Protein 2YGW (pdb70)

Organism: Homo sapiens (NCBI:txid9606)

CATH classification: 1.20.140.90 (+1 more: 3.40.630.150)

Nearest PDB structures (foldseek):
  2ygw-assembly1_A  TM=1.002E+00  e=1.088E-69  Homo sapiens
  2ygw-assembly1_B  TM=9.453E-01  e=1.878E-64  Homo sapiens
  4f0x-assembly1_C  TM=9.609E-01  e=4.326E-59  Homo sapiens
  4f0x-assembly1_A  TM=9.543E-01  e=1.245E-58  Homo sapiens
  4f0x-assembly2_H  TM=9.520E-01  e=1.186E-58  Homo sapiens

B-factor: mean 73.71, std 19.87, range [30.51, 168.85]

Foldseek 3Di:
DVVVVLLVVLVVLLVQQQDDQDQPVCNPPVSLVSVLVNLVPDDDLLSLLSNLQCCLVPFFAPVVQLVVLVVVLVVCVVDDPVSNVSSVVSNVSRRGTSVLSSLVVQCVDDCSLVSLLVSLLSLVVCVVVVSHDDVSSVVVNVSSLVVNLVQPPLVQKDKDWDAPPQDVVLLCLVQVQFPFDHQDDVVLSNQQRDPQKTKIAIDGNVDPSHGQKIWIKGFAQDAAQAPCCGSVDDDPVPGAEIETEGIGGSRSSNVPSCRRLSNVVVVVVVVCVVPVPHQWYKYWFAQFCQLVVVLVVVCVCVVVNVCQQLNVVVDPVSLVVCPLVLLLSSLCLQAPDDDPLARPGPRSSSLQLSQFAQEDKHRLRDSDNCRCNTRNSIITMRICRPVGSVVSNCCCVPVVDHHYHPNSVVSPVVPD/DVLVVLCVQQQDAQDDPVCNPDDDPCNLVSLVSVLVVCVPQDDLLSLLVNLQCCLVPFFAPVVVLVVLVVVLVVCVVPVDDPVSNVVSVVSNVSRRGTSVLSSLVSQCVDDCSLVSLLVSLLSLVVCVVVVSHDDVSSVVVNVSSLVVNLVQQPLVQKDKDWDAPPQDVVLLVLVQVQFPADHQDDVVLSNQQSDPQKTKIFIDGNVDPSHGQKIWIKGFAQDADQAPCCGSVDDDPPGAEIETEGMGGDGSSNVPSCRRLVNVVVVVVVVCVVPVPHQWYKYWHAFFCQLVVCLVVVCVVVCVVCQQLNVVVDPVSLVVCQLVLLLSSLCLQAPDDDPLARPTPVSSSLQLQQFAQEDKHRLRDSDNCCCNTRNSIITMGIDRPVGSVVSNCCCVPVVDHHYHPNSVVSPVVD

Radius of gyration: 32.14 Å; Cα contacts (8 Å, |Δi|>4): 1337; chains: 2; bounding box: 70×76×105 Å

Solvent-accessible surface area: 37541 Å² total; per-residue (Å²): 93,116,121,106,103,49,74,126,50,10,74,106,6,1,56,120,0,0,14,91,73,65,56,23,118,108,114,103,122,82,73,13,47,53,0,42,71,52,6,50,68,12,86,55,35,51,69,62,4,69,1,1,20,66,0,2,68,57,27,24,24,99,60,33,34,0,9,66,43,0,42,30,4,57,142,31,73,115,224,56,77,61,24,45,21,89,12,2,24,70,0,68,49,18,1,55,10,72,7,93,29,0,0,67,82,0,14,88,55,160,46,4,39,137,31,0,12,104,0,3,17,20,0,49,74,2,50,76,109,177,79,12,87,23,26,50,5,135,41,0,23,40,26,0,63,36,8,2,35,35,5,15,5,10,30,2,6,59,55,50,101,0,46,134,176,26,75,101,107,4,11,104,71,8,32,128,28,7,94,39,18,92,40,88,72,166,86,8,14,28,62,12,10,14,63,78,11,31,0,3,5,0,0,10,13,42,32,96,20,56,1,9,3,0,0,5,0,2,11,30,47,94,17,12,56,48,4,59,60,9,25,80,70,150,24,103,136,138,36,72,0,0,0,7,4,4,55,13,50,32,62,105,0,1,41,44,12,44,4,11,35,27,0,7,63,72,0,11,59,44,0,76,154,60,56,103,187,12,63,32,0,0,0,1,6,38,0,57,29,0,6,168,36,16,46,54,102,73,124,130,84,71,72,48,76,74,42,22,73,46,82,14,38,101,54,145,78,67,25,63,71,48,71,78,36,18,28,73,46,0,0,54,9,0,62,16,46,82,89,188,30,45,6,58,0,92,34,0,36,42,3,3,59,20,0,1,3,0,61,58,5,8,49,30,0,10,87,44,80,72,3,6,65,24,5,3,0,0,0,0,0,0,45,7,47,63,140,43,30,22,86,19,12,72,43,2,23,53,68,82,100,11,97,14,22,80,74,0,73,57,16,10,78,96,53,167,120,76,34,58,51,10,1,171,134,0,0,5,75,76,48,53,28,117,40,116,59,29,40,42,42,68,0,118,37,34,0,45,54,1,42,81,49,8,52,67,10,86,56,33,50,69,60,3,90,1,2,6,72,0,2,147,57,19,22,25,89,76,44,73,0,25,114,40,0,41,30,2,48,65,33,113,101,95,112,140,61,67,44,32,24,15,91,19,2,24,65,0,58,45,19,2,55,17,65,7,76,28,0,0,41,23,0,3,37,34,162,42,4,21,138,30,0,10,102,0,4,16,13,0,32,71,0,50,74,107,152,80,11,123,25,40,43,1,148,61,0,21,44,30,0,75,38,7,0,36,35,3,11,17,26,61,10,8,50,55,48,98,0,46,134,173,25,76,99,109,7,6,109,73,2,37,128,15,20,76,27,16,73,30,167,55,167,85,8,8,27,50,8,5,14,76,85,20,28,0,3,4,0,0,9,16,48,37,92,17,64,7,15,5,1,2,2,0,2,9,28,48,94,19,12,57,48,5,60,66,9,25,76,30,155,34,140,138,32,72,0,0,0,6,5,5,46,4,82,62,61,69,1,3,98,50,7,55,5,18,52,64,2,12,65,68,0,13,58,44,0,73,157,61,60,107,188,10,61,33,0,0,1,0,6,31,0,57,33,0,6,70,36,13,42,54,99,49,153,106,80,80,48,68,80,51,14,66,42,154,30,39,100,50,88,86,49,26,71,72,25,78,77,40,19,28,71,39,0,0,75,9,6,65,16,46,78,121,78,30,63,6,58,0,91,38,1,36,51,12,4,63,20,0,2,10,7,60,56,8,8,51,31,0,8,85,36,82,129,6,7,67,24,4,0,0,1,0,3,1,1,46,6,50,63,140,63,30,43,86,23,32,96,43,2,71,61,68,83,100,11,36,24,21,86,76,1,72,50,17,24,83,104,105

Structure (mmCIF, N/CA/C/O backbone):
data_2YGW
#
_entry.id   2YGW
#
_cell.length_a   95.627
_cell.length_b   175.342
_cell.length_c   151.756
_cell.angle_alpha   90.00
_cell.angle_beta   90.00
_cell.angle_gamma   90.00
#
_symmetry.space_group_name_H-M   'C 2 2 21'
#
loop_
_entity.id
_entity.type
_entity.pdbx_description
1 polymer 'MALONYL-COA DECARBOXYLASE, MITOCHONDRIAL'
2 non-polymer 'UNKNOWN ATOM OR ION'
3 non-polymer 1,2-ETHANEDIOL
4 water water
#
loop_
_atom_site.group_PDB
_atom_site.id
_atom_site.type_symbol
_atom_site.label_atom_id
_atom_site.label_alt_id
_atom_site.label_comp_id
_atom_site.label_asym_id
_atom_site.label_entity_id
_atom_site.label_seq_id
_atom_site.pdbx_PDB_ins_code
_atom_site.Cartn_x
_atom_site.Cartn_y
_atom_site.Cartn_z
_atom_site.occupancy
_atom_site.B_iso_or_equiv
_atom_site.auth_seq_id
_atom_site.auth_comp_id
_atom_site.auth_asym_id
_atom_site.auth_atom_id
_atom_site.pdbx_PDB_model_num
ATOM 1 N N . GLY A 1 1 ? 84.546 45.167 54.491 1.00 107.18 -9 GLY A N 1
ATOM 2 C CA . GLY A 1 1 ? 85.779 45.526 55.177 1.00 108.96 -9 GLY A CA 1
ATOM 3 C C . GLY A 1 1 ? 85.568 46.482 56.332 1.00 111.25 -9 GLY A C 1
ATOM 4 O O . GLY A 1 1 ? 86.070 46.254 57.437 1.00 111.80 -9 GLY A O 1
ATOM 5 N N . THR A 1 2 ? 84.833 47.571 56.072 1.00 105.51 -8 THR A N 1
ATOM 6 C CA . THR A 1 2 ? 84.507 48.613 57.048 1.00 102.51 -8 THR A CA 1
ATOM 7 C C . THR A 1 2 ? 83.023 48.406 57.484 1.00 102.37 -8 THR A C 1
ATOM 8 O O . THR A 1 2 ? 82.568 48.991 58.475 1.00 98.97 -8 THR A O 1
ATOM 12 N N . GLU A 1 3 ? 82.304 47.536 56.741 1.00 98.87 -7 GLU A N 1
ATOM 13 C CA . GLU A 1 3 ? 80.907 47.154 56.952 1.00 95.86 -7 GLU A CA 1
ATOM 14 C C . GLU A 1 3 ? 80.796 46.197 58.146 1.00 99.17 -7 GLU A C 1
ATOM 15 O O . GLU A 1 3 ? 79.884 46.325 58.956 1.00 94.46 -7 GLU A O 1
ATOM 21 N N . ASN A 1 4 ? 81.745 45.247 58.249 1.00 100.65 -6 ASN A N 1
ATOM 22 C CA . ASN A 1 4 ? 81.804 44.226 59.302 1.00 101.70 -6 ASN A CA 1
ATOM 23 C C . ASN A 1 4 ? 82.249 44.840 60.636 1.00 105.92 -6 ASN A C 1
ATOM 24 O O . ASN A 1 4 ? 82.051 44.240 61.695 1.00 105.78 -6 ASN A O 1
ATOM 29 N N . LEU A 1 5 ? 82.844 46.041 60.560 1.00 101.67 -5 LEU A N 1
ATOM 30 C CA . LEU A 1 5 ? 83.302 46.886 61.658 1.00 100.00 -5 LEU A CA 1
ATOM 31 C C . LEU A 1 5 ? 82.112 47.668 62.222 1.00 100.16 -5 LEU A C 1
ATOM 32 O O . LEU A 1 5 ? 82.034 47.842 63.439 1.00 99.26 -5 LEU A O 1
ATOM 37 N N . TYR A 1 6 ? 81.179 48.120 61.335 1.00 94.30 -4 TYR A N 1
ATOM 38 C CA . TYR A 1 6 ? 79.936 48.831 61.683 1.00 90.54 -4 TYR A CA 1
ATOM 39 C C . TYR A 1 6 ? 78.973 47.900 62.444 1.00 93.95 -4 TYR A C 1
ATOM 40 O O . TYR A 1 6 ? 78.291 48.349 63.375 1.00 91.56 -4 TYR A O 1
ATOM 42 N N . PHE A 1 7 ? 78.932 46.603 62.042 1.00 92.22 -3 PHE A N 1
ATOM 43 C CA . PHE A 1 7 ? 78.114 45.543 62.644 1.00 91.50 -3 PHE A CA 1
ATOM 44 C C . PHE A 1 7 ? 78.646 45.138 64.021 1.00 94.65 -3 PHE A C 1
ATOM 45 O O . PHE A 1 7 ? 77.859 44.917 64.946 1.00 92.25 -3 PHE A O 1
ATOM 53 N N . GLN A 1 8 ? 79.985 45.028 64.139 1.00 92.66 -2 GLN A N 1
ATOM 54 C CA . GLN A 1 8 ? 80.727 44.679 65.355 1.00 93.12 -2 GLN A CA 1
ATOM 55 C C . GLN A 1 8 ? 80.529 45.751 66.447 1.00 95.66 -2 GLN A C 1
ATOM 56 O O . GLN A 1 8 ? 80.378 45.408 67.623 1.00 94.70 -2 GLN A O 1
ATOM 62 N N . SER A 1 9 ? 80.518 47.040 66.034 1.00 91.50 -1 SER A N 1
ATOM 63 C CA . SER A 1 9 ? 80.341 48.228 66.871 1.00 89.80 -1 SER A CA 1
ATOM 64 C C . SER A 1 9 ? 78.960 48.284 67.533 1.00 93.37 -1 SER A C 1
ATOM 65 O O . SER A 1 9 ? 78.870 48.681 68.699 1.00 91.41 -1 SER A O 1
ATOM 68 N N . MET A 1 10 ? 77.887 47.946 66.776 1.00 90.59 40 MET A N 1
ATOM 69 C CA . MET A 1 10 ? 76.504 47.924 67.269 1.00 88.51 40 MET A CA 1
ATOM 70 C C . MET A 1 10 ? 76.351 46.988 68.462 1.00 92.96 40 MET A C 1
ATOM 71 O O . MET A 1 10 ? 75.785 47.390 69.486 1.00 91.22 40 MET A O 1
ATOM 76 N N . ASP A 1 11 ? 76.860 45.737 68.324 1.00 91.19 41 ASP A N 1
ATOM 77 C CA . ASP A 1 11 ? 76.767 44.693 69.348 1.00 91.91 41 ASP A CA 1
ATOM 78 C C . ASP A 1 11 ? 77.496 45.113 70.638 1.00 96.12 41 ASP A C 1
ATOM 79 O O . ASP A 1 11 ? 76.965 44.886 71.732 1.00 95.59 41 ASP A O 1
ATOM 84 N N . GLU A 1 12 ? 78.667 45.787 70.496 1.00 92.55 42 GLU A N 1
ATOM 85 C CA . GLU A 1 12 ? 79.459 46.322 71.606 1.00 92.22 42 GLU A CA 1
ATOM 86 C C . GLU A 1 12 ? 78.718 47.506 72.236 1.00 92.59 42 GLU A C 1
ATOM 87 O O . GLU A 1 12 ? 78.574 47.535 73.453 1.00 90.96 42 GLU A O 1
ATOM 93 N N . LEU A 1 13 ? 78.232 48.462 71.422 1.00 88.63 43 LEU A N 1
ATOM 94 C CA . LEU A 1 13 ? 77.507 49.612 71.958 1.00 86.55 43 LEU A CA 1
ATOM 95 C C . LEU A 1 13 ? 76.244 49.174 72.682 1.00 90.48 43 LEU A C 1
ATOM 96 O O . LEU A 1 13 ? 76.011 49.668 73.778 1.00 90.45 43 LEU A O 1
ATOM 101 N N . LEU A 1 14 ? 75.447 48.246 72.117 1.00 86.06 44 LEU A N 1
ATOM 102 C CA . LEU A 1 14 ? 74.221 47.820 72.808 1.00 83.96 44 LEU A CA 1
ATOM 103 C C . LEU A 1 14 ? 74.546 47.155 74.161 1.00 90.86 44 LEU A C 1
ATOM 104 O O . LEU A 1 14 ? 73.822 47.376 75.120 1.00 87.86 44 LEU A O 1
ATOM 109 N N . ARG A 1 15 ? 75.676 46.427 74.262 1.00 93.34 45 ARG A N 1
ATOM 110 C CA . ARG A 1 15 ? 76.092 45.804 75.522 1.00 95.69 45 ARG A CA 1
ATOM 111 C C . ARG A 1 15 ? 76.397 46.893 76.577 1.00 101.30 45 ARG A C 1
ATOM 112 O O . ARG A 1 15 ? 75.721 46.941 77.612 1.00 100.29 45 ARG A O 1
ATOM 114 N N . ARG A 1 16 ? 77.349 47.808 76.263 1.00 99.21 46 ARG A N 1
ATOM 115 C CA . ARG A 1 16 ? 77.837 48.875 77.144 1.00 98.83 46 ARG A CA 1
ATOM 116 C C . ARG A 1 16 ? 76.916 50.125 77.216 1.00 98.78 46 ARG A C 1
ATOM 117 O O . ARG A 1 16 ? 77.153 50.978 78.077 1.00 98.08 46 ARG A O 1
ATOM 125 N N . ALA A 1 17 ? 75.893 50.236 76.339 1.00 92.51 47 ALA A N 1
ATOM 126 C CA . ALA A 1 17 ? 74.967 51.383 76.326 1.00 89.39 47 ALA A CA 1
ATOM 127 C C . ALA A 1 17 ? 73.596 51.023 76.935 1.00 90.16 47 ALA A C 1
ATOM 128 O O . ALA A 1 17 ? 72.978 51.899 77.545 1.00 87.57 47 ALA A O 1
ATOM 130 N N . VAL A 1 18 ? 73.136 49.751 76.815 1.00 86.16 48 VAL A N 1
ATOM 131 C CA . VAL A 1 18 ? 71.863 49.350 77.425 1.00 83.73 48 VAL A CA 1
ATOM 132 C C . VAL A 1 18 ? 72.117 49.110 78.925 1.00 90.34 48 VAL A C 1
ATOM 133 O O . VAL A 1 18 ? 72.923 48.239 79.279 1.00 92.38 48 VAL A O 1
ATOM 137 N N . PRO A 1 19 ? 71.466 49.906 79.812 1.00 86.56 49 PRO A N 1
ATOM 138 C CA . PRO A 1 19 ? 71.665 49.713 81.265 1.00 87.30 49 PRO A CA 1
ATOM 139 C C . PRO A 1 19 ? 71.260 48.304 81.718 1.00 92.72 49 PRO A C 1
ATOM 140 O O . PRO A 1 19 ? 70.316 47.741 81.166 1.00 92.28 49 PRO A O 1
ATOM 144 N N . PRO A 1 20 ? 71.984 47.694 82.673 1.00 90.35 50 PRO A N 1
ATOM 145 C CA . PRO A 1 20 ? 71.627 46.325 83.098 1.00 90.85 50 PRO A CA 1
ATOM 146 C C . PRO A 1 20 ? 70.452 46.270 84.079 1.00 90.78 50 PRO A C 1
ATOM 147 O O . PRO A 1 20 ? 70.200 47.240 84.798 1.00 88.29 50 PRO A O 1
ATOM 151 N N . THR A 1 21 ? 69.745 45.127 84.104 1.00 85.88 51 THR A N 1
ATOM 152 C CA . THR A 1 21 ? 68.636 44.903 85.029 1.00 83.27 51 THR A CA 1
ATOM 153 C C . THR A 1 21 ? 69.191 44.452 86.416 1.00 86.46 51 THR A C 1
ATOM 154 O O . THR A 1 21 ? 69.808 43.382 86.492 1.00 88.57 51 THR A O 1
ATOM 158 N N . PRO A 1 22 ? 68.973 45.208 87.523 1.00 79.23 52 PRO A N 1
ATOM 159 C CA . PRO A 1 22 ? 69.454 44.734 88.855 1.00 79.91 52 PRO A CA 1
ATOM 160 C C . PRO A 1 22 ? 68.617 43.572 89.411 1.00 81.60 52 PRO A C 1
ATOM 161 O O . PRO A 1 22 ? 67.500 43.374 88.946 1.00 79.86 52 PRO A O 1
ATOM 165 N N . ALA A 1 23 ? 69.132 42.800 90.396 1.00 78.11 53 ALA A N 1
ATOM 166 C CA . ALA A 1 23 ? 68.353 41.690 90.984 1.00 78.02 53 ALA A CA 1
ATOM 167 C C . ALA A 1 23 ? 67.102 42.229 91.643 1.00 79.24 53 ALA A C 1
ATOM 168 O O . ALA A 1 23 ? 67.154 43.344 92.148 1.00 78.05 53 ALA A O 1
ATOM 170 N N . TYR A 1 24 ? 65.957 41.497 91.619 1.00 74.91 54 TYR A N 1
ATOM 171 C CA . TYR A 1 24 ? 64.685 41.982 92.206 1.00 71.89 54 TYR A CA 1
ATOM 172 C C . TYR A 1 24 ? 64.889 42.435 93.645 1.00 75.56 54 TYR A C 1
ATOM 173 O O . TYR A 1 24 ? 64.257 43.396 94.068 1.00 73.35 54 TYR A O 1
ATOM 182 N N . GLU A 1 25 ? 65.775 41.752 94.384 1.00 74.43 55 GLU A N 1
ATOM 183 C CA . GLU A 1 25 ? 66.121 42.082 95.768 1.00 75.05 55 GLU A CA 1
ATOM 184 C C . GLU A 1 25 ? 66.819 43.447 95.893 1.00 82.66 55 GLU A C 1
ATOM 185 O O . GLU A 1 25 ? 66.642 44.099 96.914 1.00 82.50 55 GLU A O 1
ATOM 191 N N . LEU A 1 26 ? 67.597 43.877 94.868 1.00 82.48 56 LEU A N 1
ATOM 192 C CA . LEU A 1 26 ? 68.354 45.144 94.838 1.00 82.78 56 LEU A CA 1
ATOM 193 C C . LEU A 1 26 ? 67.798 46.160 93.805 1.00 88.86 56 LEU A C 1
ATOM 194 O O . LEU A 1 26 ? 68.531 47.060 93.378 1.00 88.76 56 LEU A O 1
ATOM 199 N N . ARG A 1 27 ? 66.496 46.027 93.436 1.00 86.45 57 ARG A N 1
ATOM 200 C CA . ARG A 1 27 ? 65.773 46.868 92.465 1.00 84.96 57 ARG A CA 1
ATOM 201 C C . ARG A 1 27 ? 65.569 48.313 92.988 1.00 92.19 57 ARG A C 1
ATOM 202 O O . ARG A 1 27 ? 65.107 49.177 92.236 1.00 90.37 57 ARG A O 1
ATOM 210 N N . ALA A 1 28 ? 65.890 48.548 94.278 1.00 92.55 58 ALA A N 1
ATOM 211 C CA . ALA A 1 28 ? 65.716 49.808 94.992 1.00 92.77 58 ALA A CA 1
ATOM 212 C C . ALA A 1 28 ? 66.999 50.662 95.054 1.00 99.87 58 ALA A C 1
ATOM 213 O O . ALA A 1 28 ? 66.904 51.890 95.160 1.00 99.44 58 ALA A O 1
ATOM 215 N N . ALA A 1 29 ? 68.181 50.020 95.013 1.00 98.25 59 ALA A N 1
ATOM 216 C CA . ALA A 1 29 ? 69.471 50.701 95.116 1.00 125.23 59 ALA A CA 1
ATOM 217 C C . ALA A 1 29 ? 70.018 51.126 93.751 1.00 160.27 59 ALA A C 1
ATOM 218 O O . ALA A 1 29 ? 70.031 50.335 92.810 1.00 128.87 59 ALA A O 1
ATOM 220 N N . GLY A 1 36 ? 75.056 58.213 81.466 1.00 118.62 66 GLY A N 1
ATOM 221 C CA . GLY A 1 36 ? 76.230 58.125 80.602 1.00 120.19 66 GLY A CA 1
ATOM 222 C C . GLY A 1 36 ? 76.144 57.020 79.566 1.00 123.63 66 GLY A C 1
ATOM 223 O O . GLY A 1 36 ? 76.631 57.180 78.441 1.00 124.07 66 GLY A O 1
ATOM 224 N N . GLN A 1 37 ? 75.518 55.888 79.952 1.00 118.51 67 GLN A N 1
ATOM 225 C CA . GLN A 1 37 ? 75.296 54.711 79.107 1.00 117.44 67 GLN A CA 1
ATOM 226 C C . GLN A 1 37 ? 74.298 55.035 77.985 1.00 116.96 67 GLN A C 1
ATOM 227 O O . GLN A 1 37 ? 74.524 54.699 76.821 1.00 117.31 67 GLN A O 1
ATOM 233 N N . CYS A 1 38 ? 73.209 55.710 78.365 1.00 108.97 68 CYS A N 1
ATOM 234 C CA . CYS A 1 38 ? 72.074 56.151 77.561 1.00 105.29 68 CYS A CA 1
ATOM 235 C C . CYS A 1 38 ? 72.466 57.281 76.588 1.00 103.98 68 CYS A C 1
ATOM 236 O O . CYS A 1 38 ? 71.900 57.374 75.503 1.00 101.59 68 CYS A O 1
ATOM 239 N N . ALA A 1 39 ? 73.413 58.146 76.992 1.00 99.20 69 ALA A N 1
ATOM 240 C CA . ALA A 1 39 ? 73.894 59.272 76.185 1.00 98.07 69 ALA A CA 1
ATOM 241 C C . ALA A 1 39 ? 74.761 58.772 75.026 1.00 101.87 69 ALA A C 1
ATOM 242 O O . ALA A 1 39 ? 74.776 59.393 73.960 1.00 100.67 69 ALA A O 1
ATOM 244 N N . ASP A 1 40 ? 75.475 57.636 75.239 1.00 99.27 70 ASP A N 1
ATOM 245 C CA . ASP A 1 40 ? 76.296 56.963 74.225 1.00 99.85 70 ASP A CA 1
ATOM 246 C C . ASP A 1 40 ? 75.396 56.412 73.130 1.00 98.32 70 ASP A C 1
ATOM 247 O O . ASP A 1 40 ? 75.752 56.498 71.949 1.00 98.99 70 ASP A O 1
ATOM 252 N N . PHE A 1 41 ? 74.227 55.845 73.530 1.00 89.00 71 PHE A N 1
ATOM 253 C CA . PHE A 1 41 ? 73.235 55.280 72.618 1.00 85.68 71 PHE A CA 1
ATOM 254 C C . PHE A 1 41 ? 72.707 56.363 71.677 1.00 85.77 71 PHE A C 1
ATOM 255 O O . PHE A 1 41 ? 72.768 56.190 70.461 1.00 85.29 71 PHE A O 1
ATOM 263 N N . VAL A 1 42 ? 72.212 57.479 72.254 1.00 79.86 72 VAL A N 1
ATOM 264 C CA . VAL A 1 42 ? 71.660 58.653 71.564 1.00 77.60 72 VAL A CA 1
ATOM 265 C C . VAL A 1 42 ? 72.685 59.206 70.535 1.00 83.34 72 VAL A C 1
ATOM 266 O O . VAL A 1 42 ? 72.305 59.530 69.406 1.00 80.90 72 VAL A O 1
ATOM 270 N N . SER A 1 43 ? 73.979 59.250 70.925 1.00 84.34 73 SER A N 1
ATOM 271 C CA . SER A 1 43 ? 75.114 59.699 70.110 1.00 86.89 73 SER A CA 1
ATOM 272 C C . SER A 1 43 ? 75.328 58.782 68.891 1.00 92.04 73 SER A C 1
ATOM 273 O O . SER A 1 43 ? 75.377 59.282 67.766 1.00 91.42 73 SER A O 1
ATOM 275 N N . PHE A 1 44 ? 75.430 57.449 69.122 1.00 89.68 74 PHE A N 1
ATOM 276 C CA . PHE A 1 44 ? 75.609 56.425 68.084 1.00 90.59 74 PHE A CA 1
ATOM 277 C C . PHE A 1 44 ? 74.399 56.376 67.143 1.00 92.64 74 PHE A C 1
ATOM 278 O O . PHE A 1 44 ? 74.590 56.244 65.936 1.00 93.34 74 PHE A O 1
ATOM 286 N N . TYR A 1 45 ? 73.163 56.469 67.698 1.00 86.93 75 TYR A N 1
ATOM 287 C CA . TYR A 1 45 ? 71.907 56.443 66.934 1.00 84.44 75 TYR A CA 1
ATOM 288 C C . TYR A 1 45 ? 71.806 57.655 66.014 1.00 88.93 75 TYR A C 1
ATOM 289 O O . TYR A 1 45 ? 71.347 57.518 64.879 1.00 87.82 75 TYR A O 1
ATOM 298 N N . GLY A 1 46 ? 72.229 58.816 66.518 1.00 86.87 76 GLY A N 1
ATOM 299 C CA . GLY A 1 46 ? 72.228 60.068 65.774 1.00 87.34 76 GLY A CA 1
ATOM 300 C C . GLY A 1 46 ? 73.136 60.010 64.565 1.00 95.99 76 GLY A C 1
ATOM 301 O O . GLY A 1 46 ? 72.747 60.449 63.475 1.00 95.98 76 GLY A O 1
ATOM 302 N N . GLY A 1 47 ? 74.318 59.407 64.764 1.00 95.50 77 GLY A N 1
ATOM 303 C CA . GLY A 1 47 ? 75.355 59.217 63.753 1.00 97.51 77 GLY A CA 1
ATOM 304 C C . GLY A 1 47 ? 75.054 58.168 62.700 1.00 102.03 77 GLY A C 1
ATOM 305 O O . GLY A 1 47 ? 75.928 57.857 61.879 1.00 104.94 77 GLY A O 1
ATOM 306 N N . LEU A 1 48 ? 73.827 57.593 62.729 1.00 95.42 78 LEU A N 1
ATOM 307 C CA . LEU A 1 48 ? 73.365 56.606 61.750 1.00 94.94 78 LEU A CA 1
ATOM 308 C C . LEU A 1 48 ? 72.671 57.364 60.631 1.00 98.93 78 LEU A C 1
ATOM 309 O O . LEU A 1 48 ? 71.693 58.077 60.892 1.00 95.66 78 LEU A O 1
ATOM 314 N N . ALA A 1 49 ? 73.215 57.260 59.393 1.00 98.19 79 ALA A N 1
ATOM 315 C CA . ALA A 1 49 ? 72.688 57.989 58.233 1.00 97.63 79 ALA A CA 1
ATOM 316 C C . ALA A 1 49 ? 71.359 57.400 57.702 1.00 99.86 79 ALA A C 1
ATOM 317 O O . ALA A 1 49 ? 70.294 57.988 57.944 1.00 97.28 79 ALA A O 1
ATOM 319 N N . GLU A 1 50 ? 71.432 56.249 56.988 1.00 97.36 80 GLU A N 1
ATOM 320 C CA . GLU A 1 50 ? 70.296 55.565 56.358 1.00 96.05 80 GLU A CA 1
ATOM 321 C C . GLU A 1 50 ? 69.365 54.893 57.387 1.00 96.92 80 GLU A C 1
ATOM 322 O O . GLU A 1 50 ? 69.785 54.602 58.508 1.00 95.91 80 GLU A O 1
ATOM 324 N N . THR A 1 51 ? 68.098 54.652 56.984 1.00 91.95 81 THR A N 1
ATOM 325 C CA . THR A 1 51 ? 67.065 53.998 57.791 1.00 90.11 81 THR A CA 1
ATOM 326 C C . THR A 1 51 ? 67.356 52.484 57.948 1.00 94.35 81 THR A C 1
ATOM 327 O O . THR A 1 51 ? 66.934 51.900 58.952 1.00 92.88 81 THR A O 1
ATOM 329 N N . ALA A 1 52 ? 68.089 51.864 56.978 1.00 92.33 82 ALA A N 1
ATOM 330 C CA . ALA A 1 52 ? 68.510 50.449 57.003 1.00 93.90 82 ALA A CA 1
ATOM 331 C C . ALA A 1 52 ? 69.530 50.176 58.132 1.00 97.01 82 ALA A C 1
ATOM 332 O O . ALA A 1 52 ? 69.535 49.076 58.698 1.00 97.06 82 ALA A O 1
ATOM 334 N N . GLN A 1 53 ? 70.381 51.184 58.450 1.00 92.71 83 GLN A N 1
ATOM 335 C CA . GLN A 1 53 ? 71.372 51.169 59.532 1.00 93.23 83 GLN A CA 1
ATOM 336 C C . GLN A 1 53 ? 70.649 51.148 60.882 1.00 95.17 83 GLN A C 1
ATOM 337 O O . GLN A 1 53 ? 70.933 50.307 61.740 1.00 95.97 83 GLN A O 1
ATOM 343 N N . ARG A 1 54 ? 69.693 52.088 61.047 1.00 88.11 84 ARG A N 1
ATOM 344 C CA . ARG A 1 54 ? 68.841 52.246 62.217 1.00 85.24 84 ARG A CA 1
ATOM 345 C C . ARG A 1 54 ? 67.984 50.993 62.436 1.00 88.07 84 ARG A C 1
ATOM 346 O O . ARG A 1 54 ? 67.790 50.605 63.586 1.00 87.33 84 ARG A O 1
ATOM 354 N N . ALA A 1 55 ? 67.513 50.340 61.337 1.00 84.31 85 ALA A N 1
ATOM 355 C CA . ALA A 1 5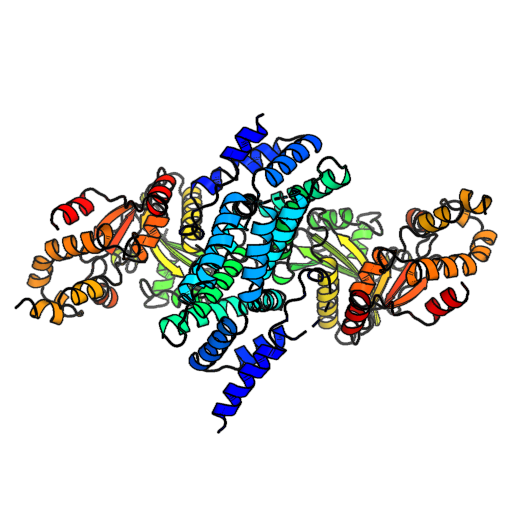5 ? 66.726 49.095 61.373 1.00 83.86 85 ALA A CA 1
ATOM 356 C C . ALA A 1 55 ? 67.555 47.941 61.950 1.00 88.99 85 ALA A C 1
ATOM 357 O O . ALA A 1 55 ? 67.039 47.145 62.737 1.00 88.57 85 ALA A O 1
ATOM 359 N N . GLU A 1 56 ? 68.850 47.886 61.593 1.00 86.92 86 GLU A N 1
ATOM 360 C CA . GLU A 1 56 ? 69.789 46.877 62.089 1.00 88.57 86 GLU A CA 1
ATOM 361 C C . GLU A 1 56 ? 69.996 47.008 63.610 1.00 90.09 86 GLU A C 1
ATOM 362 O O . GLU A 1 56 ? 70.042 45.991 64.307 1.00 91.21 86 GLU A O 1
ATOM 368 N N . LEU A 1 57 ? 70.091 48.258 64.114 1.00 82.65 87 LEU A N 1
ATOM 369 C CA . LEU A 1 57 ? 70.306 48.531 65.532 1.00 81.34 87 LEU A CA 1
ATOM 370 C C . LEU A 1 57 ? 69.050 48.219 66.356 1.00 83.79 87 LEU A C 1
ATOM 371 O O . LEU A 1 57 ? 69.167 47.612 67.423 1.00 84.99 87 LEU A O 1
ATOM 376 N N . LEU A 1 58 ? 67.861 48.621 65.861 1.00 77.16 88 LEU A N 1
ATOM 377 C CA . LEU A 1 58 ? 66.575 48.390 66.531 1.00 74.49 88 LEU A CA 1
ATOM 378 C C . LEU A 1 58 ? 66.238 46.905 66.605 1.00 77.16 88 LEU A C 1
ATOM 379 O O . LEU A 1 58 ? 65.738 46.453 67.635 1.00 76.04 88 LEU A O 1
ATOM 384 N N . GLY A 1 59 ? 66.529 46.170 65.528 1.00 74.22 89 GLY A N 1
ATOM 385 C CA . GLY A 1 59 ? 66.315 44.728 65.447 1.00 74.96 89 GLY A CA 1
ATOM 386 C C . GLY A 1 59 ? 67.126 43.961 66.476 1.00 80.28 89 GLY A C 1
ATOM 387 O O . GLY A 1 59 ? 66.618 43.002 67.065 1.00 81.76 89 GLY A O 1
ATOM 388 N N . ARG A 1 60 ? 68.391 44.402 66.722 1.00 75.81 90 ARG A N 1
ATOM 389 C CA . ARG A 1 60 ? 69.318 43.799 67.694 1.00 76.33 90 ARG A CA 1
ATOM 390 C C . ARG A 1 60 ? 68.898 44.102 69.151 1.00 76.97 90 ARG A C 1
ATOM 391 O O . ARG A 1 60 ? 69.006 43.234 70.027 1.00 77.58 90 ARG A O 1
ATOM 399 N N . LEU A 1 61 ? 68.414 45.337 69.396 1.00 70.05 91 LEU A N 1
ATOM 400 C CA . LEU A 1 61 ? 67.946 45.812 70.703 1.00 67.60 91 LEU A CA 1
ATOM 401 C C . LEU A 1 61 ? 66.712 45.008 71.178 1.00 68.90 91 LEU A C 1
ATOM 402 O O . LEU A 1 61 ? 66.692 44.549 72.321 1.00 68.85 91 LEU A O 1
ATOM 407 N N . ALA A 1 62 ? 65.709 44.821 70.289 1.00 63.00 92 ALA A N 1
ATOM 408 C CA . ALA A 1 62 ? 64.455 44.105 70.560 1.00 61.93 92 ALA A CA 1
ATOM 409 C C . ALA A 1 62 ? 64.687 42.661 70.896 1.00 70.84 92 ALA A C 1
ATOM 410 O O . ALA A 1 62 ? 64.105 42.144 71.854 1.00 71.89 92 ALA A O 1
ATOM 412 N N . ARG A 1 63 ? 65.524 42.003 70.086 1.00 70.04 93 ARG A N 1
ATOM 413 C CA . ARG A 1 63 ? 65.816 40.592 70.183 1.00 72.60 93 ARG A CA 1
ATOM 414 C C . ARG A 1 63 ? 66.779 40.272 71.334 1.00 78.68 93 ARG A C 1
ATOM 415 O O . ARG A 1 63 ? 66.568 39.291 72.054 1.00 80.30 93 ARG A O 1
ATOM 417 N N . GLY A 1 64 ? 67.810 41.088 71.498 1.00 74.63 94 GLY A N 1
ATOM 418 C CA . GLY A 1 64 ? 68.828 40.838 72.504 1.00 76.11 94 GLY A CA 1
ATOM 419 C C . GLY A 1 64 ? 68.564 41.332 73.904 1.00 78.81 94 GLY A C 1
ATOM 420 O O . GLY A 1 64 ? 69.121 40.781 74.859 1.00 81.08 94 GLY A O 1
ATOM 421 N N . PHE A 1 65 ? 67.748 42.386 74.045 1.00 72.03 95 PHE A N 1
ATOM 422 C CA . PHE A 1 65 ? 67.533 43.033 75.338 1.00 69.47 95 PHE A CA 1
ATOM 423 C C . PHE A 1 65 ? 66.050 43.059 75.773 1.00 71.43 95 PHE A C 1
ATOM 424 O O . PHE A 1 65 ? 65.599 44.032 76.384 1.00 69.50 95 PHE A O 1
ATOM 432 N N . GLY A 1 66 ? 65.347 41.948 75.552 1.00 67.63 96 GLY A N 1
ATOM 433 C CA . GLY A 1 66 ? 63.963 41.801 75.985 1.00 65.40 96 GLY A CA 1
ATOM 434 C C . GLY A 1 66 ? 63.861 41.220 77.381 1.00 69.91 96 GLY A C 1
ATOM 435 O O . GLY A 1 66 ? 64.599 41.621 78.286 1.00 71.32 96 GLY A O 1
ATOM 436 N N . VAL A 1 67 ? 62.973 40.235 77.541 1.00 65.41 97 VAL A N 1
ATOM 437 C CA . VAL A 1 67 ? 62.669 39.533 78.788 1.00 65.99 97 VAL A CA 1
ATOM 438 C C . VAL A 1 67 ? 63.516 38.249 78.906 1.00 76.17 97 VAL A C 1
ATOM 439 O O . VAL A 1 67 ? 63.823 37.614 77.892 1.00 78.63 97 VAL A O 1
ATOM 443 N N . ASP A 1 68 ? 63.886 37.867 80.142 1.00 74.33 98 ASP A N 1
ATOM 444 C CA . ASP A 1 68 ? 64.576 36.610 80.411 1.00 77.87 98 ASP A CA 1
ATOM 445 C C . ASP A 1 68 ? 63.459 35.571 80.549 1.00 82.64 98 ASP A C 1
ATOM 446 O O . ASP A 1 68 ? 62.843 35.449 81.615 1.00 83.17 98 ASP A O 1
ATOM 451 N N . HIS A 1 69 ? 63.163 34.863 79.449 1.00 78.96 99 HIS A N 1
ATOM 452 C CA . HIS A 1 69 ? 62.064 33.900 79.365 1.00 79.28 99 HIS A CA 1
ATOM 453 C C . HIS A 1 69 ? 62.171 32.780 80.397 1.00 86.76 99 HIS A C 1
ATOM 454 O O . HIS A 1 69 ? 61.134 32.309 80.867 1.00 86.50 99 HIS A O 1
ATOM 461 N N . GLY A 1 70 ? 63.405 32.414 80.769 1.00 86.71 100 GLY A N 1
ATOM 462 C CA . GLY A 1 70 ? 63.705 31.394 81.770 1.00 89.45 100 GLY A CA 1
ATOM 463 C C . GLY A 1 70 ? 63.234 31.763 83.168 1.00 92.93 100 GLY A C 1
ATOM 464 O O . GLY A 1 70 ? 62.532 30.973 83.813 1.00 93.75 100 GLY A O 1
ATOM 465 N N . GLN A 1 71 ? 63.609 32.978 83.640 1.00 87.11 101 GLN A N 1
ATOM 466 C CA . GLN A 1 71 ? 63.236 33.517 84.948 1.00 85.79 101 GLN A CA 1
ATOM 467 C C . GLN A 1 71 ? 61.718 33.714 85.070 1.00 89.06 101 GLN A C 1
ATOM 468 O O . GLN A 1 71 ? 61.189 33.515 86.162 1.00 90.98 101 GLN A O 1
ATOM 470 N N . VAL A 1 72 ? 61.019 34.084 83.959 1.00 81.77 102 VAL A N 1
ATOM 471 C CA . VAL A 1 72 ? 59.557 34.286 83.917 1.00 78.80 102 VAL A CA 1
ATOM 472 C C . VAL A 1 72 ? 58.842 32.986 84.293 1.00 84.56 102 VAL A C 1
ATOM 473 O O . VAL A 1 72 ? 57.931 33.016 85.120 1.00 84.38 102 VAL A O 1
ATOM 477 N N . ALA A 1 73 ? 59.281 31.852 83.711 1.00 82.62 103 ALA A N 1
ATOM 478 C CA . ALA A 1 73 ? 58.744 30.506 83.967 1.00 83.97 103 ALA A CA 1
ATOM 479 C C . ALA A 1 73 ? 58.989 30.053 85.413 1.00 86.84 103 ALA A C 1
ATOM 480 O O . ALA A 1 73 ? 58.144 29.355 85.982 1.00 86.34 103 ALA A O 1
ATOM 482 N N . GLU A 1 74 ? 60.152 30.444 85.992 1.00 83.01 104 GLU A N 1
ATOM 483 C CA . GLU A 1 74 ? 60.542 30.139 87.371 1.00 84.04 104 GLU A CA 1
ATOM 484 C C . GLU A 1 74 ? 59.635 30.886 88.329 1.00 83.11 104 GLU A C 1
ATOM 485 O O . GLU A 1 74 ? 59.195 30.325 89.334 1.00 83.23 104 GLU A O 1
ATOM 487 N N . GLN A 1 75 ? 59.340 32.147 87.994 1.00 76.06 105 GLN A N 1
ATOM 488 C CA . GLN A 1 75 ? 58.472 33.039 88.754 1.00 73.52 105 GLN A CA 1
ATOM 489 C C . GLN A 1 75 ? 57.002 32.671 88.599 1.00 78.39 105 GLN A C 1
ATOM 490 O O . GLN A 1 75 ? 56.268 32.754 89.585 1.00 77.80 105 GLN A O 1
ATOM 496 N N . SER A 1 76 ? 56.580 32.248 87.376 1.00 76.12 106 SER A N 1
ATOM 497 C CA . SER A 1 76 ? 55.220 31.784 87.066 1.00 76.75 106 SER A CA 1
ATOM 498 C C . SER A 1 76 ? 54.896 30.526 87.892 1.00 87.27 106 SER A C 1
ATOM 499 O O . SER A 1 76 ? 53.807 30.429 88.467 1.00 87.13 106 SER A O 1
ATOM 502 N N . ALA A 1 77 ? 55.869 29.584 87.973 1.00 88.59 107 ALA A N 1
ATOM 503 C CA . ALA A 1 77 ? 55.766 28.349 88.752 1.00 92.46 107 ALA A CA 1
ATOM 504 C C . ALA A 1 77 ? 55.800 28.643 90.249 1.00 97.41 107 ALA A C 1
ATOM 505 O O . ALA A 1 77 ? 55.083 27.991 91.003 1.00 99.23 107 ALA A O 1
ATOM 507 N N . GLY A 1 78 ? 56.612 29.628 90.650 1.00 92.57 108 GLY A N 1
ATOM 508 C CA . GLY A 1 78 ? 56.746 30.089 92.032 1.00 92.33 108 GLY A CA 1
ATOM 509 C C . GLY A 1 78 ? 55.459 30.647 92.615 1.00 94.48 108 GLY A C 1
ATOM 510 O O . GLY A 1 78 ? 55.204 30.485 93.808 1.00 95.29 108 GLY A O 1
ATOM 511 N N . VAL A 1 79 ? 54.632 31.298 91.763 1.00 88.65 109 VAL A N 1
ATOM 512 C CA . VAL A 1 79 ? 53.316 31.855 92.103 1.00 86.55 109 VAL A CA 1
ATOM 513 C C . VAL A 1 79 ? 52.328 30.686 92.246 1.00 95.63 109 VAL A C 1
ATOM 514 O O . VAL A 1 79 ? 51.577 30.636 93.224 1.00 96.22 109 VAL A O 1
ATOM 518 N N . LEU A 1 80 ? 52.357 29.732 91.283 1.00 95.62 110 LEU A N 1
ATOM 519 C CA . LEU A 1 80 ? 51.493 28.547 91.270 1.00 98.55 110 LEU A CA 1
ATOM 520 C C . LEU A 1 80 ? 51.812 27.586 92.422 1.00 108.46 110 LEU A C 1
ATOM 521 O O . LEU A 1 80 ? 50.909 26.890 92.882 1.00 110.06 110 LEU A O 1
ATOM 526 N N . HIS A 1 81 ? 53.078 27.562 92.898 1.00 108.19 111 HIS A N 1
ATOM 527 C CA . HIS A 1 81 ? 53.489 26.739 94.031 1.00 112.28 111 HIS A CA 1
ATOM 528 C C . HIS A 1 81 ? 52.901 27.303 95.335 1.00 118.27 111 HIS A C 1
ATOM 529 O O . HIS A 1 81 ? 52.588 26.526 96.239 1.00 120.36 111 HIS A O 1
ATOM 536 N N . LEU A 1 82 ? 52.744 28.638 95.432 1.00 113.66 112 LEU A N 1
ATOM 537 C CA . LEU A 1 82 ? 52.153 29.283 96.610 1.00 113.55 112 LEU A CA 1
ATOM 538 C C . LEU A 1 82 ? 50.621 29.110 96.633 1.00 118.79 112 LEU A C 1
ATOM 539 O O . LEU A 1 82 ? 50.040 29.071 97.726 1.00 119.33 112 LEU A O 1
ATOM 544 N N . ARG A 1 83 ? 49.978 28.962 95.431 1.00 114.97 113 ARG A N 1
ATOM 545 C CA . ARG A 1 83 ? 48.525 28.778 95.266 1.00 114.76 113 ARG A CA 1
ATOM 546 C C . ARG A 1 83 ? 48.034 27.486 95.972 1.00 123.61 113 ARG A C 1
ATOM 547 O O . ARG A 1 83 ? 46.836 27.365 96.243 1.00 124.04 113 ARG A O 1
ATOM 549 N N . GLN A 1 84 ? 48.965 26.565 96.337 1.00 123.10 114 GLN A N 1
ATOM 550 C CA . GLN A 1 84 ? 48.678 25.324 97.070 1.00 145.76 114 GLN A CA 1
ATOM 551 C C . GLN A 1 84 ? 49.068 25.461 98.551 1.00 157.39 114 GLN A C 1
ATOM 552 O O . GLN A 1 84 ? 49.046 26.556 99.117 1.00 113.03 114 GLN A O 1
ATOM 554 N N . ARG A 1 87 ? 48.948 30.546 101.168 1.00 118.09 117 ARG A N 1
ATOM 555 C CA . ARG A 1 87 ? 50.024 30.560 102.158 1.00 119.37 117 ARG A CA 1
ATOM 556 C C . ARG A 1 87 ? 49.905 31.784 103.102 1.00 121.66 117 ARG A C 1
ATOM 557 O O . ARG A 1 87 ? 49.915 31.617 104.327 1.00 122.90 117 ARG A O 1
ATOM 565 N N . GLU A 1 88 ? 49.807 33.001 102.511 1.00 114.41 118 GLU A N 1
ATOM 566 C CA . GLU A 1 88 ? 49.670 34.332 103.136 1.00 111.97 118 GLU A CA 1
ATOM 567 C C . GLU A 1 88 ? 49.436 35.362 102.040 1.00 111.97 118 GLU A C 1
ATOM 568 O O . GLU A 1 88 ? 49.889 35.148 100.911 1.00 111.76 118 GLU A O 1
ATOM 570 N N . ALA A 1 89 ? 48.729 36.465 102.349 1.00 104.86 119 ALA A N 1
ATOM 571 C CA . ALA A 1 89 ? 48.436 37.515 101.363 1.00 100.73 119 ALA A CA 1
ATOM 572 C C . ALA A 1 89 ? 49.714 38.217 100.884 1.00 99.74 119 ALA A C 1
ATOM 573 O O . ALA A 1 89 ? 49.877 38.398 99.681 1.00 98.74 119 ALA A O 1
ATOM 575 N N . ALA A 1 90 ? 50.626 38.562 101.816 1.00 93.26 120 ALA A N 1
ATOM 576 C CA . ALA A 1 90 ? 51.897 39.231 101.545 1.00 90.62 120 ALA A CA 1
ATOM 577 C C . ALA A 1 90 ? 52.903 38.318 100.843 1.00 93.74 120 ALA A C 1
ATOM 578 O O . ALA A 1 90 ? 53.765 38.816 100.111 1.00 91.58 120 ALA A O 1
ATOM 580 N N . VAL A 1 91 ? 52.807 36.989 101.085 1.00 92.27 121 VAL A N 1
ATOM 581 C CA . VAL A 1 91 ? 53.670 35.962 100.485 1.00 92.82 121 VAL A CA 1
ATOM 582 C C . VAL A 1 91 ? 53.371 35.857 98.986 1.00 92.50 121 VAL A C 1
ATOM 583 O O . VAL A 1 91 ? 54.299 35.810 98.179 1.00 91.91 121 VAL A O 1
ATOM 585 N N . LEU A 1 92 ? 52.067 35.859 98.628 1.00 86.16 122 LEU A N 1
ATOM 586 C CA . LEU A 1 92 ? 51.544 35.798 97.257 1.00 83.63 122 LEU A CA 1
ATOM 587 C C . LEU A 1 92 ? 51.915 37.062 96.461 1.00 80.92 122 LEU A C 1
ATOM 588 O O . LEU A 1 92 ? 52.390 36.926 95.330 1.00 80.56 122 LEU A O 1
ATOM 593 N N . LEU A 1 93 ? 51.699 38.275 97.055 1.00 71.49 123 LEU A N 1
ATOM 594 C CA . LEU A 1 93 ? 51.980 39.578 96.444 1.00 66.81 123 LEU A CA 1
ATOM 595 C C . LEU A 1 93 ? 53.464 39.789 96.108 1.00 72.15 123 LEU A C 1
ATOM 596 O O . LEU A 1 93 ? 53.768 40.409 95.090 1.00 71.10 123 LEU A O 1
ATOM 601 N N . GLN A 1 94 ? 54.371 39.283 96.949 1.00 72.40 124 GLN A N 1
ATOM 602 C CA . GLN A 1 94 ? 55.818 39.384 96.745 1.00 73.46 124 GLN A CA 1
ATOM 603 C C . GLN A 1 94 ? 56.256 38.520 95.559 1.00 78.99 124 GLN A C 1
ATOM 604 O O . GLN A 1 94 ? 57.134 38.936 94.802 1.00 79.00 124 GLN A O 1
ATOM 610 N N . ALA A 1 95 ? 55.641 37.322 95.396 1.00 75.84 125 ALA A N 1
ATOM 611 C CA . ALA A 1 95 ? 55.939 36.394 94.295 1.00 75.86 125 ALA A CA 1
ATOM 612 C C . ALA A 1 95 ? 55.370 36.906 92.977 1.00 75.02 125 ALA A C 1
ATOM 613 O O . ALA A 1 95 ? 55.959 36.654 91.922 1.00 75.47 125 ALA A O 1
ATOM 615 N N . GLU A 1 96 ? 54.223 37.629 93.044 1.00 66.43 126 GLU A N 1
ATOM 616 C CA . GLU A 1 96 ? 53.535 38.248 91.903 1.00 61.42 126 GLU A CA 1
ATOM 617 C C . GLU A 1 96 ? 54.357 39.392 91.375 1.00 61.88 126 GLU A C 1
ATOM 618 O O . GLU A 1 96 ? 54.503 39.534 90.168 1.00 60.51 126 GLU A O 1
ATOM 624 N N . ASP A 1 97 ? 54.900 40.215 92.289 1.00 57.90 127 ASP A N 1
ATOM 625 C CA . ASP A 1 97 ? 55.772 41.349 91.993 1.00 55.66 127 ASP A CA 1
ATOM 626 C C . ASP A 1 97 ? 57.103 40.855 91.379 1.00 60.01 127 ASP A C 1
ATOM 627 O O . ASP A 1 97 ? 57.610 41.496 90.460 1.00 56.55 127 ASP A O 1
ATOM 632 N N . ARG A 1 98 ? 57.618 39.665 91.840 1.00 60.74 128 ARG A N 1
ATOM 633 C CA . ARG A 1 98 ? 58.846 39.008 91.335 1.00 62.36 128 ARG A CA 1
ATOM 634 C C . ARG A 1 98 ? 58.702 38.658 89.865 1.00 67.52 128 ARG A C 1
ATOM 635 O O . ARG A 1 98 ? 59.638 38.839 89.081 1.00 68.03 128 ARG A O 1
ATOM 643 N N . LEU A 1 99 ? 57.512 38.162 89.502 1.00 63.69 129 LEU A N 1
ATOM 644 C CA . LEU A 1 99 ? 57.088 37.832 88.145 1.00 62.15 129 LEU A CA 1
ATOM 645 C C . LEU A 1 99 ? 56.843 39.096 87.334 1.00 64.01 129 LEU A C 1
ATOM 646 O O . LEU A 1 99 ? 57.200 39.120 86.156 1.00 66.20 129 LEU A O 1
ATOM 651 N N . ARG A 1 100 ? 56.246 40.140 87.953 1.00 56.12 130 ARG A N 1
ATOM 652 C CA . ARG A 1 100 ? 55.966 41.443 87.331 1.00 52.55 130 ARG A CA 1
ATOM 653 C C . ARG A 1 100 ? 57.281 42.091 86.933 1.00 58.57 130 ARG A C 1
ATOM 654 O O . ARG A 1 100 ? 57.374 42.613 85.829 1.00 58.95 130 ARG A O 1
ATOM 662 N N . TYR A 1 101 ? 58.307 41.986 87.793 1.00 56.68 131 TYR A N 1
ATOM 663 C CA . TYR A 1 101 ? 59.646 42.538 87.578 1.00 56.82 131 TYR A CA 1
ATOM 664 C C . TYR A 1 101 ? 60.373 41.766 86.471 1.00 62.57 131 TYR A C 1
ATOM 665 O O . TYR A 1 101 ? 61.061 42.363 85.641 1.00 60.87 131 TYR A O 1
ATOM 674 N N . ALA A 1 102 ? 60.198 40.429 86.454 1.00 62.23 132 ALA A N 1
ATOM 675 C CA . ALA A 1 102 ? 60.816 39.508 85.486 1.00 63.57 132 ALA A CA 1
ATOM 676 C C . ALA A 1 102 ? 60.299 39.709 84.058 1.00 67.13 132 ALA A C 1
ATOM 677 O O . ALA A 1 102 ? 61.024 39.421 83.084 1.00 68.12 132 ALA A O 1
ATOM 679 N N . LEU A 1 103 ? 59.053 40.234 83.944 1.00 60.47 133 LEU A N 1
ATOM 680 C CA . LEU A 1 103 ? 58.357 40.493 82.686 1.00 57.65 133 LEU A CA 1
ATOM 681 C C . LEU A 1 103 ? 58.682 41.853 82.102 1.00 59.62 133 LEU A C 1
ATOM 682 O O . LEU A 1 103 ? 58.166 42.174 81.030 1.00 57.23 133 LEU A O 1
ATOM 687 N N . VAL A 1 104 ? 59.516 42.664 82.790 1.00 57.27 134 VAL A N 1
ATOM 688 C CA . VAL A 1 104 ? 59.887 43.992 82.297 1.00 55.29 134 VAL A CA 1
ATOM 689 C C . VAL A 1 104 ? 61.174 43.830 81.411 1.00 60.16 134 VAL A C 1
ATOM 690 O O . VAL A 1 104 ? 62.175 43.274 81.888 1.00 61.90 134 VAL A O 1
ATOM 694 N N . PRO A 1 105 ? 61.099 44.180 80.086 1.00 54.79 135 PRO A N 1
ATOM 695 C CA . PRO A 1 105 ? 62.256 43.982 79.197 1.00 55.47 135 PRO A CA 1
ATOM 696 C C . PRO A 1 105 ? 63.389 44.936 79.510 1.00 62.43 135 PRO A C 1
ATOM 697 O O . PRO A 1 105 ? 63.133 46.055 79.939 1.00 62.00 135 PRO A O 1
ATOM 701 N N . ARG A 1 106 ? 64.634 44.500 79.277 1.00 61.78 136 ARG A N 1
ATOM 702 C CA . ARG A 1 106 ? 65.838 45.272 79.576 1.00 62.81 136 ARG A CA 1
ATOM 703 C C . ARG A 1 106 ? 65.902 46.588 78.787 1.00 66.58 136 ARG A C 1
ATOM 704 O O . ARG A 1 106 ? 66.450 47.550 79.338 1.00 67.71 136 ARG A O 1
ATOM 712 N N . TYR A 1 107 ? 65.305 46.662 77.551 1.00 60.66 137 TYR A N 1
ATOM 713 C CA . TYR A 1 107 ? 65.308 47.895 76.743 1.00 57.34 137 TYR A CA 1
ATOM 714 C C . TYR A 1 107 ? 64.460 48.981 77.351 1.00 60.17 137 TYR A C 1
ATOM 715 O O . TYR A 1 107 ? 64.771 50.145 77.137 1.00 60.49 137 TYR A O 1
ATOM 724 N N . ARG A 1 108 ? 63.398 48.632 78.101 1.00 55.85 138 ARG A N 1
ATOM 725 C CA . ARG A 1 108 ? 62.513 49.610 78.746 1.00 53.11 138 ARG A CA 1
ATOM 726 C C . ARG A 1 108 ? 63.304 50.520 79.678 1.00 57.45 138 ARG A C 1
ATOM 727 O O . ARG A 1 108 ? 63.027 51.708 79.724 1.00 56.43 138 ARG A O 1
ATOM 735 N N . GLY A 1 109 ? 64.312 49.972 80.359 1.00 55.66 139 GLY A N 1
ATOM 736 C CA . GLY A 1 109 ? 65.200 50.725 81.239 1.00 55.59 139 GLY A CA 1
ATOM 737 C C . GLY A 1 109 ? 66.048 51.728 80.491 1.00 58.48 139 GLY A C 1
ATOM 738 O O . GLY A 1 109 ? 66.436 52.749 81.061 1.00 57.51 139 GLY A O 1
ATOM 739 N N . LEU A 1 110 ? 66.353 51.440 79.208 1.00 55.73 140 LEU A N 1
ATOM 740 C CA . LEU A 1 110 ? 67.102 52.341 78.322 1.00 55.73 140 LEU A CA 1
ATOM 741 C C . LEU A 1 110 ? 66.187 53.498 77.931 1.00 58.91 140 LEU A C 1
ATOM 742 O O . LEU A 1 110 ? 66.553 54.652 78.168 1.00 58.45 140 LEU A O 1
ATOM 747 N N . PHE A 1 111 ? 64.973 53.187 77.388 1.00 55.46 141 PHE A N 1
ATOM 748 C CA . PHE A 1 111 ? 63.962 54.189 77.015 1.00 53.96 141 PHE A CA 1
ATOM 749 C C . PHE A 1 111 ? 63.602 55.076 78.216 1.00 58.22 141 PHE A C 1
ATOM 750 O O . PHE A 1 111 ? 63.384 56.269 78.043 1.00 57.95 141 PHE A O 1
ATOM 758 N N . HIS A 1 112 ? 63.578 54.501 79.426 1.00 55.26 142 HIS A N 1
ATOM 759 C CA . HIS A 1 112 ? 63.285 55.236 80.646 1.00 55.12 142 HIS A CA 1
ATOM 760 C C . HIS A 1 112 ? 64.402 56.196 81.011 1.00 60.55 142 HIS A C 1
ATOM 761 O O . HIS A 1 112 ? 64.120 57.319 81.397 1.00 58.66 142 HIS A O 1
ATOM 768 N N . HIS A 1 113 ? 65.656 55.754 80.926 1.00 61.39 143 HIS A N 1
ATOM 769 C CA . HIS A 1 113 ? 66.802 56.575 81.279 1.00 63.13 143 HIS A CA 1
ATOM 770 C C . HIS A 1 113 ? 67.125 57.610 80.206 1.00 67.61 143 HIS A C 1
ATOM 771 O O . HIS A 1 113 ? 67.701 58.644 80.543 1.00 67.32 143 HIS A O 1
ATOM 778 N N . ILE A 1 114 ? 66.738 57.354 78.933 1.00 64.80 144 ILE A N 1
ATOM 779 C CA . ILE A 1 114 ? 66.910 58.298 77.818 1.00 63.73 144 ILE A CA 1
ATOM 780 C C . ILE A 1 114 ? 65.962 59.473 78.035 1.00 66.68 144 ILE A C 1
ATOM 781 O O . ILE A 1 114 ? 66.381 60.601 77.836 1.00 68.31 144 ILE A O 1
ATOM 786 N N . SER A 1 115 ? 64.713 59.227 78.484 1.00 60.19 145 SER A N 1
ATOM 787 C CA . SER A 1 115 ? 63.717 60.287 78.722 1.00 57.82 145 SER A CA 1
ATOM 788 C C . SER A 1 115 ? 64.252 61.349 79.678 1.00 61.65 145 SER A C 1
ATOM 789 O O . SER A 1 115 ? 64.117 62.537 79.392 1.00 61.48 145 SER A O 1
ATOM 792 N N . LYS A 1 116 ? 64.966 60.898 80.735 1.00 58.83 146 LYS A N 1
ATOM 793 C CA . LYS A 1 116 ? 65.602 61.690 81.797 1.00 59.11 146 LYS A CA 1
ATOM 794 C C . LYS A 1 116 ? 66.710 62.650 81.247 1.00 65.94 146 LYS A C 1
ATOM 795 O O . LYS A 1 116 ? 67.179 63.530 81.980 1.00 66.29 146 LYS A O 1
ATOM 801 N N . LEU A 1 117 ? 67.067 62.504 79.950 1.00 63.31 147 LEU A N 1
ATOM 802 C CA . LEU A 1 117 ? 68.046 63.300 79.208 1.00 64.64 147 LEU A CA 1
ATOM 803 C C . LEU A 1 117 ? 67.382 64.528 78.609 1.00 72.82 147 LEU A C 1
ATOM 804 O O . LEU A 1 117 ? 66.158 64.538 78.420 1.00 72.25 147 LEU A O 1
ATOM 809 N N . ASP A 1 118 ? 68.187 65.560 78.289 1.00 73.30 148 ASP A N 1
ATOM 810 C CA . ASP A 1 118 ? 67.707 66.801 77.666 1.00 73.52 148 ASP A CA 1
ATOM 811 C C . ASP A 1 118 ? 67.352 66.493 76.204 1.00 75.90 148 ASP A C 1
ATOM 812 O O . ASP A 1 118 ? 68.228 66.098 75.423 1.00 76.94 148 ASP A O 1
ATOM 817 N N . GLY A 1 119 ? 66.056 66.592 75.889 1.00 69.23 149 GLY A N 1
ATOM 818 C CA . GLY A 1 119 ? 65.494 66.293 74.572 1.00 67.53 149 GLY A CA 1
ATOM 819 C C . GLY A 1 119 ? 65.294 64.805 74.361 1.00 69.58 149 GLY A C 1
ATOM 820 O O . GLY A 1 119 ? 65.158 64.347 73.215 1.00 69.40 149 GLY A O 1
ATOM 821 N N . GLY A 1 120 ? 65.268 64.069 75.482 1.00 63.80 150 GLY A N 1
ATOM 822 C CA . GLY A 1 120 ? 65.122 62.617 75.552 1.00 62.19 150 GLY A CA 1
ATOM 823 C C . GLY A 1 120 ? 63.839 62.056 74.984 1.00 60.79 150 GLY A C 1
ATOM 824 O O . GLY A 1 120 ? 63.876 61.128 74.178 1.00 59.06 150 GLY A O 1
ATOM 825 N N . VAL A 1 121 ? 62.693 62.612 75.395 1.00 55.76 151 VAL A N 1
ATOM 826 C CA . VAL A 1 121 ? 61.375 62.182 74.905 1.00 53.51 151 VAL A CA 1
ATOM 827 C C . VAL A 1 121 ? 61.238 62.483 73.392 1.00 59.28 151 VAL A C 1
ATOM 828 O O . VAL A 1 121 ? 60.699 61.652 72.654 1.00 58.89 151 VAL A O 1
ATOM 832 N N . ARG A 1 122 ? 61.824 63.613 72.929 1.00 56.70 152 ARG A N 1
ATOM 833 C CA . ARG A 1 122 ? 61.843 64.006 71.525 1.00 56.10 152 ARG A CA 1
ATOM 834 C C . ARG A 1 122 ? 62.559 62.945 70.700 1.00 62.70 152 ARG A C 1
ATOM 835 O O . ARG A 1 122 ? 62.056 62.570 69.634 1.00 64.41 152 ARG A O 1
ATOM 843 N N . PHE A 1 123 ? 63.710 62.438 71.210 1.00 59.08 153 PHE A N 1
ATOM 844 C CA . PHE A 1 123 ? 64.534 61.400 70.580 1.00 58.64 153 PHE A CA 1
ATOM 845 C C . PHE A 1 123 ? 63.726 60.132 70.397 1.00 61.06 153 PHE A C 1
ATOM 846 O O . PHE A 1 123 ? 63.765 59.528 69.330 1.00 61.38 153 PHE A O 1
ATOM 854 N N . LEU A 1 124 ? 63.006 59.724 71.459 1.00 56.23 154 LEU A N 1
ATOM 855 C CA . LEU A 1 124 ? 62.207 58.499 71.538 1.00 54.10 154 LEU A CA 1
ATOM 856 C C . LEU A 1 124 ? 61.020 58.511 70.589 1.00 58.43 154 LEU A C 1
ATOM 857 O O . LEU A 1 124 ? 60.641 57.449 70.096 1.00 56.82 154 LEU A O 1
ATOM 862 N N . VAL A 1 125 ? 60.452 59.714 70.305 1.00 57.35 155 VAL A N 1
ATOM 863 C CA . VAL A 1 125 ? 59.354 59.900 69.336 1.00 56.40 155 VAL A CA 1
ATOM 864 C C . VAL A 1 125 ? 59.945 59.610 67.960 1.00 59.92 155 VAL A C 1
ATOM 865 O O . VAL A 1 125 ? 59.388 58.801 67.210 1.00 59.75 155 VAL A O 1
ATOM 869 N N . GLN A 1 126 ? 61.117 60.218 67.673 1.00 56.39 156 GLN A N 1
ATOM 870 C CA . GLN A 1 126 ? 61.834 59.995 66.422 1.00 57.22 156 GLN A CA 1
ATOM 871 C C . GLN A 1 126 ? 62.213 58.517 66.254 1.00 58.83 156 GLN A C 1
ATOM 872 O O . GLN A 1 126 ? 62.005 57.966 65.176 1.00 59.94 156 GLN A O 1
ATOM 878 N N . LEU A 1 127 ? 62.712 57.875 67.317 1.00 52.49 157 LEU A N 1
ATOM 879 C CA . LEU A 1 127 ? 63.063 56.459 67.309 1.00 52.59 157 LEU A CA 1
ATOM 880 C C . LEU A 1 127 ? 61.818 55.561 67.019 1.00 55.98 157 LEU A C 1
ATOM 881 O O . LEU A 1 127 ? 61.980 54.570 66.323 1.00 56.03 157 LEU A O 1
ATOM 886 N N . ARG A 1 128 ? 60.591 55.885 67.521 1.00 52.66 158 ARG A N 1
ATOM 887 C CA . ARG A 1 128 ? 59.422 55.039 67.190 1.00 51.57 158 ARG A CA 1
ATOM 888 C C . ARG A 1 128 ? 58.914 55.369 65.780 1.00 57.18 158 ARG A C 1
ATOM 889 O O . ARG A 1 128 ? 58.324 54.505 65.129 1.00 56.18 158 ARG A O 1
ATOM 897 N N . ALA A 1 129 ? 59.174 56.607 65.298 1.00 55.43 159 ALA A N 1
ATOM 898 C CA . ALA A 1 129 ? 58.837 57.014 63.938 1.00 55.74 159 ALA A CA 1
ATOM 899 C C . ALA A 1 129 ? 59.646 56.180 62.945 1.00 62.78 159 ALA A C 1
ATOM 900 O O . ALA A 1 129 ? 59.091 55.700 61.959 1.00 65.17 159 ALA A O 1
ATOM 902 N N . ASP A 1 130 ? 60.935 55.953 63.257 1.00 59.21 160 ASP A N 1
ATOM 903 C CA . ASP A 1 130 ? 61.865 55.151 62.474 1.00 60.41 160 ASP A CA 1
ATOM 904 C C . ASP A 1 130 ? 61.512 53.676 62.559 1.00 65.98 160 ASP A C 1
ATOM 905 O O . ASP A 1 130 ? 61.556 52.983 61.547 1.00 67.95 160 ASP A O 1
ATOM 910 N N . LEU A 1 131 ? 61.176 53.189 63.762 1.00 61.66 161 LEU A N 1
ATOM 911 C CA . LEU A 1 131 ? 60.802 51.788 64.008 1.00 61.92 161 LEU A CA 1
ATOM 912 C C . LEU A 1 131 ? 59.557 51.410 63.204 1.00 67.74 161 LEU A C 1
ATOM 913 O O . LEU A 1 131 ? 59.516 50.322 62.643 1.00 68.57 161 LEU A O 1
ATOM 918 N N . LEU A 1 132 ? 58.552 52.304 63.148 1.00 64.58 162 LEU A N 1
ATOM 919 C CA . LEU A 1 132 ? 57.306 52.111 62.404 1.00 63.67 162 LEU A CA 1
ATOM 920 C C . LEU A 1 132 ? 57.567 52.132 60.909 1.00 69.51 162 LEU A C 1
ATOM 921 O O . LEU A 1 132 ? 56.864 51.450 60.169 1.00 69.54 162 LEU A O 1
ATOM 926 N N . GLU A 1 133 ? 58.569 52.927 60.470 1.00 67.90 163 GLU A N 1
ATOM 927 C CA . GLU A 1 133 ? 59.001 53.067 59.073 1.00 69.75 163 GLU A CA 1
ATOM 928 C C . GLU A 1 133 ? 59.750 51.817 58.623 1.00 76.10 163 GLU A C 1
ATOM 929 O O . GLU A 1 133 ? 59.423 51.271 57.575 1.00 76.71 163 GLU A O 1
ATOM 935 N N . ALA A 1 134 ? 60.746 51.362 59.423 1.00 73.28 164 ALA A N 1
ATOM 936 C CA . ALA A 1 134 ? 61.541 50.157 59.176 1.00 74.79 164 ALA A CA 1
ATOM 937 C C . ALA A 1 134 ? 60.641 48.909 59.100 1.00 78.72 164 ALA A C 1
ATOM 938 O O . ALA A 1 134 ? 60.930 47.997 58.335 1.00 80.30 164 ALA A O 1
ATOM 940 N N . GLN A 1 135 ? 59.540 48.892 59.867 1.00 73.71 165 GLN A N 1
ATOM 941 C CA . GLN A 1 135 ? 58.544 47.820 59.867 1.00 73.82 165 GLN A CA 1
ATOM 942 C C . GLN A 1 135 ? 57.737 47.867 58.571 1.00 78.88 165 GLN A C 1
ATOM 943 O O . GLN A 1 135 ? 57.444 46.819 57.989 1.00 79.67 165 GLN A O 1
ATOM 949 N N . ALA A 1 136 ? 57.390 49.095 58.124 1.00 75.86 166 ALA A N 1
ATOM 950 C CA . ALA A 1 136 ? 56.613 49.375 56.909 1.00 76.58 166 ALA A CA 1
ATOM 951 C C . ALA A 1 136 ? 57.399 49.028 55.647 1.00 84.03 166 ALA A C 1
ATOM 952 O O . ALA A 1 136 ? 56.814 48.579 54.661 1.00 85.51 166 ALA A O 1
ATOM 954 N N . LEU A 1 137 ? 58.722 49.228 55.687 1.00 81.13 167 LEU A N 1
ATOM 955 C CA . LEU A 1 137 ? 59.639 48.945 54.588 1.00 82.59 167 LEU A CA 1
ATOM 956 C C . LEU A 1 137 ? 60.212 47.518 54.702 1.00 88.37 167 LEU A C 1
ATOM 957 O O . LEU A 1 137 ? 61.142 47.166 53.980 1.00 90.13 167 LEU A O 1
ATOM 962 N N . LYS A 1 138 ? 59.645 46.704 55.622 1.00 84.32 168 LYS A N 1
ATOM 963 C CA . LYS A 1 138 ? 60.002 45.317 55.968 1.00 85.73 168 LYS A CA 1
ATOM 964 C C . LYS A 1 138 ? 61.531 45.122 56.209 1.00 91.46 168 LYS A C 1
ATOM 965 O O . LYS A 1 138 ? 62.065 44.023 56.004 1.00 93.11 168 LYS A O 1
ATOM 971 N N . LEU A 1 139 ? 62.206 46.194 56.701 1.00 86.93 169 LEU A N 1
ATOM 972 C CA . LEU A 1 139 ? 63.619 46.201 57.088 1.00 88.23 169 LEU A CA 1
ATOM 973 C C . LEU A 1 139 ? 63.759 45.460 58.427 1.00 94.71 169 LEU A C 1
ATOM 974 O O . LEU A 1 139 ? 64.747 44.752 58.635 1.00 97.39 169 LEU A O 1
ATOM 979 N N . VAL A 1 140 ? 62.751 45.605 59.319 1.00 89.59 170 VAL A N 1
ATOM 980 C CA . VAL A 1 140 ? 62.669 44.869 60.583 1.00 89.72 170 VAL A CA 1
ATOM 981 C C . VAL A 1 140 ? 61.378 44.045 60.570 1.00 94.16 170 VAL A C 1
ATOM 982 O O . VAL A 1 140 ? 60.347 44.493 60.058 1.00 92.62 170 VAL A O 1
ATOM 986 N N . GLU A 1 141 ? 61.466 42.820 61.092 1.00 92.67 171 GLU A N 1
ATOM 987 C CA . GLU A 1 141 ? 60.361 41.866 61.204 1.00 92.75 171 GLU A CA 1
ATOM 988 C C . GLU A 1 141 ? 60.506 41.072 62.503 1.00 96.94 171 GLU A C 1
ATOM 989 O O . GLU A 1 141 ? 61.565 41.116 63.139 1.00 97.76 171 GLU A O 1
ATOM 991 N N . GLY A 1 142 ? 59.460 40.343 62.876 1.00 92.24 172 GLY A N 1
ATOM 992 C CA . GLY A 1 142 ? 59.496 39.492 64.057 1.00 92.36 172 GLY A CA 1
ATOM 993 C C . GLY A 1 142 ? 58.625 39.952 65.202 1.00 93.04 172 GLY A C 1
ATOM 994 O O . GLY A 1 142 ? 58.236 41.126 65.255 1.00 90.77 172 GLY A O 1
ATOM 995 N N . PRO A 1 143 ? 58.316 39.041 66.152 1.00 88.83 173 PRO A N 1
ATOM 996 C CA . PRO A 1 143 ? 57.463 39.433 67.289 1.00 86.53 173 PRO A CA 1
ATOM 997 C C . PRO A 1 143 ? 58.203 40.251 68.344 1.00 88.27 173 PRO A C 1
ATOM 998 O O . PRO A 1 143 ? 57.556 40.924 69.148 1.00 86.74 173 PRO A O 1
ATOM 1002 N N . ASP A 1 144 ? 59.547 40.194 68.336 1.00 84.86 174 ASP A N 1
ATOM 1003 C CA . ASP A 1 144 ? 60.416 40.926 69.255 1.00 83.24 174 ASP A CA 1
ATOM 1004 C C . ASP A 1 144 ? 60.368 42.437 68.973 1.00 81.38 174 ASP A C 1
ATOM 1005 O O . ASP A 1 144 ? 60.278 43.217 69.923 1.00 78.39 174 ASP A O 1
ATOM 1010 N N . VAL A 1 145 ? 60.393 42.846 67.673 1.00 76.21 175 VAL A N 1
ATOM 1011 C CA . VAL A 1 145 ? 60.324 44.263 67.284 1.00 73.02 175 VAL A CA 1
ATOM 1012 C C . VAL A 1 145 ? 58.903 44.779 67.505 1.00 73.03 175 VAL A C 1
ATOM 1013 O O . VAL A 1 145 ? 58.738 45.948 67.826 1.00 70.94 175 VAL A O 1
ATOM 1017 N N . ARG A 1 146 ? 57.889 43.903 67.364 1.00 69.70 176 ARG A N 1
ATOM 1018 C CA . ARG A 1 146 ? 56.479 44.233 67.584 1.00 67.65 176 ARG A CA 1
ATOM 1019 C C . ARG A 1 146 ? 56.244 44.552 69.071 1.00 71.04 176 ARG A C 1
ATOM 1020 O O . ARG A 1 146 ? 55.579 45.540 69.383 1.00 69.72 176 ARG A O 1
ATOM 1028 N N . GLU A 1 147 ? 56.834 43.736 69.983 1.00 68.52 177 GLU A N 1
ATOM 1029 C CA . GLU A 1 147 ? 56.778 43.899 71.446 1.00 66.91 177 GLU A CA 1
ATOM 1030 C C . GLU A 1 147 ? 57.404 45.214 71.848 1.00 67.07 177 GLU A C 1
ATOM 1031 O O . GLU A 1 147 ? 56.783 45.956 72.606 1.00 66.58 177 GLU A O 1
ATOM 1037 N N . MET A 1 148 ? 58.614 45.520 71.305 1.00 61.77 178 MET A N 1
ATOM 1038 C CA . MET A 1 148 ? 59.380 46.753 71.545 1.00 59.73 178 MET A CA 1
ATOM 1039 C C . MET A 1 148 ? 58.625 47.967 71.040 1.00 62.41 178 MET A C 1
ATOM 1040 O O . MET A 1 148 ? 58.763 49.048 71.612 1.00 61.16 178 MET A O 1
ATOM 1045 N N . ASN A 1 149 ? 57.771 47.775 70.022 1.00 60.15 179 ASN A N 1
ATOM 1046 C CA . ASN A 1 149 ? 56.907 48.835 69.503 1.00 59.05 179 ASN A CA 1
ATOM 1047 C C . ASN A 1 149 ? 55.878 49.201 70.553 1.00 61.12 179 ASN A C 1
ATOM 1048 O O . ASN A 1 149 ? 55.799 50.358 70.941 1.00 59.44 179 ASN A O 1
ATOM 1053 N N . GLY A 1 150 ? 55.158 48.194 71.045 1.00 58.41 180 GLY A N 1
ATOM 1054 C CA . GLY A 1 150 ? 54.132 48.328 72.079 1.00 56.83 180 GLY A CA 1
ATOM 1055 C C . GLY A 1 150 ? 54.616 48.915 73.387 1.00 57.76 180 GLY A C 1
ATOM 1056 O O . GLY A 1 150 ? 53.864 49.642 74.026 1.00 56.59 180 GLY A O 1
ATOM 1057 N N . VAL A 1 151 ? 55.862 48.586 73.803 1.00 53.61 181 VAL A N 1
ATOM 1058 C CA . VAL A 1 151 ? 56.530 49.088 75.024 1.00 52.35 181 VAL A CA 1
ATOM 1059 C C . VAL A 1 151 ? 56.743 50.591 74.878 1.00 54.72 181 VAL A C 1
ATOM 1060 O O . VAL A 1 151 ? 56.486 51.330 75.817 1.00 55.40 181 VAL A O 1
ATOM 1064 N N . LEU A 1 152 ? 57.187 51.031 73.695 1.00 50.26 182 LEU A N 1
ATOM 1065 C CA . LEU A 1 152 ? 57.442 52.429 73.340 1.00 48.39 182 LEU A CA 1
ATOM 1066 C C . LEU A 1 152 ? 56.122 53.215 73.179 1.00 49.95 182 LEU A C 1
ATOM 1067 O O . LEU A 1 152 ? 55.985 54.286 73.759 1.00 49.21 182 LEU A O 1
ATOM 1072 N N . LYS A 1 153 ? 55.145 52.661 72.426 1.00 45.83 183 LYS A N 1
ATOM 1073 C CA . LYS A 1 153 ? 53.788 53.185 72.239 1.00 44.51 183 LYS A CA 1
ATOM 1074 C C . LYS A 1 153 ? 53.096 53.406 73.609 1.00 50.76 183 LYS A C 1
ATOM 1075 O O . LYS A 1 153 ? 52.349 54.369 73.778 1.00 50.92 183 LYS A O 1
ATOM 1081 N N . GLY A 1 154 ? 53.405 52.535 74.572 1.00 47.52 184 GLY A N 1
ATOM 1082 C CA . GLY A 1 154 ? 52.880 52.578 75.927 1.00 46.63 184 GLY A CA 1
ATOM 1083 C C . GLY A 1 154 ? 53.408 53.737 76.735 1.00 49.73 184 GLY A C 1
ATOM 1084 O O . GLY A 1 154 ? 52.629 54.437 77.383 1.00 48.86 184 GLY A O 1
ATOM 1085 N N . MET A 1 155 ? 54.734 53.936 76.696 1.00 47.44 185 MET A N 1
ATOM 1086 C CA . MET A 1 155 ? 55.464 55.022 77.373 1.00 46.71 185 MET A CA 1
ATOM 1087 C C . MET A 1 155 ? 55.079 56.370 76.791 1.00 49.62 185 MET A C 1
ATOM 1088 O O . MET A 1 155 ? 54.731 57.283 77.534 1.00 49.23 185 MET A O 1
ATOM 1093 N N . LEU A 1 156 ? 55.091 56.474 75.460 1.00 46.44 186 LEU A N 1
ATOM 1094 C CA . LEU A 1 156 ? 54.686 57.678 74.738 1.00 46.08 186 LEU A CA 1
ATOM 1095 C C . LEU A 1 156 ? 53.203 58.053 75.030 1.00 49.70 186 LEU A C 1
ATOM 1096 O O . LEU A 1 156 ? 52.925 59.221 75.214 1.00 49.41 186 LEU A O 1
ATOM 1101 N N . SER A 1 157 ? 52.281 57.068 75.140 1.00 47.09 187 SER A N 1
ATOM 1102 C CA . SER A 1 157 ? 50.852 57.240 75.472 1.00 46.08 187 SER A CA 1
ATOM 1103 C C . SER A 1 157 ? 50.648 57.852 76.862 1.00 52.62 187 SER A C 1
ATOM 1104 O O . SER A 1 157 ? 49.568 58.371 77.131 1.00 52.38 187 SER A O 1
ATOM 1106 N N . GLU A 1 158 ? 51.669 57.789 77.742 1.00 52.20 188 GLU A N 1
ATOM 1107 C CA . GLU A 1 158 ? 51.612 58.352 79.094 1.00 53.18 188 GLU A CA 1
ATOM 1108 C C . GLU A 1 158 ? 52.114 59.787 79.090 1.00 56.53 188 GLU A C 1
ATOM 1109 O O . GLU A 1 158 ? 51.550 60.623 79.796 1.00 56.76 188 GLU A O 1
ATOM 1115 N N . TRP A 1 159 ? 53.178 60.069 78.304 1.00 51.79 189 TRP A N 1
ATOM 1116 C CA . TRP A 1 159 ? 53.789 61.399 78.211 1.00 50.85 189 TRP A CA 1
ATOM 1117 C C . TRP A 1 159 ? 52.932 62.342 77.366 1.00 53.10 189 TRP A C 1
ATOM 1118 O O . TRP A 1 159 ? 52.930 63.533 77.630 1.00 53.36 189 TRP A O 1
ATOM 1129 N N . PHE A 1 160 ? 52.192 61.824 76.374 1.00 48.17 190 PHE A N 1
ATOM 1130 C CA . PHE A 1 160 ? 51.342 62.634 75.487 1.00 46.36 190 PHE A CA 1
ATOM 1131 C C . PHE A 1 160 ? 49.859 62.344 75.740 1.00 50.88 190 PHE A C 1
ATOM 1132 O O . PHE A 1 160 ? 49.104 62.183 74.789 1.00 51.10 190 PHE A O 1
ATOM 1140 N N . SER A 1 161 ? 49.437 62.262 77.011 1.00 48.39 191 SER A N 1
ATOM 1141 C CA . SER A 1 161 ? 48.027 62.034 77.317 1.00 48.34 191 SER A CA 1
ATOM 1142 C C . SER A 1 161 ? 47.305 63.374 77.174 1.00 55.12 191 SER A C 1
ATOM 1143 O O . SER A 1 161 ? 47.943 64.421 77.300 1.00 54.92 191 SER A O 1
ATOM 1146 N N . SER A 1 162 ? 45.994 63.330 76.842 1.00 53.08 192 SER A N 1
ATOM 1147 C CA . SER A 1 162 ? 45.082 64.456 76.630 1.00 52.60 192 SER A CA 1
ATOM 1148 C C . SER A 1 162 ? 45.386 65.650 77.550 1.00 56.38 192 SER A C 1
ATOM 1149 O O . SER A 1 162 ? 45.484 66.763 77.055 1.00 57.42 192 SER A O 1
ATOM 1152 N N . GLY A 1 163 ? 45.596 65.399 78.841 1.00 52.08 193 GLY A N 1
ATOM 1153 C CA . GLY A 1 163 ? 45.916 66.413 79.834 1.00 51.96 193 GLY A CA 1
ATOM 1154 C C . GLY A 1 163 ? 47.300 67.047 79.757 1.00 56.78 193 GLY A C 1
ATOM 1155 O O . GLY A 1 163 ? 47.641 67.867 80.613 1.00 58.40 193 GLY A O 1
ATOM 1156 N N . PHE A 1 164 ? 48.127 66.690 78.772 1.00 52.01 194 PHE A N 1
ATOM 1157 C CA . PHE A 1 164 ? 49.442 67.321 78.643 1.00 51.85 194 PHE A CA 1
ATOM 1158 C C . PHE A 1 164 ? 49.547 68.053 77.327 1.00 54.74 194 PHE A C 1
ATOM 1159 O O . PHE A 1 164 ? 50.575 68.642 77.033 1.00 56.26 194 PHE A O 1
ATOM 1167 N N . LEU A 1 165 ? 48.442 68.080 76.574 1.00 49.50 195 LEU A N 1
ATOM 1168 C CA . LEU A 1 165 ? 48.297 68.708 75.264 1.00 47.87 195 LEU A CA 1
ATOM 1169 C C . LEU A 1 165 ? 47.485 69.991 75.350 1.00 52.12 195 LEU A C 1
ATOM 1170 O O . LEU A 1 165 ? 46.490 70.023 76.066 1.00 52.46 195 LEU A O 1
ATOM 1175 N N . ASN A 1 166 ? 47.907 71.047 74.627 1.00 48.45 196 ASN A N 1
ATOM 1176 C CA . ASN A 1 166 ? 47.201 72.332 74.559 1.00 48.44 196 ASN A CA 1
ATOM 1177 C C . ASN A 1 166 ? 46.518 72.461 73.203 1.00 51.81 196 ASN A C 1
ATOM 1178 O O . ASN A 1 166 ? 47.115 72.075 72.196 1.00 53.45 196 ASN A O 1
ATOM 1183 N N . LEU A 1 167 ? 45.279 72.992 73.167 1.00 44.42 197 LEU A N 1
ATOM 1184 C CA . LEU A 1 167 ? 44.570 73.224 71.921 1.00 42.42 197 LEU A CA 1
ATOM 1185 C C . LEU A 1 167 ? 44.915 74.631 71.432 1.00 50.34 197 LEU A C 1
ATOM 1186 O O . LEU A 1 167 ? 44.579 75.640 72.077 1.00 51.02 197 LEU A O 1
ATOM 1191 N N . GLU A 1 168 ? 45.607 74.685 70.284 1.00 47.61 198 GLU A N 1
ATOM 1192 C CA . GLU A 1 168 ? 46.006 75.929 69.652 1.00 47.59 198 GLU A CA 1
ATOM 1193 C C . GLU A 1 168 ? 45.241 76.117 68.358 1.00 49.74 198 GLU A C 1
ATOM 1194 O O . GLU A 1 168 ? 44.964 75.141 67.659 1.00 46.97 198 GLU A O 1
ATOM 1200 N N . ARG A 1 169 ? 44.874 77.379 68.062 1.00 48.37 199 ARG A N 1
ATOM 1201 C CA . ARG A 1 169 ? 44.184 77.771 66.838 1.00 47.84 199 ARG A CA 1
ATOM 1202 C C . ARG A 1 169 ? 45.151 78.472 65.874 1.00 53.13 199 ARG A C 1
ATOM 1203 O O . ARG A 1 169 ? 45.956 79.314 66.299 1.00 54.30 199 ARG A O 1
ATOM 1211 N N . VAL A 1 170 ? 45.063 78.119 64.581 1.00 49.00 200 VAL A N 1
ATOM 1212 C CA . VAL A 1 170 ? 45.902 78.691 63.527 1.00 49.57 200 VAL A CA 1
ATOM 1213 C C . VAL A 1 170 ? 45.107 79.725 62.732 1.00 54.91 200 VAL A C 1
ATOM 1214 O O . VAL A 1 170 ? 44.069 79.419 62.133 1.00 55.29 200 VAL A O 1
ATOM 1218 N N . THR A 1 171 ? 45.601 80.972 62.784 1.00 52.68 201 THR A N 1
ATOM 1219 C CA . THR A 1 171 ? 45.106 82.167 62.081 1.00 53.45 201 THR A CA 1
ATOM 1220 C C . THR A 1 171 ? 46.307 82.722 61.273 1.00 57.21 201 THR A C 1
ATOM 1221 O O . THR A 1 171 ? 47.410 82.186 61.390 1.00 54.76 201 THR A O 1
ATOM 1225 N N . TRP A 1 172 ? 46.114 83.788 60.485 1.00 56.01 202 TRP A N 1
ATOM 1226 C CA . TRP A 1 172 ? 47.202 84.379 59.702 1.00 57.08 202 TRP A CA 1
ATOM 1227 C C . TRP A 1 172 ? 48.168 85.220 60.601 1.00 63.47 202 TRP A C 1
ATOM 1228 O O . TRP A 1 172 ? 49.106 85.846 60.103 1.00 64.25 202 TRP A O 1
ATOM 1239 N N . HIS A 1 173 ? 47.938 85.186 61.925 1.00 61.40 203 HIS A N 1
ATOM 1240 C CA . HIS A 1 173 ? 48.719 85.839 62.981 1.00 63.25 203 HIS A CA 1
ATOM 1241 C C . HIS A 1 173 ? 49.723 84.838 63.574 1.00 62.05 203 HIS A C 1
ATOM 1242 O O . HIS A 1 173 ? 50.638 85.209 64.307 1.00 61.96 203 HIS A O 1
ATOM 1249 N N . SER A 1 174 ? 49.559 83.567 63.237 1.00 55.53 204 SER A N 1
ATOM 1250 C CA . SER A 1 174 ? 50.443 82.504 63.711 1.00 53.30 204 SER A CA 1
ATOM 1251 C C . SER A 1 174 ? 51.806 82.608 63.011 1.00 57.16 204 SER A C 1
ATOM 1252 O O . SER A 1 174 ? 51.842 83.175 61.919 1.00 59.58 204 SER A O 1
ATOM 1255 N N . PRO A 1 175 ? 52.935 82.125 63.606 1.00 50.72 205 PRO A N 1
ATOM 1256 C CA . PRO A 1 175 ? 54.236 82.212 62.906 1.00 51.23 205 PRO A CA 1
ATOM 1257 C C . PRO A 1 175 ? 54.211 81.475 61.564 1.00 54.32 205 PRO A C 1
ATOM 1258 O O . PRO A 1 175 ? 53.436 80.521 61.460 1.00 51.79 205 PRO A O 1
ATOM 1262 N N . CYS A 1 176 ? 55.025 81.885 60.534 1.00 53.59 206 CYS A N 1
ATOM 1263 C CA A CYS A 1 176 ? 54.956 81.168 59.246 0.50 54.00 206 CYS A CA 1
ATOM 1264 C CA B CYS A 1 176 ? 55.014 81.183 59.244 0.50 52.49 206 CYS A CA 1
ATOM 1265 C C . CYS A 1 176 ? 55.635 79.798 59.381 1.00 57.02 206 CYS A C 1
ATOM 1266 O O . CYS A 1 176 ? 55.336 78.921 58.579 1.00 57.08 206 CYS A O 1
ATOM 1271 N N . GLU A 1 177 ? 56.479 79.585 60.431 1.00 54.39 207 GLU A N 1
ATOM 1272 C CA . GLU A 1 177 ? 57.112 78.284 60.682 1.00 53.35 207 GLU A CA 1
ATOM 1273 C C . GLU A 1 177 ? 56.037 77.249 61.047 1.00 58.23 207 GLU A C 1
ATOM 1274 O O . GLU A 1 177 ? 56.126 76.115 60.604 1.00 58.95 207 GLU A O 1
ATOM 1280 N N . VAL A 1 178 ? 55.000 77.662 61.794 1.00 54.33 208 VAL A N 1
ATOM 1281 C CA . VAL A 1 178 ? 53.862 76.841 62.208 1.00 52.22 208 VAL A CA 1
ATOM 1282 C C . VAL A 1 178 ? 52.999 76.576 60.964 1.00 55.33 208 VAL A C 1
ATOM 1283 O O . VAL A 1 178 ? 52.647 75.424 60.718 1.00 54.63 208 VAL A O 1
ATOM 1287 N N . LEU A 1 179 ? 52.683 77.619 60.163 1.00 50.88 209 LEU A N 1
ATOM 1288 C CA . LEU A 1 179 ? 51.889 77.444 58.940 1.00 50.42 209 LEU A CA 1
ATOM 1289 C C . LEU A 1 179 ? 52.605 76.525 57.927 1.00 54.40 209 LEU A C 1
ATOM 1290 O O . LEU A 1 179 ? 51.935 75.747 57.258 1.00 54.34 209 LEU A O 1
ATOM 1295 N N . GLN A 1 180 ? 53.946 76.606 57.823 1.00 50.67 210 GLN A N 1
ATOM 1296 C CA . GLN A 1 180 ? 54.748 75.733 56.965 1.00 50.68 210 GLN A CA 1
ATOM 1297 C C . GLN A 1 180 ? 54.617 74.290 57.467 1.00 58.76 210 GLN A C 1
ATOM 1298 O O . GLN A 1 180 ? 54.233 73.419 56.692 1.00 60.33 210 GLN A O 1
ATOM 1304 N N . LYS A 1 181 ? 54.850 74.062 58.788 1.00 55.12 211 LYS A N 1
ATOM 1305 C CA . LYS A 1 181 ? 54.715 72.775 59.467 1.00 53.80 211 LYS A CA 1
ATOM 1306 C C . LYS A 1 181 ? 53.339 72.143 59.164 1.00 59.02 211 LYS A C 1
ATOM 1307 O O . LYS A 1 181 ? 53.282 70.978 58.786 1.00 59.81 211 LYS A O 1
ATOM 1313 N N . ILE A 1 182 ? 52.252 72.928 59.284 1.00 55.57 212 ILE A N 1
ATOM 1314 C CA . ILE A 1 182 ? 50.853 72.544 59.047 1.00 53.97 212 ILE A CA 1
ATOM 1315 C C . ILE A 1 182 ? 50.601 72.275 57.550 1.00 57.53 212 ILE A C 1
ATOM 1316 O O . ILE A 1 182 ? 49.867 71.340 57.237 1.00 57.82 212 ILE A O 1
ATOM 1321 N N . SER A 1 183 ? 51.181 73.093 56.645 1.00 53.47 213 SER A N 1
ATOM 1322 C CA . SER A 1 183 ? 51.056 72.928 55.189 1.00 53.99 213 SER A CA 1
ATOM 1323 C C . SER A 1 183 ? 51.768 71.656 54.718 1.00 61.35 213 SER A C 1
ATOM 1324 O O . SER A 1 183 ? 51.213 70.915 53.903 1.00 62.53 213 SER A O 1
ATOM 1326 N N . GLU A 1 184 ? 53.008 71.427 55.196 1.00 58.08 214 GLU A N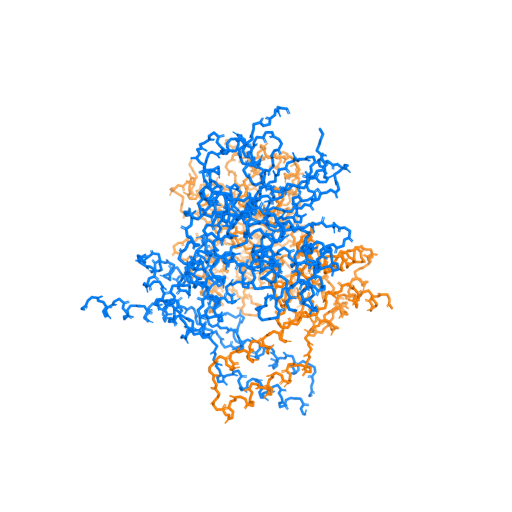 1
ATOM 1327 C CA . GLU A 1 184 ? 53.860 70.311 54.809 1.00 58.81 214 GLU A CA 1
ATOM 1328 C C . GLU A 1 184 ? 53.295 68.972 55.241 1.00 66.61 214 GLU A C 1
ATOM 1329 O O . GLU A 1 184 ? 53.260 68.043 54.438 1.00 66.25 214 GLU A O 1
ATOM 1335 N N . ALA A 1 185 ? 52.852 68.874 56.501 1.00 66.59 215 ALA A N 1
ATOM 1336 C CA . ALA A 1 185 ? 52.254 67.674 57.074 1.00 66.76 215 ALA A CA 1
ATOM 1337 C C . ALA A 1 185 ? 50.749 67.673 56.772 1.00 74.71 215 ALA A C 1
ATOM 1338 O O . ALA A 1 185 ? 49.930 67.677 57.690 1.00 74.95 215 ALA A O 1
ATOM 1340 N N . GLU A 1 186 ? 50.395 67.709 55.476 1.00 74.06 216 GLU A N 1
ATOM 1341 C CA . GLU A 1 186 ? 49.017 67.758 54.987 1.00 75.22 216 GLU A CA 1
ATOM 1342 C C . GLU A 1 186 ? 48.928 66.860 53.750 1.00 83.92 216 GLU A C 1
ATOM 1343 O O . GLU A 1 186 ? 49.062 67.323 52.608 1.00 83.97 216 GLU A O 1
ATOM 1349 N N . ALA A 1 187 ? 48.761 65.545 54.000 1.00 83.86 217 ALA A N 1
ATOM 1350 C CA . ALA A 1 187 ? 48.689 64.525 52.948 1.00 85.56 217 ALA A CA 1
ATOM 1351 C C . ALA A 1 187 ? 47.252 64.281 52.464 1.00 90.87 217 ALA A C 1
ATOM 1352 O O . ALA A 1 187 ? 47.101 63.836 51.316 1.00 90.66 217 ALA A O 1
ATOM 1354 N N . VAL A 1 188 ? 46.201 64.585 53.316 1.00 87.56 218 VAL A N 1
ATOM 1355 C CA . VAL A 1 188 ? 44.777 64.411 52.943 1.00 86.97 218 VAL A CA 1
ATOM 1356 C C . VAL A 1 188 ? 44.481 65.164 51.599 1.00 89.86 218 VAL A C 1
ATOM 1357 O O . VAL A 1 188 ? 44.322 64.513 50.565 1.00 90.72 218 VAL A O 1
ATOM 1359 N N . HIS A 1 189 ? 44.482 66.515 51.613 1.00 83.39 219 HIS A N 1
ATOM 1360 C CA . HIS A 1 189 ? 44.256 67.349 50.435 1.00 82.70 219 HIS A CA 1
ATOM 1361 C C . HIS A 1 189 ? 45.371 68.390 50.389 1.00 85.49 219 HIS A C 1
ATOM 1362 O O . HIS A 1 189 ? 45.210 69.463 50.976 1.00 84.22 219 HIS A O 1
ATOM 1369 N N . PRO A 1 190 ? 46.530 68.074 49.748 1.00 82.32 220 PRO A N 1
ATOM 1370 C CA . PRO A 1 190 ? 47.670 69.005 49.758 1.00 82.57 220 PRO A CA 1
ATOM 1371 C C . PRO A 1 190 ? 47.354 70.452 49.358 1.00 88.19 220 PRO A C 1
ATOM 1372 O O . PRO A 1 190 ? 46.498 70.711 48.504 1.00 89.56 220 PRO A O 1
ATOM 1376 N N . VAL A 1 191 ? 48.057 71.393 50.022 1.00 83.58 221 VAL A N 1
ATOM 1377 C CA . VAL A 1 191 ? 47.956 72.841 49.837 1.00 83.41 221 VAL A CA 1
ATOM 1378 C C . VAL A 1 191 ? 48.681 73.208 48.530 1.00 89.69 221 VAL A C 1
ATOM 1379 O O . VAL A 1 191 ? 49.805 72.745 48.308 1.00 90.20 221 VAL A O 1
ATOM 1383 N N . LYS A 1 192 ? 48.029 74.024 47.668 1.00 86.80 222 LYS A N 1
ATOM 1384 C CA . LYS A 1 192 ? 48.541 74.451 46.361 1.00 88.00 222 LYS A CA 1
ATOM 1385 C C . LYS A 1 192 ? 49.566 75.611 46.457 1.00 93.14 222 LYS A C 1
ATOM 1386 O O . LYS A 1 192 ? 50.643 75.507 45.869 1.00 94.13 222 LYS A O 1
ATOM 1388 N N . ASN A 1 193 ? 49.226 76.710 47.171 1.00 88.97 223 ASN A N 1
ATOM 1389 C CA . ASN A 1 193 ? 50.077 77.905 47.335 1.00 89.23 223 ASN A CA 1
ATOM 1390 C C . ASN A 1 193 ? 49.831 78.580 48.708 1.00 90.69 223 ASN A C 1
ATOM 1391 O O . ASN A 1 193 ? 48.975 78.113 49.463 1.00 88.18 223 ASN A O 1
ATOM 1396 N N . TRP A 1 194 ? 50.574 79.674 49.032 1.00 87.34 224 TRP A N 1
ATOM 1397 C CA . TRP A 1 194 ? 50.411 80.368 50.315 1.00 86.16 224 TRP A CA 1
ATOM 1398 C C . TRP A 1 194 ? 49.040 81.066 50.418 1.00 90.46 224 TRP A C 1
ATOM 1399 O O . TRP A 1 194 ? 48.550 81.270 51.535 1.00 89.56 224 TRP A O 1
ATOM 1410 N N . MET A 1 195 ? 48.433 81.425 49.265 1.00 88.17 225 MET A N 1
ATOM 1411 C CA . MET A 1 195 ? 47.111 82.047 49.195 1.00 88.66 225 MET A CA 1
ATOM 1412 C C . MET A 1 195 ? 46.031 81.033 49.583 1.00 90.32 225 MET A C 1
ATOM 1413 O O . MET A 1 195 ? 45.044 81.430 50.200 1.00 90.23 225 MET A O 1
ATOM 1418 N N . ASP A 1 196 ? 46.235 79.721 49.255 1.00 84.31 226 ASP A N 1
ATOM 1419 C CA . ASP A 1 196 ? 45.343 78.597 49.614 1.00 80.93 226 ASP A CA 1
ATOM 1420 C C . ASP A 1 196 ? 45.383 78.390 51.129 1.00 80.14 226 ASP A C 1
ATOM 1421 O O . ASP A 1 196 ? 44.329 78.256 51.752 1.00 80.14 226 ASP A O 1
ATOM 1426 N N . MET A 1 197 ? 46.605 78.388 51.716 1.00 72.82 227 MET A N 1
ATOM 1427 C CA . MET A 1 197 ? 46.853 78.240 53.150 1.00 69.86 227 MET A CA 1
ATOM 1428 C C . MET A 1 197 ? 46.179 79.377 53.914 1.00 73.08 227 MET A C 1
ATOM 1429 O O . MET A 1 197 ? 45.560 79.104 54.939 1.00 72.29 227 MET A O 1
ATOM 1431 N N . LYS A 1 198 ? 46.246 80.637 53.388 1.00 69.36 228 LYS A N 1
ATOM 1432 C CA . LYS A 1 198 ? 45.615 81.825 53.990 1.00 69.18 228 LYS A CA 1
ATOM 1433 C C . LYS A 1 198 ? 44.086 81.672 54.031 1.00 71.21 228 LYS A C 1
ATOM 1434 O O . LYS A 1 198 ? 43.469 82.122 54.999 1.00 70.39 228 LYS A O 1
ATOM 1436 N N . ARG A 1 199 ? 43.484 81.016 52.996 1.00 66.94 229 ARG A N 1
ATOM 1437 C CA . ARG A 1 199 ? 42.040 80.758 52.910 1.00 66.14 229 ARG A CA 1
ATOM 1438 C C . ARG A 1 199 ? 41.582 79.727 53.946 1.00 68.03 229 ARG A C 1
ATOM 1439 O O . ARG A 1 199 ? 40.533 79.924 54.562 1.00 68.12 229 ARG A O 1
ATOM 1447 N N . ARG A 1 200 ? 42.371 78.636 54.131 1.00 61.96 230 ARG A N 1
ATOM 1448 C CA . ARG A 1 200 ? 42.108 77.513 55.041 1.00 59.61 230 ARG A CA 1
ATOM 1449 C C . ARG A 1 200 ? 42.157 77.901 56.536 1.00 63.87 230 ARG A C 1
ATOM 1450 O O . ARG A 1 200 ? 41.647 77.146 57.376 1.00 63.56 230 ARG A O 1
ATOM 1458 N N . VAL A 1 201 ? 42.756 79.076 56.850 1.00 61.17 231 VAL A N 1
ATOM 1459 C CA . VAL A 1 201 ? 42.866 79.678 58.187 1.00 60.75 231 VAL A CA 1
ATOM 1460 C C . VAL A 1 201 ? 42.021 80.979 58.225 1.00 68.58 231 VAL A C 1
ATOM 1461 O O . VAL A 1 201 ? 41.915 81.647 59.263 1.00 68.99 231 VAL A O 1
ATOM 1465 N N . GLY A 1 202 ? 41.423 81.301 57.085 1.00 67.24 232 GLY A N 1
ATOM 1466 C CA . GLY A 1 202 ? 40.595 82.485 56.913 1.00 69.63 232 GLY A CA 1
ATOM 1467 C C . GLY A 1 202 ? 39.154 82.347 57.368 1.00 75.16 232 GLY A C 1
ATOM 1468 O O . GLY A 1 202 ? 38.804 81.365 58.037 1.00 73.87 232 GLY A O 1
ATOM 1469 N N . PRO A 1 203 ? 38.296 83.343 57.013 1.00 74.06 233 PRO A N 1
ATOM 1470 C CA . PRO A 1 203 ? 36.880 83.298 57.425 1.00 74.00 233 PRO A CA 1
ATOM 1471 C C . PRO A 1 203 ? 36.135 82.069 56.916 1.00 76.19 233 PRO A C 1
ATOM 1472 O O . PRO A 1 203 ? 36.384 81.598 55.792 1.00 75.44 233 PRO A O 1
ATOM 1476 N N . TYR A 1 204 ? 35.231 81.548 57.789 1.00 71.03 234 TYR A N 1
ATOM 1477 C CA . TYR A 1 204 ? 34.367 80.365 57.631 1.00 68.87 234 TYR A CA 1
ATOM 1478 C C . TYR A 1 204 ? 35.173 79.048 57.757 1.00 66.75 234 TYR A C 1
ATOM 1479 O O . TYR A 1 204 ? 34.612 77.959 57.637 1.00 65.45 234 TYR A O 1
ATOM 1488 N N . ARG A 1 205 ? 36.464 79.157 58.089 1.00 59.88 235 ARG A N 1
ATOM 1489 C CA . ARG A 1 205 ? 37.346 78.021 58.324 1.00 56.44 235 ARG A CA 1
ATOM 1490 C C . ARG A 1 205 ? 37.927 78.118 59.705 1.00 60.24 235 ARG A C 1
ATOM 1491 O O . ARG A 1 205 ? 38.254 79.221 60.161 1.00 61.76 235 ARG A O 1
ATOM 1499 N N . ARG A 1 206 ? 38.085 76.970 60.362 1.00 54.99 236 ARG A N 1
ATOM 1500 C CA . ARG A 1 206 ? 38.717 76.854 61.673 1.00 53.96 236 ARG A CA 1
ATOM 1501 C C . ARG A 1 206 ? 39.830 75.794 61.606 1.00 57.88 236 ARG A C 1
ATOM 1502 O O . ARG A 1 206 ? 39.556 74.628 61.302 1.00 57.97 236 ARG A O 1
ATOM 1510 N N . CYS A 1 207 ? 41.084 76.200 61.858 1.00 53.34 237 CYS A N 1
ATOM 1511 C CA . CYS A 1 207 ? 42.208 75.269 61.879 1.00 50.96 237 CYS A CA 1
ATOM 1512 C C . CYS A 1 207 ? 42.736 75.184 63.299 1.00 53.35 237 CYS A C 1
ATOM 1513 O O . CYS A 1 207 ? 43.049 76.213 63.911 1.00 53.84 237 CYS A O 1
ATOM 1516 N N . TYR A 1 208 ? 42.770 73.951 63.843 1.00 46.93 238 TYR A N 1
ATOM 1517 C CA . TYR A 1 208 ? 43.233 73.661 65.195 1.00 44.40 238 TYR A CA 1
ATOM 1518 C C . TYR A 1 208 ? 44.327 72.611 65.199 1.00 46.40 238 TYR A C 1
ATOM 1519 O O . TYR A 1 208 ? 44.339 71.705 64.349 1.00 45.34 238 TYR A O 1
ATOM 1528 N N . PHE A 1 209 ? 45.230 72.711 66.190 1.00 41.73 239 PHE A N 1
ATOM 1529 C CA . PHE A 1 209 ? 46.251 71.698 66.421 1.00 39.97 239 PHE A CA 1
ATOM 1530 C C . PHE A 1 209 ? 46.455 71.482 67.919 1.00 42.35 239 PHE A C 1
ATOM 1531 O O . PHE A 1 209 ? 45.967 72.252 68.728 1.00 42.39 239 PHE A O 1
ATOM 1539 N N . PHE A 1 210 ? 47.137 70.407 68.265 1.00 38.60 240 PHE A N 1
ATOM 1540 C CA . PHE A 1 210 ? 47.524 70.040 69.615 1.00 38.07 240 PHE A CA 1
ATOM 1541 C C . PHE A 1 210 ? 49.033 70.154 69.751 1.00 45.17 240 PHE A C 1
ATOM 1542 O O . PHE A 1 210 ? 49.768 69.559 68.955 1.00 45.14 240 PHE A O 1
ATOM 1550 N N . SER A 1 211 ? 49.499 70.881 70.760 1.00 43.48 241 SER A N 1
ATOM 1551 C CA . SER A 1 211 ? 50.918 70.952 71.073 1.00 45.13 241 SER A CA 1
ATOM 1552 C C . SER A 1 211 ? 51.116 70.364 72.472 1.00 53.60 241 SER A C 1
ATOM 1553 O O . SER A 1 211 ? 50.170 70.358 73.274 1.00 53.60 241 SER A O 1
ATOM 1556 N N . HIS A 1 212 ? 52.310 69.856 72.782 1.00 52.13 242 HIS A N 1
ATOM 1557 C CA . HIS A 1 212 ? 52.535 69.336 74.138 1.00 52.27 242 HIS A CA 1
ATOM 1558 C C . HIS A 1 212 ? 52.761 70.565 75.039 1.00 58.32 242 HIS A C 1
ATOM 1559 O O . HIS A 1 212 ? 53.304 71.559 74.540 1.00 59.30 242 HIS A O 1
ATOM 1566 N N . CYS A 1 213 ? 52.341 70.528 76.334 1.00 55.70 243 CYS A N 1
ATOM 1567 C CA A CYS A 1 213 ? 52.531 71.651 77.265 0.50 56.97 243 CYS A CA 1
ATOM 1568 C CA B CYS A 1 213 ? 52.532 71.677 77.226 0.50 56.89 243 CYS A CA 1
ATOM 1569 C C . CYS A 1 213 ? 54.016 72.076 77.295 1.00 62.77 243 CYS A C 1
ATOM 1570 O O . CYS A 1 213 ? 54.315 73.251 77.498 1.00 64.84 243 CYS A O 1
ATOM 1575 N N . SER A 1 214 ? 54.940 71.112 77.074 1.00 59.52 244 SER A N 1
ATOM 1576 C CA . SER A 1 214 ? 56.395 71.293 77.075 1.00 60.14 244 SER A CA 1
ATOM 1577 C C . SER A 1 214 ? 56.883 72.084 75.863 1.00 66.17 244 SER A C 1
ATOM 1578 O O . SER A 1 214 ? 57.801 72.895 75.992 1.00 67.82 244 SER A O 1
ATOM 1581 N N . THR A 1 215 ? 56.279 71.838 74.687 1.00 62.04 245 THR A N 1
ATOM 1582 C CA . THR A 1 215 ? 56.657 72.458 73.412 1.00 61.50 245 THR A CA 1
ATOM 1583 C C . THR A 1 215 ? 55.466 73.235 72.800 1.00 62.73 245 THR A C 1
ATOM 1584 O O . THR A 1 215 ? 54.783 72.710 71.916 1.00 61.00 245 THR A O 1
ATOM 1588 N N . PRO A 1 216 ? 55.208 74.491 73.236 1.00 58.89 246 PRO A N 1
ATOM 1589 C CA . PRO A 1 216 ? 54.116 75.267 72.618 1.00 58.63 246 PRO A CA 1
ATOM 1590 C C . PRO A 1 216 ? 54.474 75.697 71.184 1.00 65.07 246 PRO A C 1
ATOM 1591 O O . PRO A 1 216 ? 55.657 75.936 70.887 1.00 67.03 246 PRO A O 1
ATOM 1595 N N . GLY A 1 217 ? 53.468 75.763 70.308 1.00 60.10 247 GLY A N 1
ATOM 1596 C CA . GLY A 1 217 ? 53.631 76.144 68.905 1.00 60.23 247 GLY A CA 1
ATOM 1597 C C . GLY A 1 217 ? 54.250 75.085 68.010 1.00 64.92 247 GLY A C 1
ATOM 1598 O O . GLY A 1 217 ? 54.753 75.406 66.922 1.00 68.04 247 GLY A O 1
ATOM 1599 N N . GLU A 1 218 ? 54.219 73.814 68.452 1.00 57.97 248 GLU A N 1
ATOM 1600 C CA . GLU A 1 218 ? 54.730 72.684 67.690 1.00 56.68 248 GLU A CA 1
ATOM 1601 C C . GLU A 1 218 ? 53.598 71.689 67.463 1.00 58.36 248 GLU A C 1
ATOM 1602 O O . GLU A 1 218 ? 53.198 71.014 68.411 1.00 57.19 248 GLU A O 1
ATOM 1608 N N . PRO A 1 219 ? 53.032 71.657 66.219 1.00 54.13 249 PRO A N 1
ATOM 1609 C CA . PRO A 1 219 ? 51.911 70.737 65.939 1.00 52.76 249 PRO A CA 1
ATOM 1610 C C . PRO A 1 219 ? 52.291 69.252 66.060 1.00 57.59 249 PRO A C 1
ATOM 1611 O O . PRO A 1 219 ? 53.363 68.831 65.600 1.00 59.86 249 PRO A O 1
ATOM 1615 N N . LEU A 1 220 ? 51.406 68.473 66.711 1.00 50.95 250 LEU A N 1
ATOM 1616 C CA . LEU A 1 220 ? 51.511 67.024 66.893 1.00 49.12 250 LEU A CA 1
ATOM 1617 C C . LEU A 1 220 ? 50.457 66.310 66.042 1.00 50.95 250 LEU A C 1
ATOM 1618 O O . LEU A 1 220 ? 50.689 65.192 65.608 1.00 52.26 250 LEU A O 1
ATOM 1623 N N . VAL A 1 221 ? 49.294 66.956 65.837 1.00 45.08 251 VAL A N 1
ATOM 1624 C CA . VAL A 1 221 ? 48.109 66.511 65.096 1.00 43.39 251 VAL A CA 1
ATOM 1625 C C . VAL A 1 221 ? 47.323 67.782 64.717 1.00 48.55 251 VAL A C 1
ATOM 1626 O O . VAL A 1 221 ? 47.290 68.720 65.511 1.00 49.70 251 VAL A O 1
ATOM 1630 N N . VAL A 1 222 ? 46.793 67.853 63.465 1.00 45.11 252 VAL A N 1
ATOM 1631 C CA . VAL A 1 222 ? 46.079 69.010 62.871 1.00 44.67 252 VAL A CA 1
ATOM 1632 C C . VAL A 1 222 ? 44.673 68.613 62.395 1.00 49.42 252 VAL A C 1
ATOM 1633 O O . VAL A 1 222 ? 44.499 67.558 61.782 1.00 49.16 252 VAL A O 1
ATOM 1637 N N . LEU A 1 223 ? 43.686 69.489 62.635 1.00 46.44 253 LEU A N 1
ATOM 1638 C CA . LEU A 1 223 ? 42.309 69.296 62.197 1.00 46.10 253 LEU A CA 1
ATOM 1639 C C . LEU A 1 223 ? 41.798 70.582 61.545 1.00 53.00 253 LEU A C 1
ATOM 1640 O O . LEU A 1 223 ? 41.905 71.670 62.118 1.00 52.62 253 LEU A O 1
ATOM 1645 N N . HIS A 1 224 ? 41.261 70.435 60.324 1.00 51.07 254 HIS A N 1
ATOM 1646 C CA . HIS A 1 224 ? 40.671 71.492 59.521 1.00 50.43 254 HIS A CA 1
ATOM 1647 C C . HIS A 1 224 ? 39.154 71.349 59.536 1.00 51.95 254 HIS A C 1
ATOM 1648 O O . HIS A 1 224 ? 38.617 70.277 59.233 1.00 50.92 254 HIS A O 1
ATOM 1655 N N . VAL A 1 225 ? 38.475 72.431 59.918 1.00 47.71 255 VAL A N 1
ATOM 1656 C CA . VAL A 1 225 ? 37.016 72.533 60.048 1.00 46.72 255 VAL A CA 1
ATOM 1657 C C . VAL A 1 225 ? 36.512 73.627 59.084 1.00 52.23 255 VAL A C 1
ATOM 1658 O O . VAL A 1 225 ? 37.115 74.704 59.005 1.00 50.30 255 VAL A O 1
ATOM 1662 N N . ALA A 1 226 ? 35.384 73.343 58.387 1.00 50.96 256 ALA A N 1
ATOM 1663 C CA . ALA A 1 226 ? 34.681 74.258 57.492 1.00 51.84 256 ALA A CA 1
ATOM 1664 C C . ALA A 1 226 ? 33.300 74.541 58.067 1.00 57.76 256 ALA A C 1
ATOM 1665 O O . ALA A 1 226 ? 32.555 73.604 58.371 1.00 57.32 256 ALA A O 1
ATOM 1667 N N . LEU A 1 227 ? 32.978 75.832 58.261 1.00 56.43 257 LEU A N 1
ATOM 1668 C CA . LEU A 1 227 ? 31.688 76.290 58.794 1.00 57.42 257 LEU A CA 1
ATOM 1669 C C . LEU A 1 227 ? 30.760 76.582 57.621 1.00 63.70 257 LEU A C 1
ATOM 1670 O O . LEU A 1 227 ? 30.928 77.577 56.914 1.00 63.35 257 LEU A O 1
ATOM 1675 N N . THR A 1 228 ? 29.822 75.650 57.381 1.00 62.77 258 THR A N 1
ATOM 1676 C CA . THR A 1 228 ? 28.889 75.608 56.250 1.00 64.71 258 THR A CA 1
ATOM 1677 C C . THR A 1 228 ? 27.416 75.566 56.704 1.00 71.04 258 THR A C 1
ATOM 1678 O O . THR A 1 228 ? 27.145 75.525 57.908 1.00 71.83 258 THR A O 1
ATOM 1682 N N . GLY A 1 229 ? 26.497 75.607 55.725 1.00 68.25 259 GLY A N 1
ATOM 1683 C CA . GLY A 1 229 ? 25.052 75.565 55.926 1.00 69.07 259 GLY A CA 1
ATOM 1684 C C . GLY A 1 229 ? 24.423 74.204 55.684 1.00 72.46 259 GLY A C 1
ATOM 1685 O O . GLY A 1 229 ? 23.233 74.025 55.948 1.00 72.85 259 GLY A O 1
ATOM 1686 N N . ASP A 1 230 ? 25.218 73.235 55.174 1.00 68.60 260 ASP A N 1
ATOM 1687 C CA . ASP A 1 230 ? 24.803 71.850 54.883 1.00 68.63 260 ASP A CA 1
ATOM 1688 C C . ASP A 1 230 ? 25.968 70.835 55.102 1.00 69.11 260 ASP A C 1
ATOM 1689 O O . ASP A 1 230 ? 27.125 71.247 55.178 1.00 68.74 260 ASP A O 1
ATOM 1694 N N . ILE A 1 231 ? 25.664 69.514 55.180 1.00 62.51 261 ILE A N 1
ATOM 1695 C CA . ILE A 1 231 ? 26.707 68.485 55.274 1.00 59.38 261 ILE A CA 1
ATOM 1696 C C . ILE A 1 231 ? 27.297 68.345 53.865 1.00 62.22 261 ILE A C 1
ATOM 1697 O O . ILE A 1 231 ? 26.626 67.858 52.947 1.00 63.37 261 ILE A O 1
ATOM 1702 N N . SER A 1 232 ? 28.524 68.877 53.700 1.00 56.01 262 SER A N 1
ATOM 1703 C CA . SER A 1 232 ? 29.298 68.918 52.464 1.00 54.55 262 SER A CA 1
ATOM 1704 C C . SER A 1 232 ? 29.438 67.546 51.847 1.00 57.70 262 SER A C 1
ATOM 1705 O O . SER A 1 232 ? 29.660 66.563 52.554 1.00 55.88 262 SER A O 1
ATOM 1708 N N . SER A 1 233 ? 29.260 67.493 50.520 1.00 56.62 263 SER A N 1
ATOM 1709 C CA . SER A 1 233 ? 29.318 66.310 49.663 1.00 57.04 263 SER A CA 1
ATOM 1710 C C . SER A 1 233 ? 30.477 66.394 48.647 1.00 64.90 263 SER A C 1
ATOM 1711 O O . SER A 1 233 ? 30.720 65.415 47.938 1.00 65.89 263 SER A O 1
ATOM 1714 N N . ASN A 1 234 ? 31.196 67.555 48.588 1.00 62.53 264 ASN A N 1
ATOM 1715 C CA . ASN A 1 234 ? 32.316 67.809 47.667 1.00 63.08 264 ASN A CA 1
ATOM 1716 C C . ASN A 1 234 ? 33.482 68.572 48.347 1.00 65.14 264 ASN A C 1
ATOM 1717 O O . ASN A 1 234 ? 33.244 69.586 49.023 1.00 64.26 264 ASN A O 1
ATOM 1722 N N . ILE A 1 235 ? 34.735 68.087 48.152 1.00 60.15 265 ILE A N 1
ATOM 1723 C CA . ILE A 1 235 ? 35.924 68.702 48.758 1.00 59.37 265 ILE A CA 1
ATOM 1724 C C . ILE A 1 235 ? 36.371 69.951 48.005 1.00 67.61 265 ILE A C 1
ATOM 1725 O O . ILE A 1 235 ? 36.836 70.908 48.639 1.00 67.47 265 ILE A O 1
ATOM 1730 N N . GLN A 1 236 ? 36.245 69.935 46.665 1.00 66.49 266 GLN A N 1
ATOM 1731 C CA . GLN A 1 236 ? 36.589 71.054 45.816 1.00 67.57 266 GLN A CA 1
ATOM 1732 C C . GLN A 1 236 ? 35.788 72.250 46.281 1.00 74.36 266 GLN A C 1
ATOM 1733 O O . GLN A 1 236 ? 36.379 73.295 46.528 1.00 75.87 266 GLN A O 1
ATOM 1739 N N . ALA A 1 237 ? 34.485 72.044 46.579 1.00 71.61 267 ALA A N 1
ATOM 1740 C CA . ALA A 1 237 ? 33.556 73.058 47.087 1.00 72.59 267 ALA A CA 1
ATOM 1741 C C . ALA A 1 237 ? 34.073 73.737 48.377 1.00 77.42 267 ALA A C 1
ATOM 1742 O O . ALA A 1 237 ? 33.743 74.896 48.619 1.00 77.91 267 ALA A O 1
ATOM 1744 N N . ILE A 1 238 ? 34.895 73.022 49.184 1.00 73.86 268 ILE A N 1
ATOM 1745 C CA . ILE A 1 238 ? 35.463 73.547 50.428 1.00 73.13 268 ILE A CA 1
ATOM 1746 C C . ILE A 1 238 ? 36.825 74.240 50.160 1.00 80.32 268 ILE A C 1
ATOM 1747 O O . ILE A 1 238 ? 36.927 75.450 50.386 1.00 80.06 268 ILE A O 1
ATOM 1752 N N . VAL A 1 239 ? 37.854 73.478 49.693 1.00 79.03 269 VAL A N 1
ATOM 1753 C CA . VAL A 1 239 ? 39.225 73.959 49.441 1.00 79.99 269 VAL A CA 1
ATOM 1754 C C . VAL A 1 239 ? 39.278 75.115 48.410 1.00 87.81 269 VAL A C 1
ATOM 1755 O O . VAL A 1 239 ? 40.060 76.064 48.587 1.00 87.95 269 VAL A O 1
ATOM 1757 N N . LYS A 1 240 ? 38.452 75.032 47.348 1.00 87.56 270 LYS A N 1
ATOM 1758 C CA . LYS A 1 240 ? 38.383 76.049 46.293 1.00 90.52 270 LYS A CA 1
ATOM 1759 C C . LYS A 1 240 ? 37.113 76.881 46.483 1.00 98.38 270 LYS A C 1
ATOM 1760 O O . LYS A 1 240 ? 36.123 76.704 45.765 1.00 99.30 270 LYS A O 1
ATOM 1762 N N . GLU A 1 241 ? 37.138 77.757 47.503 1.00 96.86 271 GLU A N 1
ATOM 1763 C CA . GLU A 1 241 ? 36.034 78.640 47.886 1.00 98.58 271 GLU A CA 1
ATOM 1764 C C . GLU A 1 241 ? 36.600 79.902 48.507 1.00 106.42 271 GLU A C 1
ATOM 1765 O O . GLU A 1 241 ? 37.563 79.831 49.282 1.00 105.24 271 GLU A O 1
ATOM 1771 N N . HIS A 1 242 ? 35.996 81.055 48.167 1.00 106.80 272 HIS A N 1
ATOM 1772 C CA . HIS A 1 242 ? 36.381 82.371 48.678 1.00 108.28 272 HIS A CA 1
ATOM 1773 C C . HIS A 1 242 ? 35.259 82.931 49.595 1.00 113.85 272 HIS A C 1
ATOM 1774 O O . HIS A 1 242 ? 34.384 83.664 49.117 1.00 114.96 272 HIS A O 1
ATOM 1781 N N . PRO A 1 243 ? 35.245 82.571 50.910 1.00 109.86 273 PRO A N 1
ATOM 1782 C CA . PRO A 1 243 ? 34.179 83.073 51.795 1.00 110.16 273 PRO A CA 1
ATOM 1783 C C . PRO A 1 243 ? 34.409 84.536 52.243 1.00 115.28 273 PRO A C 1
ATOM 1784 O O . PRO A 1 243 ? 35.569 84.955 52.380 1.00 114.86 273 PRO A O 1
ATOM 1788 N N . PRO A 1 244 ? 33.329 85.335 52.480 1.00 112.54 274 PRO A N 1
ATOM 1789 C CA . PRO A 1 244 ? 33.533 86.733 52.918 1.00 113.61 274 PRO A CA 1
ATOM 1790 C C . PRO A 1 244 ? 33.747 86.870 54.437 1.00 115.30 274 PRO A C 1
ATOM 1791 O O . PRO A 1 244 ? 33.550 85.901 55.177 1.00 112.88 274 PRO A O 1
ATOM 1795 N N . SER A 1 245 ? 34.152 88.080 54.902 1.00 112.39 275 SER A N 1
ATOM 1796 C CA . SER A 1 245 ? 34.421 88.387 56.318 1.00 118.79 275 SER A CA 1
ATOM 1797 C C . SER A 1 245 ? 33.155 88.298 57.182 1.00 120.97 275 SER A C 1
ATOM 1798 O O . SER A 1 245 ? 33.044 87.414 58.034 1.00 69.33 275 SER A O 1
ATOM 1800 N N . LYS A 1 252 ? 24.979 82.704 58.219 1.00 94.54 282 LYS A N 1
ATOM 1801 C CA . LYS A 1 252 ? 24.852 81.867 59.412 1.00 93.19 282 LYS A CA 1
ATOM 1802 C C . LYS A 1 252 ? 25.266 80.401 59.128 1.00 95.29 282 LYS A C 1
ATOM 1803 O O . LYS A 1 252 ? 24.894 79.842 58.086 1.00 95.37 282 LYS A O 1
ATOM 1805 N N . ILE A 1 253 ? 26.058 79.808 60.066 1.00 88.40 283 ILE A N 1
ATOM 1806 C CA . ILE A 1 253 ? 26.596 78.453 60.003 1.00 85.08 283 ILE A CA 1
ATOM 1807 C C . ILE A 1 253 ? 25.626 77.453 60.646 1.00 87.29 283 ILE A C 1
ATOM 1808 O O . ILE A 1 253 ? 25.162 77.680 61.771 1.00 87.68 283 ILE A O 1
ATOM 1810 N N . THR A 1 254 ? 25.334 76.339 59.926 1.00 81.04 284 THR A N 1
ATOM 1811 C CA . THR A 1 254 ? 24.434 75.250 60.339 1.00 79.04 284 THR A CA 1
ATOM 1812 C C . THR A 1 254 ? 25.219 73.965 60.712 1.00 78.15 284 THR A C 1
ATOM 1813 O O . THR A 1 254 ? 24.844 73.268 61.661 1.00 77.63 284 THR A O 1
ATOM 1817 N N . ALA A 1 255 ? 26.288 73.660 59.961 1.00 70.69 285 ALA A N 1
ATOM 1818 C CA . ALA A 1 255 ? 27.099 72.466 60.151 1.00 67.87 285 ALA A CA 1
ATOM 1819 C C . ALA A 1 255 ? 28.606 72.770 60.254 1.00 70.06 285 ALA A C 1
ATOM 1820 O O . ALA A 1 255 ? 29.082 73.735 59.652 1.00 71.48 285 ALA A O 1
ATOM 1822 N N . ALA A 1 256 ? 29.358 71.925 61.003 1.00 62.57 286 ALA A N 1
ATOM 1823 C CA . ALA A 1 256 ? 30.821 71.984 61.121 1.00 59.62 286 ALA A CA 1
ATOM 1824 C C . ALA A 1 256 ? 31.379 70.734 60.480 1.00 59.83 286 ALA A C 1
ATOM 1825 O O . ALA A 1 256 ? 31.121 69.635 60.963 1.00 56.75 286 ALA A O 1
ATOM 1827 N N . ILE A 1 257 ? 32.071 70.894 59.338 1.00 57.83 287 ILE A N 1
ATOM 1828 C CA . ILE A 1 257 ? 32.606 69.767 58.570 1.00 56.82 287 ILE A CA 1
ATOM 1829 C C . ILE A 1 257 ? 34.129 69.633 58.761 1.00 59.97 287 ILE A C 1
ATOM 1830 O O . ILE A 1 257 ? 34.885 70.554 58.446 1.00 60.45 287 ILE A O 1
ATOM 1835 N N . PHE A 1 258 ? 34.562 68.460 59.253 1.00 55.01 288 PHE A N 1
ATOM 1836 C CA . PHE A 1 258 ? 35.969 68.116 59.428 1.00 53.77 288 PHE A CA 1
ATOM 1837 C C . PHE A 1 258 ? 36.465 67.571 58.082 1.00 58.67 288 PHE A C 1
ATOM 1838 O O . PHE A 1 258 ? 36.116 66.447 57.709 1.00 58.54 288 PHE A O 1
ATOM 1846 N N . TYR A 1 259 ? 37.192 68.393 57.307 1.00 55.67 289 TYR A N 1
ATOM 1847 C CA . TYR A 1 259 ? 37.578 67.975 55.960 1.00 55.93 289 TYR A CA 1
ATOM 1848 C C . TYR A 1 259 ? 38.993 67.414 55.879 1.00 61.06 289 TYR A C 1
ATOM 1849 O O . TYR A 1 259 ? 39.305 66.715 54.904 1.00 62.09 289 TYR A O 1
ATOM 1858 N N . SER A 1 260 ? 39.827 67.658 56.918 1.00 56.45 290 SER A N 1
ATOM 1859 C CA . SER A 1 260 ? 41.202 67.153 56.990 1.00 54.91 290 SER A CA 1
ATOM 1860 C C . SER A 1 260 ? 41.665 66.977 58.437 1.00 54.83 290 SER A C 1
ATOM 1861 O O . SER A 1 260 ? 41.446 67.858 59.265 1.00 54.89 290 SER A O 1
ATOM 1864 N N . ILE A 1 261 ? 42.272 65.815 58.735 1.00 48.70 291 ILE A N 1
ATOM 1865 C CA . ILE A 1 261 ? 42.858 65.453 60.035 1.00 47.59 291 ILE A CA 1
ATOM 1866 C C . ILE A 1 261 ? 44.219 64.851 59.710 1.00 51.59 291 ILE A C 1
ATOM 1867 O O . ILE A 1 261 ? 44.322 63.923 58.892 1.00 51.39 291 ILE A O 1
ATOM 1872 N N . SER A 1 262 ? 45.272 65.446 60.268 1.00 48.70 292 SER A N 1
ATOM 1873 C CA . SER A 1 262 ? 46.632 65.023 59.948 1.00 49.28 292 SER A CA 1
ATOM 1874 C C . SER A 1 262 ? 47.458 64.828 61.196 1.00 52.30 292 SER A C 1
ATOM 1875 O O . SER A 1 262 ? 47.343 65.612 62.119 1.00 50.63 292 SER A O 1
ATOM 1878 N N . LEU A 1 263 ? 48.298 63.781 61.208 1.00 50.03 293 LEU A N 1
ATOM 1879 C CA . LEU A 1 263 ? 49.248 63.485 62.266 1.00 49.30 293 LEU A CA 1
ATOM 1880 C C . LEU A 1 263 ? 50.595 63.972 61.774 1.00 54.78 293 LEU A C 1
ATOM 1881 O O . LEU A 1 263 ? 51.038 63.601 60.679 1.00 54.47 293 LEU A O 1
ATOM 1886 N N . THR A 1 264 ? 51.141 64.949 62.504 1.00 53.22 294 THR A N 1
ATOM 1887 C CA . THR A 1 264 ? 52.411 65.584 62.202 1.00 54.94 294 THR A CA 1
ATOM 1888 C C . THR A 1 264 ? 53.551 64.629 62.622 1.00 60.99 294 THR A C 1
ATOM 1889 O O . THR A 1 264 ? 54.353 64.268 61.752 1.00 63.29 294 THR A O 1
ATOM 1893 N N . GLN A 1 265 ? 53.593 64.184 63.917 1.00 55.72 295 GLN A N 1
ATOM 1894 C CA . GLN A 1 265 ? 54.618 63.242 64.429 1.00 55.10 295 GLN A CA 1
ATOM 1895 C C . GLN A 1 265 ? 54.184 61.810 64.185 1.00 57.69 295 GLN A C 1
ATOM 1896 O O . GLN A 1 265 ? 53.276 61.319 64.843 1.00 55.43 295 GLN A O 1
ATOM 1902 N N . GLN A 1 266 ? 54.844 61.124 63.263 1.00 57.18 296 GLN A N 1
ATOM 1903 C CA . GLN A 1 266 ? 54.511 59.730 62.942 1.00 57.58 296 GLN A CA 1
ATOM 1904 C C . GLN A 1 266 ? 54.848 58.785 64.105 1.00 58.73 296 GLN A C 1
ATOM 1905 O O . GLN A 1 266 ? 54.247 57.729 64.207 1.00 57.06 296 GLN A O 1
ATOM 1911 N N . GLY A 1 267 ? 55.756 59.208 64.986 1.00 55.01 297 GLY A N 1
ATOM 1912 C CA . GLY A 1 267 ? 56.143 58.469 66.183 1.00 54.30 297 GLY A CA 1
ATOM 1913 C C . GLY A 1 267 ? 55.016 58.289 67.184 1.00 53.86 297 GLY A C 1
ATOM 1914 O O . GLY A 1 267 ? 55.050 57.345 67.983 1.00 54.83 297 GLY A O 1
ATOM 1915 N N . LEU A 1 268 ? 53.989 59.160 67.118 1.00 45.75 298 LEU A N 1
ATOM 1916 C CA . LEU A 1 268 ? 52.839 59.181 68.031 1.00 43.00 298 LEU A CA 1
ATOM 1917 C C . LEU A 1 268 ? 51.588 58.548 67.408 1.00 48.25 298 LEU A C 1
ATOM 1918 O O . LEU A 1 268 ? 50.468 58.801 67.862 1.00 47.51 298 LEU A O 1
ATOM 1923 N N . GLN A 1 269 ? 51.800 57.672 66.427 1.00 47.16 299 GLN A N 1
ATOM 1924 C CA . GLN A 1 269 ? 50.773 56.943 65.699 1.00 48.08 299 GLN A CA 1
ATOM 1925 C C . GLN A 1 269 ? 50.150 55.839 66.585 1.00 56.68 299 GLN A C 1
ATOM 1926 O O . GLN A 1 269 ? 50.668 54.723 66.651 1.00 59.29 299 GLN A O 1
ATOM 1928 N N . GLY A 1 270 ? 49.048 56.166 67.243 1.00 52.56 300 GLY A N 1
ATOM 1929 C CA . GLY A 1 270 ? 48.320 55.231 68.086 1.00 52.35 300 GLY A CA 1
ATOM 1930 C C . GLY A 1 270 ? 48.107 55.687 69.510 1.00 57.97 300 GLY A C 1
ATOM 1931 O O . GLY A 1 270 ? 47.551 54.930 70.303 1.00 60.72 300 GLY A O 1
ATOM 1932 N N . VAL A 1 271 ? 48.518 56.923 69.846 1.00 51.74 301 VAL A N 1
ATOM 1933 C CA . VAL A 1 271 ? 48.413 57.553 71.160 1.00 49.73 301 VAL A CA 1
ATOM 1934 C C . VAL A 1 271 ? 47.028 58.264 71.343 1.00 54.56 301 VAL A C 1
ATOM 1935 O O . VAL A 1 271 ? 46.823 59.029 72.309 1.00 55.07 301 VAL A O 1
ATOM 1937 N N . GLU A 1 272 ? 46.084 58.006 70.382 1.00 50.51 302 GLU A N 1
ATOM 1938 C CA . GLU A 1 272 ? 44.697 58.525 70.297 1.00 49.26 302 GLU A CA 1
ATOM 1939 C C . GLU A 1 272 ? 44.620 60.042 70.176 1.00 52.74 302 GLU A C 1
ATOM 1940 O O . GLU A 1 272 ? 43.626 60.637 70.614 1.00 52.21 302 GLU A O 1
ATOM 1946 N N . LEU A 1 273 ? 45.640 60.664 69.551 1.00 49.47 303 LEU A N 1
ATOM 1947 C CA . LEU A 1 273 ? 45.766 62.112 69.443 1.00 49.58 303 LEU A CA 1
ATOM 1948 C C . LEU A 1 273 ? 44.650 62.767 68.620 1.00 54.15 303 LEU A C 1
ATOM 1949 O O . LEU A 1 273 ? 44.192 63.871 68.966 1.00 53.67 303 LEU A O 1
ATOM 1954 N N . GLY A 1 274 ? 44.210 62.068 67.574 1.00 51.19 304 GLY A N 1
ATOM 1955 C CA . GLY A 1 274 ? 43.117 62.494 66.707 1.00 50.98 304 GLY A CA 1
ATOM 1956 C C . GLY A 1 274 ? 41.744 62.334 67.330 1.00 55.86 304 GLY A C 1
ATOM 1957 O O . GLY A 1 274 ? 40.844 63.122 67.034 1.00 57.44 304 GLY A O 1
ATOM 1958 N N . THR A 1 275 ? 41.575 61.316 68.191 1.00 51.52 305 THR A N 1
ATOM 1959 C CA . THR A 1 275 ? 40.337 61.013 68.898 1.00 51.46 305 THR A CA 1
ATOM 1960 C C . THR A 1 275 ? 40.036 62.129 69.906 1.00 55.61 305 THR A C 1
ATOM 1961 O O . THR A 1 275 ? 38.890 62.578 69.988 1.00 54.28 305 THR A O 1
ATOM 1965 N N . PHE A 1 276 ? 41.069 62.579 70.646 1.00 54.28 306 PHE A N 1
ATOM 1966 C CA . PHE A 1 276 ? 40.951 63.648 71.634 1.00 55.00 306 PHE A CA 1
ATOM 1967 C C . PHE A 1 276 ? 40.923 64.996 70.969 1.00 56.17 306 PHE A C 1
ATOM 1968 O O . PHE A 1 276 ? 40.387 65.924 71.570 1.00 56.98 306 PHE A O 1
ATOM 1976 N N . LEU A 1 277 ? 41.520 65.129 69.749 1.00 50.13 307 LEU A N 1
ATOM 1977 C CA . LEU A 1 277 ? 41.520 66.410 69.016 1.00 49.27 307 LEU A CA 1
ATOM 1978 C C . LEU A 1 277 ? 40.083 66.806 68.648 1.00 53.64 307 LEU A C 1
ATOM 1979 O O . LEU A 1 277 ? 39.652 67.882 69.062 1.00 55.37 307 LEU A O 1
ATOM 1984 N N . ILE A 1 278 ? 39.331 65.909 67.970 1.00 47.77 308 ILE A N 1
ATOM 1985 C CA . ILE A 1 278 ? 37.919 66.096 67.596 1.00 46.98 308 ILE A CA 1
ATOM 1986 C C . ILE A 1 278 ? 37.092 66.407 68.852 1.00 50.91 308 ILE A C 1
ATOM 1987 O O . ILE A 1 278 ? 36.361 67.384 68.851 1.00 52.01 308 ILE A O 1
ATOM 1992 N N . LYS A 1 279 ? 37.235 65.604 69.921 1.00 47.52 309 LYS A N 1
ATOM 1993 C CA . LYS A 1 279 ? 36.496 65.763 71.179 1.00 47.90 309 LYS A CA 1
ATOM 1994 C C . LYS A 1 279 ? 36.638 67.188 71.707 1.00 55.09 309 LYS A C 1
ATOM 1995 O O . LYS A 1 279 ? 35.620 67.808 72.043 1.00 57.18 309 LYS A O 1
ATOM 1997 N N . ARG A 1 280 ? 37.890 67.724 71.692 1.00 50.72 310 ARG A N 1
ATOM 1998 C CA . ARG A 1 280 ? 38.264 69.061 72.155 1.00 50.23 310 ARG A CA 1
ATOM 1999 C C . ARG A 1 280 ? 37.725 70.168 71.278 1.00 53.76 310 ARG A C 1
ATOM 2000 O O . ARG A 1 280 ? 37.178 71.141 71.801 1.00 54.53 310 ARG A O 1
ATOM 2008 N N . VAL A 1 281 ? 37.901 70.032 69.946 1.00 48.56 311 VAL A N 1
ATOM 2009 C CA . VAL A 1 281 ? 37.512 71.028 68.933 1.00 47.60 311 VAL A CA 1
ATOM 2010 C C . VAL A 1 281 ? 35.988 71.235 68.940 1.00 53.27 311 VAL A C 1
ATOM 2011 O O . VAL A 1 281 ? 35.547 72.383 68.835 1.00 55.53 311 VAL A O 1
ATOM 2015 N N . VAL A 1 282 ? 35.196 70.151 69.109 1.00 48.12 312 VAL A N 1
ATOM 2016 C CA . VAL A 1 282 ? 33.730 70.217 69.175 1.00 47.91 312 VAL A CA 1
ATOM 2017 C C . VAL A 1 282 ? 33.338 71.088 70.385 1.00 54.12 312 VAL A C 1
ATOM 2018 O O . VAL A 1 282 ? 32.571 72.032 70.208 1.00 54.17 312 VAL A O 1
ATOM 2022 N N . LYS A 1 283 ? 33.933 70.824 71.580 1.00 52.37 313 LYS A N 1
ATOM 2023 C CA . LYS A 1 283 ? 33.686 71.589 72.815 1.00 53.70 313 LYS A CA 1
ATOM 2024 C C . LYS A 1 283 ? 34.014 73.075 72.596 1.00 62.14 313 LYS A C 1
ATOM 2025 O O . LYS A 1 283 ? 33.249 73.936 73.034 1.00 65.11 313 LYS A O 1
ATOM 2027 N N . GLU A 1 284 ? 35.113 73.362 71.859 1.00 58.77 314 GLU A N 1
ATOM 2028 C CA . GLU A 1 284 ? 35.558 74.704 71.471 1.00 59.05 314 GLU A CA 1
ATOM 2029 C C . GLU A 1 284 ? 34.546 75.340 70.494 1.00 66.09 314 GLU A C 1
ATOM 2030 O O . GLU A 1 284 ? 34.200 76.518 70.661 1.00 68.22 314 GLU A O 1
ATOM 2036 N N . LEU A 1 285 ? 34.057 74.570 69.492 1.00 61.65 315 LEU A N 1
ATOM 2037 C CA . LEU A 1 285 ? 33.093 75.090 68.512 1.00 61.94 315 LEU A CA 1
ATOM 2038 C C . LEU A 1 285 ? 31.700 75.284 69.139 1.00 69.89 315 LEU A C 1
ATOM 2039 O O . LEU A 1 285 ? 30.927 76.104 68.642 1.00 72.49 315 LEU A O 1
ATOM 2044 N N . GLN A 1 286 ? 31.390 74.545 70.223 1.00 66.51 316 GLN A N 1
ATOM 2045 C CA . GLN A 1 286 ? 30.117 74.649 70.956 1.00 67.52 316 GLN A CA 1
ATOM 2046 C C . GLN A 1 286 ? 30.123 75.858 71.882 1.00 72.72 316 GLN A C 1
ATOM 2047 O O . GLN A 1 286 ? 29.063 76.368 72.228 1.00 73.22 316 GLN A O 1
ATOM 2053 N N . ARG A 1 287 ? 31.323 76.272 72.322 1.00 70.18 317 ARG A N 1
ATOM 2054 C CA . ARG A 1 287 ? 31.570 77.461 73.141 1.00 71.38 317 ARG A CA 1
ATOM 2055 C C . ARG A 1 287 ? 31.377 78.714 72.267 1.00 77.26 317 ARG A C 1
ATOM 2056 O O . ARG A 1 287 ? 30.758 79.686 72.701 1.00 79.26 317 ARG A O 1
ATOM 2064 N N . GLU A 1 288 ? 31.889 78.660 71.023 1.00 72.94 318 GLU A N 1
ATOM 2065 C CA . GLU A 1 288 ? 31.829 79.725 70.030 1.00 73.89 318 GLU A CA 1
ATOM 2066 C C . GLU A 1 288 ? 30.457 79.849 69.338 1.00 79.69 318 GLU A C 1
ATOM 2067 O O . GLU A 1 288 ? 30.076 80.957 68.957 1.00 80.79 318 GLU A O 1
ATOM 2073 N N . PHE A 1 289 ? 29.754 78.722 69.108 1.00 76.16 319 PHE A N 1
ATOM 2074 C CA . PHE A 1 289 ? 28.451 78.716 68.433 1.00 77.11 319 PHE A CA 1
ATOM 2075 C C . PHE A 1 289 ? 27.463 77.851 69.216 1.00 81.58 319 PHE A C 1
ATOM 2076 O O . PHE A 1 289 ? 27.147 76.747 68.756 1.00 80.54 319 PHE A O 1
ATOM 2084 N N . PRO A 1 290 ? 26.946 78.346 70.388 1.00 78.67 320 PRO A N 1
ATOM 2085 C CA . PRO A 1 290 ? 26.035 77.525 71.220 1.00 78.37 320 PRO A CA 1
ATOM 2086 C C . PRO A 1 290 ? 24.745 77.050 70.543 1.00 83.27 320 PRO A C 1
ATOM 2087 O O . PRO A 1 290 ? 24.008 76.265 71.150 1.00 82.41 320 PRO A O 1
ATOM 2091 N N . HIS A 1 291 ? 24.492 77.479 69.290 1.00 81.66 321 HIS A N 1
ATOM 2092 C CA . HIS A 1 291 ? 23.325 77.050 68.512 1.00 82.96 321 HIS A CA 1
ATOM 2093 C C . HIS A 1 291 ? 23.744 76.177 67.305 1.00 83.11 321 HIS A C 1
ATOM 2094 O O . HIS A 1 291 ? 23.035 76.136 66.290 1.00 84.58 321 HIS A O 1
ATOM 2101 N N . LEU A 1 292 ? 24.889 75.459 67.433 1.00 74.27 322 LEU A N 1
ATOM 2102 C CA . LEU A 1 292 ? 25.433 74.565 66.403 1.00 70.99 322 LEU A CA 1
ATOM 2103 C C . LEU A 1 292 ? 25.286 73.115 66.873 1.00 73.73 322 LEU A C 1
ATOM 2104 O O . LEU A 1 292 ? 25.856 72.741 67.903 1.00 73.68 322 LEU A O 1
ATOM 2109 N N . GLY A 1 293 ? 24.489 72.335 66.141 1.00 68.87 323 GLY A N 1
ATOM 2110 C CA . GLY A 1 293 ? 24.209 70.941 66.475 1.00 67.43 323 GLY A CA 1
ATOM 2111 C C . GLY A 1 293 ? 24.462 69.918 65.382 1.00 69.06 323 GLY A C 1
ATOM 2112 O O . GLY A 1 293 ? 24.117 68.738 65.546 1.00 69.06 323 GLY A O 1
ATOM 2113 N N . VAL A 1 294 ? 25.072 70.355 64.262 1.00 62.84 324 VAL A N 1
ATOM 2114 C CA . VAL A 1 294 ? 25.404 69.468 63.143 1.00 60.57 324 VAL A CA 1
ATOM 2115 C C . VAL A 1 294 ? 26.920 69.373 63.031 1.00 61.21 324 VAL A C 1
ATOM 2116 O O . VAL A 1 294 ? 27.611 70.383 62.845 1.00 59.72 324 VAL A O 1
ATOM 2120 N N . PHE A 1 295 ? 27.432 68.154 63.180 1.00 56.93 325 PHE A N 1
ATOM 2121 C CA . PHE A 1 295 ? 28.859 67.855 63.078 1.00 55.14 325 PHE A CA 1
ATOM 2122 C C . PHE A 1 295 ? 29.034 66.600 62.260 1.00 57.21 325 PHE A C 1
ATOM 2123 O O . PHE A 1 295 ? 28.382 65.586 62.541 1.00 57.99 325 PHE A O 1
ATOM 2131 N N . SER A 1 296 ? 29.864 66.681 61.217 1.00 51.58 326 SER A N 1
ATOM 2132 C CA . SER A 1 296 ? 30.163 65.557 60.325 1.00 50.96 326 SER A CA 1
ATOM 2133 C C . SER A 1 296 ? 31.519 65.723 59.685 1.00 54.96 326 SER A C 1
ATOM 2134 O O . SER A 1 296 ? 32.086 66.806 59.704 1.00 54.62 326 SER A O 1
ATOM 2137 N N . SER A 1 297 ? 32.033 64.656 59.106 1.00 51.92 327 SER A N 1
ATOM 2138 C CA . SER A 1 297 ? 33.287 64.719 58.384 1.00 51.24 327 SER A CA 1
ATOM 2139 C C . SER A 1 297 ? 32.965 64.556 56.899 1.00 56.03 327 SER A C 1
ATOM 2140 O O . SER A 1 297 ? 31.835 64.209 56.553 1.00 56.91 327 SER A O 1
ATOM 2143 N N . LEU A 1 298 ? 33.945 64.839 56.029 1.00 50.76 328 LEU A N 1
ATOM 2144 C CA . LEU A 1 298 ? 33.925 64.594 54.586 1.00 48.80 328 LEU A CA 1
ATOM 2145 C C . LEU A 1 298 ? 35.290 63.969 54.402 1.00 51.79 328 LEU A C 1
ATOM 2146 O O . LEU A 1 298 ? 36.299 64.674 54.381 1.00 51.76 328 LEU A O 1
ATOM 2151 N N . SER A 1 299 ? 35.327 62.630 54.500 1.00 47.15 329 SER A N 1
ATOM 2152 C CA . SER A 1 299 ? 36.547 61.842 54.572 1.00 45.96 329 SER A CA 1
ATOM 2153 C C . SER A 1 299 ? 36.872 61.041 53.322 1.00 49.12 329 SER A C 1
ATOM 2154 O O . SER A 1 299 ? 35.969 60.523 52.671 1.00 48.73 329 SER A O 1
ATOM 2157 N N . PRO A 1 300 ? 38.180 60.885 53.008 1.00 47.01 330 PRO A N 1
ATOM 2158 C CA . PRO A 1 300 ? 38.560 60.086 51.837 1.00 48.78 330 PRO A CA 1
ATOM 2159 C C . PRO A 1 300 ? 38.444 58.591 52.110 1.00 57.59 330 PRO A C 1
ATOM 2160 O O . PRO A 1 300 ? 38.473 58.174 53.268 1.00 57.41 330 PRO A O 1
ATOM 2164 N N . ILE A 1 301 ? 38.312 57.780 51.045 1.00 57.93 331 ILE A N 1
ATOM 2165 C CA . ILE A 1 301 ? 38.211 56.325 51.179 1.00 58.09 331 ILE A CA 1
ATOM 2166 C C . ILE A 1 301 ? 39.487 55.668 50.614 1.00 66.97 331 ILE A C 1
ATOM 2171 N N . PRO A 1 302 ? 40.627 55.806 51.334 1.00 66.22 332 PRO A N 1
ATOM 2172 C CA . PRO A 1 302 ? 41.889 55.371 50.747 1.00 67.48 332 PRO A CA 1
ATOM 2173 C C . PRO A 1 302 ? 42.064 53.859 50.815 1.00 72.92 332 PRO A C 1
ATOM 2174 O O . PRO A 1 302 ? 41.837 53.232 51.854 1.00 71.24 332 PRO A O 1
ATOM 2178 N N . GLY A 1 303 ? 42.489 53.305 49.686 1.00 72.35 333 GLY A N 1
ATOM 2179 C CA . GLY A 1 303 ? 42.739 51.882 49.522 1.00 73.48 333 GLY A CA 1
ATOM 2180 C C . GLY A 1 303 ? 41.571 51.176 48.881 1.00 77.93 333 GLY A C 1
ATOM 2181 O O . GLY A 1 303 ? 41.627 49.955 48.691 1.00 78.84 333 GLY A O 1
ATOM 2182 N N . PHE A 1 304 ? 40.498 51.949 48.552 1.00 72.82 334 PHE A N 1
ATOM 2183 C CA . PHE A 1 304 ? 39.307 51.417 47.906 1.00 73.25 334 PHE A CA 1
ATOM 2184 C C . PHE A 1 304 ? 39.656 50.940 46.490 1.00 81.34 334 PHE A C 1
ATOM 2185 O O . PHE A 1 304 ? 39.445 49.761 46.194 1.00 82.22 334 PHE A O 1
ATOM 2193 N N . THR A 1 305 ? 40.216 51.842 45.637 1.00 79.54 335 THR A N 1
ATOM 2194 C CA . THR A 1 305 ? 40.628 51.558 44.249 1.00 81.05 335 THR A CA 1
ATOM 2195 C C . THR A 1 305 ? 41.585 50.341 44.242 1.00 86.31 335 THR A C 1
ATOM 2196 O O . THR A 1 305 ? 41.393 49.435 43.434 1.00 87.83 335 THR A O 1
ATOM 2200 N N . LYS A 1 306 ? 42.548 50.296 45.196 1.00 82.22 336 LYS A N 1
ATOM 2201 C CA . LYS A 1 306 ? 43.500 49.196 45.386 1.00 83.69 336 LYS A CA 1
ATOM 2202 C C . LYS A 1 306 ? 42.759 47.878 45.689 1.00 90.66 336 LYS A C 1
ATOM 2203 O O . LYS A 1 306 ? 43.109 46.848 45.104 1.00 92.82 336 LYS A O 1
ATOM 2209 N N . TRP A 1 307 ? 41.735 47.916 46.587 1.00 86.45 337 TRP A N 1
ATOM 2210 C CA . TRP A 1 307 ? 40.902 46.762 46.965 1.00 87.20 337 TRP A CA 1
ATOM 2211 C C . TRP A 1 307 ? 40.074 46.297 45.760 1.00 92.54 337 TRP A C 1
ATOM 2212 O O . TRP A 1 307 ? 39.988 45.093 45.516 1.00 93.68 337 TRP A O 1
ATOM 2223 N N . LEU A 1 308 ? 39.477 47.256 45.017 1.00 89.44 338 LEU A N 1
ATOM 2224 C CA . LEU A 1 308 ? 38.654 47.034 43.829 1.00 91.39 338 LEU A CA 1
ATOM 2225 C C . LEU A 1 308 ? 39.477 46.385 42.722 1.00 100.73 338 LEU A C 1
ATOM 2226 O O . LEU A 1 308 ? 39.014 45.410 42.128 1.00 102.57 338 LEU A O 1
ATOM 2228 N N . LEU A 1 309 ? 40.707 46.897 42.469 1.00 98.81 339 LEU A N 1
ATOM 2229 C CA . LEU A 1 309 ? 41.618 46.348 41.450 1.00 101.34 339 LEU A CA 1
ATOM 2230 C C . LEU A 1 309 ? 42.163 44.979 41.885 1.00 107.32 339 LEU A C 1
ATOM 2231 O O . LEU A 1 309 ? 42.434 44.129 41.035 1.00 109.81 339 LEU A O 1
ATOM 2236 N N . GLY A 1 310 ? 42.303 44.793 43.200 1.00 102.16 340 GLY A N 1
ATOM 2237 C CA . GLY A 1 310 ? 42.753 43.555 43.827 1.00 102.84 340 GLY A CA 1
ATOM 2238 C C . GLY A 1 310 ? 41.736 42.437 43.700 1.00 107.66 340 GLY A C 1
ATOM 2239 O O . GLY A 1 310 ? 42.109 41.259 43.701 1.00 108.92 340 GLY A O 1
ATOM 2240 N N . LEU A 1 311 ? 40.434 42.808 43.594 1.00 103.36 341 LEU A N 1
ATOM 2241 C CA . LEU A 1 311 ? 39.316 41.882 43.383 1.00 104.45 341 LEU A CA 1
ATOM 2242 C C . LEU A 1 311 ? 39.311 41.399 41.940 1.00 109.58 341 LEU A C 1
ATOM 2243 O O . LEU A 1 311 ? 39.072 40.216 41.693 1.00 110.98 341 LEU A O 1
ATOM 2248 N N . LEU A 1 312 ? 39.597 42.325 40.992 1.00 105.56 342 LEU A N 1
ATOM 2249 C CA . LEU A 1 312 ? 39.636 42.117 39.542 1.00 107.51 342 LEU A CA 1
ATOM 2250 C C . LEU A 1 312 ? 40.802 41.180 39.089 1.00 115.47 342 LEU A C 1
ATOM 2251 O O . LEU A 1 312 ? 41.338 41.352 37.991 1.00 117.28 342 LEU A O 1
ATOM 2256 N N . ASN A 1 313 ? 41.144 40.159 39.906 1.00 113.03 343 ASN A N 1
ATOM 2257 C CA . ASN A 1 313 ? 42.185 39.168 39.617 1.00 144.30 343 ASN A CA 1
ATOM 2258 C C . ASN A 1 313 ? 41.731 37.772 40.052 1.00 168.85 343 ASN A C 1
ATOM 2259 O O . ASN A 1 313 ? 41.114 37.614 41.106 1.00 127.19 343 ASN A O 1
ATOM 2261 N N . ASN A 1 342 ? 35.073 41.692 27.871 1.00 117.19 372 ASN A N 1
ATOM 2262 C CA . ASN A 1 342 ? 35.993 41.349 28.947 1.00 115.66 372 ASN A CA 1
ATOM 2263 C C . ASN A 1 342 ? 36.034 42.456 30.019 1.00 118.18 372 ASN A C 1
ATOM 2264 O O . ASN A 1 342 ? 36.255 43.619 29.677 1.00 117.12 372 ASN A O 1
ATOM 2266 N N . GLU A 1 343 ? 35.841 42.089 31.317 1.00 114.08 373 GLU A N 1
ATOM 2267 C CA . GLU A 1 343 ? 35.873 43.005 32.477 1.00 110.92 373 GLU A CA 1
ATOM 2268 C C . GLU A 1 343 ? 37.335 43.297 32.906 1.00 114.70 373 GLU A C 1
ATOM 2269 O O . GLU A 1 343 ? 37.612 43.641 34.067 1.00 110.36 373 GLU A O 1
ATOM 2271 N N . THR A 1 344 ? 38.262 43.130 31.927 1.00 115.05 374 THR A N 1
ATOM 2272 C CA . THR A 1 344 ? 39.708 43.381 31.963 1.00 114.73 374 THR A CA 1
ATOM 2273 C C . THR A 1 344 ? 39.952 44.844 31.602 1.00 116.55 374 THR A C 1
ATOM 2274 O O . THR A 1 344 ? 40.965 45.426 31.998 1.00 114.34 374 THR A O 1
ATOM 2276 N N . LEU A 1 345 ? 38.998 45.428 30.838 1.00 113.45 375 LEU A N 1
ATOM 2277 C CA . LEU A 1 345 ? 38.957 46.827 30.426 1.00 112.27 375 LEU A CA 1
ATOM 2278 C C . LEU A 1 345 ? 38.838 47.716 31.666 1.00 114.62 375 LEU A C 1
ATOM 2279 O O . LEU A 1 345 ? 39.460 48.775 31.719 1.00 112.30 375 LEU A O 1
ATOM 2281 N N . LYS A 1 346 ? 38.084 47.223 32.690 1.00 112.02 376 LYS A N 1
ATOM 2282 C CA . LYS A 1 346 ? 37.817 47.846 33.993 1.00 109.38 376 LYS A CA 1
ATOM 2283 C C . LYS A 1 346 ? 39.105 48.048 34.795 1.00 112.80 376 LYS A C 1
ATOM 2284 O O . LYS A 1 346 ? 39.364 49.174 35.222 1.00 109.98 376 LYS A O 1
ATOM 2286 N N . LEU A 1 347 ? 39.914 46.972 34.982 1.00 112.05 377 LEU A N 1
ATOM 2287 C CA . LEU A 1 347 ? 41.192 47.011 35.709 1.00 111.72 377 LEU A CA 1
ATOM 2288 C C . LEU A 1 347 ? 42.155 48.011 35.053 1.00 116.90 377 LEU A C 1
ATOM 2289 O O . LEU A 1 347 ? 42.774 48.816 35.754 1.00 114.86 377 LEU A O 1
ATOM 2294 N N . LEU A 1 348 ? 42.279 47.943 33.712 1.00 116.10 378 LEU A N 1
ATOM 2295 C CA . LEU A 1 348 ? 43.152 48.809 32.925 1.00 116.42 378 LEU A CA 1
ATOM 2296 C C . LEU A 1 348 ? 42.758 50.286 33.110 1.00 118.32 378 LEU A C 1
ATOM 2297 O O . LEU A 1 348 ? 43.563 51.062 33.635 1.00 116.33 378 LEU A O 1
ATOM 2299 N N . LEU A 1 349 ? 41.499 50.639 32.741 1.00 114.89 379 LEU A N 1
ATOM 2300 C CA . LEU A 1 349 ? 40.920 51.986 32.783 1.00 112.98 379 LEU A CA 1
ATOM 2301 C C . LEU A 1 349 ? 41.041 52.671 34.163 1.00 113.50 379 LEU A C 1
ATOM 2302 O O . LEU A 1 349 ? 41.395 53.857 34.198 1.00 111.95 379 LEU A O 1
ATOM 2304 N N . SER A 1 350 ? 40.769 51.937 35.278 1.00 108.24 380 SER A N 1
ATOM 2305 C CA . SER A 1 350 ? 40.829 52.482 36.637 1.00 105.66 380 SER A CA 1
ATOM 2306 C C . SER A 1 350 ? 42.284 52.841 37.040 1.00 110.42 380 SER A C 1
ATOM 2307 O O . SER A 1 350 ? 42.970 52.098 37.758 1.00 109.75 380 SER A O 1
ATOM 2310 N N . SER A 1 351 ? 42.728 54.015 36.522 1.00 107.36 381 SER A N 1
ATOM 2311 C CA . SER A 1 351 ? 44.018 54.694 36.700 1.00 106.16 381 SER A CA 1
ATOM 2312 C C . SER A 1 351 ? 43.955 56.119 36.066 1.00 107.83 381 SER A C 1
ATOM 2313 O O . SER A 1 351 ? 44.494 56.359 34.976 1.00 108.56 381 SER A O 1
ATOM 2316 N N . SER A 1 352 ? 43.222 57.033 36.768 1.00 100.70 382 SER A N 1
ATOM 2317 C CA . SER A 1 352 ? 42.986 58.476 36.544 1.00 98.70 382 SER A CA 1
ATOM 2318 C C . SER A 1 352 ? 42.253 58.873 35.231 1.00 101.44 382 SER A C 1
ATOM 2319 O O . SER A 1 352 ? 41.265 59.610 35.304 1.00 100.13 382 SER A O 1
ATOM 2321 N N . GLU A 1 353 ? 42.759 58.435 34.056 1.00 98.25 383 GLU A N 1
ATOM 2322 C CA . GLU A 1 353 ? 42.278 58.799 32.712 1.00 99.12 383 GLU A CA 1
ATOM 2323 C C . GLU A 1 353 ? 40.804 58.433 32.394 1.00 102.25 383 GLU A C 1
ATOM 2324 O O . GLU A 1 353 ? 40.217 59.070 31.512 1.00 102.91 383 GLU A O 1
ATOM 2326 N N . TRP A 1 354 ? 40.219 57.427 33.087 1.00 96.84 384 TRP A N 1
ATOM 2327 C CA . TRP A 1 354 ? 38.850 56.932 32.854 1.00 96.50 384 TRP A CA 1
ATOM 2328 C C . TRP A 1 354 ? 37.733 57.973 33.106 1.00 98.68 384 TRP A C 1
ATOM 2329 O O . TRP A 1 354 ? 36.673 57.882 32.473 1.00 98.20 384 TRP A O 1
ATOM 2340 N N . VAL A 1 355 ? 37.973 58.944 34.031 1.00 93.66 385 VAL A N 1
ATOM 2341 C CA . VAL A 1 355 ? 37.032 59.998 34.440 1.00 92.23 385 VAL A CA 1
ATOM 2342 C C . VAL A 1 355 ? 36.657 60.941 33.278 1.00 98.87 385 VAL A C 1
ATOM 2343 O O . VAL A 1 355 ? 35.605 61.583 33.345 1.00 98.28 385 VAL A O 1
ATOM 2345 N N . GLN A 1 356 ? 37.508 61.000 32.217 1.00 97.92 386 GLN A N 1
ATOM 2346 C CA . GLN A 1 356 ? 37.361 61.828 31.008 1.00 99.83 386 GLN A CA 1
ATOM 2347 C C . GLN A 1 356 ? 36.074 61.525 30.205 1.00 106.17 386 GLN A C 1
ATOM 2348 O O . GLN A 1 356 ? 35.516 62.447 29.601 1.00 106.06 386 GLN A O 1
ATOM 2350 N N . SER A 1 357 ? 35.615 60.244 30.188 1.00 104.37 387 SER A N 1
ATOM 2351 C CA . SER A 1 357 ? 34.394 59.825 29.477 1.00 105.65 387 SER A CA 1
ATOM 2352 C C . SER A 1 357 ? 33.168 59.937 30.390 1.00 106.18 387 SER A C 1
ATOM 2353 O O . SER A 1 357 ? 33.125 59.306 31.445 1.00 103.49 387 SER A O 1
ATOM 2356 N N . GLU A 1 358 ? 32.188 60.767 29.979 1.00 102.90 388 GLU A N 1
ATOM 2357 C CA . GLU A 1 358 ? 30.933 61.040 30.691 1.00 101.75 388 GLU A CA 1
ATOM 2358 C C . GLU A 1 358 ? 30.011 59.803 30.676 1.00 104.52 388 GLU A C 1
ATOM 2359 O O . GLU A 1 358 ? 29.233 59.615 31.615 1.00 102.95 388 GLU A O 1
ATOM 2365 N N . LYS A 1 359 ? 30.099 58.977 29.608 1.00 101.45 389 LYS A N 1
ATOM 2366 C CA . LYS A 1 359 ? 29.312 57.752 29.429 1.00 101.42 389 LYS A CA 1
ATOM 2367 C C . LYS A 1 359 ? 29.766 56.659 30.412 1.00 101.30 389 LYS A C 1
ATOM 2368 O O . LYS A 1 359 ? 28.916 55.966 30.975 1.00 100.01 389 LYS A O 1
ATOM 2370 N N . LEU A 1 360 ? 31.097 56.524 30.628 1.00 95.99 390 LEU A N 1
ATOM 2371 C CA . LEU A 1 360 ? 31.690 55.531 31.530 1.00 94.76 390 LEU A CA 1
ATOM 2372 C C . LEU A 1 360 ? 31.404 55.859 33.012 1.00 97.71 390 LEU A C 1
ATOM 2373 O O . LEU A 1 360 ? 31.052 54.945 33.767 1.00 97.62 390 LEU A O 1
ATOM 2378 N N . VAL A 1 361 ? 31.550 57.148 33.422 1.00 92.44 391 VAL A N 1
ATOM 2379 C CA . VAL A 1 361 ? 31.308 57.634 34.795 1.00 89.43 391 VAL A CA 1
ATOM 2380 C C . VAL A 1 361 ? 29.829 57.398 35.165 1.00 93.38 391 VAL A C 1
ATOM 2381 O O . VAL A 1 361 ? 29.567 56.741 36.169 1.00 92.71 391 VAL A O 1
ATOM 2385 N N . ARG A 1 362 ? 28.882 57.888 34.330 1.00 90.97 392 ARG A N 1
ATOM 2386 C CA . ARG A 1 362 ? 27.430 57.749 34.510 1.00 91.25 392 ARG A CA 1
ATOM 2387 C C . ARG A 1 362 ? 27.023 56.275 34.737 1.00 95.46 392 ARG A C 1
ATOM 2388 O O . ARG A 1 362 ? 26.215 55.990 35.630 1.00 95.19 392 ARG A O 1
ATOM 2390 N N . ALA A 1 363 ? 27.635 55.352 33.970 1.00 92.13 393 ALA A N 1
ATOM 2391 C CA . ALA A 1 363 ? 27.386 53.912 34.028 1.00 92.67 393 ALA A CA 1
ATOM 2392 C C . ALA A 1 363 ? 27.923 53.277 35.320 1.00 94.12 393 ALA A C 1
ATOM 2393 O O . ALA A 1 363 ? 27.292 52.363 35.861 1.00 94.89 393 ALA A O 1
ATOM 2395 N N . LEU A 1 364 ? 29.082 53.759 35.802 1.00 86.97 394 LEU A N 1
ATOM 2396 C CA . LEU A 1 364 ? 29.764 53.238 36.980 1.00 84.33 394 LEU A CA 1
ATOM 2397 C C . LEU A 1 364 ? 29.285 53.856 38.301 1.00 86.48 394 LEU A C 1
ATOM 2398 O O . LEU A 1 364 ? 29.864 53.536 39.344 1.00 85.01 394 LEU A O 1
ATOM 2403 N N . GLN A 1 365 ? 28.203 54.669 38.289 1.00 82.62 395 GLN A N 1
ATOM 2404 C CA . GLN A 1 365 ? 27.725 55.289 39.527 1.00 80.59 395 GLN A CA 1
ATOM 2405 C C . GLN A 1 365 ? 27.187 54.245 40.499 1.00 85.62 395 GLN A C 1
ATOM 2406 O O . GLN A 1 365 ? 27.852 53.956 41.494 1.00 84.75 395 GLN A O 1
ATOM 2412 N N . THR A 1 366 ? 26.027 53.643 40.186 1.00 84.47 396 THR A N 1
ATOM 2413 C CA . THR A 1 366 ? 25.347 52.638 41.014 1.00 84.77 396 THR A CA 1
ATOM 2414 C C . THR A 1 366 ? 26.288 51.417 41.347 1.00 89.56 396 THR A C 1
ATOM 2415 O O . THR A 1 366 ? 26.267 51.015 42.517 1.00 88.16 396 THR A O 1
ATOM 2419 N N . PRO A 1 367 ? 27.137 50.855 40.425 1.00 87.39 397 PRO A N 1
ATOM 2420 C CA . PRO A 1 367 ? 27.976 49.701 40.809 1.00 87.23 397 PRO A CA 1
ATOM 2421 C C . PRO A 1 367 ? 29.092 50.027 41.807 1.00 87.34 397 PRO A C 1
ATOM 2422 O O . PRO A 1 367 ? 29.241 49.301 42.797 1.00 85.59 397 PRO A O 1
ATOM 2426 N N . LEU A 1 368 ? 29.880 51.101 41.543 1.00 81.97 398 LEU A N 1
ATOM 2427 C CA . LEU A 1 368 ? 31.000 51.511 42.402 1.00 78.88 398 LEU A CA 1
ATOM 2428 C C . LEU A 1 368 ? 30.536 51.960 43.779 1.00 81.40 398 LEU A C 1
ATOM 2429 O O . LEU A 1 368 ? 31.270 51.766 44.750 1.00 81.00 398 LEU A O 1
ATOM 2434 N N . MET A 1 369 ? 29.327 52.548 43.865 1.00 76.45 399 MET A N 1
ATOM 2435 C CA . MET A 1 369 ? 28.763 52.996 45.137 1.00 73.91 399 MET A CA 1
ATOM 2436 C C . MET A 1 369 ? 28.339 51.807 46.017 1.00 75.11 399 MET A C 1
ATOM 2437 O O . MET A 1 369 ? 28.522 51.897 47.220 1.00 73.90 399 MET A O 1
ATOM 2442 N N . ARG A 1 370 ? 27.822 50.694 45.431 1.00 71.83 400 ARG A N 1
ATOM 2443 C CA . ARG A 1 370 ? 27.416 49.495 46.180 1.00 71.62 400 ARG A CA 1
ATOM 2444 C C . ARG A 1 370 ? 28.672 48.690 46.605 1.00 74.03 400 ARG A C 1
ATOM 2445 O O . ARG A 1 370 ? 28.673 48.107 47.688 1.00 73.85 400 ARG A O 1
ATOM 2453 N N . LEU A 1 371 ? 29.746 48.719 45.789 1.00 69.49 401 LEU A N 1
ATOM 2454 C CA . LEU A 1 371 ? 31.023 48.059 46.081 1.00 68.55 401 LEU A CA 1
ATOM 2455 C C . LEU A 1 371 ? 31.779 48.814 47.169 1.00 71.28 401 LEU A C 1
ATOM 2456 O O . LEU A 1 371 ? 32.502 48.195 47.957 1.00 70.84 401 LEU A O 1
ATOM 2461 N N . CYS A 1 372 ? 31.598 50.154 47.210 1.00 67.50 402 CYS A N 1
ATOM 2462 C CA . CYS A 1 372 ? 32.168 51.056 48.218 1.00 66.08 402 CYS A CA 1
ATOM 2463 C C . CYS A 1 372 ? 31.471 50.811 49.550 1.00 70.20 402 CYS A C 1
ATOM 2464 O O . CYS A 1 372 ? 32.152 50.593 50.548 1.00 69.87 402 CYS A O 1
ATOM 2467 N N . ALA A 1 373 ? 30.112 50.789 49.550 1.00 67.23 403 ALA A N 1
ATOM 2468 C CA . ALA A 1 373 ? 29.274 50.517 50.714 1.00 66.80 403 ALA A CA 1
ATOM 2469 C C . ALA A 1 373 ? 29.693 49.212 51.386 1.00 73.11 403 ALA A C 1
ATOM 2470 O O . ALA A 1 373 ? 29.818 49.188 52.611 1.00 72.69 403 ALA A O 1
ATOM 2472 N N . TRP A 1 374 ? 29.972 48.151 50.584 1.00 70.87 404 TRP A N 1
ATOM 2473 C CA . TRP A 1 374 ? 30.458 46.871 51.094 1.00 71.59 404 TRP A CA 1
ATOM 2474 C C . TRP A 1 374 ? 31.908 47.000 51.629 1.00 75.15 404 TRP A C 1
ATOM 2475 O O . TRP A 1 374 ? 32.220 46.416 52.666 1.00 73.91 404 TRP A O 1
ATOM 2486 N N . TYR A 1 375 ? 32.791 47.748 50.917 1.00 71.54 405 TYR A N 1
ATOM 2487 C CA . TYR A 1 375 ? 34.188 47.935 51.325 1.00 69.62 405 TYR A CA 1
ATOM 2488 C C . TYR A 1 375 ? 34.251 48.596 52.715 1.00 71.68 405 TYR A C 1
ATOM 2489 O O . TYR A 1 375 ? 35.130 48.268 53.521 1.00 72.42 405 TYR A O 1
ATOM 2498 N N . LEU A 1 376 ? 33.295 49.499 53.000 1.00 64.85 406 LEU A N 1
ATOM 2499 C CA . LEU A 1 376 ? 33.226 50.224 54.261 1.00 61.49 406 LEU A CA 1
ATOM 2500 C C . LEU A 1 376 ? 32.501 49.410 55.353 1.00 67.36 406 LEU A C 1
ATOM 2501 O O . LEU A 1 376 ? 33.085 49.182 56.413 1.00 68.00 406 LEU A O 1
ATOM 2506 N N . TYR A 1 377 ? 31.261 48.930 55.081 1.00 65.17 407 TYR A N 1
ATOM 2507 C CA . TYR A 1 377 ? 30.423 48.187 56.038 1.00 65.09 407 TYR A CA 1
ATOM 2508 C C . TYR A 1 377 ? 30.725 46.683 56.162 1.00 69.38 407 TYR A C 1
ATOM 2509 O O . TYR A 1 377 ? 30.680 46.152 57.266 1.00 69.30 407 TYR A O 1
ATOM 2518 N N . GLY A 1 378 ? 30.924 46.001 55.052 1.00 67.19 408 GLY A N 1
ATOM 2519 C CA . GLY A 1 378 ? 31.115 44.559 55.072 1.00 69.95 408 GLY A CA 1
ATOM 2520 C C . GLY A 1 378 ? 32.532 44.037 55.132 1.00 75.34 408 GLY A C 1
ATOM 2521 O O . GLY A 1 378 ? 32.759 42.948 55.671 1.00 76.39 408 GLY A O 1
ATOM 2522 N N . GLU A 1 379 ? 33.478 44.758 54.535 1.00 71.97 409 GLU A N 1
ATOM 2523 C CA . GLU A 1 379 ? 34.859 44.304 54.520 1.00 73.14 409 GLU A CA 1
ATOM 2524 C C . GLU A 1 379 ? 35.475 44.554 55.881 1.00 77.81 409 GLU A C 1
ATOM 2525 O O . GLU A 1 379 ? 35.418 45.670 56.406 1.00 76.00 409 GLU A O 1
ATOM 2531 N N . LYS A 1 380 ? 35.987 43.473 56.486 1.00 76.88 410 LYS A N 1
ATOM 2532 C CA . LYS A 1 380 ? 36.552 43.490 57.833 1.00 75.60 410 LYS A CA 1
ATOM 2533 C C . LYS A 1 380 ? 38.032 43.113 57.846 1.00 82.17 410 LYS A C 1
ATOM 2534 O O . LYS A 1 380 ? 38.548 42.503 56.906 1.00 83.06 410 LYS A O 1
ATOM 2540 N N . HIS A 1 381 ? 38.699 43.512 58.924 1.00 79.96 411 HIS A N 1
ATOM 2541 C CA . HIS A 1 381 ? 40.078 43.217 59.261 1.00 81.25 411 HIS A CA 1
ATOM 2542 C C . HIS A 1 381 ? 40.137 43.052 60.776 1.00 82.64 411 HIS A C 1
ATOM 2543 O O . HIS A 1 381 ? 39.923 44.021 61.513 1.00 79.53 411 HIS A O 1
ATOM 2550 N N . ARG A 1 382 ? 40.381 41.804 61.229 1.00 79.94 412 ARG A N 1
ATOM 2551 C CA . ARG A 1 382 ? 40.409 41.379 62.632 1.00 79.31 412 ARG A CA 1
ATOM 2552 C C . ARG A 1 382 ? 39.037 41.700 63.296 1.00 80.63 412 ARG A C 1
ATOM 2553 O O . ARG A 1 382 ? 38.980 42.094 64.467 1.00 79.98 412 ARG A O 1
ATOM 2561 N N . GLY A 1 383 ? 37.961 41.544 62.511 1.00 75.44 413 GLY A N 1
ATOM 2562 C CA . GLY A 1 383 ? 36.580 41.803 62.913 1.00 74.13 413 GLY A CA 1
ATOM 2563 C C . GLY A 1 383 ? 36.127 43.250 62.820 1.00 74.21 413 GLY A C 1
ATOM 2564 O O . GLY A 1 383 ? 34.921 43.523 62.862 1.00 72.70 413 GLY A O 1
ATOM 2565 N N . TYR A 1 384 ? 37.095 44.190 62.738 1.00 68.96 414 TYR A N 1
ATOM 2566 C CA . TYR A 1 384 ? 36.865 45.639 62.663 1.00 66.29 414 TYR A CA 1
ATOM 2567 C C . TYR A 1 384 ? 36.869 46.088 61.211 1.00 73.17 414 TYR A C 1
ATOM 2568 O O . TYR A 1 384 ? 37.230 45.295 60.343 1.00 74.93 414 TYR A O 1
ATOM 2577 N N . ALA A 1 385 ? 36.449 47.345 60.941 1.00 69.10 415 ALA A N 1
ATOM 2578 C CA . ALA A 1 385 ? 36.377 47.905 59.590 1.00 68.99 415 ALA A CA 1
ATOM 2579 C C . ALA A 1 385 ? 37.752 47.849 58.866 1.00 72.50 415 ALA A C 1
ATOM 2580 O O . ALA A 1 385 ? 38.784 48.209 59.448 1.00 70.57 415 ALA A O 1
ATOM 2582 N N . LEU A 1 386 ? 37.749 47.342 57.614 1.00 70.49 416 LEU A N 1
ATOM 2583 C CA . LEU A 1 386 ? 38.941 47.192 56.773 1.00 70.77 416 LEU A CA 1
ATOM 2584 C C . LEU A 1 386 ? 39.621 48.544 56.538 1.00 74.97 416 LEU A C 1
ATOM 2585 O O . LEU A 1 386 ? 40.844 48.638 56.696 1.00 75.57 416 LEU A O 1
ATOM 2590 N N . ASN A 1 387 ? 38.830 49.589 56.200 1.00 69.73 417 ASN A N 1
ATOM 2591 C CA . ASN A 1 387 ? 39.341 50.937 55.949 1.00 67.84 417 ASN A CA 1
ATOM 2592 C C . ASN A 1 387 ? 39.887 51.585 57.239 1.00 72.00 417 ASN A C 1
ATOM 2593 O O . ASN A 1 387 ? 39.205 51.577 58.271 1.00 71.19 417 ASN A O 1
ATOM 2598 N N . PRO A 1 388 ? 41.119 52.143 57.203 1.00 68.54 418 PRO A N 1
ATOM 2599 C CA . PRO A 1 388 ? 41.684 52.753 58.422 1.00 66.54 418 PRO A CA 1
ATOM 2600 C C . PRO A 1 388 ? 40.962 54.035 58.853 1.00 65.86 418 PRO A C 1
ATOM 2601 O O . PRO A 1 388 ? 40.798 54.248 60.054 1.00 65.74 418 PRO A O 1
ATOM 2605 N N . VAL A 1 389 ? 40.536 54.877 57.885 1.00 58.70 419 VAL A N 1
ATOM 2606 C CA . VAL A 1 389 ? 39.813 56.142 58.095 1.00 56.33 419 VAL A CA 1
ATOM 2607 C C . VAL A 1 389 ? 38.424 55.860 58.691 1.00 61.93 419 VAL A C 1
ATOM 2608 O O . VAL A 1 389 ? 37.990 56.587 59.583 1.00 62.60 419 VAL A O 1
ATOM 2612 N N . ALA A 1 390 ? 37.722 54.828 58.185 1.00 58.81 420 ALA A N 1
ATOM 2613 C CA . ALA A 1 390 ? 36.401 54.442 58.676 1.00 58.60 420 ALA A CA 1
ATOM 2614 C C . ALA A 1 390 ? 36.516 53.915 60.104 1.00 61.36 420 ALA A C 1
ATOM 2615 O O . ALA A 1 390 ? 35.718 54.303 60.955 1.00 60.74 420 ALA A O 1
ATOM 2617 N N . ASN A 1 391 ? 37.550 53.091 60.381 1.00 57.09 421 ASN A N 1
ATOM 2618 C CA . ASN A 1 391 ? 37.821 52.532 61.711 1.00 55.94 421 ASN A CA 1
ATOM 2619 C C . ASN A 1 391 ? 38.050 53.662 62.707 1.00 57.33 421 ASN A C 1
ATOM 2620 O O . ASN A 1 391 ? 37.484 53.627 63.802 1.00 56.62 421 ASN A O 1
ATOM 2625 N N . PHE A 1 392 ? 38.813 54.701 62.292 1.00 52.52 422 PHE A N 1
ATOM 2626 C CA . PHE A 1 392 ? 39.105 55.879 63.097 1.00 50.62 422 PHE A CA 1
ATOM 2627 C C . PHE A 1 392 ? 37.815 56.543 63.561 1.00 55.44 422 PHE A C 1
ATOM 2628 O O . PHE A 1 392 ? 37.601 56.662 64.759 1.00 56.88 422 PHE A O 1
ATOM 2636 N N . HIS A 1 393 ? 36.941 56.929 62.626 1.00 51.94 423 HIS A N 1
ATOM 2637 C CA . HIS A 1 393 ? 35.697 57.638 62.934 1.00 51.42 423 HIS A CA 1
ATOM 2638 C C . HIS A 1 393 ? 34.667 56.776 63.640 1.00 55.31 423 HIS A C 1
ATOM 2639 O O . HIS A 1 393 ? 33.950 57.302 64.481 1.00 55.31 423 HIS A O 1
ATOM 2646 N N . LEU A 1 394 ? 34.594 55.475 63.334 1.00 52.18 424 LEU A N 1
ATOM 2647 C CA . LEU A 1 394 ? 33.630 54.584 63.998 1.00 53.05 424 LEU A CA 1
ATOM 2648 C C . LEU A 1 394 ? 34.012 54.355 65.468 1.00 58.26 424 LEU A C 1
ATOM 2649 O O . LEU A 1 394 ? 33.117 54.256 66.308 1.00 57.20 424 LEU A O 1
ATOM 2654 N N . GLN A 1 395 ? 35.339 54.334 65.769 1.00 56.01 425 GLN A N 1
ATOM 2655 C CA . GLN A 1 395 ? 35.911 54.246 67.120 1.00 55.98 425 GLN A CA 1
ATOM 2656 C C . GLN A 1 395 ? 35.472 55.440 67.958 1.00 55.14 425 GLN A C 1
ATOM 2657 O O . GLN A 1 395 ? 35.218 55.296 69.153 1.00 53.04 425 GLN A O 1
ATOM 2663 N N . ASN A 1 396 ? 35.443 56.631 67.309 1.00 49.06 426 ASN A N 1
ATOM 2664 C CA . ASN A 1 396 ? 35.088 57.930 67.872 1.00 47.69 426 ASN A CA 1
ATOM 2665 C C . ASN A 1 396 ? 33.584 58.073 68.099 1.00 51.42 426 ASN A C 1
ATOM 2666 O O . ASN A 1 396 ? 33.183 59.017 68.776 1.00 52.26 426 ASN A O 1
ATOM 2671 N N . GLY A 1 397 ? 32.776 57.166 67.542 1.00 47.03 427 GLY A N 1
ATOM 2672 C CA . GLY A 1 397 ? 31.324 57.184 67.712 1.00 47.13 427 GLY A CA 1
ATOM 2673 C C . GLY A 1 397 ? 30.525 57.768 66.563 1.00 49.73 427 GLY A C 1
ATOM 2674 O O . GLY A 1 397 ? 29.331 58.063 66.724 1.00 49.83 427 GLY A O 1
ATOM 2675 N N . ALA A 1 398 ? 31.193 57.961 65.401 1.00 43.68 428 ALA A N 1
ATOM 2676 C CA . ALA A 1 398 ? 30.589 58.466 64.180 1.00 43.31 428 ALA A CA 1
ATOM 2677 C C . ALA A 1 398 ? 29.671 57.408 63.532 1.00 52.09 428 ALA A C 1
ATOM 2678 O O . ALA A 1 398 ? 29.804 56.206 63.813 1.00 54.13 428 ALA A O 1
ATOM 2680 N N . VAL A 1 399 ? 28.730 57.851 62.681 1.00 50.25 429 VAL A N 1
ATOM 2681 C CA . VAL A 1 399 ? 27.795 56.993 61.933 1.00 51.99 429 VAL A CA 1
ATOM 2682 C C . VAL A 1 399 ? 28.223 57.008 60.465 1.00 59.27 429 VAL A C 1
ATOM 2683 O O . VAL A 1 399 ? 28.564 58.084 59.953 1.00 60.14 429 VAL A O 1
ATOM 2687 N N . LEU A 1 400 ? 28.230 55.840 59.780 1.00 56.43 430 LEU A N 1
ATOM 2688 C CA . LEU A 1 400 ? 28.570 55.796 58.349 1.00 56.45 430 LEU A CA 1
ATOM 2689 C C . LEU A 1 400 ? 27.312 56.305 57.604 1.00 61.66 430 LEU A C 1
ATOM 2690 O O . LEU A 1 400 ? 26.465 55.539 57.145 1.00 63.21 430 LEU A O 1
ATOM 2695 N N . TRP A 1 401 ? 27.1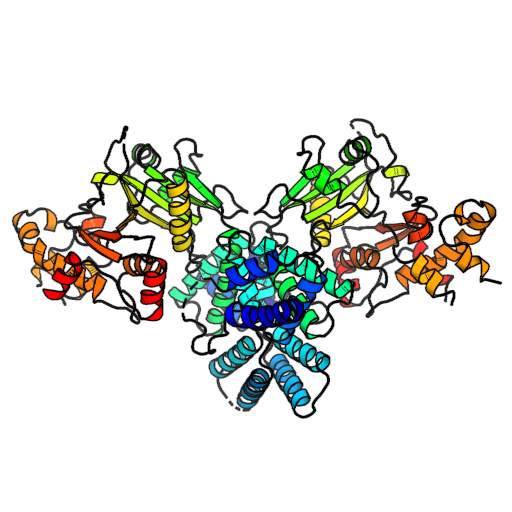80 57.630 57.579 1.00 57.35 431 TRP A N 1
ATOM 2696 C CA . TRP A 1 401 ? 26.013 58.391 57.158 1.00 58.24 431 TRP A CA 1
ATOM 2697 C C . TRP A 1 401 ? 25.788 58.532 55.618 1.00 61.98 431 TRP A C 1
ATOM 2698 O O . TRP A 1 401 ? 24.657 58.326 55.164 1.00 62.31 431 TRP A O 1
ATOM 2709 N N . ARG A 1 402 ? 26.816 58.918 54.830 1.00 56.95 432 ARG A N 1
ATOM 2710 C CA . ARG A 1 402 ? 26.601 59.091 53.396 1.00 57.18 432 ARG A CA 1
ATOM 2711 C C . ARG A 1 402 ? 27.807 58.705 52.565 1.00 60.42 432 ARG A C 1
ATOM 2712 O O . ARG A 1 402 ? 28.934 58.924 52.985 1.00 59.02 432 ARG A O 1
ATOM 2720 N N . ILE A 1 403 ? 27.560 58.159 51.362 1.00 58.47 433 ILE A N 1
ATOM 2721 C CA . ILE A 1 403 ? 28.595 57.828 50.374 1.00 57.90 433 ILE A CA 1
ATOM 2722 C C . ILE A 1 403 ? 28.399 58.852 49.259 1.00 65.02 433 ILE A C 1
ATOM 2723 O O . ILE A 1 403 ? 27.284 59.002 48.742 1.00 66.13 433 ILE A O 1
ATOM 2728 N N . ASN A 1 404 ? 29.468 59.622 48.962 1.00 62.72 434 ASN A N 1
ATOM 2729 C CA . ASN A 1 404 ? 29.462 60.723 47.993 1.00 63.10 434 ASN A CA 1
ATOM 2730 C C . ASN A 1 404 ? 30.180 60.359 46.702 1.00 69.67 434 ASN A C 1
ATOM 2731 O O . ASN A 1 404 ? 31.379 60.081 46.717 1.00 69.35 434 ASN A O 1
ATOM 2736 N N . TRP A 1 405 ? 29.441 60.395 45.586 1.00 68.28 435 TRP A N 1
ATOM 2737 C CA . TRP A 1 405 ? 29.946 60.125 44.246 1.00 70.04 435 TRP A CA 1
ATOM 2738 C C . TRP A 1 405 ? 30.647 61.370 43.684 1.00 77.16 435 TRP A C 1
ATOM 2739 O O . TRP A 1 405 ? 30.100 62.481 43.748 1.00 77.80 435 TRP A O 1
ATOM 2750 N N . MET A 1 406 ? 31.870 61.176 43.150 1.00 74.40 436 MET A N 1
ATOM 2751 C CA . MET A 1 406 ? 32.719 62.217 42.556 1.00 74.66 436 MET A CA 1
ATOM 2752 C C . MET A 1 406 ? 32.909 63.419 43.510 1.00 77.66 436 MET A C 1
ATOM 2753 O O . MET A 1 406 ? 32.799 64.576 43.096 1.00 78.09 436 MET A O 1
ATOM 2758 N N . ALA A 1 407 ? 33.216 63.123 44.787 1.00 72.53 437 ALA A N 1
ATOM 2759 C CA . ALA A 1 407 ? 33.445 64.129 45.819 1.00 70.26 437 ALA A CA 1
ATOM 2760 C C . ALA A 1 407 ? 34.842 64.700 45.701 1.00 73.53 437 ALA A C 1
ATOM 2761 O O . ALA A 1 407 ? 35.041 65.878 46.004 1.00 73.28 437 ALA A O 1
ATOM 2763 N N . ASP A 1 408 ? 35.810 63.874 45.267 1.00 70.08 438 ASP A N 1
ATOM 2764 C CA . ASP A 1 408 ? 37.198 64.307 45.075 1.00 70.06 438 ASP A CA 1
ATOM 2765 C C . ASP A 1 408 ? 37.658 63.915 43.671 1.00 75.33 438 ASP A C 1
ATOM 2766 O O . ASP A 1 408 ? 38.190 62.818 43.457 1.00 74.59 438 ASP A O 1
ATOM 2771 N N . VAL A 1 409 ? 37.434 64.827 42.711 1.00 73.19 439 VAL A N 1
ATOM 2772 C CA . VAL A 1 409 ? 37.785 64.614 41.305 1.00 74.34 439 VAL A CA 1
ATOM 2773 C C . VAL A 1 409 ? 39.283 64.953 41.051 1.00 79.83 439 VAL A C 1
ATOM 2774 O O . VAL A 1 409 ? 39.693 65.050 39.892 1.00 81.74 439 VAL A O 1
ATOM 2778 N N . SER A 1 410 ? 40.100 65.058 42.128 1.00 74.43 440 SER A N 1
ATOM 2779 C CA . SER A 1 410 ? 41.536 65.298 42.037 1.00 74.54 440 SER A CA 1
ATOM 2780 C C . SER A 1 410 ? 42.271 64.016 41.573 1.00 81.56 440 SER A C 1
ATOM 2781 O O . SER A 1 410 ? 41.674 62.934 41.573 1.00 80.67 440 SER A O 1
ATOM 2784 N N . LEU A 1 411 ? 43.564 64.146 41.170 1.00 80.86 441 LEU A N 1
ATOM 2785 C CA . LEU A 1 411 ? 44.396 63.025 40.706 1.00 81.46 441 LEU A CA 1
ATOM 2786 C C . LEU A 1 411 ? 44.494 61.942 41.788 1.00 83.27 441 LEU A C 1
ATOM 2787 O O . LEU A 1 411 ? 44.319 60.771 41.474 1.00 83.34 441 LEU A O 1
ATOM 2789 N N . ARG A 1 412 ? 44.716 62.341 43.053 1.00 77.92 442 ARG A N 1
ATOM 2790 C CA . ARG A 1 412 ? 44.817 61.436 44.197 1.00 76.99 442 ARG A CA 1
ATOM 2791 C C . ARG A 1 412 ? 43.440 60.909 44.606 1.00 80.80 442 ARG A C 1
ATOM 2792 O O . ARG A 1 412 ? 43.348 59.810 45.152 1.00 80.24 442 ARG A O 1
ATOM 2794 N N . GLY A 1 413 ? 42.399 61.702 44.358 1.00 77.01 443 GLY A N 1
ATOM 2795 C CA . GLY A 1 413 ? 41.021 61.352 44.680 1.00 76.20 443 GLY A CA 1
ATOM 2796 C C . GLY A 1 413 ? 40.467 60.271 43.778 1.00 82.00 443 GLY A C 1
ATOM 2797 O O . GLY A 1 413 ? 39.770 59.374 44.250 1.00 82.47 443 GLY A O 1
ATOM 2798 N N . ILE A 1 414 ? 40.775 60.346 42.472 1.00 79.60 444 ILE A N 1
ATOM 2799 C CA . ILE A 1 414 ? 40.312 59.377 41.476 1.00 80.33 444 ILE A CA 1
ATOM 2800 C C . ILE A 1 414 ? 41.171 58.090 41.571 1.00 85.34 444 ILE A C 1
ATOM 2801 O O . ILE A 1 414 ? 40.627 56.987 41.564 1.00 86.35 444 ILE A O 1
ATOM 2806 N N . THR A 1 415 ? 42.497 58.232 41.699 1.00 81.15 445 THR A N 1
ATOM 2807 C CA . THR A 1 415 ? 43.391 57.077 41.812 1.00 80.73 445 THR A CA 1
ATOM 2808 C C . THR A 1 415 ? 43.286 56.391 43.189 1.00 81.45 445 THR A C 1
ATOM 2809 O O . THR A 1 415 ? 43.564 55.198 43.284 1.00 81.61 445 THR A O 1
ATOM 2813 N N . GLY A 1 416 ? 42.890 57.132 44.222 1.00 75.55 446 GLY A N 1
ATOM 2814 C CA . GLY A 1 416 ? 42.782 56.606 45.584 1.00 74.05 446 GLY A CA 1
ATOM 2815 C C . GLY A 1 416 ? 41.476 55.927 45.963 1.00 76.42 446 GLY A C 1
ATOM 2816 O O . GLY A 1 416 ? 41.488 54.804 46.479 1.00 75.31 446 GLY A O 1
ATOM 2817 N N . SER A 1 417 ? 40.342 56.601 45.713 1.00 72.35 447 SER A N 1
ATOM 2818 C CA . SER A 1 417 ? 39.021 56.111 46.082 1.00 71.70 447 SER A CA 1
ATOM 2819 C C . SER A 1 417 ? 37.984 56.229 44.954 1.00 76.79 447 SER A C 1
ATOM 2820 O O . SER A 1 417 ? 36.788 56.133 45.242 1.00 76.53 447 SER A O 1
ATOM 2823 N N . CYS A 1 418 ? 38.433 56.384 43.674 1.00 73.73 448 CYS A N 1
ATOM 2824 C CA . CYS A 1 418 ? 37.605 56.497 42.453 1.00 74.73 448 CYS A CA 1
ATOM 2825 C C . CYS A 1 418 ? 36.637 57.709 42.476 1.00 75.57 448 CYS A C 1
ATOM 2826 O O . CYS A 1 418 ? 35.555 57.653 41.882 1.00 74.33 448 CYS A O 1
ATOM 2829 N N . GLY A 1 419 ? 37.077 58.798 43.114 1.00 70.95 449 GLY A N 1
ATOM 2830 C CA . GLY A 1 419 ? 36.313 60.032 43.274 1.00 69.88 449 GLY A CA 1
ATOM 2831 C C . GLY A 1 419 ? 35.403 60.034 44.490 1.00 72.22 449 GLY A C 1
ATOM 2832 O O . GLY A 1 419 ? 34.950 61.104 44.914 1.00 71.79 449 GLY A O 1
ATOM 2833 N N . LEU A 1 420 ? 35.146 58.835 45.076 1.00 66.89 450 LEU A N 1
ATOM 2834 C CA . LEU A 1 420 ? 34.262 58.642 46.233 1.00 64.86 450 LEU A CA 1
ATOM 2835 C C . LEU A 1 420 ? 34.871 59.124 47.554 1.00 64.94 450 LEU A C 1
ATOM 2836 O O . LEU A 1 420 ? 36.060 58.953 47.804 1.00 64.43 450 LEU A O 1
ATOM 2841 N N . MET A 1 421 ? 34.020 59.744 48.387 1.00 59.21 451 MET A N 1
ATOM 2842 C CA . MET A 1 421 ? 34.276 60.255 49.746 1.00 55.83 451 MET A CA 1
ATOM 2843 C C . MET A 1 421 ? 33.081 59.903 50.569 1.00 58.72 451 MET A C 1
ATOM 2844 O O . MET A 1 421 ? 32.048 59.544 49.999 1.00 58.85 451 MET A O 1
ATOM 2849 N N . ALA A 1 422 ? 33.210 59.947 51.901 1.00 53.75 452 ALA A N 1
ATOM 2850 C CA . ALA A 1 422 ? 32.107 59.586 52.782 1.00 52.61 452 ALA A CA 1
ATOM 2851 C C . ALA A 1 422 ? 31.980 60.555 53.947 1.00 54.47 452 ALA A C 1
ATOM 2852 O O . ALA A 1 422 ? 32.959 61.198 54.333 1.00 55.19 452 ALA A O 1
ATOM 2854 N N . ASN A 1 423 ? 30.761 60.666 54.498 1.00 48.59 453 ASN A N 1
ATOM 2855 C CA . ASN A 1 423 ? 30.439 61.513 55.639 1.00 45.89 453 ASN A CA 1
ATOM 2856 C C . ASN A 1 423 ? 30.228 60.649 56.880 1.00 49.65 453 ASN A C 1
ATOM 2857 O O . ASN A 1 423 ? 29.258 59.884 56.947 1.00 49.53 453 ASN A O 1
ATOM 2862 N N . TYR A 1 424 ? 31.162 60.743 57.846 1.00 46.24 454 TYR A N 1
ATOM 2863 C CA . TYR A 1 424 ? 31.055 60.042 59.123 1.00 46.14 454 TYR A CA 1
ATOM 2864 C C . TYR A 1 424 ? 30.465 61.071 60.068 1.00 52.17 454 TYR A C 1
ATOM 2865 O O . TYR A 1 424 ? 31.167 61.994 60.476 1.00 50.94 454 TYR A O 1
ATOM 2874 N N . ARG A 1 425 ? 29.124 60.992 60.286 1.00 51.27 455 ARG A N 1
ATOM 2875 C CA . ARG A 1 425 ? 28.361 61.965 61.070 1.00 51.91 455 ARG A CA 1
ATOM 2876 C C . ARG A 1 425 ? 28.424 61.715 62.559 1.00 56.65 455 ARG A C 1
ATOM 2877 O O . ARG A 1 425 ? 28.178 60.601 63.036 1.00 56.65 455 ARG A O 1
ATOM 2885 N N . TYR A 1 426 ? 28.724 62.804 63.291 1.00 53.25 456 TYR A N 1
ATOM 2886 C CA . TYR A 1 426 ? 28.860 62.833 64.743 1.00 52.02 456 TYR A CA 1
ATOM 2887 C C . TYR A 1 426 ? 27.580 63.343 65.399 1.00 56.12 456 TYR A C 1
ATOM 2888 O O . TYR A 1 426 ? 27.331 64.555 65.447 1.00 56.61 456 TYR A O 1
ATOM 2897 N N . PHE A 1 427 ? 26.754 62.402 65.880 1.00 52.21 457 PHE A N 1
ATOM 2898 C CA . PHE A 1 427 ? 25.557 62.728 66.645 1.00 52.52 457 PHE A CA 1
ATOM 2899 C C . PHE A 1 427 ? 26.021 62.694 68.087 1.00 55.93 457 PHE A C 1
ATOM 2900 O O . PHE A 1 427 ? 26.167 61.610 68.650 1.00 54.57 457 PHE A O 1
ATOM 2908 N N . LEU A 1 428 ? 26.372 63.867 68.640 1.00 54.24 458 LEU A N 1
ATOM 2909 C CA . LEU A 1 428 ? 26.992 64.029 69.968 1.00 54.85 458 LEU A CA 1
ATOM 2910 C C . LEU A 1 428 ? 26.228 63.327 71.105 1.00 62.25 458 LEU A C 1
ATOM 2911 O O . LEU A 1 428 ? 26.862 62.785 72.025 1.00 61.98 458 LEU A O 1
ATOM 2916 N N . GLU A 1 429 ? 24.886 63.288 71.006 1.00 60.92 459 GLU A N 1
ATOM 2917 C CA . GLU A 1 429 ? 24.007 62.642 71.981 1.00 62.22 459 GLU A CA 1
ATOM 2918 C C . GLU A 1 429 ? 24.241 61.111 72.056 1.00 66.45 459 GLU A C 1
ATOM 2919 O O . GLU A 1 429 ? 23.897 60.511 73.078 1.00 69.13 459 GLU A O 1
ATOM 2925 N N . GLU A 1 430 ? 24.821 60.491 70.995 1.00 59.37 460 GLU A N 1
ATOM 2926 C CA . GLU A 1 430 ? 25.016 59.046 70.932 1.00 58.33 460 GLU A CA 1
ATOM 2927 C C . GLU A 1 430 ? 26.451 58.605 70.550 1.00 57.52 460 GLU A C 1
ATOM 2928 O O . GLU A 1 430 ? 26.659 57.414 70.308 1.00 56.58 460 GLU A O 1
ATOM 2934 N N . THR A 1 431 ? 27.440 59.521 70.554 1.00 52.35 461 THR A N 1
ATOM 2935 C CA . THR A 1 431 ? 28.833 59.163 70.227 1.00 51.15 461 THR A CA 1
ATOM 2936 C C . THR A 1 431 ? 29.393 58.131 71.225 1.00 58.45 461 THR A C 1
ATOM 2937 O O . THR A 1 431 ? 30.137 57.233 70.831 1.00 58.46 461 THR A O 1
ATOM 2941 N N . GLY A 1 432 ? 29.012 58.268 72.497 1.00 57.16 462 GLY A N 1
ATOM 2942 C CA . GLY A 1 432 ? 29.395 57.369 73.580 1.00 56.94 462 GLY A CA 1
ATOM 2943 C C . GLY A 1 432 ? 28.987 55.932 73.315 1.00 62.23 462 GLY A C 1
ATOM 2944 O O . GLY A 1 432 ? 29.863 55.086 73.109 1.00 62.20 462 GLY A O 1
ATOM 2945 N N . PRO A 1 433 ? 27.659 55.633 73.230 1.00 59.11 463 PRO A N 1
ATOM 2946 C CA . PRO A 1 433 ? 27.226 54.250 72.968 1.00 59.08 463 PRO A CA 1
ATOM 2947 C C . PRO A 1 433 ? 27.737 53.671 71.656 1.00 61.06 463 PRO A C 1
ATOM 2948 O O . PRO A 1 433 ? 28.014 52.474 71.617 1.00 61.72 463 PRO A O 1
ATOM 2952 N N . ASN A 1 434 ? 27.860 54.502 70.598 1.00 56.08 464 ASN A N 1
ATOM 2953 C CA . ASN A 1 434 ? 28.347 54.079 69.273 1.00 54.86 464 ASN A CA 1
ATOM 2954 C C . ASN A 1 434 ? 29.813 53.669 69.342 1.00 56.37 464 ASN A C 1
ATOM 2955 O O . ASN A 1 434 ? 30.203 52.686 68.710 1.00 56.80 464 ASN A O 1
ATOM 2960 N N . SER A 1 435 ? 30.614 54.416 70.126 1.00 50.11 465 SER A N 1
ATOM 2961 C CA . SER A 1 435 ? 32.023 54.139 70.360 1.00 49.01 465 SER A CA 1
ATOM 2962 C C . SER A 1 435 ? 32.163 52.771 71.022 1.00 58.57 465 SER A C 1
ATOM 2963 O O . SER A 1 435 ? 32.975 51.954 70.579 1.00 59.45 465 SER A O 1
ATOM 2966 N N . THR A 1 436 ? 31.302 52.510 72.052 1.00 57.19 466 THR A N 1
ATOM 2967 C CA . THR A 1 436 ? 31.227 51.291 72.860 1.00 57.43 466 THR A CA 1
ATOM 2968 C C . THR A 1 436 ? 30.818 50.102 71.982 1.00 62.42 466 THR A C 1
ATOM 2969 O O . THR A 1 436 ? 31.543 49.107 71.956 1.00 62.77 466 THR A O 1
ATOM 2973 N N . SER A 1 437 ? 29.688 50.220 71.240 1.00 59.75 467 SER A N 1
ATOM 2974 C CA . SER A 1 437 ? 29.154 49.192 70.320 1.00 59.11 467 SER A CA 1
ATOM 2975 C C . SER A 1 437 ? 30.176 48.763 69.265 1.00 61.42 467 SER A C 1
ATOM 2976 O O . SER A 1 437 ? 30.228 47.582 68.929 1.00 62.19 467 SER A O 1
ATOM 2979 N N . TYR A 1 438 ? 30.989 49.707 68.757 1.00 56.09 468 TYR A N 1
ATOM 2980 C CA . TYR A 1 438 ? 31.999 49.402 67.751 1.00 56.10 468 TYR A CA 1
ATOM 2981 C C . TYR A 1 438 ? 33.215 48.696 68.374 1.00 63.43 468 TYR A C 1
ATOM 2982 O O . TYR A 1 438 ? 33.592 47.624 67.903 1.00 63.72 468 TYR A O 1
ATOM 2991 N N . LEU A 1 439 ? 33.843 49.297 69.409 1.00 60.85 469 LEU A N 1
ATOM 2992 C CA . LEU A 1 439 ? 35.013 48.684 70.039 1.00 60.37 469 LEU A CA 1
ATOM 2993 C C . LEU A 1 439 ? 34.644 47.332 70.665 1.00 67.17 469 LEU A C 1
ATOM 2994 O O . LEU A 1 439 ? 35.279 46.320 70.343 1.00 68.00 469 LEU A O 1
ATOM 2999 N N . GLY A 1 440 ? 33.588 47.323 71.482 1.00 64.15 470 GLY A N 1
ATOM 3000 C CA . GLY A 1 440 ? 33.094 46.137 72.168 1.00 65.44 470 GLY A CA 1
ATOM 3001 C C . GLY A 1 440 ? 32.522 45.025 71.306 1.00 72.66 470 GLY A C 1
ATOM 3002 O O . GLY A 1 440 ? 33.129 43.953 71.217 1.00 74.92 470 GLY A O 1
ATOM 3003 N N . SER A 1 441 ? 31.335 45.256 70.690 1.00 68.41 471 SER A N 1
ATOM 3004 C CA . SER A 1 441 ? 30.594 44.269 69.892 1.00 68.89 471 SER A CA 1
ATOM 3005 C C . SER A 1 441 ? 30.868 44.330 68.341 1.00 71.59 471 SER A C 1
ATOM 3006 O O . SER A 1 441 ? 30.210 43.599 67.580 1.00 73.90 471 SER A O 1
ATOM 3008 N N . LYS A 1 442 ? 31.830 45.180 67.886 1.00 63.39 472 LYS A N 1
ATOM 3009 C CA . LYS A 1 442 ? 32.274 45.358 66.481 1.00 61.23 472 LYS A CA 1
ATOM 3010 C C . LYS A 1 442 ? 31.123 45.772 65.508 1.00 62.32 472 LYS A C 1
ATOM 3011 O O . LYS A 1 442 ? 31.215 45.527 64.303 1.00 62.08 472 LYS A O 1
ATOM 3017 N N . ILE A 1 443 ? 30.107 46.488 66.034 1.00 56.29 473 ILE A N 1
ATOM 3018 C CA . ILE A 1 443 ? 28.927 46.969 65.310 1.00 55.33 473 ILE A CA 1
ATOM 3019 C C . ILE A 1 443 ? 29.197 48.333 64.644 1.00 59.59 473 ILE A C 1
ATOM 3020 O O . ILE A 1 443 ? 29.690 49.277 65.278 1.00 59.76 473 ILE A O 1
ATOM 3025 N N . ILE A 1 444 ? 28.837 48.428 63.360 1.00 55.51 474 ILE A N 1
ATOM 3026 C CA . ILE A 1 444 ? 28.925 49.652 62.572 1.00 53.14 474 ILE A CA 1
ATOM 3027 C C . ILE A 1 444 ? 27.505 50.205 62.441 1.00 59.64 474 ILE A C 1
ATOM 3028 O O . ILE A 1 444 ? 26.617 49.515 61.914 1.00 61.51 474 ILE A O 1
ATOM 3033 N N . LYS A 1 445 ? 27.284 51.424 62.955 1.00 55.41 475 LYS A N 1
ATOM 3034 C CA . LYS A 1 445 ? 26.000 52.098 62.811 1.00 55.98 475 LYS A CA 1
ATOM 3035 C C . LYS A 1 445 ? 26.035 52.831 61.468 1.00 60.82 475 LYS A C 1
ATOM 3036 O O . LYS A 1 445 ? 26.965 53.593 61.233 1.00 60.00 475 LYS A O 1
ATOM 3042 N N . ALA A 1 446 ? 25.083 52.550 60.556 1.00 59.32 476 ALA A N 1
ATOM 3043 C CA . ALA A 1 446 ? 25.033 53.166 59.217 1.00 58.62 476 ALA A CA 1
ATOM 3044 C C . ALA A 1 446 ? 23.628 53.700 58.873 1.00 64.53 476 ALA A C 1
ATOM 3045 O O . ALA A 1 446 ? 22.634 53.227 59.418 1.00 66.14 476 ALA A O 1
ATOM 3047 N N . SER A 1 447 ? 23.561 54.692 57.972 1.00 60.95 477 SER A N 1
ATOM 3048 C CA . SER A 1 447 ? 22.333 55.320 57.498 1.00 62.60 477 SER A CA 1
ATOM 3049 C C . SER A 1 447 ? 21.578 54.355 56.599 1.00 72.37 477 SER A C 1
ATOM 3050 O O . SER A 1 447 ? 22.169 53.369 56.151 1.00 74.08 477 SER A O 1
ATOM 3053 N N . GLU A 1 448 ? 20.287 54.642 56.296 1.00 70.79 478 GLU A N 1
ATOM 3054 C CA . GLU A 1 448 ? 19.489 53.793 55.409 1.00 72.26 478 GLU A CA 1
ATOM 3055 C C . GLU A 1 448 ? 20.107 53.781 54.004 1.00 77.12 478 GLU A C 1
ATOM 3056 O O . GLU A 1 448 ? 20.160 52.715 53.397 1.00 77.98 478 GLU A O 1
ATOM 3058 N N . GLN A 1 449 ? 20.635 54.947 53.525 1.00 73.14 479 GLN A N 1
ATOM 3059 C CA . GLN A 1 449 ? 21.291 55.123 52.214 1.00 72.74 479 GLN A CA 1
ATOM 3060 C C . GLN A 1 449 ? 22.436 54.119 52.039 1.00 75.38 479 GLN A C 1
ATOM 3061 O O . GLN A 1 449 ? 22.495 53.422 51.025 1.00 76.72 479 GLN A O 1
ATOM 3067 N N . VAL A 1 450 ? 23.319 54.045 53.045 1.00 68.95 480 VAL A N 1
ATOM 3068 C CA . VAL A 1 450 ? 24.490 53.178 53.086 1.00 67.79 480 VAL A CA 1
ATOM 3069 C C . VAL A 1 450 ? 24.058 51.703 53.156 1.00 72.37 480 VAL A C 1
ATOM 3070 O O . VAL A 1 450 ? 24.575 50.892 52.388 1.00 73.55 480 VAL A O 1
ATOM 3074 N N . LEU A 1 451 ? 23.094 51.371 54.039 1.00 68.44 481 LEU A N 1
ATOM 3075 C CA . LEU A 1 451 ? 22.588 50.002 54.241 1.00 68.97 481 LEU A CA 1
ATOM 3076 C C . LEU A 1 451 ? 21.802 49.477 53.031 1.00 76.93 481 LEU A C 1
ATOM 3077 O O . LEU A 1 451 ? 21.757 48.265 52.841 1.00 78.79 481 LEU A O 1
ATOM 3082 N N . SER A 1 452 ? 21.197 50.378 52.223 1.00 74.85 482 SER A N 1
ATOM 3083 C CA . SER A 1 452 ? 20.472 50.036 50.992 1.00 77.14 482 SER A CA 1
ATOM 3084 C C . SER A 1 452 ? 21.448 49.539 49.937 1.00 81.43 482 SER A C 1
ATOM 3085 O O . SER A 1 452 ? 21.143 48.593 49.211 1.00 82.46 482 SER A O 1
ATOM 3088 N N . LEU A 1 453 ? 22.633 50.184 49.864 1.00 77.45 483 LEU A N 1
ATOM 3089 C CA . LEU A 1 453 ? 23.716 49.861 48.926 1.00 77.22 483 LEU A CA 1
ATOM 3090 C C . LEU A 1 453 ? 24.377 48.512 49.288 1.00 83.00 483 LEU A C 1
ATOM 3091 O O . LEU A 1 453 ? 24.928 47.845 48.408 1.00 83.99 483 LEU A O 1
ATOM 3096 N N . VAL A 1 454 ? 24.303 48.110 50.573 1.00 79.02 484 VAL A N 1
ATOM 3097 C CA . VAL A 1 454 ? 24.836 46.826 51.042 1.00 79.66 484 VAL A CA 1
ATOM 3098 C C . VAL A 1 454 ? 23.745 45.743 50.799 1.00 88.34 484 VAL A C 1
ATOM 3099 O O . VAL A 1 454 ? 24.066 44.564 50.598 1.00 89.38 484 VAL A O 1
ATOM 3103 N N . ALA A 1 455 ? 22.455 46.162 50.792 1.00 86.26 485 ALA A N 1
ATOM 3104 C CA . ALA A 1 455 ? 21.305 45.294 50.519 1.00 88.18 485 ALA A CA 1
ATOM 3105 C C . ALA A 1 455 ? 21.297 44.906 49.042 1.00 92.95 485 ALA A C 1
ATOM 3106 O O . ALA A 1 455 ? 20.869 43.800 48.714 1.00 95.10 485 ALA A O 1
ATOM 3108 N N . GLN A 1 456 ? 21.800 45.813 48.164 1.00 87.63 486 GLN A N 1
ATOM 3109 C CA . GLN A 1 456 ? 21.975 45.621 46.719 1.00 88.40 486 GLN A CA 1
ATOM 3110 C C . GLN A 1 456 ? 23.046 44.555 46.474 1.00 92.81 486 GLN A C 1
ATOM 3111 O O . GLN A 1 456 ? 22.865 43.671 45.645 1.00 94.47 486 GLN A O 1
ATOM 3117 N N . PHE A 1 457 ? 24.148 44.634 47.227 1.00 88.33 487 PHE A N 1
ATOM 3118 C CA . PHE A 1 457 ? 25.254 43.677 47.246 1.00 88.96 487 PHE A CA 1
ATOM 3119 C C . PHE A 1 457 ? 24.784 42.384 47.968 1.00 97.73 487 PHE A C 1
ATOM 3120 O O . PHE A 1 457 ? 23.730 42.402 48.612 1.00 98.68 487 PHE A O 1
ATOM 3128 N N . GLN A 1 458 ? 25.557 41.275 47.909 1.00 95.81 488 GLN A N 1
ATOM 3129 C CA . GLN A 1 458 ? 25.269 40.004 48.620 1.00 109.61 488 GLN A CA 1
ATOM 3130 C C . GLN A 1 458 ? 23.774 39.612 48.666 1.00 128.38 488 GLN A C 1
ATOM 3131 O O . GLN A 1 458 ? 23.085 39.621 47.650 1.00 95.16 488 GLN A O 1
ATOM 3137 N N . GLN B 1 8 ? 28.864 51.947 103.125 1.00 99.31 -2 GLN B N 1
ATOM 3138 C CA . GLN B 1 8 ? 28.025 51.218 102.162 1.00 100.42 -2 GLN B CA 1
ATOM 3139 C C . GLN B 1 8 ? 28.065 51.888 100.777 1.00 102.10 -2 GLN B C 1
ATOM 3140 O O . GLN B 1 8 ? 28.101 51.202 99.749 1.00 100.96 -2 GLN B O 1
ATOM 3142 N N . SER B 1 9 ? 28.052 53.238 100.772 1.00 97.45 -1 SER B N 1
ATOM 3143 C CA . SER B 1 9 ? 28.088 54.093 99.586 1.00 95.43 -1 SER B CA 1
ATOM 3144 C C . SER B 1 9 ? 29.416 53.966 98.847 1.00 95.41 -1 SER B C 1
ATOM 3145 O O . SER B 1 9 ? 29.425 54.015 97.616 1.00 95.75 -1 SER B O 1
ATOM 3148 N N . MET B 1 10 ? 30.520 53.779 99.600 1.00 88.05 40 MET B N 1
ATOM 3149 C CA . MET B 1 10 ? 31.881 53.658 99.080 1.00 84.57 40 MET B CA 1
ATOM 3150 C C . MET B 1 10 ? 32.045 52.410 98.216 1.00 85.47 40 MET B C 1
ATOM 3151 O O . MET B 1 10 ? 32.661 52.496 97.153 1.00 84.04 40 MET B O 1
ATOM 3156 N N . ASP B 1 11 ? 31.476 51.270 98.648 1.00 80.55 41 ASP B N 1
ATOM 3157 C CA . ASP B 1 11 ? 31.540 49.999 97.926 1.00 79.08 41 ASP B CA 1
ATOM 3158 C C . ASP B 1 11 ? 30.729 50.063 96.626 1.00 79.18 41 ASP B C 1
ATOM 3159 O O . ASP B 1 11 ? 31.199 49.573 95.596 1.00 77.15 41 ASP B O 1
ATOM 3164 N N . GLU B 1 12 ? 29.548 50.710 96.664 1.00 75.29 42 GLU B N 1
ATOM 3165 C CA . GLU B 1 12 ? 28.685 50.877 95.489 1.00 74.94 42 GLU B CA 1
ATOM 3166 C C . GLU B 1 12 ? 29.277 51.903 94.541 1.00 74.79 42 GLU B C 1
ATOM 3167 O O . GLU B 1 12 ? 29.271 51.666 93.325 1.00 75.27 42 GLU B O 1
ATOM 3169 N N . LEU B 1 13 ? 29.806 53.034 95.087 1.00 66.67 43 LEU B N 1
ATOM 3170 C CA . LEU B 1 13 ? 30.414 54.070 94.263 1.00 63.46 43 LEU B CA 1
ATOM 3171 C C . LEU B 1 13 ? 31.640 53.526 93.504 1.00 64.16 43 LEU B C 1
ATOM 3172 O O . LEU B 1 13 ? 31.706 53.673 92.282 1.00 62.97 43 LEU B O 1
ATOM 3177 N N . LEU B 1 14 ? 32.597 52.904 94.224 1.00 57.92 44 LEU B N 1
ATOM 3178 C CA . LEU B 1 14 ? 33.823 52.370 93.639 1.00 55.64 44 LEU B CA 1
ATOM 3179 C C . LEU B 1 14 ? 33.541 51.383 92.515 1.00 59.01 44 LEU B C 1
ATOM 3180 O O . LEU B 1 14 ? 34.187 51.459 91.473 1.00 58.22 44 LEU B O 1
ATOM 3185 N N . ARG B 1 15 ? 32.537 50.529 92.682 1.00 56.63 45 ARG B N 1
ATOM 3186 C CA . ARG B 1 15 ? 32.125 49.580 91.658 1.00 57.58 45 ARG B CA 1
ATOM 3187 C C . ARG B 1 15 ? 31.643 50.294 90.351 1.00 62.79 45 ARG B C 1
ATOM 3188 O O . ARG B 1 15 ? 31.893 49.772 89.250 1.00 62.25 45 ARG B O 1
ATOM 3196 N N . ARG B 1 16 ? 31.010 51.503 90.473 1.00 59.51 46 ARG B N 1
ATOM 3197 C CA . ARG B 1 16 ? 30.509 52.284 89.320 1.00 58.52 46 ARG B CA 1
ATOM 3198 C C . ARG B 1 16 ? 31.421 53.465 88.905 1.00 58.77 46 ARG B C 1
ATOM 3199 O O . ARG B 1 16 ? 31.183 54.043 87.844 1.00 58.28 46 ARG B O 1
ATOM 3207 N N . ALA B 1 17 ? 32.443 53.824 89.720 1.00 53.61 47 ALA B N 1
ATOM 3208 C CA . ALA B 1 17 ? 33.374 54.925 89.421 1.00 50.97 47 ALA B CA 1
ATOM 3209 C C . ALA B 1 17 ? 34.753 54.429 88.969 1.00 52.99 47 ALA B C 1
ATOM 3210 O O . ALA B 1 17 ? 35.380 55.089 88.154 1.00 51.65 47 ALA B O 1
ATOM 3212 N N . VAL B 1 18 ? 35.235 53.283 89.471 1.00 50.82 48 VAL B N 1
ATOM 3213 C CA . VAL B 1 18 ? 36.521 52.751 88.998 1.00 50.03 48 VAL B CA 1
ATOM 3214 C C . VAL B 1 18 ? 36.274 52.100 87.613 1.00 58.04 48 VAL B C 1
ATOM 3215 O O . VAL B 1 18 ? 35.448 51.162 87.507 1.00 59.44 48 VAL B O 1
ATOM 3219 N N . PRO B 1 19 ? 36.943 52.614 86.539 1.00 54.59 49 PRO B N 1
ATOM 3220 C CA . PRO B 1 19 ? 36.737 52.031 85.211 1.00 55.33 49 PRO B CA 1
ATOM 3221 C C . PRO B 1 19 ? 37.100 50.539 85.198 1.00 58.52 49 PRO B C 1
ATOM 3222 O O . PRO B 1 19 ? 38.030 50.143 85.907 1.00 60.21 49 PRO B O 1
ATOM 3226 N N . PRO B 1 20 ? 36.346 49.687 84.474 1.00 52.93 50 PRO B N 1
ATOM 3227 C CA . PRO B 1 20 ? 36.666 48.253 84.479 1.00 53.60 50 PRO B CA 1
ATOM 3228 C C . PRO B 1 20 ? 37.886 47.928 83.635 1.00 58.38 50 PRO B C 1
ATOM 3229 O O . PRO B 1 20 ? 38.198 48.689 82.728 1.00 57.98 50 PRO B O 1
ATOM 3233 N N . THR B 1 21 ? 38.551 46.788 83.897 1.00 56.71 51 THR B N 1
ATOM 3234 C CA . THR B 1 21 ? 39.734 46.369 83.140 1.00 57.26 51 THR B CA 1
ATOM 3235 C C . THR B 1 21 ? 39.298 45.942 81.729 1.00 62.61 51 THR B C 1
ATOM 3236 O O . THR B 1 21 ? 38.558 44.949 81.597 1.00 64.40 51 THR B O 1
ATOM 3240 N N . PRO B 1 22 ? 39.711 46.710 80.668 1.00 57.20 52 PRO B N 1
ATOM 3241 C CA . PRO B 1 22 ? 39.290 46.345 79.319 1.00 57.74 52 PRO B CA 1
ATOM 3242 C C . PRO B 1 22 ? 39.943 45.046 78.851 1.00 63.45 52 PRO B C 1
ATOM 3243 O O . PRO B 1 22 ? 40.965 44.620 79.396 1.00 63.84 52 PRO B O 1
ATOM 3247 N N . ALA B 1 23 ? 39.348 44.411 77.846 1.00 61.51 53 ALA B N 1
ATOM 3248 C CA . ALA B 1 23 ? 39.884 43.183 77.306 1.00 62.95 53 ALA B CA 1
ATOM 3249 C C . ALA B 1 23 ? 41.280 43.443 76.765 1.00 68.43 53 ALA B C 1
ATOM 3250 O O . ALA B 1 23 ? 41.559 44.542 76.273 1.00 67.53 53 ALA B O 1
ATOM 3252 N N . TYR B 1 24 ? 42.161 42.449 76.899 1.00 67.23 54 TYR B N 1
ATOM 3253 C CA . TYR B 1 24 ? 43.526 42.557 76.415 1.00 66.94 54 TYR B CA 1
ATOM 3254 C C . TYR B 1 24 ? 43.522 43.174 74.999 1.00 72.99 54 TYR B C 1
ATOM 3255 O O . TYR B 1 24 ? 44.268 44.124 74.767 1.00 70.90 54 TYR B O 1
ATOM 3264 N N . GLU B 1 25 ? 42.602 42.705 74.107 1.00 73.02 55 GLU B N 1
ATOM 3265 C CA . GLU B 1 25 ? 42.411 43.153 72.713 1.00 73.91 55 GLU B CA 1
ATOM 3266 C C . GLU B 1 25 ? 42.086 44.658 72.590 1.00 74.49 55 GLU B C 1
ATOM 3267 O O . GLU B 1 25 ? 42.481 45.265 71.599 1.00 74.26 55 GLU B O 1
ATOM 3273 N N . LEU B 1 26 ? 41.380 45.246 73.579 1.00 68.75 56 LEU B N 1
ATOM 3274 C CA . LEU B 1 26 ? 40.955 46.657 73.587 1.00 67.12 56 LEU B CA 1
ATOM 3275 C C . LEU B 1 26 ? 41.661 47.510 74.666 1.00 68.82 56 LEU B C 1
ATOM 3276 O O . LEU B 1 26 ? 41.134 48.553 75.083 1.00 66.44 56 LEU B O 1
ATOM 3281 N N . ARG B 1 27 ? 42.853 47.074 75.102 1.00 65.81 57 ARG B N 1
ATOM 3282 C CA . ARG B 1 27 ? 43.671 47.716 76.142 1.00 63.65 57 ARG B CA 1
ATOM 3283 C C . ARG B 1 27 ? 44.235 49.085 75.724 1.00 67.92 57 ARG B C 1
ATOM 3284 O O . ARG B 1 27 ? 44.825 49.792 76.548 1.00 65.97 57 ARG B O 1
ATOM 3292 N N . ALA B 1 28 ? 44.074 49.440 74.445 1.00 66.70 58 ALA B N 1
ATOM 3293 C CA . ALA B 1 28 ? 44.605 50.668 73.866 1.00 66.14 58 ALA B CA 1
ATOM 3294 C C . ALA B 1 28 ? 43.561 51.786 73.731 1.00 69.18 58 ALA B C 1
ATOM 3295 O O . ALA B 1 28 ? 43.931 52.957 73.628 1.00 68.26 58 ALA B O 1
ATOM 3297 N N . ALA B 1 29 ? 42.274 51.423 73.663 1.00 65.92 59 ALA B N 1
ATOM 3298 C CA . ALA B 1 29 ? 41.190 52.369 73.455 1.00 65.35 59 ALA B CA 1
ATOM 3299 C C . ALA B 1 29 ? 40.601 52.862 74.750 1.00 68.96 59 ALA B C 1
ATOM 3300 O O . ALA B 1 29 ? 40.330 52.071 75.656 1.00 69.74 59 ALA B O 1
ATOM 3302 N N . THR B 1 30 ? 40.363 54.187 74.817 1.00 64.10 60 THR B N 1
ATOM 3303 C CA . THR B 1 30 ? 39.723 54.862 75.949 1.00 61.60 60 THR B CA 1
ATOM 3304 C C . THR B 1 30 ? 38.223 54.603 75.868 1.00 63.06 60 THR B C 1
ATOM 3305 O O . THR B 1 30 ? 37.604 55.000 74.872 1.00 63.44 60 THR B O 1
ATOM 3309 N N . PRO B 1 31 ? 37.605 53.946 76.876 1.00 56.70 61 PRO B N 1
ATOM 3310 C CA . PRO B 1 31 ? 36.155 53.768 76.821 1.00 56.96 61 PRO B CA 1
ATOM 3311 C C . PRO B 1 31 ? 35.475 55.107 77.066 1.00 61.70 61 PRO B C 1
ATOM 3312 O O . PRO B 1 31 ? 36.003 55.943 77.830 1.00 59.02 61 PRO B O 1
ATOM 3316 N N . ALA B 1 32 ? 34.347 55.343 76.350 1.00 60.66 62 ALA B N 1
ATOM 3317 C CA . ALA B 1 32 ? 33.545 56.567 76.464 1.00 60.42 62 ALA B CA 1
ATOM 3318 C C . ALA B 1 32 ? 33.038 56.793 77.922 1.00 65.32 62 ALA B C 1
ATOM 3319 O O . ALA B 1 32 ? 33.206 57.920 78.421 1.00 63.21 62 ALA B O 1
ATOM 3321 N N . PRO B 1 33 ? 32.500 55.745 78.644 1.00 64.09 63 PRO B N 1
ATOM 3322 C CA . PRO B 1 33 ? 32.019 55.967 80.023 1.00 64.16 63 PRO B CA 1
ATOM 3323 C C . PRO B 1 33 ? 33.098 56.315 81.051 1.00 65.44 63 PRO B C 1
ATOM 3324 O O . PRO B 1 33 ? 32.770 56.987 82.028 1.00 64.47 63 PRO B O 1
ATOM 3328 N N . ALA B 1 34 ? 34.366 55.866 80.823 1.00 60.55 64 ALA B N 1
ATOM 3329 C CA . ALA B 1 34 ? 35.550 56.033 81.671 1.00 58.23 64 ALA B CA 1
ATOM 3330 C C . ALA B 1 34 ? 35.833 57.473 82.083 1.00 62.77 64 ALA B C 1
ATOM 3331 O O . ALA B 1 34 ? 36.415 57.663 83.135 1.00 61.70 64 ALA B O 1
ATOM 3333 N N . GLU B 1 35 ? 35.434 58.482 81.288 1.00 62.34 65 GLU B N 1
ATOM 3334 C CA . GLU B 1 35 ? 35.595 59.904 81.657 1.00 62.04 65 GLU B CA 1
ATOM 3335 C C . GLU B 1 35 ? 34.586 60.271 82.752 1.00 66.92 65 GLU B C 1
ATOM 3336 O O . GLU B 1 35 ? 34.975 60.824 83.777 1.00 65.91 65 GLU B O 1
ATOM 3342 N N . GLY B 1 36 ? 33.306 59.968 82.491 1.00 64.04 66 GLY B N 1
ATOM 3343 C CA . GLY B 1 36 ? 32.172 60.191 83.379 1.00 63.90 66 GLY B CA 1
ATOM 3344 C C . GLY B 1 36 ? 32.257 59.406 84.668 1.00 66.96 66 GLY B C 1
ATOM 3345 O O . GLY B 1 36 ? 31.774 59.872 85.700 1.00 67.66 66 GLY B O 1
ATOM 3346 N N . GLN B 1 37 ? 32.882 58.215 84.621 1.00 62.24 67 GLN B N 1
ATOM 3347 C CA . GLN B 1 37 ? 33.090 57.329 85.772 1.00 61.17 67 GLN B CA 1
ATOM 3348 C C . GLN B 1 37 ? 34.097 57.933 86.739 1.00 63.61 67 GLN B C 1
ATOM 3349 O O . GLN B 1 37 ? 33.868 57.923 87.950 1.00 64.20 67 GLN B O 1
ATOM 3355 N N . CYS B 1 38 ? 35.210 58.462 86.192 1.00 58.62 68 CYS B N 1
ATOM 3356 C CA A CYS B 1 38 ? 36.301 59.072 86.954 0.50 56.82 68 CYS B CA 1
ATOM 3357 C CA B CYS B 1 38 ? 36.276 59.032 87.012 0.50 56.95 68 CYS B CA 1
ATOM 3358 C C . CYS B 1 38 ? 35.932 60.446 87.504 1.00 60.06 68 CYS B C 1
ATOM 3359 O O . CYS B 1 38 ? 36.487 60.848 88.517 1.00 60.65 68 CYS B O 1
ATOM 3364 N N . ALA B 1 39 ? 34.977 61.162 86.862 1.00 55.41 69 ALA B N 1
ATOM 3365 C CA . ALA B 1 39 ? 34.513 62.480 87.316 1.00 53.90 69 ALA B CA 1
ATOM 3366 C C . ALA B 1 39 ? 33.620 62.308 88.549 1.00 61.26 69 ALA B C 1
ATOM 3367 O O . ALA B 1 39 ? 33.598 63.191 89.412 1.00 62.27 69 ALA B O 1
ATOM 3369 N N . ASP B 1 40 ? 32.900 61.157 88.643 1.00 59.09 70 ASP B N 1
ATOM 3370 C CA . ASP B 1 40 ? 32.064 60.786 89.796 1.00 60.24 70 ASP B CA 1
ATOM 3371 C C . ASP B 1 40 ? 32.950 60.524 91.000 1.00 61.98 70 ASP B C 1
ATOM 3372 O O . ASP B 1 40 ? 32.571 60.897 92.111 1.00 63.44 70 ASP B O 1
ATOM 3377 N N . PHE B 1 41 ? 34.131 59.879 90.780 1.00 54.06 71 PHE B N 1
ATOM 3378 C CA . PHE B 1 41 ? 35.110 59.579 91.823 1.00 51.95 71 PHE B CA 1
ATOM 3379 C C . PHE B 1 41 ? 35.612 60.874 92.448 1.00 56.69 71 PHE B C 1
ATOM 3380 O O . PHE B 1 41 ? 35.521 61.030 93.667 1.00 58.43 71 PHE B O 1
ATOM 3388 N N . VAL B 1 42 ? 36.115 61.804 91.606 1.00 50.21 72 VAL B N 1
ATOM 3389 C CA . VAL B 1 42 ? 36.641 63.115 91.976 1.00 48.57 72 VAL B CA 1
ATOM 3390 C C . VAL B 1 42 ? 35.589 63.905 92.810 1.00 55.33 72 VAL B C 1
ATOM 3391 O O . VAL B 1 42 ? 35.944 64.510 93.828 1.00 54.03 72 VAL B O 1
ATOM 3395 N N . SER B 1 43 ? 34.300 63.832 92.401 1.00 54.78 73 SER B N 1
ATOM 3396 C CA . SER B 1 43 ? 33.145 64.463 93.054 1.00 56.45 73 SER B CA 1
ATOM 3397 C C . SER B 1 43 ? 32.892 63.869 94.454 1.00 63.10 73 SER B C 1
ATOM 3398 O O . SER B 1 43 ? 32.796 64.632 95.414 1.00 64.23 73 SER B O 1
ATOM 3401 N N . PHE B 1 44 ? 32.804 62.525 94.571 1.00 60.40 74 PHE B N 1
ATOM 3402 C CA . PHE B 1 44 ? 32.604 61.799 95.834 1.00 61.43 74 PHE B CA 1
ATOM 3403 C C . PHE B 1 44 ? 33.794 62.000 96.774 1.00 64.98 74 PHE B C 1
ATOM 3404 O O . PHE B 1 44 ? 33.573 62.179 97.966 1.00 66.30 74 PHE B O 1
ATOM 3412 N N . TYR B 1 45 ? 35.049 61.973 96.243 1.00 59.45 75 TYR B N 1
ATOM 3413 C CA . TYR B 1 45 ? 36.289 62.173 97.011 1.00 56.94 75 TYR B CA 1
ATOM 3414 C C . TYR B 1 45 ? 36.340 63.573 97.590 1.00 62.90 75 TYR B C 1
ATOM 3415 O O . TYR B 1 45 ? 36.754 63.728 98.738 1.00 64.27 75 TYR B O 1
ATOM 3424 N N . GLY B 1 46 ? 35.913 64.563 96.804 1.00 60.38 76 GLY B N 1
ATOM 3425 C CA . GLY B 1 46 ? 35.859 65.962 97.211 1.00 61.19 76 GLY B CA 1
ATOM 3426 C C . GLY B 1 46 ? 34.912 66.185 98.372 1.00 68.68 76 GLY B C 1
ATOM 3427 O O . GLY B 1 46 ? 35.246 66.901 99.321 1.00 68.61 76 GLY B O 1
ATOM 3428 N N . GLY B 1 47 ? 33.758 65.515 98.308 1.00 67.28 77 GLY B N 1
ATOM 3429 C CA . GLY B 1 47 ? 32.687 65.563 99.303 1.00 68.74 77 GLY B CA 1
ATOM 3430 C C . GLY B 1 47 ? 32.949 64.808 100.590 1.00 72.48 77 GLY B C 1
ATOM 3431 O O . GLY B 1 47 ? 32.051 64.700 101.429 1.00 74.01 77 GLY B O 1
ATOM 3432 N N . LEU B 1 48 ? 34.170 64.272 100.756 1.00 67.46 78 LEU B N 1
ATOM 3433 C CA . LEU B 1 48 ? 34.598 63.590 101.976 1.00 67.04 78 LEU B CA 1
ATOM 3434 C C . LEU B 1 48 ? 35.288 64.633 102.858 1.00 72.49 78 LEU B C 1
ATOM 3435 O O . LEU B 1 48 ? 36.302 65.204 102.440 1.00 71.52 78 LEU B O 1
ATOM 3440 N N . ALA B 1 49 ? 34.710 64.928 104.037 1.00 70.55 79 ALA B N 1
ATOM 3441 C CA . ALA B 1 49 ? 35.226 65.942 104.959 1.00 70.57 79 ALA B CA 1
ATOM 3442 C C . ALA B 1 49 ? 36.548 65.525 105.660 1.00 75.00 79 ALA B C 1
ATOM 3443 O O . ALA B 1 49 ? 37.615 66.031 105.294 1.00 73.17 79 ALA B O 1
ATOM 3445 N N . GLU B 1 50 ? 36.467 64.625 106.663 1.00 73.30 80 GLU B N 1
ATOM 3446 C CA . GLU B 1 50 ? 37.593 64.161 107.487 1.00 72.30 80 GLU B CA 1
ATOM 3447 C C . GLU B 1 50 ? 38.543 63.227 106.713 1.00 72.28 80 GLU B C 1
ATOM 3448 O O . GLU B 1 50 ? 38.131 62.603 105.739 1.00 70.66 80 GLU B O 1
ATOM 3450 N N . THR B 1 51 ? 39.812 63.127 107.167 1.00 67.80 81 THR B N 1
ATOM 3451 C CA . THR B 1 51 ? 40.822 62.252 106.556 1.00 66.41 81 THR B CA 1
ATOM 3452 C C . THR B 1 51 ? 40.471 60.793 106.789 1.00 70.62 81 THR B C 1
ATOM 3453 O O . THR B 1 51 ? 40.823 59.946 105.970 1.00 69.92 81 THR B O 1
ATOM 3457 N N . ALA B 1 52 ? 39.770 60.500 107.893 1.00 68.02 82 ALA B N 1
ATOM 3458 C CA . ALA B 1 52 ? 39.360 59.139 108.233 1.00 68.21 82 ALA B CA 1
ATOM 3459 C C . ALA B 1 52 ? 38.394 58.579 107.191 1.00 72.50 82 ALA B C 1
ATOM 3460 O O . ALA B 1 52 ? 38.422 57.373 106.940 1.00 73.52 82 ALA B O 1
ATOM 3462 N N . GLN B 1 53 ? 37.558 59.458 106.573 1.00 67.30 83 GLN B N 1
ATOM 3463 C CA . GLN B 1 53 ? 36.602 59.123 105.503 1.00 65.87 83 GLN B CA 1
ATOM 3464 C C . GLN B 1 53 ? 37.362 58.757 104.241 1.00 63.91 83 GLN B C 1
ATOM 3465 O O . GLN B 1 53 ? 37.115 57.711 103.647 1.00 62.38 83 GLN B O 1
ATOM 3471 N N . ARG B 1 54 ? 38.303 59.628 103.850 1.00 58.50 84 ARG B N 1
ATOM 3472 C CA . ARG B 1 54 ? 39.211 59.477 102.708 1.00 56.09 84 ARG B CA 1
ATOM 3473 C C . ARG B 1 54 ? 40.072 58.225 102.864 1.00 59.89 84 ARG B C 1
ATOM 3474 O O . ARG B 1 54 ? 40.297 57.541 101.877 1.00 58.80 84 ARG B O 1
ATOM 3482 N N . ALA B 1 55 ? 40.515 57.903 104.109 1.00 57.42 85 ALA B N 1
ATOM 3483 C CA . ALA B 1 55 ? 41.310 56.709 104.430 1.00 56.44 85 ALA B CA 1
ATOM 3484 C C . ALA B 1 55 ? 40.503 55.433 104.179 1.00 60.03 85 ALA B C 1
ATOM 3485 O O . ALA B 1 55 ? 41.049 54.470 103.649 1.00 57.65 85 ALA B O 1
ATOM 3487 N N . GLU B 1 56 ? 39.192 55.449 104.512 1.00 59.00 86 GLU B N 1
ATOM 3488 C CA . GLU B 1 56 ? 38.271 54.330 104.292 1.00 59.93 86 GLU B CA 1
ATOM 3489 C C . GLU B 1 56 ? 38.104 54.045 102.795 1.00 62.69 86 GLU B C 1
ATOM 3490 O O . GLU B 1 56 ? 38.084 52.877 102.405 1.00 62.74 86 GLU B O 1
ATOM 3496 N N . LEU B 1 57 ? 38.021 55.106 101.961 1.00 57.47 87 LEU B N 1
ATOM 3497 C CA . LEU B 1 57 ? 37.847 54.983 100.519 1.00 56.91 87 LEU B CA 1
ATOM 3498 C C . LEU B 1 57 ? 39.134 54.487 99.853 1.00 61.74 87 LEU B C 1
ATOM 3499 O O . LEU B 1 57 ? 39.050 53.619 98.986 1.00 64.55 87 LEU B O 1
ATOM 3504 N N . LEU B 1 58 ? 40.309 55.029 100.238 1.00 54.51 88 LEU B N 1
ATOM 3505 C CA . LEU B 1 58 ? 41.607 54.641 99.685 1.00 52.21 88 LEU B CA 1
ATOM 3506 C C . LEU B 1 58 ? 41.956 53.185 100.038 1.00 58.02 88 LEU B C 1
ATOM 3507 O O . LEU B 1 58 ? 42.484 52.458 99.197 1.00 58.21 88 LEU B O 1
ATOM 3512 N N . GLY B 1 59 ? 41.641 52.772 101.265 1.00 55.62 89 GLY B N 1
ATOM 3513 C CA . GLY B 1 59 ? 41.861 51.410 101.741 1.00 55.68 89 GLY B CA 1
ATOM 3514 C C . GLY B 1 59 ? 41.074 50.382 100.952 1.00 59.27 89 GLY B C 1
ATOM 3515 O O . GLY B 1 59 ? 41.596 49.306 100.657 1.00 59.63 89 GLY B O 1
ATOM 3516 N N . ARG B 1 60 ? 39.819 50.727 100.573 1.00 54.94 90 ARG B N 1
ATOM 3517 C CA . ARG B 1 60 ? 38.913 49.883 99.781 1.00 54.78 90 ARG B CA 1
ATOM 3518 C C . ARG B 1 60 ? 39.341 49.809 98.320 1.00 54.46 90 ARG B C 1
ATOM 3519 O O . ARG B 1 60 ? 39.229 48.747 97.725 1.00 53.41 90 ARG B O 1
ATOM 3527 N N . LEU B 1 61 ? 39.837 50.926 97.754 1.00 49.94 91 LEU B N 1
ATOM 3528 C CA . LEU B 1 61 ? 40.335 51.039 96.379 1.00 48.81 91 LEU B CA 1
ATOM 3529 C C . LEU B 1 61 ? 41.563 50.126 96.167 1.00 52.72 91 LEU B C 1
ATOM 3530 O O . LEU B 1 61 ? 41.584 49.370 95.212 1.00 52.95 91 LEU B O 1
ATOM 3535 N N . ALA B 1 62 ? 42.545 50.169 97.071 1.00 49.90 92 ALA B N 1
ATOM 3536 C CA . ALA B 1 62 ? 43.783 49.392 97.024 1.00 49.81 92 ALA B CA 1
ATOM 3537 C C . ALA B 1 62 ? 43.532 47.908 97.094 1.00 58.24 92 ALA B C 1
ATOM 3538 O O . ALA B 1 62 ? 44.113 47.139 96.323 1.00 59.71 92 ALA B O 1
ATOM 3540 N N . ARG B 1 63 ? 42.676 47.503 98.039 1.00 55.80 93 ARG B N 1
ATOM 3541 C CA . ARG B 1 63 ? 42.361 46.118 98.325 1.00 56.30 93 ARG B CA 1
ATOM 3542 C C . ARG B 1 63 ? 41.398 45.515 97.313 1.00 62.01 93 ARG B C 1
ATOM 3543 O O . ARG B 1 63 ? 41.589 44.372 96.898 1.00 65.06 93 ARG B O 1
ATOM 3551 N N . GLY B 1 64 ? 40.374 46.265 96.926 1.00 56.51 94 GLY B N 1
ATOM 3552 C CA . GLY B 1 64 ? 39.348 45.774 96.015 1.00 55.94 94 GLY B CA 1
ATOM 3553 C C . GLY B 1 64 ? 39.616 45.887 94.533 1.00 57.52 94 GLY B C 1
ATOM 3554 O O . GLY B 1 64 ? 39.032 45.126 93.756 1.00 58.82 94 GLY B O 1
ATOM 3555 N N . PHE B 1 65 ? 40.457 46.858 94.120 1.00 49.69 95 PHE B N 1
ATOM 3556 C CA . PHE B 1 65 ? 40.702 47.152 92.712 1.00 47.57 95 PHE B CA 1
ATOM 3557 C C . PHE B 1 65 ? 42.184 47.027 92.309 1.00 54.76 95 PHE B C 1
ATOM 3558 O O . PHE B 1 65 ? 42.677 47.771 91.465 1.00 54.27 95 PHE B O 1
ATOM 3566 N N . GLY B 1 66 ? 42.841 46.004 92.830 1.00 53.89 96 GLY B N 1
ATOM 3567 C CA . GLY B 1 66 ? 44.212 45.688 92.464 1.00 53.59 96 GLY B CA 1
ATOM 3568 C C . GLY B 1 66 ? 44.226 44.726 91.285 1.00 59.31 96 GLY B C 1
ATOM 3569 O O . GLY B 1 66 ? 43.523 44.925 90.294 1.00 59.59 96 GLY B O 1
ATOM 3570 N N . VAL B 1 67 ? 44.969 43.639 91.412 1.00 56.09 97 VAL B N 1
ATOM 3571 C CA . VAL B 1 67 ? 45.142 42.603 90.401 1.00 56.36 97 VAL B CA 1
ATOM 3572 C C . VAL B 1 67 ? 44.123 41.450 90.604 1.00 63.62 97 VAL B C 1
ATOM 3573 O O . VAL B 1 67 ? 43.730 41.149 91.739 1.00 62.76 97 VAL B O 1
ATOM 3577 N N . ASP B 1 68 ? 43.698 40.814 89.496 1.00 62.05 98 ASP B N 1
ATOM 3578 C CA . ASP B 1 68 ? 42.825 39.652 89.542 1.00 64.06 98 ASP B CA 1
ATOM 3579 C C . ASP B 1 68 ? 43.769 38.459 89.733 1.00 71.08 98 ASP B C 1
ATOM 3580 O O . ASP B 1 68 ? 44.339 37.957 88.761 1.00 72.91 98 ASP B O 1
ATOM 3585 N N . HIS B 1 69 ? 43.972 38.042 90.990 1.00 66.84 99 HIS B N 1
ATOM 3586 C CA . HIS B 1 69 ? 44.910 36.981 91.354 1.00 67.10 99 HIS B CA 1
ATOM 3587 C C . HIS B 1 69 ? 44.604 35.651 90.665 1.00 75.49 99 HIS B C 1
ATOM 3588 O O . HIS B 1 69 ? 45.546 34.909 90.368 1.00 76.62 99 HIS B O 1
ATOM 3595 N N . GLY B 1 70 ? 43.322 35.396 90.371 1.00 73.56 100 GLY B N 1
ATOM 3596 C CA . GLY B 1 70 ? 42.861 34.197 89.674 1.00 75.77 100 GLY B CA 1
ATOM 3597 C C . GLY B 1 70 ? 43.358 34.099 88.242 1.00 81.50 100 GLY B C 1
ATOM 3598 O O . GLY B 1 70 ? 43.928 33.074 87.857 1.00 83.39 100 GLY B O 1
ATOM 3599 N N . GLN B 1 71 ? 43.155 35.174 87.445 1.00 76.66 101 GLN B N 1
ATOM 3600 C CA . GLN B 1 71 ? 43.601 35.283 86.054 1.00 76.31 101 GLN B CA 1
ATOM 3601 C C . GLN B 1 71 ? 45.129 35.221 85.928 1.00 80.77 101 GLN B C 1
ATOM 3602 O O . GLN B 1 71 ? 45.609 34.666 84.945 1.00 81.99 101 GLN B O 1
ATOM 3608 N N . VAL B 1 72 ? 45.890 35.782 86.912 1.00 75.52 102 VAL B N 1
ATOM 3609 C CA . VAL B 1 72 ? 47.362 35.767 86.938 1.00 74.42 102 VAL B CA 1
ATOM 3610 C C . VAL B 1 72 ? 47.862 34.305 86.951 1.00 83.22 102 VAL B C 1
ATOM 3611 O O . VAL B 1 72 ? 48.747 33.968 86.168 1.00 85.68 102 VAL B O 1
ATOM 3615 N N . ALA B 1 73 ? 47.270 33.447 87.805 1.00 79.92 103 ALA B N 1
ATOM 3616 C CA . ALA B 1 73 ? 47.591 32.018 87.930 1.00 81.38 103 ALA B CA 1
ATOM 3617 C C . ALA B 1 73 ? 47.252 31.234 86.653 1.00 86.71 103 ALA B C 1
ATOM 3618 O O . ALA B 1 73 ? 47.966 30.288 86.315 1.00 87.86 103 ALA B O 1
ATOM 3620 N N . GLU B 1 74 ? 46.158 31.620 85.962 1.00 82.91 104 GLU B N 1
ATOM 3621 C CA . GLU B 1 74 ? 45.716 31.018 84.705 1.00 84.46 104 GLU B CA 1
ATOM 3622 C C . GLU B 1 74 ? 46.719 31.344 83.599 1.00 88.58 104 GLU B C 1
ATOM 3623 O O . GLU B 1 74 ? 47.058 30.480 82.789 1.00 91.03 104 GLU B O 1
ATOM 3629 N N . GLN B 1 75 ? 47.201 32.589 83.588 1.00 82.73 105 GLN B N 1
ATOM 3630 C CA . GLN B 1 75 ? 48.178 33.111 82.640 1.00 81.75 105 GLN B CA 1
ATOM 3631 C C . GLN B 1 75 ? 49.569 32.577 82.934 1.00 86.60 105 GLN B C 1
ATOM 3632 O O . GLN B 1 75 ? 50.290 32.284 81.981 1.00 85.63 105 GLN B O 1
ATOM 3638 N N . SER B 1 76 ? 49.940 32.440 84.241 1.00 84.57 106 SER B N 1
ATOM 3639 C CA . SER B 1 76 ? 51.221 31.886 84.707 1.00 85.91 106 SER B CA 1
ATOM 3640 C C . SER B 1 76 ? 51.342 30.424 84.265 1.00 96.79 106 SER B C 1
ATOM 3641 O O . SER B 1 76 ? 52.401 30.020 83.778 1.00 98.52 106 SER B O 1
ATOM 3644 N N . ALA B 1 77 ? 50.244 29.640 84.417 1.00 96.24 107 ALA B N 1
ATOM 3645 C CA . ALA B 1 77 ? 50.160 28.236 84.010 1.00 99.59 107 ALA B CA 1
ATOM 3646 C C . ALA B 1 77 ? 50.166 28.106 82.491 1.00 105.73 107 ALA B C 1
ATOM 3647 O O . ALA B 1 77 ? 50.791 27.185 81.968 1.00 107.72 107 ALA B O 1
ATOM 3649 N N . GLY B 1 78 ? 49.491 29.038 81.812 1.00 102.04 108 GLY B N 1
ATOM 3650 C CA . GLY B 1 78 ? 49.412 29.112 80.356 1.00 102.97 108 GLY B CA 1
ATOM 3651 C C . GLY B 1 78 ? 50.760 29.309 79.684 1.00 107.75 108 GLY B C 1
ATOM 3652 O O . GLY B 1 78 ? 50.982 28.785 78.590 1.00 108.95 108 GLY B O 1
ATOM 3653 N N . VAL B 1 79 ? 51.673 30.062 80.349 1.00 102.73 109 VAL B N 1
ATOM 3654 C CA . VAL B 1 79 ? 53.048 30.330 79.905 1.00 101.95 109 VAL B CA 1
ATOM 3655 C C . VAL B 1 79 ? 53.878 29.047 80.123 1.00 109.29 109 VAL B C 1
ATOM 3656 O O . VAL B 1 79 ? 54.613 28.632 79.219 1.00 111.36 109 VAL B O 1
ATOM 3660 N N . LEU B 1 80 ? 53.721 28.406 81.305 1.00 105.64 110 LEU B N 1
ATOM 3661 C CA . LEU B 1 80 ? 54.421 27.173 81.672 1.00 107.60 110 LEU B CA 1
ATOM 3662 C C . LEU B 1 80 ? 53.975 25.979 80.819 1.00 116.82 110 LEU B C 1
ATOM 3663 O O . LEU B 1 80 ? 54.780 25.071 80.595 1.00 119.91 110 LEU B O 1
ATOM 3668 N N . HIS B 1 81 ? 52.717 25.989 80.317 1.00 113.35 111 HIS B N 1
ATOM 3669 C CA . HIS B 1 81 ? 52.200 24.947 79.420 1.00 115.20 111 HIS B CA 1
ATOM 3670 C C . HIS B 1 81 ? 52.870 25.084 78.041 1.00 120.17 111 HIS B C 1
ATOM 3671 O O . HIS B 1 81 ? 53.070 24.078 77.364 1.00 123.06 111 HIS B O 1
ATOM 3673 N N . LEU B 1 82 ? 53.264 26.334 77.665 1.00 114.30 112 LEU B N 1
ATOM 3674 C CA . LEU B 1 82 ? 53.944 26.701 76.411 1.00 114.34 112 LEU B CA 1
ATOM 3675 C C . LEU B 1 82 ? 55.485 26.583 76.507 1.00 120.22 112 LEU B C 1
ATOM 3676 O O . LEU B 1 82 ? 56.186 26.874 75.537 1.00 120.38 112 LEU B O 1
ATOM 3681 N N . ARG B 1 83 ? 56.001 26.160 77.668 1.00 118.06 113 ARG B N 1
ATOM 3682 C CA . ARG B 1 83 ? 57.424 25.919 77.911 1.00 119.39 113 ARG B CA 1
ATOM 3683 C C . ARG B 1 83 ? 57.755 24.436 77.728 1.00 127.73 113 ARG B C 1
ATOM 3684 O O . ARG B 1 83 ? 58.802 24.117 77.166 1.00 128.91 113 ARG B O 1
ATOM 3692 N N . GLN B 1 84 ? 56.872 23.538 78.253 1.00 126.37 114 GLN B N 1
ATOM 3693 C CA . GLN B 1 84 ? 56.973 22.072 78.177 1.00 129.97 114 GLN B CA 1
ATOM 3694 C C . GLN B 1 84 ? 57.031 21.627 76.721 1.00 137.28 114 GLN B C 1
ATOM 3695 O O . GLN B 1 84 ? 57.688 20.633 76.398 1.00 140.38 114 GLN B O 1
ATOM 3697 N N . GLN B 1 85 ? 56.338 22.382 75.852 1.00 132.77 115 GLN B N 1
ATOM 3698 C CA . GLN B 1 85 ? 56.313 22.210 74.409 1.00 134.57 115 GLN B CA 1
ATOM 3699 C C . GLN B 1 85 ? 56.901 23.468 73.780 1.00 137.97 115 GLN B C 1
ATOM 3700 O O . GLN B 1 85 ? 56.374 24.565 73.987 1.00 134.62 115 GLN B O 1
ATOM 3706 N N . GLN B 1 86 ? 58.035 23.321 73.067 1.00 137.31 116 GLN B N 1
ATOM 3707 C CA . GLN B 1 86 ? 58.708 24.437 72.401 1.00 135.96 116 GLN B CA 1
ATOM 3708 C C . GLN B 1 86 ? 57.810 24.948 71.278 1.00 139.45 116 GLN B C 1
ATOM 3709 O O . GLN B 1 86 ? 57.800 24.392 70.173 1.00 141.44 116 GLN B O 1
ATOM 3711 N N . ARG B 1 87 ? 56.988 25.962 71.609 1.00 132.80 117 ARG B N 1
ATOM 3712 C CA . ARG B 1 87 ? 56.042 26.570 70.674 1.00 131.25 117 ARG B CA 1
ATOM 3713 C C . ARG B 1 87 ? 56.702 27.704 69.883 1.00 132.91 117 ARG B C 1
ATOM 3714 O O . ARG B 1 87 ? 57.918 27.899 69.970 1.00 133.20 117 ARG B O 1
ATOM 3722 N N . GLU B 1 88 ? 55.893 28.431 69.092 1.00 126.71 118 GLU B N 1
ATOM 3723 C CA . GLU B 1 88 ? 56.320 29.561 68.275 1.00 124.19 118 GLU B CA 1
ATOM 3724 C C . GLU B 1 88 ? 56.782 30.705 69.174 1.00 121.69 118 GLU B C 1
ATOM 3725 O O . GLU B 1 88 ? 56.316 30.816 70.313 1.00 119.47 118 GLU B O 1
ATOM 3727 N N . ALA B 1 89 ? 57.705 31.548 68.669 1.00 115.42 119 ALA B N 1
ATOM 3728 C CA . ALA B 1 89 ? 58.236 32.703 69.406 1.00 111.12 119 ALA B CA 1
ATOM 3729 C C . ALA B 1 89 ? 57.143 33.724 69.709 1.00 107.87 119 ALA B C 1
ATOM 3730 O O . ALA B 1 89 ? 57.054 34.181 70.844 1.00 105.08 119 ALA B O 1
ATOM 3732 N N . ALA B 1 90 ? 56.294 34.038 68.705 1.00 102.07 120 ALA B N 1
ATOM 3733 C CA . ALA B 1 90 ? 55.182 34.992 68.790 1.00 98.63 120 ALA B CA 1
ATOM 3734 C C . ALA B 1 90 ? 54.033 34.481 69.662 1.00 99.59 120 ALA B C 1
ATOM 3735 O O . ALA B 1 90 ? 53.313 35.299 70.243 1.00 97.52 120 ALA B O 1
ATOM 3737 N N . VAL B 1 91 ? 53.851 33.141 69.734 1.00 95.98 121 VAL B N 1
ATOM 3738 C CA . VAL B 1 91 ? 52.819 32.469 70.534 1.00 94.79 121 VAL B CA 1
ATOM 3739 C C . VAL B 1 91 ? 53.119 32.661 72.015 1.00 95.19 121 VAL B C 1
ATOM 3740 O O . VAL B 1 91 ? 52.210 32.995 72.784 1.00 92.70 121 VAL B O 1
ATOM 3742 N N . LEU B 1 92 ? 54.405 32.490 72.405 1.00 91.54 122 LEU B N 1
ATOM 3743 C CA . LEU B 1 92 ? 54.858 32.672 73.782 1.00 89.60 122 LEU B CA 1
ATOM 3744 C C . LEU B 1 92 ? 54.751 34.129 74.185 1.00 89.67 122 LEU B C 1
ATOM 3745 O O . LEU B 1 92 ? 54.172 34.405 75.235 1.00 89.77 122 LEU B O 1
ATOM 3750 N N . LEU B 1 93 ? 55.318 35.055 73.376 1.00 82.91 123 LEU B N 1
ATOM 3751 C CA . LEU B 1 93 ? 55.333 36.499 73.665 1.00 79.22 123 LEU B CA 1
ATOM 3752 C C . LEU B 1 93 ? 53.936 37.081 73.922 1.00 81.56 123 LEU B C 1
ATOM 3753 O O . LEU B 1 93 ? 53.800 37.965 74.771 1.00 78.82 123 LEU B O 1
ATOM 3758 N N . GLN B 1 94 ? 52.912 36.590 73.196 1.00 79.56 124 GLN B N 1
ATOM 3759 C CA . GLN B 1 94 ? 51.526 37.037 73.350 1.00 77.94 124 GLN B CA 1
ATOM 3760 C C . GLN B 1 94 ? 50.966 36.583 74.695 1.00 79.00 124 GLN B C 1
ATOM 3761 O O . GLN B 1 94 ? 50.221 37.331 75.325 1.00 75.87 124 GLN B O 1
ATOM 3767 N N . ALA B 1 95 ? 51.341 35.367 75.129 1.00 77.12 125 ALA B N 1
ATOM 3768 C CA . ALA B 1 95 ? 50.920 34.748 76.389 1.00 76.59 125 ALA B CA 1
ATOM 3769 C C . ALA B 1 95 ? 51.595 35.434 77.572 1.00 76.56 125 ALA B C 1
ATOM 3770 O O . ALA B 1 95 ? 50.954 35.639 78.609 1.00 74.66 125 ALA B O 1
ATOM 3772 N N . GLU B 1 96 ? 52.874 35.828 77.389 1.00 72.34 126 GLU B N 1
ATOM 3773 C CA . GLU B 1 96 ? 53.686 36.569 78.361 1.00 70.21 126 GLU B CA 1
ATOM 3774 C C . GLU B 1 96 ? 53.104 37.957 78.595 1.00 67.90 126 GLU B C 1
ATOM 3775 O O . GLU B 1 96 ? 53.034 38.402 79.728 1.00 64.93 126 GLU B O 1
ATOM 3781 N N . ASP B 1 97 ? 52.704 38.638 77.507 1.00 64.38 127 ASP B N 1
ATOM 3782 C CA . ASP B 1 97 ? 52.090 39.966 77.509 1.00 62.37 127 ASP B CA 1
ATOM 3783 C C . ASP B 1 97 ? 50.712 39.911 78.183 1.00 67.31 127 ASP B C 1
ATOM 3784 O O . ASP B 1 97 ? 50.373 40.837 78.920 1.00 65.75 127 ASP B O 1
ATOM 3789 N N . ARG B 1 98 ? 49.927 38.833 77.959 1.00 65.37 128 ARG B N 1
ATOM 3790 C CA . ARG B 1 98 ? 48.628 38.697 78.623 1.00 65.50 128 ARG B CA 1
ATOM 3791 C C . ARG B 1 98 ? 48.827 38.626 80.156 1.00 68.72 128 ARG B C 1
ATOM 3792 O O . ARG B 1 98 ? 48.156 39.371 80.875 1.00 66.01 128 ARG B O 1
ATOM 3800 N N . LEU B 1 99 ? 49.823 37.818 80.631 1.00 66.18 129 LEU B N 1
ATOM 3801 C CA . LEU B 1 99 ? 50.237 37.736 82.044 1.00 65.16 129 LEU B CA 1
ATOM 3802 C C . LEU B 1 99 ? 50.734 39.111 82.553 1.00 65.80 129 LEU B C 1
ATOM 3803 O O . LEU B 1 99 ? 50.419 39.488 83.684 1.00 66.69 129 LEU B O 1
ATOM 3808 N N . ARG B 1 100 ? 51.494 39.852 81.713 1.00 57.61 130 ARG B N 1
ATOM 3809 C CA . ARG B 1 100 ? 52.026 41.186 82.012 1.00 53.86 130 ARG B CA 1
ATOM 3810 C C . ARG B 1 100 ? 50.863 42.160 82.200 1.00 57.09 130 ARG B C 1
ATOM 3811 O O . ARG B 1 100 ? 50.876 42.975 83.126 1.00 57.44 130 ARG B O 1
ATOM 3819 N N . TYR B 1 101 ? 49.833 42.033 81.358 1.00 53.25 131 TYR B N 1
ATOM 3820 C CA . TYR B 1 101 ? 48.620 42.852 81.404 1.00 51.36 131 TYR B CA 1
ATOM 3821 C C . TYR B 1 101 ? 47.763 42.482 82.637 1.00 53.62 131 TYR B C 1
ATOM 3822 O O . TYR B 1 101 ? 47.182 43.356 83.262 1.00 51.57 131 TYR B O 1
ATOM 3831 N N . ALA B 1 102 ? 47.704 41.192 82.983 1.00 51.41 132 ALA B N 1
ATOM 3832 C CA . ALA B 1 102 ? 46.943 40.652 84.113 1.00 50.76 132 ALA B CA 1
ATOM 3833 C C . ALA B 1 102 ? 47.510 41.133 85.453 1.00 52.56 132 ALA B C 1
ATOM 3834 O O . ALA B 1 102 ? 46.768 41.198 86.433 1.00 51.94 132 ALA B O 1
ATOM 3836 N N . LEU B 1 103 ? 48.818 41.491 85.476 1.00 47.49 133 LEU B N 1
ATOM 3837 C CA . LEU B 1 103 ? 49.556 41.961 86.649 1.00 45.42 133 LEU B CA 1
ATOM 3838 C C . LEU B 1 103 ? 49.458 43.485 86.855 1.00 51.79 133 LEU B C 1
ATOM 3839 O O . LEU B 1 103 ? 49.982 44.001 87.842 1.00 50.87 133 LEU B O 1
ATOM 3844 N N . VAL B 1 104 ? 48.758 44.203 85.958 1.00 51.05 134 VAL B N 1
ATOM 3845 C CA . VAL B 1 104 ? 48.549 45.655 86.085 1.00 49.41 134 VAL B CA 1
ATOM 3846 C C . VAL B 1 104 ? 47.199 45.901 86.878 1.00 55.27 134 VAL B C 1
ATOM 3847 O O . VAL B 1 104 ? 46.145 45.353 86.509 1.00 57.13 134 VAL B O 1
ATOM 3851 N N . PRO B 1 105 ? 47.250 46.624 88.026 1.00 49.76 135 PRO B N 1
ATOM 3852 C CA . PRO B 1 105 ? 46.047 46.783 88.853 1.00 48.80 135 PRO B CA 1
ATOM 3853 C C . PRO B 1 105 ? 44.975 47.681 88.232 1.00 52.63 135 PRO B C 1
ATOM 3854 O O . PRO B 1 105 ? 45.296 48.618 87.523 1.00 52.33 135 PRO B O 1
ATOM 3858 N N . ARG B 1 106 ? 43.698 47.395 88.540 1.00 49.38 136 ARG B N 1
ATOM 3859 C CA . ARG B 1 106 ? 42.517 48.092 88.036 1.00 48.04 136 ARG B CA 1
ATOM 3860 C C . ARG B 1 106 ? 42.509 49.570 88.443 1.00 52.03 136 ARG B C 1
ATOM 3861 O O . ARG B 1 106 ? 41.967 50.371 87.673 1.00 54.31 136 ARG B O 1
ATOM 3869 N N . TYR B 1 107 ? 43.108 49.952 89.604 1.00 46.25 137 TYR B N 1
ATOM 3870 C CA . TYR B 1 107 ? 43.129 51.365 90.047 1.00 45.13 137 TYR B CA 1
ATOM 3871 C C . TYR B 1 107 ? 44.024 52.228 89.188 1.00 49.32 137 TYR B C 1
ATOM 3872 O O . TYR B 1 107 ? 43.745 53.415 89.062 1.00 50.94 137 TYR B O 1
ATOM 3881 N N . ARG B 1 108 ? 45.084 51.654 88.587 1.00 43.55 138 ARG B N 1
ATOM 3882 C CA . ARG B 1 108 ? 45.992 52.394 87.718 1.00 40.95 138 ARG B CA 1
ATOM 3883 C C . ARG B 1 108 ? 45.232 53.042 86.560 1.00 46.17 138 ARG B C 1
ATOM 3884 O O . ARG B 1 108 ? 45.532 54.158 86.180 1.00 47.07 138 ARG B O 1
ATOM 3892 N N . GLY B 1 109 ? 44.232 52.353 86.040 1.00 44.29 139 GLY B N 1
ATOM 3893 C CA . GLY B 1 109 ? 43.373 52.849 84.970 1.00 44.53 139 GLY B CA 1
ATOM 3894 C C . GLY B 1 109 ? 42.508 54.018 85.400 1.00 48.70 139 GLY B C 1
ATOM 3895 O O . GLY B 1 109 ? 42.129 54.834 84.566 1.00 49.30 139 GLY B O 1
ATOM 3896 N N . LEU B 1 110 ? 42.179 54.103 86.706 1.00 44.26 140 LEU B N 1
ATOM 3897 C CA . LEU B 1 110 ? 41.431 55.213 87.289 1.00 42.84 140 LEU B CA 1
ATOM 3898 C C . LEU B 1 110 ? 42.360 56.422 87.349 1.00 45.56 140 LEU B C 1
ATOM 3899 O O . LEU B 1 110 ? 42.015 57.466 86.795 1.00 45.36 140 LEU B O 1
ATOM 3904 N N . PHE B 1 111 ? 43.556 56.268 87.972 1.00 40.62 141 PHE B N 1
ATOM 3905 C CA . PHE B 1 111 ? 44.574 57.337 88.072 1.00 39.19 141 PHE B CA 1
ATOM 3906 C C . PHE B 1 111 ? 44.946 57.851 86.692 1.00 42.96 141 PHE B C 1
ATOM 3907 O O . PHE B 1 111 ? 45.154 59.042 86.526 1.00 41.81 141 PHE B O 1
ATOM 3915 N N . HIS B 1 112 ? 44.994 56.964 85.697 1.00 43.40 142 HIS B N 1
ATOM 3916 C CA . HIS B 1 112 ? 45.306 57.329 84.317 1.00 45.52 142 HIS B CA 1
ATOM 3917 C C . HIS B 1 112 ? 44.203 58.142 83.670 1.00 49.58 142 HIS B C 1
ATOM 3918 O O . HIS B 1 112 ? 44.500 59.118 83.002 1.00 49.48 142 HIS B O 1
ATOM 3925 N N . HIS B 1 113 ? 42.946 57.730 83.841 1.00 46.93 143 HIS B N 1
ATOM 3926 C CA . HIS B 1 113 ? 41.817 58.418 83.241 1.00 47.40 143 HIS B CA 1
ATOM 3927 C C . HIS B 1 113 ? 41.461 59.719 83.979 1.00 50.57 143 HIS B C 1
ATOM 3928 O O . HIS B 1 113 ? 40.872 60.609 83.357 1.00 50.25 143 HIS B O 1
ATOM 3935 N N . ILE B 1 114 ? 41.819 59.834 85.292 1.00 45.19 144 ILE B N 1
ATOM 3936 C CA . ILE B 1 114 ? 41.599 61.036 86.092 1.00 42.72 144 ILE B CA 1
ATOM 3937 C C . ILE B 1 114 ? 42.537 62.107 85.569 1.00 45.65 144 ILE B C 1
ATOM 3938 O O . ILE B 1 114 ? 42.102 63.231 85.437 1.00 46.72 144 ILE B O 1
ATOM 3943 N N . SER B 1 115 ? 43.790 61.768 85.229 1.00 41.58 145 SER B N 1
ATOM 3944 C CA . SER B 1 115 ? 44.788 62.733 84.749 1.00 41.00 145 SER B CA 1
ATOM 3945 C C . SER B 1 115 ? 44.294 63.508 83.533 1.00 48.19 145 SER B C 1
ATOM 3946 O O . SER B 1 115 ? 44.412 64.740 83.519 1.00 51.11 145 SER B O 1
ATOM 3949 N N . LYS B 1 116 ? 43.658 62.829 82.563 1.00 43.95 146 LYS B N 1
ATOM 3950 C CA . LYS B 1 116 ? 43.101 63.441 81.340 1.00 42.83 146 LYS B CA 1
ATOM 3951 C C . LYS B 1 116 ? 42.046 64.529 81.654 1.00 50.45 146 LYS B C 1
ATOM 3952 O O . LYS B 1 116 ? 41.756 65.357 80.779 1.00 53.67 146 LYS B O 1
ATOM 3957 N N . LEU B 1 117 ? 41.464 64.510 82.885 1.00 45.84 147 LEU B N 1
ATOM 3958 C CA . LEU B 1 117 ? 40.458 65.448 83.377 1.00 46.08 147 LEU B CA 1
ATOM 3959 C C . LEU B 1 117 ? 41.087 66.802 83.637 1.00 55.76 147 LEU B C 1
ATOM 3960 O O . LEU B 1 117 ? 42.296 66.886 83.866 1.00 53.69 147 LEU B O 1
ATOM 3965 N N . ASP B 1 118 ? 40.264 67.869 83.615 1.00 59.10 148 ASP B N 1
ATOM 3966 C CA . ASP B 1 118 ? 40.696 69.246 83.888 1.00 60.68 148 ASP B CA 1
ATOM 3967 C C . ASP B 1 118 ? 40.979 69.359 85.388 1.00 62.59 148 ASP B C 1
ATOM 3968 O O . ASP B 1 118 ? 40.075 69.166 86.210 1.00 62.58 148 ASP B O 1
ATOM 3973 N N . GLY B 1 119 ? 42.252 69.573 85.721 1.00 57.20 149 GLY B N 1
ATOM 3974 C CA . GLY B 1 119 ? 42.724 69.629 87.100 1.00 55.78 149 GLY B CA 1
ATOM 3975 C C . GLY B 1 119 ? 42.959 68.254 87.698 1.00 59.23 149 GLY B C 1
ATOM 3976 O O . GLY B 1 119 ? 43.077 68.124 88.915 1.00 60.63 149 GLY B O 1
ATOM 3977 N N . GLY B 1 120 ? 43.050 67.241 86.828 1.00 52.97 150 GLY B N 1
ATOM 3978 C CA . GLY B 1 120 ? 43.238 65.835 87.153 1.00 50.32 150 GLY B CA 1
ATOM 3979 C C . GLY B 1 120 ? 44.513 65.492 87.870 1.00 50.92 150 GLY B C 1
ATOM 3980 O O . GLY B 1 120 ? 44.456 64.827 88.900 1.00 50.72 150 GLY B O 1
ATOM 3981 N N . VAL B 1 121 ? 45.671 65.934 87.348 1.00 46.41 151 VAL B N 1
ATOM 3982 C CA . VAL B 1 121 ? 46.977 65.653 87.973 1.00 45.62 151 VAL B CA 1
ATOM 3983 C C . VAL B 1 121 ? 47.061 66.387 89.336 1.00 53.56 151 VAL B C 1
ATOM 3984 O O . VAL B 1 121 ? 47.591 65.815 90.298 1.00 54.81 151 VAL B O 1
ATOM 3988 N N . ARG B 1 122 ? 46.451 67.588 89.439 1.00 50.10 152 ARG B N 1
ATOM 3989 C CA . ARG B 1 122 ? 46.382 68.370 90.679 1.00 49.25 152 ARG B CA 1
ATOM 3990 C C . ARG B 1 122 ? 45.646 67.577 91.769 1.00 51.66 152 ARG B C 1
ATOM 3991 O O . ARG B 1 122 ? 46.103 67.541 92.913 1.00 51.87 152 ARG B O 1
ATOM 3999 N N . PHE B 1 123 ? 44.524 66.926 91.401 1.00 45.94 153 PHE B N 1
ATOM 4000 C CA . PHE B 1 123 ? 43.710 66.088 92.280 1.00 43.61 153 PHE B CA 1
ATOM 4001 C C . PHE B 1 123 ? 44.529 64.932 92.811 1.00 49.19 153 PHE B C 1
ATOM 4002 O O . PHE B 1 123 ? 44.470 64.635 93.994 1.00 51.72 153 PHE B O 1
ATOM 4010 N N . LEU B 1 124 ? 45.276 64.263 91.923 1.00 46.10 154 LEU B N 1
ATOM 4011 C CA . LEU B 1 124 ? 46.086 63.073 92.200 1.00 44.96 154 LEU B CA 1
ATOM 4012 C C . LEU B 1 124 ? 47.252 63.365 93.119 1.00 50.56 154 LEU B C 1
ATOM 4013 O O . LEU B 1 124 ? 47.638 62.487 93.893 1.00 50.35 154 LEU B O 1
ATOM 4018 N N . VAL B 1 125 ? 47.807 64.594 93.042 1.00 49.23 155 VAL B N 1
ATOM 4019 C CA . VAL B 1 125 ? 48.865 65.082 93.944 1.00 48.68 155 VAL B CA 1
ATOM 4020 C C . VAL B 1 125 ? 48.236 65.214 95.361 1.00 54.97 155 VAL B C 1
ATOM 4021 O O . VAL B 1 125 ? 48.796 64.700 96.334 1.00 56.73 155 VAL B O 1
ATOM 4025 N N . GLN B 1 126 ? 47.034 65.807 95.452 1.00 51.02 156 GLN B N 1
ATOM 4026 C CA . GLN B 1 126 ? 46.313 65.926 96.711 1.00 51.31 156 GLN B CA 1
ATOM 4027 C C . GLN B 1 126 ? 45.957 64.540 97.271 1.00 57.86 156 GLN B C 1
ATOM 4028 O O . GLN B 1 126 ? 46.141 64.303 98.462 1.00 59.69 156 GLN B O 1
ATOM 4034 N N . LEU B 1 127 ? 45.494 63.619 96.415 1.00 53.37 157 LEU B N 1
ATOM 4035 C CA . LEU B 1 127 ? 45.146 62.252 96.802 1.00 52.15 157 LEU B CA 1
ATOM 4036 C C . LEU B 1 127 ? 46.391 61.512 97.344 1.00 54.73 157 LEU B C 1
ATOM 4037 O O . LEU B 1 127 ? 46.233 60.733 98.279 1.00 56.58 157 LEU B O 1
ATOM 4042 N N . ARG B 1 128 ? 47.617 61.777 96.811 1.00 48.73 158 ARG B N 1
ATOM 4043 C CA . ARG B 1 128 ? 48.819 61.118 97.343 1.00 47.73 158 ARG B CA 1
ATOM 4044 C C . ARG B 1 128 ? 49.237 61.771 98.650 1.00 52.52 158 ARG B C 1
ATOM 4045 O O . ARG B 1 128 ? 49.771 61.092 99.529 1.00 52.86 158 ARG B O 1
ATOM 4053 N N . ALA B 1 129 ? 48.970 63.081 98.790 1.00 48.37 159 ALA B N 1
ATOM 4054 C CA . ALA B 1 129 ? 49.261 63.829 100.010 1.00 47.93 159 ALA B CA 1
ATOM 4055 C C . ALA B 1 129 ? 48.440 63.254 101.162 1.00 54.28 159 ALA B C 1
ATOM 4056 O O . ALA B 1 129 ? 48.973 63.063 102.264 1.00 56.24 159 ALA B O 1
ATOM 4058 N N . ASP B 1 130 ? 47.159 62.925 100.888 1.00 50.31 160 ASP B N 1
ATOM 4059 C CA . ASP B 1 130 ? 46.211 62.332 101.823 1.00 50.56 160 ASP B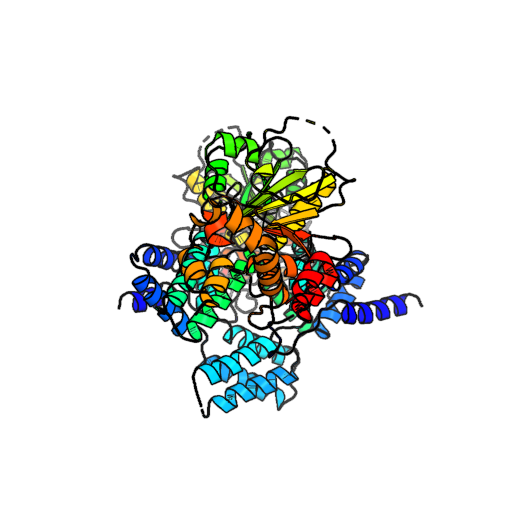 CA 1
ATOM 4060 C C . ASP B 1 130 ? 46.578 60.892 102.124 1.00 55.11 160 ASP B C 1
ATOM 4061 O O . ASP B 1 130 ? 46.495 60.488 103.281 1.00 57.27 160 ASP B O 1
ATOM 4066 N N . LEU B 1 131 ? 46.956 60.106 101.093 1.00 49.85 161 LEU B N 1
ATOM 4067 C CA . LEU B 1 131 ? 47.343 58.698 101.248 1.00 50.02 161 LEU B CA 1
ATOM 4068 C C . LEU B 1 131 ? 48.568 58.572 102.158 1.00 54.31 161 LEU B C 1
ATOM 4069 O O . LEU B 1 131 ? 48.613 57.671 102.994 1.00 55.58 161 LEU B O 1
ATOM 4074 N N . LEU B 1 132 ? 49.541 59.495 101.997 1.00 48.67 162 LEU B N 1
ATOM 4075 C CA . LEU B 1 132 ? 50.753 59.556 102.805 1.00 47.75 162 LEU B CA 1
ATOM 4076 C C . LEU B 1 132 ? 50.394 59.865 104.264 1.00 54.25 162 LEU B C 1
ATOM 4077 O O . LEU B 1 132 ? 50.973 59.281 105.189 1.00 55.05 162 LEU B O 1
ATOM 4082 N N . GLU B 1 133 ? 49.422 60.787 104.446 1.00 51.57 163 GLU B N 1
ATOM 4083 C CA . GLU B 1 133 ? 48.935 61.272 105.735 1.00 52.59 163 GLU B CA 1
ATOM 4084 C C . GLU B 1 133 ? 48.189 60.186 106.467 1.00 59.39 163 GLU B C 1
ATOM 4085 O O . GLU B 1 133 ? 48.496 59.940 107.626 1.00 61.23 163 GLU B O 1
ATOM 4091 N N . ALA B 1 134 ? 47.227 59.521 105.793 1.00 57.00 164 ALA B N 1
ATOM 4092 C CA . ALA B 1 134 ? 46.430 58.410 106.332 1.00 57.87 164 ALA B CA 1
ATOM 4093 C C . ALA B 1 134 ? 47.330 57.239 106.763 1.00 63.31 164 ALA B C 1
ATOM 4094 O O . ALA B 1 134 ? 47.024 56.566 107.740 1.00 64.21 164 ALA B O 1
ATOM 4096 N N . GLN B 1 135 ? 48.452 57.025 106.050 1.00 60.36 165 GLN B N 1
ATOM 4097 C CA . GLN B 1 135 ? 49.451 56.005 106.360 1.00 61.06 165 GLN B CA 1
ATOM 4098 C C . GLN B 1 135 ? 50.221 56.410 107.607 1.00 66.41 165 GLN B C 1
ATOM 4099 O O . GLN B 1 135 ? 50.491 55.557 108.456 1.00 67.58 165 GLN B O 1
ATOM 4105 N N . ALA B 1 136 ? 50.566 57.722 107.712 1.00 61.43 166 ALA B N 1
ATOM 4106 C CA . ALA B 1 136 ? 51.304 58.324 108.833 1.00 60.34 166 ALA B CA 1
ATOM 4107 C C . ALA B 1 136 ? 50.491 58.312 110.114 1.00 62.76 166 ALA B C 1
ATOM 4108 O O . ALA B 1 136 ? 51.062 58.155 111.185 1.00 63.74 166 ALA B O 1
ATOM 4110 N N . LEU B 1 137 ? 49.165 58.470 110.004 1.00 58.16 167 LEU B N 1
ATOM 4111 C CA . LEU B 1 137 ? 48.226 58.486 111.125 1.00 59.02 167 LEU B CA 1
ATOM 4112 C C . LEU B 1 137 ? 47.664 57.082 111.388 1.00 63.13 167 LEU B C 1
ATOM 4113 O O . LEU B 1 137 ? 46.714 56.929 112.149 1.00 64.49 167 LEU B O 1
ATOM 4118 N N . LYS B 1 138 ? 48.247 56.067 110.738 1.00 59.20 168 LYS B N 1
ATOM 4119 C CA . LYS B 1 138 ? 47.897 54.637 110.769 1.00 59.51 168 LYS B CA 1
ATOM 4120 C C . LYS B 1 138 ? 46.370 54.374 110.567 1.00 65.00 168 LYS B C 1
ATOM 4121 O O . LYS B 1 138 ? 45.832 53.369 111.053 1.00 66.74 168 LYS B O 1
ATOM 4127 N N . LEU B 1 139 ? 45.706 55.262 109.782 1.00 60.09 169 LEU B N 1
ATOM 4128 C CA . LEU B 1 139 ? 44.307 55.151 109.375 1.00 61.00 169 LEU B CA 1
ATOM 4129 C C . LEU B 1 139 ? 44.203 54.074 108.286 1.00 67.92 169 LEU B C 1
ATOM 4130 O O . LEU B 1 139 ? 43.230 53.308 108.267 1.00 69.93 169 LEU B O 1
ATOM 4135 N N . VAL B 1 140 ? 45.236 53.990 107.403 1.00 62.81 170 VAL B N 1
ATOM 4136 C CA . VAL B 1 140 ? 45.359 52.935 106.399 1.00 62.39 170 VAL B CA 1
ATOM 4137 C C . VAL B 1 140 ? 46.641 52.148 106.671 1.00 67.49 170 VAL B C 1
ATOM 4138 O O . VAL B 1 140 ? 47.664 52.720 107.061 1.00 66.98 170 VAL B O 1
ATOM 4142 N N . GLU B 1 141 ? 46.545 50.821 106.527 1.00 66.28 171 GLU B N 1
ATOM 4143 C CA . GLU B 1 141 ? 47.624 49.858 106.735 1.00 67.60 171 GLU B CA 1
ATOM 4144 C C . GLU B 1 141 ? 47.512 48.740 105.699 1.00 71.82 171 GLU B C 1
ATOM 4145 O O . GLU B 1 141 ? 46.466 48.607 105.057 1.00 72.59 171 GLU B O 1
ATOM 4151 N N . GLY B 1 142 ? 48.557 47.927 105.573 1.00 67.48 172 GLY B N 1
ATOM 4152 C CA . GLY B 1 142 ? 48.537 46.785 104.670 1.00 67.44 172 GLY B CA 1
ATOM 4153 C C . GLY B 1 142 ? 49.434 46.898 103.460 1.00 69.33 172 GLY B C 1
ATOM 4154 O O . GLY B 1 142 ? 49.837 48.004 103.098 1.00 68.16 172 GLY B O 1
ATOM 4155 N N . PRO B 1 143 ? 49.760 45.760 102.804 1.00 65.95 173 PRO B N 1
ATOM 4156 C CA . PRO B 1 143 ? 50.646 45.818 101.632 1.00 65.20 173 PRO B CA 1
ATOM 4157 C C . PRO B 1 143 ? 49.940 46.310 100.368 1.00 68.75 173 PRO B C 1
ATOM 4158 O O . PRO B 1 143 ? 50.614 46.732 99.429 1.00 68.40 173 PRO B O 1
ATOM 4162 N N . ASP B 1 144 ? 48.595 46.257 100.350 1.00 64.34 174 ASP B N 1
ATOM 4163 C CA . ASP B 1 144 ? 47.766 46.701 99.236 1.00 62.53 174 ASP B CA 1
ATOM 4164 C C . ASP B 1 144 ? 47.812 48.225 99.100 1.00 65.25 174 ASP B C 1
ATOM 4165 O O . ASP B 1 144 ? 47.934 48.709 97.977 1.00 64.31 174 ASP B O 1
ATOM 4170 N N . VAL B 1 145 ? 47.755 48.979 100.232 1.00 61.98 175 VAL B N 1
ATOM 4171 C CA . VAL B 1 145 ? 47.830 50.455 100.213 1.00 60.73 175 VAL B CA 1
ATOM 4172 C C . VAL B 1 145 ? 49.265 50.892 99.893 1.00 62.86 175 VAL B C 1
ATOM 4173 O O . VAL B 1 145 ? 49.449 51.931 99.257 1.00 61.61 175 VAL B O 1
ATOM 4177 N N . ARG B 1 146 ? 50.267 50.089 100.310 1.00 59.51 176 ARG B N 1
ATOM 4178 C CA . ARG B 1 146 ? 51.682 50.346 100.049 1.00 59.19 176 ARG B CA 1
ATOM 4179 C C . ARG B 1 146 ? 51.969 50.235 98.535 1.00 64.21 176 ARG B C 1
ATOM 4180 O O . ARG B 1 146 ? 52.637 51.115 97.980 1.00 63.77 176 ARG B O 1
ATOM 4188 N N . GLU B 1 147 ? 51.408 49.189 97.871 1.00 60.29 177 GLU B N 1
ATOM 4189 C CA . GLU B 1 147 ? 51.505 48.950 96.431 1.00 59.15 177 GLU B CA 1
ATOM 4190 C C . GLU B 1 147 ? 50.890 50.094 95.660 1.00 59.32 177 GLU B C 1
ATOM 4191 O O . GLU B 1 147 ? 51.532 50.596 94.746 1.00 59.03 177 GLU B O 1
ATOM 4197 N N . MET B 1 148 ? 49.663 50.534 96.056 1.00 54.07 178 MET B N 1
ATOM 4198 C CA . MET B 1 148 ? 48.912 51.650 95.464 1.00 52.18 178 MET B CA 1
ATOM 4199 C C . MET B 1 148 ? 49.649 5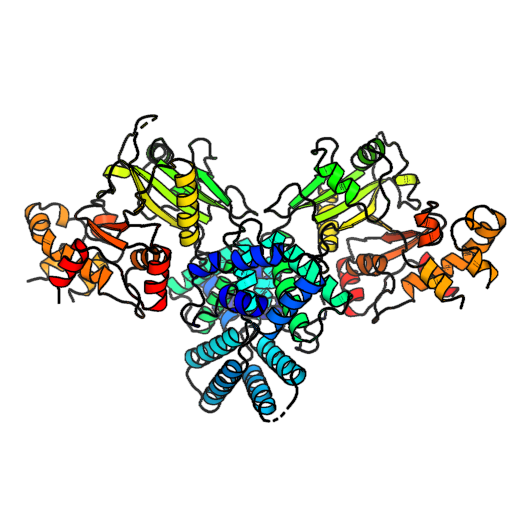2.970 95.644 1.00 52.31 178 MET B C 1
ATOM 4200 O O . MET B 1 148 ? 49.531 53.825 94.788 1.00 50.29 178 MET B O 1
ATOM 4205 N N . ASN B 1 149 ? 50.412 53.154 96.726 1.00 50.53 179 ASN B N 1
ATOM 4206 C CA . ASN B 1 149 ? 51.191 54.393 96.872 1.00 49.59 179 ASN B CA 1
ATOM 4207 C C . ASN B 1 149 ? 52.408 54.374 95.922 1.00 52.32 179 ASN B C 1
ATOM 4208 O O . ASN B 1 149 ? 52.825 55.410 95.432 1.00 51.40 179 ASN B O 1
ATOM 4213 N N . GLY B 1 150 ? 52.933 53.196 95.640 1.00 49.85 180 GLY B N 1
ATOM 4214 C CA . GLY B 1 150 ? 54.055 53.050 94.724 1.00 50.20 180 GLY B CA 1
ATOM 4215 C C . GLY B 1 150 ? 53.639 53.274 93.291 1.00 55.96 180 GLY B C 1
ATOM 4216 O O . GLY B 1 150 ? 54.366 53.921 92.530 1.00 56.62 180 GLY B O 1
ATOM 4217 N N . VAL B 1 151 ? 52.451 52.732 92.922 1.00 52.50 181 VAL B N 1
ATOM 4218 C CA . VAL B 1 151 ? 51.815 52.845 91.598 1.00 51.27 181 VAL B CA 1
ATOM 4219 C C . VAL B 1 151 ? 51.585 54.323 91.306 1.00 53.70 181 VAL B C 1
ATOM 4220 O O . VAL B 1 151 ? 51.958 54.788 90.221 1.00 55.53 181 VAL B O 1
ATOM 4224 N N . LEU B 1 152 ? 51.038 55.063 92.306 1.00 46.86 182 LEU B N 1
ATOM 4225 C CA . LEU B 1 152 ? 50.723 56.481 92.216 1.00 44.67 182 LEU B CA 1
ATOM 4226 C C . LEU B 1 152 ? 51.968 57.332 92.181 1.00 48.45 182 LEU B C 1
ATOM 4227 O O . LEU B 1 152 ? 52.040 58.173 91.300 1.00 49.30 182 LEU B O 1
ATOM 4232 N N . LYS B 1 153 ? 52.945 57.120 93.094 1.00 45.29 183 LYS B N 1
ATOM 4233 C CA . LYS B 1 153 ? 54.237 57.836 93.127 1.00 44.91 183 LYS B CA 1
ATOM 4234 C C . LYS B 1 153 ? 54.990 57.671 91.801 1.00 50.02 183 LYS B C 1
ATOM 4235 O O . LYS B 1 153 ? 55.642 58.602 91.334 1.00 49.87 183 LYS B O 1
ATOM 4241 N N . GLY B 1 154 ? 54.920 56.476 91.237 1.00 47.38 184 GLY B N 1
ATOM 4242 C CA . GLY B 1 154 ? 55.556 56.157 89.970 1.00 48.58 184 GLY B CA 1
ATOM 4243 C C . GLY B 1 154 ? 55.058 57.024 88.836 1.00 52.57 184 GLY B C 1
ATOM 4244 O O . GLY B 1 154 ? 55.857 57.526 88.043 1.00 53.09 184 GLY B O 1
ATOM 4245 N N . MET B 1 155 ? 53.726 57.216 88.776 1.00 47.84 185 MET B N 1
ATOM 4246 C CA . MET B 1 155 ? 53.023 58.026 87.786 1.00 45.68 185 MET B CA 1
ATOM 4247 C C . MET B 1 155 ? 53.354 59.475 87.995 1.00 45.97 185 MET B C 1
ATOM 4248 O O . MET B 1 155 ? 53.721 60.138 87.037 1.00 46.83 185 MET B O 1
ATOM 4253 N N . LEU B 1 156 ? 53.315 59.959 89.245 1.00 40.95 186 LEU B N 1
ATOM 4254 C CA . LEU B 1 156 ? 53.655 61.361 89.592 1.00 39.90 186 LEU B CA 1
ATOM 4255 C C . LEU B 1 156 ? 55.119 61.703 89.309 1.00 48.54 186 LEU B C 1
ATOM 4256 O O . LEU B 1 156 ? 55.399 62.824 88.915 1.00 50.79 186 LEU B O 1
ATOM 4261 N N . SER B 1 157 ? 56.037 60.746 89.491 1.00 46.56 187 SER B N 1
ATOM 4262 C CA . SER B 1 157 ? 57.466 60.879 89.212 1.00 46.60 187 SER B CA 1
ATOM 4263 C C . SER B 1 157 ? 57.736 61.036 87.706 1.00 51.66 187 SER B C 1
ATOM 4264 O O . SER B 1 157 ? 58.824 61.463 87.346 1.00 52.86 187 SER B O 1
ATOM 4267 N N . GLU B 1 158 ? 56.768 60.691 86.834 1.00 49.02 188 GLU B N 1
ATOM 4268 C CA . GLU B 1 158 ? 56.904 60.809 85.374 1.00 50.24 188 GLU B CA 1
ATOM 4269 C C . GLU B 1 158 ? 56.362 62.128 84.895 1.00 54.39 188 GLU B C 1
ATOM 4270 O O . GLU B 1 158 ? 56.939 62.722 83.990 1.00 55.97 188 GLU B O 1
ATOM 4276 N N . TRP B 1 159 ? 55.257 62.593 85.491 1.00 49.59 189 TRP B N 1
ATOM 4277 C CA . TRP B 1 159 ? 54.621 63.867 85.129 1.00 48.62 189 TRP B CA 1
ATOM 4278 C C . TRP B 1 159 ? 55.408 65.067 85.625 1.00 49.05 189 TRP B C 1
ATOM 4279 O O . TRP B 1 159 ? 55.322 66.116 85.019 1.00 48.20 189 TRP B O 1
ATOM 4290 N N . PHE B 1 160 ? 56.142 64.920 86.727 1.00 44.99 190 PHE B N 1
ATOM 4291 C CA . PHE B 1 160 ? 56.932 65.973 87.364 1.00 44.83 190 PHE B CA 1
ATOM 4292 C C . PHE B 1 160 ? 58.423 65.710 87.190 1.00 52.41 190 PHE B C 1
ATOM 4293 O O . PHE B 1 160 ? 59.219 65.954 88.103 1.00 52.57 190 PHE B O 1
ATOM 4301 N N . SER B 1 161 ? 58.785 65.168 86.007 1.00 51.88 191 SER B N 1
ATOM 4302 C CA . SER B 1 161 ? 60.150 64.847 85.585 1.00 53.12 191 SER B CA 1
ATOM 4303 C C . SER B 1 161 ? 60.769 66.125 85.109 1.00 60.57 191 SER B C 1
ATOM 4304 O O . SER B 1 161 ? 60.019 66.990 84.660 1.00 63.08 191 SER B O 1
ATOM 4307 N N . SER B 1 162 ? 62.095 66.303 85.223 1.00 57.22 192 SER B N 1
ATOM 4308 C CA . SER B 1 162 ? 62.738 67.579 84.842 1.00 57.25 192 SER B CA 1
ATOM 4309 C C . SER B 1 162 ? 62.238 68.134 83.474 1.00 60.56 192 SER B C 1
ATOM 4310 O O . SER B 1 162 ? 61.919 69.314 83.387 1.00 61.41 192 SER B O 1
ATOM 4313 N N . GLY B 1 163 ? 62.086 67.266 82.477 1.00 56.25 193 GLY B N 1
ATOM 4314 C CA . GLY B 1 163 ? 61.615 67.623 81.145 1.00 56.90 193 GLY B CA 1
ATOM 4315 C C . GLY B 1 163 ? 60.257 68.288 81.090 1.00 61.58 193 GLY B C 1
ATOM 4316 O O . GLY B 1 163 ? 59.977 69.061 80.169 1.00 62.38 193 GLY B O 1
ATOM 4317 N N . PHE B 1 164 ? 59.401 67.983 82.069 1.00 57.67 194 PHE B N 1
ATOM 4318 C CA . PHE B 1 164 ? 58.049 68.527 82.197 1.00 57.52 194 PHE B CA 1
ATOM 4319 C C . PHE B 1 164 ? 58.005 69.790 83.113 1.00 60.15 194 PHE B C 1
ATOM 4320 O O . PHE B 1 164 ? 56.926 70.360 83.330 1.00 60.53 194 PHE B O 1
ATOM 4328 N N . LEU B 1 165 ? 59.159 70.200 83.683 1.00 52.90 195 LEU B N 1
ATOM 4329 C CA . LEU B 1 165 ? 59.204 71.359 84.579 1.00 49.46 195 LEU B CA 1
ATOM 4330 C C . LEU B 1 165 ? 59.853 72.542 83.897 1.00 52.18 195 LEU B C 1
ATOM 4331 O O . LEU B 1 165 ? 60.775 72.333 83.102 1.00 51.39 195 LEU B O 1
ATOM 4336 N N . ASN B 1 166 ? 59.374 73.792 84.203 1.00 47.97 196 ASN B N 1
ATOM 4337 C CA . ASN B 1 166 ? 59.988 75.056 83.738 1.00 47.45 196 ASN B CA 1
ATOM 4338 C C . ASN B 1 166 ? 60.833 75.689 84.864 1.00 50.03 196 ASN B C 1
ATOM 4339 O O . ASN B 1 166 ? 60.385 75.701 86.016 1.00 48.44 196 ASN B O 1
ATOM 4344 N N . LEU B 1 167 ? 62.016 76.255 84.530 1.00 47.15 197 LEU B N 1
ATOM 4345 C CA . LEU B 1 167 ? 62.819 77.018 85.486 1.00 47.07 197 LEU B CA 1
ATOM 4346 C C . LEU B 1 167 ? 62.443 78.489 85.325 1.00 54.00 197 LEU B C 1
ATOM 4347 O O . LEU B 1 167 ? 62.694 79.092 84.273 1.00 55.98 197 LEU B O 1
ATOM 4352 N N . GLU B 1 168 ? 61.806 79.049 86.358 1.00 49.55 198 GLU B N 1
ATOM 4353 C CA . GLU B 1 168 ? 61.371 80.440 86.373 1.00 49.48 198 GLU B CA 1
ATOM 4354 C C . GLU B 1 168 ? 62.183 81.228 87.363 1.00 54.59 198 GLU B C 1
ATOM 4355 O O . GLU B 1 168 ? 62.532 80.697 88.415 1.00 53.78 198 GLU B O 1
ATOM 4361 N N . ARG B 1 169 ? 62.490 82.491 87.033 1.00 53.23 199 ARG B N 1
ATOM 4362 C CA . ARG B 1 169 ? 63.231 83.409 87.900 1.00 53.60 199 ARG B CA 1
ATOM 4363 C C . ARG B 1 169 ? 62.296 84.480 88.485 1.00 57.92 199 ARG B C 1
ATOM 4364 O O . ARG B 1 169 ? 61.476 85.058 87.753 1.00 58.73 199 ARG B O 1
ATOM 4372 N N . VAL B 1 170 ? 62.446 84.747 89.801 1.00 52.21 200 VAL B N 1
ATOM 4373 C CA . VAL B 1 170 ? 61.655 85.726 90.532 1.00 51.61 200 VAL B CA 1
ATOM 4374 C C . VAL B 1 170 ? 62.458 87.017 90.744 1.00 58.02 200 VAL B C 1
ATOM 4375 O O . VAL B 1 170 ? 63.534 87.018 91.360 1.00 57.56 200 VAL B O 1
ATOM 4379 N N . THR B 1 171 ? 61.925 88.111 90.177 1.00 55.81 201 THR B N 1
ATOM 4380 C CA . THR B 1 171 ? 62.417 89.492 90.259 1.00 56.69 201 THR B CA 1
ATOM 4381 C C . THR B 1 171 ? 61.238 90.346 90.797 1.00 58.33 201 THR B C 1
ATOM 4382 O O . THR B 1 171 ? 60.145 89.806 90.977 1.00 57.14 201 THR B O 1
ATOM 4386 N N . TRP B 1 172 ? 61.424 91.661 91.007 1.00 54.69 202 TRP B N 1
ATOM 4387 C CA . TRP B 1 172 ? 60.345 92.525 91.490 1.00 54.91 202 TRP B CA 1
ATOM 4388 C C . TRP B 1 172 ? 59.339 92.873 90.351 1.00 61.61 202 TRP B C 1
ATOM 4389 O O . TRP B 1 172 ? 58.385 93.638 90.564 1.00 62.52 202 TRP B O 1
ATOM 4400 N N . HIS B 1 173 ? 59.540 92.260 89.165 1.00 58.47 203 HIS B N 1
ATOM 4401 C CA . HIS B 1 173 ? 58.708 92.370 87.966 1.00 59.26 203 HIS B CA 1
ATOM 4402 C C . HIS B 1 173 ? 57.696 91.189 87.920 1.00 59.15 203 HIS B C 1
ATOM 4403 O O . HIS B 1 173 ? 56.759 91.161 87.119 1.00 58.57 203 HIS B O 1
ATOM 4410 N N . SER B 1 174 ? 57.892 90.217 88.789 1.00 53.26 204 SER B N 1
ATOM 4411 C CA . SER B 1 174 ? 57.018 89.052 88.871 1.00 50.86 204 SER B CA 1
ATOM 4412 C C . SER B 1 174 ? 55.678 89.456 89.516 1.00 55.32 204 SER B C 1
ATOM 4413 O O . SER B 1 174 ? 55.666 90.456 90.239 1.00 56.39 204 SER B O 1
ATOM 4416 N N . PRO B 1 175 ? 54.537 88.753 89.253 1.00 49.81 205 PRO B N 1
ATOM 4417 C CA . PRO B 1 175 ? 53.263 89.144 89.900 1.00 49.81 205 PRO B CA 1
ATOM 4418 C C . PRO B 1 175 ? 53.366 89.060 91.426 1.00 53.75 205 PRO B C 1
ATOM 4419 O O . PRO B 1 175 ? 54.178 88.246 91.896 1.00 51.62 205 PRO B O 1
ATOM 4423 N N . CYS B 1 176 ? 52.590 89.875 92.215 1.00 52.28 206 CYS B N 1
ATOM 4424 C CA A CYS B 1 176 ? 52.739 89.781 93.681 0.50 52.79 206 CYS B CA 1
ATOM 4425 C CA B CYS B 1 176 ? 52.681 89.795 93.678 0.50 51.92 206 CYS B CA 1
ATOM 4426 C C . CYS B 1 176 ? 52.095 88.477 94.182 1.00 55.78 206 CYS B C 1
ATOM 4427 O O . CYS B 1 176 ? 52.448 88.035 95.274 1.00 55.53 206 CYS B O 1
ATOM 4432 N N . GLU B 1 177 ? 51.207 87.826 93.368 1.00 52.02 207 GLU B N 1
ATOM 4433 C CA . GLU B 1 177 ? 50.599 86.543 93.743 1.00 50.71 207 GLU B CA 1
ATOM 4434 C C . GLU B 1 177 ? 51.671 85.459 93.808 1.00 53.95 207 GLU B C 1
ATOM 4435 O O . GLU B 1 177 ? 51.629 84.646 94.713 1.00 55.81 207 GLU B O 1
ATOM 4441 N N . VAL B 1 178 ? 52.667 85.505 92.904 1.00 49.06 208 VAL B N 1
ATOM 4442 C CA . VAL B 1 178 ? 53.819 84.598 92.831 1.00 46.92 208 VAL B CA 1
ATOM 4443 C C . VAL B 1 178 ? 54.752 84.906 94.015 1.00 53.13 208 VAL B C 1
ATOM 4444 O O . VAL B 1 178 ? 55.149 83.979 94.715 1.00 54.13 208 VAL B O 1
ATOM 4448 N N . LEU B 1 179 ? 55.063 86.191 94.271 1.00 50.38 209 LEU B N 1
ATOM 4449 C CA . LEU B 1 179 ? 55.913 86.568 95.405 1.00 50.89 209 LEU B CA 1
ATOM 4450 C C . LEU B 1 179 ? 55.275 86.176 96.744 1.00 54.50 209 LEU B C 1
ATOM 4451 O O . LEU B 1 179 ? 56.001 85.776 97.650 1.00 54.66 209 LEU B O 1
ATOM 4456 N N . GLN B 1 180 ? 53.932 86.285 96.871 1.00 51.37 210 GLN B N 1
ATOM 4457 C CA . GLN B 1 180 ? 53.198 85.886 98.070 1.00 51.55 210 GLN B CA 1
ATOM 4458 C C . GLN B 1 180 ? 53.359 84.369 98.249 1.00 57.11 210 GLN B C 1
ATOM 4459 O O . GLN B 1 180 ? 53.807 83.926 99.311 1.00 57.27 210 GLN B O 1
ATOM 4465 N N . LYS B 1 181 ? 53.076 83.592 97.169 1.00 52.03 211 LYS B N 1
ATOM 4466 C CA . LYS B 1 181 ? 53.213 82.141 97.114 1.00 50.41 211 LYS B CA 1
ATOM 4467 C C . LYS B 1 181 ? 54.609 81.710 97.587 1.00 55.05 211 LYS B C 1
ATOM 4468 O O . LYS B 1 181 ? 54.702 80.839 98.445 1.00 56.33 211 LYS B O 1
ATOM 4474 N N . ILE B 1 182 ? 55.670 82.375 97.085 1.00 51.04 212 ILE B N 1
ATOM 4475 C CA . ILE B 1 182 ? 57.092 82.145 97.393 1.00 50.24 212 ILE B CA 1
ATOM 4476 C C . ILE B 1 182 ? 57.422 82.554 98.840 1.00 56.21 212 ILE B C 1
ATOM 4477 O O . ILE B 1 182 ? 58.184 81.843 99.507 1.00 56.53 212 ILE B O 1
ATOM 4482 N N . SER B 1 183 ? 56.874 83.685 99.317 1.00 54.69 213 SER B N 1
ATOM 4483 C CA . SER B 1 183 ? 57.064 84.157 100.697 1.00 56.24 213 SER B CA 1
ATOM 4484 C C . SER B 1 183 ? 56.442 83.166 101.697 1.00 60.99 213 SER B C 1
ATOM 4485 O O . SER B 1 183 ? 57.036 82.879 102.742 1.00 61.15 213 SER B O 1
ATOM 4488 N N . GLU B 1 184 ? 55.258 82.625 101.327 1.00 56.53 214 GLU B N 1
ATOM 4489 C CA . GLU B 1 184 ? 54.473 81.661 102.089 1.00 54.79 214 GLU B CA 1
ATOM 4490 C C . GLU B 1 184 ? 55.114 80.267 102.091 1.00 58.09 214 GLU B C 1
ATOM 4491 O O . GLU B 1 184 ? 54.971 79.544 103.080 1.00 56.96 214 GLU B O 1
ATOM 4497 N N . ALA B 1 185 ? 55.812 79.903 100.990 1.00 54.90 215 ALA B N 1
ATOM 4498 C CA . ALA B 1 185 ? 56.501 78.623 100.776 1.00 54.21 215 ALA B CA 1
ATOM 4499 C C . ALA B 1 185 ? 57.791 78.488 101.592 1.00 60.38 215 ALA B C 1
ATOM 4500 O O . ALA B 1 185 ? 58.350 77.382 101.656 1.00 59.22 215 ALA B O 1
ATOM 4502 N N . GLU B 1 186 ? 58.265 79.606 102.205 1.00 59.36 216 GLU B N 1
ATOM 4503 C CA . GLU B 1 186 ? 59.506 79.682 102.984 1.00 60.27 216 GLU B CA 1
ATOM 4504 C C . GLU B 1 186 ? 59.477 78.764 104.220 1.00 69.04 216 GLU B C 1
ATOM 4505 O O . GLU B 1 186 ? 58.899 79.087 105.266 1.00 69.62 216 GLU B O 1
ATOM 4511 N N . ALA B 1 187 ? 60.155 77.615 104.073 1.00 68.44 217 ALA B N 1
ATOM 4512 C CA . ALA B 1 187 ? 60.253 76.555 105.076 1.00 68.99 217 ALA B CA 1
ATOM 4513 C C . ALA B 1 187 ? 61.674 76.440 105.659 1.00 71.89 217 ALA B C 1
ATOM 4514 O O . ALA B 1 187 ? 62.089 75.340 106.036 1.00 72.42 217 ALA B O 1
ATOM 4516 N N . VAL B 1 188 ? 62.425 77.554 105.728 1.00 66.76 218 VAL B N 1
ATOM 4517 C CA . VAL B 1 188 ? 63.818 77.529 106.187 1.00 66.17 218 VAL B CA 1
ATOM 4518 C C . VAL B 1 188 ? 64.072 78.771 107.070 1.00 70.17 218 VAL B C 1
ATOM 4519 O O . VAL B 1 188 ? 64.292 78.618 108.275 1.00 69.89 218 VAL B O 1
ATOM 4523 N N . HIS B 1 189 ? 64.054 79.985 106.456 1.00 66.51 219 HIS B N 1
ATOM 4524 C CA . HIS B 1 189 ? 64.292 81.281 107.110 1.00 67.25 219 HIS B CA 1
ATOM 4525 C C . HIS B 1 189 ? 63.139 82.230 106.744 1.00 72.10 219 HIS B C 1
ATOM 4526 O O . HIS B 1 189 ? 63.228 82.963 105.754 1.00 72.25 219 HIS B O 1
ATOM 4533 N N . PRO B 1 190 ? 62.042 82.217 107.531 1.00 68.60 220 PRO B N 1
ATOM 4534 C CA . PRO B 1 190 ? 60.860 83.032 107.192 1.00 68.99 220 PRO B CA 1
ATOM 4535 C C . PRO B 1 190 ? 61.111 84.520 106.882 1.00 75.17 220 PRO B C 1
ATOM 4536 O O . PRO B 1 190 ? 61.973 85.169 107.490 1.00 75.51 220 PRO B O 1
ATOM 4540 N N . VAL B 1 191 ? 60.325 85.040 105.909 1.00 72.03 221 VAL B N 1
ATOM 4541 C CA . VAL B 1 191 ? 60.352 86.424 105.429 1.00 73.49 221 VAL B CA 1
ATOM 4542 C C . VAL B 1 191 ? 59.635 87.303 106.467 1.00 80.23 221 VAL B C 1
ATOM 4543 O O . VAL B 1 191 ? 58.542 86.936 106.917 1.00 81.46 221 VAL B O 1
ATOM 4547 N N . LYS B 1 192 ? 60.259 88.443 106.856 1.00 76.51 222 LYS B N 1
ATOM 4548 C CA . LYS B 1 192 ? 59.751 89.386 107.864 1.00 76.62 222 LYS B CA 1
ATOM 4549 C C . LYS B 1 192 ? 58.651 90.339 107.295 1.00 80.63 222 LYS B C 1
ATOM 4550 O O . LYS B 1 192 ? 57.579 90.451 107.890 1.00 81.05 222 LYS B O 1
ATOM 4556 N N . ASN B 1 193 ? 58.923 91.026 106.168 1.00 76.45 223 ASN B N 1
ATOM 4557 C CA . ASN B 1 193 ? 58.001 91.986 105.536 1.00 76.92 223 ASN B CA 1
ATOM 4558 C C . ASN B 1 193 ? 58.172 92.004 103.998 1.00 80.30 223 ASN B C 1
ATOM 4559 O O . ASN B 1 193 ? 59.036 91.283 103.484 1.00 78.38 223 ASN B O 1
ATOM 4564 N N . TRP B 1 194 ? 57.355 92.818 103.261 1.00 77.74 224 TRP B N 1
ATOM 4565 C CA . TRP B 1 194 ? 57.450 92.884 101.795 1.00 77.59 224 TRP B CA 1
ATOM 4566 C C . TRP B 1 194 ? 58.776 93.519 101.336 1.00 79.47 224 TRP B C 1
ATOM 4567 O O . TRP B 1 194 ? 59.232 93.230 100.223 1.00 77.49 224 TRP B O 1
ATOM 4578 N N . MET B 1 195 ? 59.386 94.369 102.187 1.00 76.65 225 MET B N 1
ATOM 4579 C CA . MET B 1 195 ? 60.671 95.012 101.915 1.00 76.90 225 MET B CA 1
ATOM 4580 C C . MET B 1 195 ? 61.801 93.971 101.952 1.00 76.12 225 MET B C 1
ATOM 4581 O O . MET B 1 195 ? 62.745 94.091 101.172 1.00 75.44 225 MET B O 1
ATOM 4586 N N . ASP B 1 196 ? 61.681 92.935 102.837 1.00 69.96 226 ASP B N 1
ATOM 4587 C CA . ASP B 1 196 ? 62.629 91.807 102.969 1.00 67.77 226 ASP B CA 1
ATOM 4588 C C . ASP B 1 196 ? 62.569 90.944 101.703 1.00 69.43 226 ASP B C 1
ATOM 4589 O O . ASP B 1 196 ? 63.612 90.585 101.153 1.00 67.80 226 ASP B O 1
ATOM 4594 N N . MET B 1 197 ? 61.332 90.638 101.236 1.00 65.36 227 MET B N 1
ATOM 4595 C CA . MET B 1 197 ? 61.054 89.868 100.026 1.00 63.11 227 MET B CA 1
ATOM 4596 C C . MET B 1 197 ? 61.646 90.581 98.811 1.00 67.35 227 MET B C 1
ATOM 4597 O O . MET B 1 197 ? 62.246 89.908 97.983 1.00 66.62 227 MET B O 1
ATOM 4602 N N . LYS B 1 198 ? 61.532 91.934 98.734 1.00 65.37 228 LYS B N 1
ATOM 4603 C CA . LYS B 1 198 ? 62.092 92.766 97.648 1.00 65.95 228 LYS B CA 1
ATOM 4604 C C . LYS B 1 198 ? 63.626 92.651 97.596 1.00 68.72 228 LYS B C 1
ATOM 4605 O O . LYS B 1 198 ? 64.194 92.656 96.499 1.00 68.95 228 LYS B O 1
ATOM 4607 N N . ARG B 1 199 ? 64.281 92.522 98.773 1.00 62.84 229 ARG B N 1
ATOM 4608 C CA . ARG B 1 199 ? 65.733 92.370 98.879 1.00 62.15 229 ARG B CA 1
ATOM 4609 C C . ARG B 1 199 ? 66.210 90.997 98.379 1.00 61.61 229 ARG B C 1
ATOM 4610 O O . ARG B 1 199 ? 67.225 90.922 97.685 1.00 60.80 229 ARG B O 1
ATOM 4618 N N . ARG B 1 200 ? 65.457 89.928 98.725 1.00 56.16 230 ARG B N 1
ATOM 4619 C CA . ARG B 1 200 ? 65.720 88.514 98.396 1.00 54.60 230 ARG B CA 1
ATOM 4620 C C . ARG B 1 200 ? 65.607 88.187 96.896 1.00 59.81 230 ARG B C 1
ATOM 4621 O O . ARG B 1 200 ? 66.130 87.151 96.464 1.00 58.19 230 ARG B O 1
ATOM 4629 N N . VAL B 1 201 ? 64.936 89.063 96.115 1.00 58.85 231 VAL B N 1
ATOM 4630 C CA . VAL B 1 201 ? 64.756 88.977 94.656 1.00 58.33 231 VAL B CA 1
ATOM 4631 C C . VAL B 1 201 ? 65.620 90.086 93.985 1.00 65.48 231 VAL B C 1
ATOM 4632 O O . VAL B 1 201 ? 65.858 90.066 92.763 1.00 65.46 231 VAL B O 1
ATOM 4636 N N . GLY B 1 202 ? 66.106 91.003 94.826 1.00 63.92 232 GLY B N 1
ATOM 4637 C CA . GLY B 1 202 ? 66.890 92.159 94.424 1.00 66.58 232 GLY B CA 1
ATOM 4638 C C . GLY B 1 202 ? 68.312 91.885 93.977 1.00 72.98 232 GLY B C 1
ATOM 4639 O O . GLY B 1 202 ? 68.688 90.724 93.768 1.00 70.25 232 GLY B O 1
ATOM 4640 N N . PRO B 1 203 ? 69.112 92.979 93.800 1.00 73.52 233 PRO B N 1
ATOM 4641 C CA . PRO B 1 203 ? 70.512 92.824 93.357 1.00 74.40 233 PRO B CA 1
ATOM 4642 C C . PRO B 1 203 ? 71.353 91.996 94.320 1.00 78.35 233 PRO B C 1
ATOM 4643 O O . PRO B 1 203 ? 71.172 92.079 95.546 1.00 78.23 233 PRO B O 1
ATOM 4647 N N . TYR B 1 204 ? 72.271 91.187 93.733 1.00 74.00 234 TYR B N 1
ATOM 4648 C CA . TYR B 1 204 ? 73.203 90.233 94.352 1.00 72.44 234 TYR B CA 1
ATOM 4649 C C . TYR B 1 204 ? 72.465 89.019 94.949 1.00 70.55 234 TYR B C 1
ATOM 4650 O O . TYR B 1 204 ? 73.038 88.254 95.717 1.00 69.56 234 TYR B O 1
ATOM 4659 N N . ARG B 1 205 ? 71.212 88.817 94.516 1.00 63.93 235 ARG B N 1
ATOM 4660 C CA . ARG B 1 205 ? 70.330 87.717 94.895 1.00 60.16 235 ARG B CA 1
ATOM 4661 C C . ARG B 1 205 ? 69.654 87.134 93.659 1.00 63.58 235 ARG B C 1
ATOM 4662 O O . ARG B 1 205 ? 69.214 87.875 92.762 1.00 62.80 235 ARG B O 1
ATOM 4670 N N . ARG B 1 206 ? 69.572 85.797 93.624 1.00 60.19 236 ARG B N 1
ATOM 4671 C CA . ARG B 1 206 ? 68.908 85.059 92.562 1.00 59.44 236 ARG B CA 1
ATOM 4672 C C . ARG B 1 206 ? 67.867 84.110 93.177 1.00 61.56 236 ARG B C 1
ATOM 4673 O O . ARG B 1 206 ? 68.216 83.221 93.953 1.00 60.83 236 ARG B O 1
ATOM 4681 N N . CYS B 1 207 ? 66.591 84.311 92.851 1.00 57.20 237 CYS B N 1
ATOM 4682 C CA . CYS B 1 207 ? 65.515 83.437 93.317 1.00 54.44 237 CYS B CA 1
ATOM 4683 C C . CYS B 1 207 ? 64.930 82.708 92.118 1.00 54.47 237 CYS B C 1
ATOM 4684 O O . CYS B 1 207 ? 64.550 83.331 91.133 1.00 52.71 237 CYS B O 1
ATOM 4687 N N . TYR B 1 208 ? 64.934 81.379 92.183 1.00 51.82 238 TYR B N 1
ATOM 4688 C CA . TYR B 1 208 ? 64.446 80.482 91.133 1.00 50.73 238 TYR B CA 1
ATOM 4689 C C . TYR B 1 208 ? 63.403 79.505 91.662 1.00 51.14 238 TYR B C 1
ATOM 4690 O O . TYR B 1 208 ? 63.482 79.086 92.819 1.00 49.08 238 TYR B O 1
ATOM 4699 N N . PHE B 1 209 ? 62.468 79.089 90.790 1.00 47.49 239 PHE B N 1
ATOM 4700 C CA . PHE B 1 209 ? 61.458 78.085 91.129 1.00 46.63 239 PHE B CA 1
ATOM 4701 C C . PHE B 1 209 ? 61.159 77.171 89.927 1.00 48.91 239 PHE B C 1
ATOM 4702 O O . PHE B 1 209 ? 61.639 77.404 88.816 1.00 49.65 239 PHE B O 1
ATOM 4710 N N . PHE B 1 210 ? 60.421 76.101 90.192 1.00 43.79 240 PHE B N 1
ATOM 4711 C CA . PHE B 1 210 ? 59.971 75.095 89.231 1.00 42.96 240 PHE B CA 1
ATOM 4712 C C . PHE B 1 210 ? 58.478 75.101 89.178 1.00 48.63 240 PHE B C 1
ATOM 4713 O O . PHE B 1 210 ? 57.807 74.923 90.209 1.00 46.80 240 PHE B O 1
ATOM 4721 N N . SER B 1 211 ? 57.941 75.290 87.987 1.00 47.85 241 SER B N 1
ATOM 4722 C CA . SER B 1 211 ? 56.500 75.182 87.815 1.00 48.66 241 SER B CA 1
ATOM 4723 C C . SER B 1 211 ? 56.261 74.050 86.827 1.00 55.53 241 SER B C 1
ATOM 4724 O O . SER B 1 211 ? 57.167 73.736 86.040 1.00 57.23 241 SER B O 1
ATOM 4727 N N . HIS B 1 212 ? 55.101 73.391 86.888 1.00 52.27 242 HIS B N 1
ATOM 4728 C CA . HIS B 1 212 ? 54.811 72.343 85.912 1.00 53.63 242 HIS B CA 1
ATOM 4729 C C . HIS B 1 212 ? 54.465 73.043 84.559 1.00 63.60 242 HIS B C 1
ATOM 4730 O O . HIS B 1 212 ? 53.839 74.109 84.585 1.00 65.37 242 HIS B O 1
ATOM 4737 N N . CYS B 1 213 ? 54.898 72.486 83.392 1.00 62.71 243 CYS B N 1
ATOM 4738 C CA A CYS B 1 213 ? 54.643 73.084 82.070 0.50 63.70 243 CYS B CA 1
ATOM 4739 C CA B CYS B 1 213 ? 54.650 73.119 82.086 0.50 63.45 243 CYS B CA 1
ATOM 4740 C C . CYS B 1 213 ? 53.145 73.393 81.866 1.00 67.43 243 CYS B C 1
ATOM 4741 O O . CYS B 1 213 ? 52.800 74.335 81.151 1.00 68.21 243 CYS B O 1
ATOM 4746 N N . SER B 1 214 ? 52.264 72.620 82.530 1.00 62.96 244 SER B N 1
ATOM 4747 C CA . SER B 1 214 ? 50.807 72.772 82.467 1.00 62.74 244 SER B CA 1
ATOM 4748 C C . SER B 1 214 ? 50.316 74.007 83.231 1.00 66.32 244 SER B C 1
ATOM 4749 O O . SER B 1 214 ? 49.375 74.663 82.786 1.00 65.73 244 SER B O 1
ATOM 4752 N N . THR B 1 215 ? 50.953 74.311 84.384 1.00 62.65 245 THR B N 1
ATOM 4753 C CA . THR B 1 215 ? 50.613 75.426 85.275 1.00 61.41 245 THR B CA 1
ATOM 4754 C C . THR B 1 215 ? 51.799 76.409 85.421 1.00 66.18 245 THR B C 1
ATOM 4755 O O . THR B 1 215 ? 52.540 76.329 86.407 1.00 65.20 245 THR B O 1
ATOM 4759 N N . PRO B 1 216 ? 52.010 77.342 84.462 1.00 64.61 246 PRO B N 1
ATOM 4760 C CA . PRO B 1 216 ? 53.120 78.301 84.607 1.00 64.63 246 PRO B CA 1
ATOM 4761 C C . PRO B 1 216 ? 52.843 79.307 85.728 1.00 67.37 246 PRO B C 1
ATOM 4762 O O . PRO B 1 216 ? 51.685 79.663 85.959 1.00 67.18 246 PRO B O 1
ATOM 4766 N N . GLY B 1 217 ? 53.901 79.730 86.421 1.00 62.87 247 GLY B N 1
ATOM 4767 C CA . GLY B 1 217 ? 53.823 80.695 87.511 1.00 62.70 247 GLY B CA 1
ATOM 4768 C C . GLY B 1 217 ? 53.265 80.167 88.820 1.00 66.53 247 GLY B C 1
ATOM 4769 O O . GLY B 1 217 ? 52.824 80.951 89.659 1.00 67.46 247 GLY B O 1
ATOM 4770 N N . GLU B 1 218 ? 53.275 78.843 89.006 1.00 61.88 248 GLU B N 1
ATOM 4771 C CA . GLU B 1 218 ? 52.809 78.164 90.223 1.00 60.95 248 GLU B CA 1
ATOM 4772 C C . GLU B 1 218 ? 53.966 77.336 90.791 1.00 62.22 248 GLU B C 1
ATOM 4773 O O . GLU B 1 218 ? 54.299 76.309 90.199 1.00 60.98 248 GLU B O 1
ATOM 4779 N N . PRO B 1 219 ? 54.658 77.781 91.878 1.00 58.15 249 PRO B N 1
ATOM 4780 C CA . PRO B 1 219 ? 55.877 77.068 92.312 1.00 55.68 249 PRO B CA 1
ATOM 4781 C C . PRO B 1 219 ? 55.654 75.772 93.055 1.00 54.50 249 PRO B C 1
ATOM 4782 O O . PRO B 1 219 ? 54.853 75.700 93.989 1.00 53.48 249 PRO B O 1
ATOM 4786 N N . LEU B 1 220 ? 56.444 74.759 92.644 1.00 48.22 250 LEU B N 1
ATOM 4787 C CA . LEU B 1 220 ? 56.504 73.400 93.200 1.00 45.63 250 LEU B CA 1
ATOM 4788 C C . LEU B 1 220 ? 57.651 73.267 94.186 1.00 49.90 250 LEU B C 1
ATOM 4789 O O . LEU B 1 220 ? 57.552 72.488 95.131 1.00 50.46 250 LEU B O 1
ATOM 4794 N N . VAL B 1 221 ? 58.769 73.966 93.898 1.00 46.52 251 VAL B N 1
ATOM 4795 C CA . VAL B 1 221 ? 60.032 73.988 94.651 1.00 45.67 251 VAL B CA 1
ATOM 4796 C C . VAL B 1 221 ? 60.736 75.340 94.369 1.00 49.13 251 VAL B C 1
ATOM 4797 O O . VAL B 1 221 ? 60.748 75.805 93.229 1.00 48.32 251 VAL B O 1
ATOM 4801 N N . VAL B 1 222 ? 61.249 75.991 95.431 1.00 46.39 252 VAL B N 1
ATOM 4802 C CA . VAL B 1 222 ? 61.926 77.313 95.418 1.00 46.97 252 VAL B CA 1
ATOM 4803 C C . VAL B 1 222 ? 63.383 77.185 95.935 1.00 51.75 252 VAL B C 1
ATOM 4804 O O . VAL B 1 222 ? 63.628 76.496 96.925 1.00 50.01 252 VAL B O 1
ATOM 4808 N N . LEU B 1 223 ? 64.326 77.881 95.281 1.00 50.67 253 LEU B N 1
ATOM 4809 C CA . LEU B 1 223 ? 65.732 77.945 95.686 1.00 51.09 253 LEU B CA 1
ATOM 4810 C C . LEU B 1 223 ? 66.193 79.402 95.679 1.00 55.67 253 LEU B C 1
ATOM 4811 O O . LEU B 1 223 ? 66.012 80.109 94.687 1.00 55.28 253 LEU B O 1
ATOM 4816 N N . HIS B 1 224 ? 66.773 79.838 96.805 1.00 53.33 254 HIS B N 1
ATOM 4817 C CA . HIS B 1 224 ? 67.336 81.166 97.015 1.00 54.32 254 HIS B CA 1
ATOM 4818 C C . HIS B 1 224 ? 68.865 81.097 96.984 1.00 58.35 254 HIS B C 1
ATOM 4819 O O . HIS B 1 224 ? 69.476 80.299 97.707 1.00 57.98 254 HIS B O 1
ATOM 4826 N N . VAL B 1 225 ? 69.466 81.916 96.113 1.00 55.39 255 VAL B N 1
ATOM 4827 C CA . VAL B 1 225 ? 70.909 82.025 95.877 1.00 56.45 255 VAL B CA 1
ATOM 4828 C C . VAL B 1 225 ? 71.370 83.456 96.210 1.00 63.52 255 VAL B C 1
ATOM 4829 O O . VAL B 1 225 ? 70.697 84.416 95.831 1.00 64.26 255 VAL B O 1
ATOM 4833 N N . ALA B 1 226 ? 72.523 83.587 96.895 1.00 60.94 256 ALA B N 1
ATOM 4834 C CA . ALA B 1 226 ? 73.179 84.854 97.226 1.00 62.48 256 ALA B CA 1
ATOM 4835 C C . ALA B 1 226 ? 74.523 84.929 96.499 1.00 69.28 256 ALA B C 1
ATOM 4836 O O . ALA B 1 226 ? 75.336 84.006 96.609 1.00 70.19 256 ALA B O 1
ATOM 4838 N N . LEU B 1 227 ? 74.739 86.002 95.725 1.00 66.65 257 LEU B N 1
ATOM 4839 C CA . LEU B 1 227 ? 75.979 86.236 94.970 1.00 67.04 257 LEU B CA 1
ATOM 4840 C C . LEU B 1 227 ? 76.912 87.094 95.824 1.00 73.98 257 LEU B C 1
ATOM 4841 O O . LEU B 1 227 ? 76.677 88.294 96.015 1.00 73.30 257 LEU B O 1
ATOM 4846 N N . THR B 1 228 ? 77.937 86.431 96.384 1.00 73.18 258 THR B N 1
ATOM 4847 C CA . THR B 1 228 ? 78.908 86.968 97.336 1.00 75.31 258 THR B CA 1
ATOM 4848 C C . THR B 1 228 ? 80.373 86.795 96.842 1.00 82.47 258 THR B C 1
ATOM 4849 O O . THR B 1 228 ? 80.606 86.214 95.778 1.00 82.04 258 THR B O 1
ATOM 4853 N N . GLY B 1 229 ? 81.320 87.334 97.623 1.00 80.99 259 GLY B N 1
ATOM 4854 C CA . GLY B 1 229 ? 82.755 87.267 97.371 1.00 82.91 259 GLY B CA 1
ATOM 4855 C C . GLY B 1 229 ? 83.484 86.207 98.178 1.00 88.44 259 GLY B C 1
ATOM 4856 O O . GLY B 1 229 ? 84.675 85.973 97.953 1.00 90.15 259 GLY B O 1
ATOM 4857 N N . ASP B 1 230 ? 82.775 85.557 99.135 1.00 83.94 260 ASP B N 1
ATOM 4858 C CA . ASP B 1 230 ? 83.299 84.492 100.009 1.00 83.20 260 ASP B CA 1
ATOM 4859 C C . ASP B 1 230 ? 82.201 83.444 100.359 1.00 81.57 260 ASP B C 1
ATOM 4860 O O . ASP B 1 230 ? 81.013 83.723 100.182 1.00 79.22 260 ASP B O 1
ATOM 4865 N N . ILE B 1 231 ? 82.601 82.251 100.868 1.00 75.75 261 ILE B N 1
ATOM 4866 C CA . ILE B 1 231 ? 81.635 81.239 101.313 1.00 72.18 261 ILE B CA 1
ATOM 4867 C C . ILE B 1 231 ? 81.102 81.736 102.667 1.00 76.04 261 ILE B C 1
ATOM 4868 O O . ILE B 1 231 ? 81.834 81.768 103.658 1.00 76.76 261 ILE B O 1
ATOM 4873 N N . SER B 1 232 ? 79.844 82.219 102.648 1.00 71.03 262 SER B N 1
ATOM 4874 C CA . SER B 1 232 ? 79.114 82.790 103.776 1.00 69.57 262 SER B CA 1
ATOM 4875 C C . SER B 1 232 ? 79.102 81.852 104.965 1.00 72.78 262 SER B C 1
ATOM 4876 O O . SER B 1 232 ? 78.929 80.645 104.799 1.00 71.81 262 SER B O 1
ATOM 4879 N N . SER B 1 233 ? 79.307 82.423 106.155 1.00 70.15 263 SER B N 1
ATOM 4880 C CA . SER B 1 233 ? 79.369 81.754 107.460 1.00 69.62 263 SER B CA 1
ATOM 4881 C C . SER B 1 233 ? 78.235 82.212 108.414 1.00 73.37 263 SER B C 1
ATOM 4882 O O . SER B 1 233 ? 78.120 81.688 109.528 1.00 72.77 263 SER B O 1
ATOM 4885 N N . ASN B 1 234 ? 77.402 83.182 107.974 1.00 70.10 264 ASN B N 1
ATOM 4886 C CA . ASN B 1 234 ? 76.315 83.772 108.761 1.00 69.46 264 ASN B CA 1
ATOM 4887 C C . ASN B 1 234 ? 75.086 84.070 107.888 1.00 72.61 264 ASN B C 1
ATOM 4888 O O . ASN B 1 234 ? 75.224 84.667 106.808 1.00 72.79 264 ASN B O 1
ATOM 4893 N N . ILE B 1 235 ? 73.882 83.662 108.359 1.00 67.34 265 ILE B N 1
ATOM 4894 C CA . ILE B 1 235 ? 72.633 83.873 107.617 1.00 65.89 265 ILE B CA 1
ATOM 4895 C C . ILE B 1 235 ? 72.135 85.318 107.754 1.00 73.30 265 ILE B C 1
ATOM 4896 O O . ILE B 1 235 ? 71.589 85.841 106.781 1.00 74.52 265 ILE B O 1
ATOM 4901 N N . GLN B 1 236 ? 72.332 85.973 108.938 1.00 70.29 266 GLN B N 1
ATOM 4902 C CA . GLN B 1 236 ? 71.912 87.366 109.158 1.00 70.51 266 GLN B CA 1
ATOM 4903 C C . GLN B 1 236 ? 72.710 88.299 108.249 1.00 75.64 266 GLN B C 1
ATOM 4904 O O . GLN B 1 236 ? 72.198 89.344 107.857 1.00 75.58 266 GLN B O 1
ATOM 4910 N N . ALA B 1 237 ? 73.944 87.894 107.875 1.00 72.83 267 ALA B N 1
ATOM 4911 C CA . ALA B 1 237 ? 74.798 88.605 106.920 1.00 73.44 267 ALA B CA 1
ATOM 4912 C C . ALA B 1 237 ? 74.179 88.575 105.515 1.00 77.63 267 ALA B C 1
ATOM 4913 O O . ALA B 1 237 ? 74.427 89.499 104.742 1.00 79.21 267 ALA B O 1
ATOM 4915 N N . ILE B 1 238 ? 73.357 87.533 105.190 1.00 71.63 268 ILE B N 1
ATOM 4916 C CA . ILE B 1 238 ? 72.691 87.400 103.885 1.00 69.63 268 ILE B CA 1
ATOM 4917 C C . ILE B 1 238 ? 71.306 88.089 103.915 1.00 76.92 268 ILE B C 1
ATOM 4918 O O . ILE B 1 238 ? 71.110 89.058 103.177 1.00 78.21 268 ILE B O 1
ATOM 4923 N N . VAL B 1 239 ? 70.360 87.584 104.748 1.00 74.57 269 VAL B N 1
ATOM 4924 C CA . VAL B 1 239 ? 68.974 88.072 104.861 1.00 75.16 269 VAL B CA 1
ATOM 4925 C C . VAL B 1 239 ? 68.898 89.563 105.268 1.00 83.34 269 VAL B C 1
ATOM 4926 O O . VAL B 1 239 ? 68.055 90.286 104.734 1.00 83.09 269 VAL B O 1
ATOM 4928 N N . LYS B 1 240 ? 69.771 90.015 106.189 1.00 83.35 270 LYS B N 1
ATOM 4929 C CA . LYS B 1 240 ? 69.814 91.404 106.654 1.00 86.17 270 LYS B CA 1
ATOM 4930 C C . LYS B 1 240 ? 71.024 92.110 106.028 1.00 94.61 270 LYS B C 1
ATOM 4931 O O . LYS B 1 240 ? 72.052 92.320 106.681 1.00 95.25 270 LYS B O 1
ATOM 4933 N N . GLU B 1 241 ? 70.907 92.419 104.730 1.00 93.29 271 GLU B N 1
ATOM 4934 C CA . GLU B 1 241 ? 71.936 93.074 103.927 1.00 95.54 271 GLU B CA 1
ATOM 4935 C C . GLU B 1 241 ? 71.290 93.883 102.832 1.00 103.83 271 GLU B C 1
ATOM 4936 O O . GLU B 1 241 ? 70.314 93.425 102.231 1.00 102.35 271 GLU B O 1
ATOM 4938 N N . HIS B 1 242 ? 71.831 95.086 102.571 1.00 105.10 272 HIS B N 1
ATOM 4939 C CA . HIS B 1 242 ? 71.352 95.995 101.532 1.00 106.90 272 HIS B CA 1
ATOM 4940 C C . HIS B 1 242 ? 72.415 96.111 100.409 1.00 114.29 272 HIS B C 1
ATOM 4941 O O . HIS B 1 242 ? 73.268 97.006 100.462 1.00 116.07 272 HIS B O 1
ATOM 4948 N N . PRO B 1 243 ? 72.404 95.196 99.399 1.00 111.32 273 PRO B N 1
ATOM 4949 C CA . PRO B 1 243 ? 73.410 95.280 98.323 1.00 112.64 273 PRO B CA 1
ATOM 4950 C C . PRO B 1 243 ? 73.083 96.372 97.283 1.00 118.41 273 PRO B C 1
ATOM 4951 O O . PRO B 1 243 ? 71.898 96.634 97.034 1.00 117.56 273 PRO B O 1
ATOM 4955 N N . PRO B 1 244 ? 74.100 97.029 96.665 1.00 117.04 274 PRO B N 1
ATOM 4956 C CA . PRO B 1 244 ? 73.792 98.078 95.669 1.00 122.58 274 PRO B CA 1
ATOM 4957 C C . PRO B 1 244 ? 73.503 97.528 94.268 1.00 165.09 274 PRO B C 1
ATOM 4958 O O . PRO B 1 244 ? 73.715 96.349 93.992 1.00 134.24 274 PRO B O 1
ATOM 4962 N N . LYS B 1 252 ? 82.523 92.441 91.926 1.00 101.86 282 LYS B N 1
ATOM 4963 C CA . LYS B 1 252 ? 82.625 91.125 91.305 1.00 100.08 282 LYS B CA 1
ATOM 4964 C C . LYS B 1 252 ? 82.226 90.008 92.300 1.00 101.67 282 LYS B C 1
ATOM 4965 O O . LYS B 1 252 ? 82.650 90.027 93.467 1.00 101.69 282 LYS B O 1
ATOM 4967 N N . ILE B 1 253 ? 81.391 89.042 91.822 1.00 94.94 283 ILE B N 1
ATOM 4968 C CA . ILE B 1 253 ? 80.894 87.873 92.558 1.00 91.21 283 ILE B CA 1
ATOM 4969 C C . ILE B 1 253 ? 81.884 86.702 92.378 1.00 94.18 283 ILE B C 1
ATOM 4970 O O . ILE B 1 253 ? 82.276 86.391 91.247 1.00 94.08 283 ILE B O 1
ATOM 4972 N N . THR B 1 254 ? 82.289 86.070 93.506 1.00 89.60 284 THR B N 1
ATOM 4973 C CA . THR B 1 254 ? 83.248 84.950 93.582 1.00 89.03 284 THR B CA 1
ATOM 4974 C C . THR B 1 254 ? 82.542 83.617 93.884 1.00 88.69 284 THR B C 1
ATOM 4975 O O . THR B 1 254 ? 82.927 82.585 93.327 1.00 87.52 284 THR B O 1
ATOM 4979 N N . ALA B 1 255 ? 81.521 83.644 94.761 1.00 82.75 285 ALA B N 1
ATOM 4980 C CA . ALA B 1 255 ? 80.792 82.459 95.196 1.00 79.38 285 ALA B CA 1
ATOM 4981 C C . ALA B 1 255 ? 79.270 82.613 95.068 1.00 80.29 285 ALA B C 1
ATOM 4982 O O . ALA B 1 255 ? 78.752 83.722 95.200 1.00 80.81 285 ALA B O 1
ATOM 4984 N N . ALA B 1 256 ? 78.557 81.484 94.837 1.00 73.27 286 ALA B N 1
ATOM 4985 C CA . ALA B 1 256 ? 77.089 81.409 94.794 1.00 69.90 286 ALA B CA 1
ATOM 4986 C C . ALA B 1 256 ? 76.638 80.563 95.965 1.00 68.68 286 ALA B C 1
ATOM 4987 O O . ALA B 1 256 ? 76.958 79.376 96.012 1.00 67.94 286 ALA B O 1
ATOM 4989 N N . ILE B 1 257 ? 75.976 81.187 96.953 1.00 62.12 287 ILE B N 1
ATOM 4990 C CA . ILE B 1 257 ? 75.548 80.508 98.178 1.00 59.48 287 ILE B CA 1
ATOM 4991 C C . ILE B 1 257 ? 74.033 80.210 98.159 1.00 59.87 287 ILE B C 1
ATOM 4992 O O . ILE B 1 257 ? 73.215 81.130 98.069 1.00 59.37 287 ILE B O 1
ATOM 4997 N N . PHE B 1 258 ? 73.679 78.918 98.282 1.00 54.01 288 PHE B N 1
ATOM 4998 C CA . PHE B 1 258 ? 72.289 78.444 98.368 1.00 51.82 288 PHE B CA 1
ATOM 4999 C C . PHE B 1 258 ? 71.859 78.542 99.837 1.00 55.37 288 PHE B C 1
ATOM 5000 O O . PHE B 1 258 ? 72.312 77.755 100.659 1.00 54.33 288 PHE B O 1
ATOM 5008 N N . TYR B 1 259 ? 71.083 79.570 100.194 1.00 53.30 289 TYR B N 1
ATOM 5009 C CA . TYR B 1 259 ? 70.761 79.785 101.602 1.00 53.08 289 TYR B CA 1
ATOM 5010 C C . TYR B 1 259 ? 69.376 79.252 101.996 1.00 57.98 289 TYR B C 1
ATOM 5011 O O . TYR B 1 259 ? 69.141 79.054 103.197 1.00 57.54 289 TYR B O 1
ATOM 5020 N N . SER B 1 260 ? 68.501 78.952 101.001 1.00 55.58 290 SER B N 1
ATOM 5021 C CA . SER B 1 260 ? 67.160 78.397 101.233 1.00 55.48 290 SER B CA 1
ATOM 5022 C C . SER B 1 260 ? 66.647 77.566 100.035 1.00 61.71 290 SER B C 1
ATOM 5023 O O . SER B 1 260 ? 66.804 77.983 98.890 1.00 62.74 290 SER B O 1
ATOM 5026 N N . ILE B 1 261 ? 66.050 76.388 100.312 1.00 58.57 291 ILE B N 1
ATOM 5027 C CA . ILE B 1 261 ? 65.421 75.474 99.342 1.00 58.54 291 ILE B CA 1
ATOM 5028 C C . ILE B 1 261 ? 64.090 75.032 99.964 1.00 63.69 291 ILE B C 1
ATOM 5029 O O . ILE B 1 261 ? 64.073 74.528 101.088 1.00 63.45 291 ILE B O 1
ATOM 5031 N N . SER B 1 262 ? 62.972 75.298 99.273 1.00 60.32 292 SER B N 1
ATOM 5032 C CA . SER B 1 262 ? 61.644 74.989 99.796 1.00 59.62 292 SER B CA 1
ATOM 5033 C C . SER B 1 262 ? 60.774 74.235 98.800 1.00 67.18 292 SER B C 1
ATOM 5034 O O . SER B 1 262 ? 60.795 74.553 97.623 1.00 66.30 292 SER B O 1
ATOM 5037 N N . LEU B 1 263 ? 59.999 73.244 99.288 1.00 67.68 293 LEU B N 1
ATOM 5038 C CA . LEU B 1 263 ? 59.038 72.430 98.521 1.00 68.61 293 LEU B CA 1
ATOM 5039 C C . LEU B 1 263 ? 57.597 72.873 98.882 1.00 72.55 293 LEU B C 1
ATOM 5040 O O . LEU B 1 263 ? 57.327 73.105 100.057 1.00 73.03 293 LEU B O 1
ATOM 5045 N N . THR B 1 264 ? 56.657 72.909 97.901 1.00 67.82 294 THR B N 1
ATOM 5046 C CA . THR B 1 264 ? 55.282 73.389 98.114 1.00 67.14 294 THR B CA 1
ATOM 5047 C C . THR B 1 264 ? 54.174 72.271 98.127 1.00 71.18 294 THR B C 1
ATOM 5048 O O . THR B 1 264 ? 53.071 72.538 98.613 1.00 72.09 294 THR B O 1
ATOM 5052 N N . GLN B 1 265 ? 54.463 71.040 97.652 1.00 65.71 295 GLN B N 1
ATOM 5053 C CA . GLN B 1 265 ? 53.469 69.960 97.549 1.00 63.82 295 GLN B CA 1
ATOM 5054 C C . GLN B 1 265 ? 53.872 68.685 98.288 1.00 65.73 295 GLN B C 1
ATOM 5055 O O . GLN B 1 265 ? 54.818 68.017 97.872 1.00 65.11 295 GLN B O 1
ATOM 5061 N N . GLN B 1 266 ? 53.114 68.310 99.341 1.00 61.00 296 GLN B N 1
ATOM 5062 C CA . GLN B 1 266 ? 53.398 67.101 100.129 1.00 59.66 296 GLN B CA 1
ATOM 5063 C C . GLN B 1 266 ? 53.126 65.836 99.314 1.00 61.24 296 GLN B C 1
ATOM 5064 O O . GLN B 1 266 ? 53.762 64.811 99.554 1.00 60.56 296 GLN B O 1
ATOM 5066 N N . GLY B 1 267 ? 52.236 65.937 98.327 1.00 56.44 297 GLY B N 1
ATOM 5067 C CA . GLY B 1 267 ? 51.922 64.841 97.414 1.00 54.88 297 GLY B CA 1
ATOM 5068 C C . GLY B 1 267 ? 53.087 64.415 96.541 1.00 55.96 297 GLY B C 1
ATOM 5069 O O . GLY B 1 267 ? 53.122 63.273 96.079 1.00 56.62 297 GLY B O 1
ATOM 5070 N N . LEU B 1 268 ? 54.058 65.333 96.311 1.00 51.16 298 LEU B N 1
ATOM 5071 C CA . LEU B 1 268 ? 55.267 65.077 95.511 1.00 50.76 298 LEU B CA 1
ATOM 5072 C C . LEU B 1 268 ? 56.491 64.787 96.416 1.00 57.02 298 LEU B C 1
ATOM 5073 O O . LEU B 1 268 ? 57.604 65.206 96.097 1.00 56.94 298 LEU B O 1
ATOM 5078 N N . GLN B 1 269 ? 56.272 64.063 97.531 1.00 55.10 299 GLN B N 1
ATOM 5079 C CA . GLN B 1 269 ? 57.295 63.695 98.509 1.00 55.68 299 GLN B CA 1
ATOM 5080 C C . GLN B 1 269 ? 58.051 62.462 98.018 1.00 61.44 299 GLN B C 1
ATOM 5081 O O . GLN B 1 269 ? 57.594 61.338 98.226 1.00 63.17 299 GLN B O 1
ATOM 5087 N N . GLY B 1 270 ? 59.205 62.687 97.381 1.00 57.30 300 GLY B N 1
ATOM 5088 C CA . GLY B 1 270 ? 60.084 61.638 96.862 1.00 56.81 300 GLY B CA 1
ATOM 5089 C C . GLY B 1 270 ? 60.261 61.628 95.357 1.00 61.16 300 GLY B C 1
ATOM 5090 O O . GLY B 1 270 ? 60.761 60.643 94.808 1.00 61.90 300 GLY B O 1
ATOM 5091 N N . VAL B 1 271 ? 59.871 62.737 94.686 1.00 57.40 301 VAL B N 1
ATOM 5092 C CA . VAL B 1 271 ? 59.882 62.925 93.226 1.00 57.28 301 VAL B CA 1
ATOM 5093 C C . VAL B 1 271 ? 61.204 63.646 92.787 1.00 65.04 301 VAL B C 1
ATOM 5094 O O . VAL B 1 271 ? 61.379 63.903 91.586 1.00 68.57 301 VAL B O 1
ATOM 5098 N N . GLU B 1 272 ? 62.156 63.882 93.727 1.00 58.62 302 GLU B N 1
ATOM 5099 C CA . GLU B 1 272 ? 63.519 64.412 93.480 1.00 58.11 302 GLU B CA 1
ATOM 5100 C C . GLU B 1 272 ? 63.596 65.800 92.809 1.00 59.73 302 GLU B C 1
ATOM 5101 O O . GLU B 1 272 ? 64.548 66.059 92.071 1.00 61.55 302 GLU B O 1
ATOM 5103 N N . LEU B 1 273 ? 62.675 66.708 93.148 1.00 52.06 303 LEU B N 1
ATOM 5104 C CA . LEU B 1 273 ? 62.596 68.068 92.619 1.00 49.98 303 LEU B CA 1
ATOM 5105 C C . LEU B 1 273 ? 63.798 68.971 93.007 1.00 55.98 303 LEU B C 1
ATOM 5106 O O . LEU B 1 273 ? 64.343 69.627 92.115 1.00 57.33 303 LEU B O 1
ATOM 5111 N N . GLY B 1 274 ? 64.205 68.986 94.287 1.00 53.07 304 GLY B N 1
ATOM 5112 C CA . GLY B 1 274 ? 65.311 69.810 94.795 1.00 53.47 304 GLY B CA 1
ATOM 5113 C C . GLY B 1 274 ? 66.678 69.502 94.205 1.00 59.21 304 GLY B C 1
ATOM 5114 O O . GLY B 1 274 ? 67.516 70.399 94.043 1.00 59.71 304 GLY B O 1
ATOM 5115 N N . THR B 1 275 ? 66.903 68.218 93.875 1.00 56.74 305 THR B N 1
ATOM 5116 C CA . THR B 1 275 ? 68.123 67.700 93.269 1.00 57.75 305 THR B CA 1
ATOM 5117 C C . THR B 1 275 ? 68.227 68.240 91.843 1.00 62.92 305 THR B C 1
ATOM 5118 O O . THR B 1 275 ? 69.319 68.642 91.444 1.00 64.92 305 THR B O 1
ATOM 5122 N N . PHE B 1 276 ? 67.105 68.297 91.097 1.00 58.27 306 PHE B N 1
ATOM 5123 C CA . PHE B 1 276 ? 67.078 68.848 89.734 1.00 58.87 306 PHE B CA 1
ATOM 5124 C C . PHE B 1 276 ? 67.118 70.376 89.718 1.00 58.56 306 PHE B C 1
ATOM 5125 O O . PHE B 1 276 ? 67.516 70.924 88.697 1.00 58.60 306 PHE B O 1
ATOM 5133 N N . LEU B 1 277 ? 66.689 71.070 90.806 1.00 51.77 307 LEU B N 1
ATOM 5134 C CA . LEU B 1 277 ? 66.694 72.545 90.852 1.00 50.28 307 LEU B CA 1
ATOM 5135 C C . LEU B 1 277 ? 68.110 73.045 90.982 1.00 55.52 307 LEU B C 1
ATOM 5136 O O . LEU B 1 277 ? 68.506 73.890 90.186 1.00 56.21 307 LEU B O 1
ATOM 5141 N N . ILE B 1 278 ? 68.898 72.464 91.909 1.00 52.50 308 ILE B N 1
ATOM 5142 C CA . ILE B 1 278 ? 70.309 72.799 92.102 1.00 53.85 308 ILE B CA 1
ATOM 5143 C C . ILE B 1 278 ? 71.081 72.536 90.783 1.00 59.30 308 ILE B C 1
ATOM 5144 O O . ILE B 1 278 ? 71.883 73.365 90.377 1.00 59.90 308 ILE B O 1
ATOM 5149 N N . LYS B 1 279 ? 70.795 71.416 90.103 1.00 56.85 309 LYS B N 1
ATOM 5150 C CA . LYS B 1 279 ? 71.452 71.035 88.848 1.00 57.98 309 LYS B CA 1
ATOM 5151 C C . LYS B 1 279 ? 71.216 72.077 87.775 1.00 61.41 309 LYS B C 1
ATOM 5152 O O . LYS B 1 279 ? 72.180 72.534 87.159 1.00 62.73 309 LYS B O 1
ATOM 5154 N N . ARG B 1 280 ? 69.939 72.480 87.590 1.00 56.37 310 ARG B N 1
ATOM 5155 C CA . ARG B 1 280 ? 69.471 73.437 86.580 1.00 56.03 310 ARG B CA 1
ATOM 5156 C C . ARG B 1 280 ? 69.842 74.896 86.871 1.00 60.45 310 ARG B C 1
ATOM 5157 O O . ARG B 1 280 ? 70.054 75.648 85.913 1.00 60.47 310 ARG B O 1
ATOM 5165 N N . VAL B 1 281 ? 69.855 75.304 88.174 1.00 57.17 311 VAL B N 1
ATOM 5166 C CA . VAL B 1 281 ? 70.181 76.659 88.645 1.00 57.31 311 VAL B CA 1
ATOM 5167 C C . VAL B 1 281 ? 71.689 76.920 88.459 1.00 61.47 311 VAL B C 1
ATOM 5168 O O . VAL B 1 281 ? 72.047 78.009 88.021 1.00 61.10 311 VAL B O 1
ATOM 5172 N N . VAL B 1 282 ? 72.555 75.922 88.753 1.00 58.88 312 VAL B N 1
ATOM 5173 C CA . VAL B 1 282 ? 74.017 76.022 88.588 1.00 60.55 312 VAL B CA 1
ATOM 5174 C C . VAL B 1 282 ? 74.317 76.290 87.098 1.00 66.95 312 VAL B C 1
ATOM 5175 O O . VAL B 1 282 ? 75.005 77.268 86.800 1.00 69.06 312 VAL B O 1
ATOM 5179 N N . LYS B 1 283 ? 73.729 75.484 86.175 1.00 62.88 313 LYS B N 1
ATOM 5180 C CA . LYS B 1 283 ? 73.883 75.637 84.720 1.00 63.93 313 LYS B CA 1
ATOM 5181 C C . LYS B 1 283 ? 73.450 77.037 84.275 1.00 68.73 313 LYS B C 1
ATOM 5182 O O . LYS B 1 283 ? 74.148 77.665 83.481 1.00 71.59 313 LYS B O 1
ATOM 5184 N N . GLU B 1 284 ? 72.338 77.538 84.825 1.00 62.72 314 GLU B N 1
ATOM 5185 C CA . GLU B 1 284 ? 71.819 78.873 84.560 1.00 62.49 314 GLU B CA 1
ATOM 5186 C C . GLU B 1 284 ? 72.778 79.949 85.101 1.00 67.74 314 GLU B C 1
ATOM 5187 O O . GLU B 1 284 ? 72.997 80.946 84.408 1.00 69.66 314 GLU B O 1
ATOM 5193 N N . LEU B 1 285 ? 73.364 79.743 86.312 1.00 63.07 315 LEU B N 1
ATOM 5194 C CA . LEU B 1 285 ? 74.317 80.676 86.941 1.00 63.41 315 LEU B CA 1
ATOM 5195 C C . LEU B 1 285 ? 75.625 80.735 86.159 1.00 70.64 315 LEU B C 1
ATOM 5196 O O . LEU B 1 285 ? 76.194 81.818 86.002 1.00 71.68 315 LEU B O 1
ATOM 5201 N N . GLN B 1 286 ? 76.079 79.579 85.641 1.00 68.50 316 GLN B N 1
ATOM 5202 C CA . GLN B 1 286 ? 77.288 79.465 84.817 1.00 70.64 316 GLN B CA 1
ATOM 5203 C C . GLN B 1 286 ? 77.098 80.185 83.464 1.00 76.83 316 GLN B C 1
ATOM 5204 O O . GLN B 1 286 ? 78.052 80.755 82.946 1.00 78.84 316 GLN B O 1
ATOM 5210 N N . ARG B 1 287 ? 75.867 80.154 82.904 1.00 72.51 317 ARG B N 1
ATOM 5211 C CA . ARG B 1 287 ? 75.485 80.826 81.656 1.00 73.47 317 ARG B CA 1
ATOM 5212 C C . ARG B 1 287 ? 75.559 82.346 81.853 1.00 78.93 317 ARG B C 1
ATOM 5213 O O . ARG B 1 287 ? 76.059 83.054 80.981 1.00 80.66 317 ARG B O 1
ATOM 5221 N N . GLU B 1 288 ? 75.104 82.828 83.021 1.00 74.54 318 GLU B N 1
ATOM 5222 C CA . GLU B 1 288 ? 75.136 84.238 83.385 1.00 75.10 318 GLU B CA 1
ATOM 5223 C C . GLU B 1 288 ? 76.541 84.682 83.731 1.00 82.28 318 GLU B C 1
ATOM 5224 O O . GLU B 1 288 ? 76.956 85.761 83.320 1.00 83.67 318 GLU B O 1
ATOM 5230 N N . PHE B 1 289 ? 77.263 83.858 84.508 1.00 80.19 319 PHE B N 1
ATOM 5231 C CA . PHE B 1 289 ? 78.612 84.152 84.979 1.00 82.61 319 PHE B CA 1
ATOM 5232 C C . PHE B 1 289 ? 79.585 83.012 84.614 1.00 89.34 319 PHE B C 1
ATOM 5233 O O . PHE B 1 289 ? 79.782 82.106 85.434 1.00 88.11 319 PHE B O 1
ATOM 5241 N N . PRO B 1 290 ? 80.218 83.040 83.403 1.00 88.97 320 PRO B N 1
ATOM 5242 C CA . PRO B 1 290 ? 81.134 81.941 83.017 1.00 89.71 320 PRO B CA 1
ATOM 5243 C C . PRO B 1 290 ? 82.402 81.827 83.873 1.00 95.60 320 PRO B C 1
ATOM 5244 O O . PRO B 1 290 ? 83.009 80.753 83.896 1.00 95.44 320 PRO B O 1
ATOM 5248 N N . HIS B 1 291 ? 82.774 82.893 84.606 1.00 93.42 321 HIS B N 1
ATOM 5249 C CA . HIS B 1 291 ? 83.972 82.896 85.438 1.00 95.06 321 HIS B CA 1
ATOM 5250 C C . HIS B 1 291 ? 83.646 82.651 86.934 1.00 96.09 321 HIS B C 1
ATOM 5251 O O . HIS B 1 291 ? 84.402 83.082 87.812 1.00 96.92 321 HIS B O 1
ATOM 5258 N N . LEU B 1 292 ? 82.548 81.905 87.206 1.00 88.43 322 LEU B N 1
ATOM 5259 C CA . LEU B 1 292 ? 82.093 81.549 88.553 1.00 85.52 322 LEU B CA 1
ATOM 5260 C C . LEU B 1 292 ? 82.313 80.049 88.772 1.00 88.37 322 LEU B C 1
ATOM 5261 O O . LEU B 1 292 ? 81.717 79.228 88.059 1.00 87.57 322 LEU B O 1
ATOM 5266 N N . GLY B 1 293 ? 83.193 79.719 89.725 1.00 84.04 323 GLY B N 1
ATOM 5267 C CA . GLY B 1 293 ? 83.561 78.344 90.049 1.00 82.71 323 GLY B CA 1
ATOM 5268 C C . GLY B 1 293 ? 83.423 77.935 91.502 1.00 84.59 323 GLY B C 1
ATOM 5269 O O . GLY B 1 293 ? 83.857 76.841 91.878 1.00 84.27 323 GLY B O 1
ATOM 5270 N N . VAL B 1 294 ? 82.825 78.804 92.336 1.00 79.67 324 VAL B N 1
ATOM 5271 C CA . VAL B 1 294 ? 82.602 78.515 93.758 1.00 77.62 324 VAL B CA 1
ATOM 5272 C C . VAL B 1 294 ? 81.099 78.413 94.002 1.00 76.95 324 VAL B C 1
ATOM 5273 O O . VAL B 1 294 ? 80.346 79.357 93.761 1.00 76.45 324 VAL B O 1
ATOM 5277 N N . PHE B 1 295 ? 80.672 77.248 94.453 1.00 70.20 325 PHE B N 1
ATOM 5278 C CA . PHE B 1 295 ? 79.282 76.963 94.774 1.00 66.77 325 PHE B CA 1
ATOM 5279 C C . PHE B 1 295 ? 79.249 76.222 96.091 1.00 70.39 325 PHE B C 1
ATOM 5280 O O . PHE B 1 295 ? 79.987 75.244 96.269 1.00 71.64 325 PHE B O 1
ATOM 5288 N N . SER B 1 296 ? 78.442 76.717 97.033 1.00 65.21 326 SER B N 1
ATOM 5289 C CA . SER B 1 296 ? 78.273 76.122 98.361 1.00 63.99 326 SER B CA 1
ATOM 5290 C C . SER B 1 296 ? 76.928 76.493 98.936 1.00 66.90 326 SER B C 1
ATOM 5291 O O . SER B 1 296 ? 76.268 77.407 98.453 1.00 66.44 326 SER B O 1
ATOM 5294 N N . SER B 1 297 ? 76.522 75.788 99.972 1.00 62.83 327 SER B N 1
ATOM 5295 C CA . SER B 1 297 ? 75.296 76.117 100.665 1.00 60.76 327 SER B CA 1
ATOM 5296 C C . SER B 1 297 ? 75.664 76.674 102.039 1.00 64.80 327 SER B C 1
ATOM 5297 O O . SER B 1 297 ? 76.823 76.591 102.450 1.00 63.92 327 SER B O 1
ATOM 5300 N N . LEU B 1 298 ? 74.705 77.337 102.679 1.00 61.56 328 LEU B N 1
ATOM 5301 C CA . LEU B 1 298 ? 74.738 77.771 104.067 1.00 61.73 328 LEU B CA 1
ATOM 5302 C C . LEU B 1 298 ? 73.407 77.254 104.610 1.00 65.67 328 LEU B C 1
ATOM 5303 O O . LEU B 1 298 ? 72.353 77.914 104.531 1.00 65.08 328 LEU B O 1
ATOM 5308 N N . SER B 1 299 ? 73.456 75.978 105.004 1.00 62.14 329 SER B N 1
ATOM 5309 C CA . SER B 1 299 ? 72.303 75.210 105.445 1.00 61.26 329 SER B CA 1
ATOM 5310 C C . SER B 1 299 ? 72.209 75.142 106.969 1.00 65.91 329 SER B C 1
ATOM 5311 O O . SER B 1 299 ? 73.246 74.997 107.633 1.00 66.51 329 SER B O 1
ATOM 5314 N N . PRO B 1 300 ? 70.984 75.167 107.552 1.00 61.33 330 PRO B N 1
ATOM 5315 C CA . PRO B 1 300 ? 70.888 74.981 109.009 1.00 61.80 330 PRO B CA 1
ATOM 5316 C C . PRO B 1 300 ? 71.114 73.501 109.374 1.00 66.72 330 PRO B C 1
ATOM 5317 O O . PRO B 1 300 ? 71.432 72.674 108.500 1.00 66.35 330 PRO B O 1
ATOM 5321 N N . ILE B 1 301 ? 71.027 73.180 110.674 1.00 63.41 331 ILE B N 1
ATOM 5322 C CA . ILE B 1 301 ? 71.225 71.818 111.160 1.00 62.90 331 ILE B CA 1
ATOM 5323 C C . ILE B 1 301 ? 70.017 71.422 112.027 1.00 67.31 331 ILE B C 1
ATOM 5328 N N . PRO B 1 302 ? 68.862 71.149 111.391 1.00 64.49 332 PRO B N 1
ATOM 5329 C CA . PRO B 1 302 ? 67.651 70.968 112.183 1.00 64.71 332 PRO B CA 1
ATOM 5330 C C . PRO B 1 302 ? 67.593 69.582 112.813 1.00 70.89 332 PRO B C 1
ATOM 5331 O O . PRO B 1 302 ? 67.844 68.559 112.152 1.00 70.64 332 PRO B O 1
ATOM 5335 N N . GLY B 1 303 ? 67.240 69.577 114.095 1.00 68.31 333 GLY B N 1
ATOM 5336 C CA . GLY B 1 303 ? 67.106 68.365 114.890 1.00 67.76 333 GLY B CA 1
ATOM 5337 C C . GLY B 1 303 ? 68.331 68.092 115.715 1.00 71.00 333 GLY B C 1
ATOM 5338 O O . GLY B 1 303 ? 68.367 67.087 116.436 1.00 72.02 333 GLY B O 1
ATOM 5339 N N . PHE B 1 304 ? 69.347 68.983 115.599 1.00 65.68 334 PHE B N 1
ATOM 5340 C CA . PHE B 1 304 ? 70.593 68.865 116.346 1.00 65.96 334 PHE B CA 1
ATOM 5341 C C . PHE B 1 304 ? 70.323 69.061 117.839 1.00 72.60 334 PHE B C 1
ATOM 5342 O O . PHE B 1 304 ? 70.634 68.151 118.617 1.00 73.69 334 PHE B O 1
ATOM 5350 N N . THR B 1 305 ? 69.718 70.224 118.234 1.00 68.87 335 THR B N 1
ATOM 5351 C CA . THR B 1 305 ? 69.365 70.570 119.625 1.00 68.94 335 THR B CA 1
ATOM 5352 C C . THR B 1 305 ? 68.511 69.430 120.231 1.00 72.04 335 THR B C 1
ATOM 5353 O O . THR B 1 305 ? 68.799 68.996 121.343 1.00 72.12 335 THR B O 1
ATOM 5357 N N . LYS B 1 306 ? 67.527 68.905 119.456 1.00 67.58 336 LYS B N 1
ATOM 5358 C CA . LYS B 1 306 ? 66.660 67.788 119.833 1.00 67.94 336 LYS B CA 1
ATOM 5359 C C . LYS B 1 306 ? 67.494 66.509 120.111 1.00 74.68 336 LYS B C 1
ATOM 5360 O O . LYS B 1 306 ? 67.249 65.832 121.115 1.00 75.40 336 LYS B O 1
ATOM 5362 N N . TRP B 1 307 ? 68.486 66.205 119.235 1.00 71.94 337 TRP B N 1
ATOM 5363 C CA . TRP B 1 307 ? 69.400 65.054 119.363 1.00 72.71 337 TRP B CA 1
ATOM 5364 C C . TRP B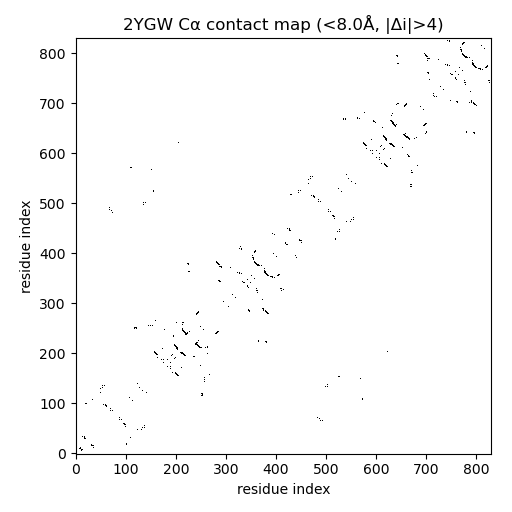 1 307 ? 70.298 65.231 120.595 1.00 78.91 337 TRP B C 1
ATOM 5365 O O . TRP B 1 307 ? 70.488 64.276 121.352 1.00 79.30 337 TRP B O 1
ATOM 5376 N N . LEU B 1 308 ? 70.832 66.460 120.784 1.00 76.59 338 LEU B N 1
ATOM 5377 C CA . LEU B 1 308 ? 71.705 66.850 121.895 1.00 78.08 338 LEU B CA 1
ATOM 5378 C C . LEU B 1 308 ? 70.969 66.733 123.223 1.00 82.55 338 LEU B C 1
ATOM 5379 O O . LEU B 1 308 ? 71.532 66.176 124.158 1.00 84.18 338 LEU B O 1
ATOM 5384 N N . LEU B 1 309 ? 69.710 67.225 123.300 1.00 77.95 339 LEU B N 1
ATOM 5385 C CA . LEU B 1 309 ? 68.879 67.145 124.513 1.00 78.28 339 LEU B CA 1
ATOM 5386 C C . LEU B 1 309 ? 68.451 65.696 124.787 1.00 82.14 339 LEU B C 1
ATOM 5387 O O . LEU B 1 309 ? 68.287 65.312 125.948 1.00 82.90 339 LEU B O 1
ATOM 5392 N N . GLY B 1 310 ? 68.295 64.921 123.708 1.00 77.51 340 GLY B N 1
ATOM 5393 C CA . GLY B 1 310 ? 67.943 63.503 123.731 1.00 77.33 340 GLY B CA 1
ATOM 5394 C C . GLY B 1 310 ? 69.055 62.642 124.296 1.00 81.37 340 GLY B C 1
ATOM 5395 O O . GLY B 1 310 ? 68.784 61.574 124.861 1.00 82.05 340 GLY B O 1
ATOM 5396 N N . LEU B 1 311 ? 70.323 63.108 124.131 1.00 76.83 341 LEU B N 1
ATOM 5397 C CA . LEU B 1 311 ? 71.532 62.466 124.670 1.00 76.92 341 LEU B CA 1
ATOM 5398 C C . LEU B 1 311 ? 71.627 62.707 126.171 1.00 83.10 341 LEU B C 1
ATOM 5399 O O . LEU B 1 311 ? 71.976 61.790 126.918 1.00 84.74 341 LEU B O 1
ATOM 5404 N N . LEU B 1 312 ? 71.282 63.943 126.608 1.00 78.95 342 LEU B N 1
ATOM 5405 C CA . LEU B 1 312 ? 71.314 64.413 127.993 1.00 80.29 342 LEU B CA 1
ATOM 5406 C C . LEU B 1 312 ? 70.263 63.709 128.912 1.00 88.55 342 LEU B C 1
ATOM 5407 O O . LEU B 1 312 ? 69.758 64.327 129.855 1.00 90.48 342 LEU B O 1
ATOM 5412 N N . ASN B 1 313 ? 69.976 62.412 128.670 1.00 85.46 343 ASN B N 1
ATOM 5413 C CA . ASN B 1 313 ? 69.036 61.604 129.453 1.00 102.85 343 ASN B CA 1
ATOM 5414 C C . ASN B 1 313 ? 69.599 60.193 129.651 1.00 122.56 343 ASN B C 1
ATOM 5415 O O . ASN B 1 313 ? 70.129 59.598 128.711 1.00 87.44 343 ASN B O 1
ATOM 5420 N N . GLU B 1 343 ? 75.008 68.468 133.361 1.00 103.49 373 GLU B N 1
ATOM 5421 C CA . GLU B 1 343 ? 74.314 67.648 132.360 1.00 101.87 373 GLU B CA 1
ATOM 5422 C C . GLU B 1 343 ? 72.777 67.743 132.502 1.00 105.66 373 GLU B C 1
ATOM 5423 O O . GLU B 1 343 ? 72.052 67.286 131.615 1.00 102.77 373 GLU B O 1
ATOM 5425 N N . THR B 1 344 ? 72.291 68.327 133.620 1.00 104.81 374 THR B N 1
ATOM 5426 C CA . THR B 1 344 ? 70.864 68.538 133.889 1.00 104.75 374 THR B CA 1
ATOM 5427 C C . THR B 1 344 ? 70.567 70.028 133.749 1.00 110.11 374 THR B C 1
ATOM 5428 O O . THR B 1 344 ? 69.462 70.409 133.345 1.00 108.75 374 THR B O 1
ATOM 5430 N N . LEU B 1 345 ? 71.582 70.865 134.062 1.00 108.81 375 LEU B N 1
ATOM 5431 C CA . LEU B 1 345 ? 71.553 72.320 133.935 1.00 109.17 375 LEU B CA 1
ATOM 5432 C C . LEU B 1 345 ? 71.487 72.722 132.447 1.00 113.17 375 LEU B C 1
ATOM 5433 O O . LEU B 1 345 ? 70.723 73.628 132.092 1.00 112.96 375 LEU B O 1
ATOM 5435 N N . LYS B 1 346 ? 72.282 72.038 131.579 1.00 108.81 376 LYS B N 1
ATOM 5436 C CA . LYS B 1 346 ? 72.337 72.273 130.132 1.00 106.62 376 LYS B CA 1
ATOM 5437 C C . LYS B 1 346 ? 71.060 71.747 129.455 1.00 110.27 376 LYS B C 1
ATOM 5438 O O . LYS B 1 346 ? 70.729 72.201 128.359 1.00 108.86 376 LYS B O 1
ATOM 5440 N N . LEU B 1 347 ? 70.347 70.794 130.107 1.00 107.33 377 LEU B N 1
ATOM 5441 C CA . LEU B 1 347 ? 69.084 70.217 129.628 1.00 105.84 377 LEU B CA 1
ATOM 5442 C C . LEU B 1 347 ? 67.950 71.240 129.835 1.00 110.38 377 LEU B C 1
ATOM 5443 O O . LEU B 1 347 ? 67.006 71.280 129.042 1.00 108.84 377 LEU B O 1
ATOM 5448 N N . LEU B 1 348 ? 68.066 72.081 130.880 1.00 108.86 378 LEU B N 1
ATOM 5449 C CA . LEU B 1 348 ? 67.103 73.139 131.175 1.00 109.38 378 LEU B CA 1
ATOM 5450 C C . LEU B 1 348 ? 67.428 74.392 130.350 1.00 113.44 378 LEU B C 1
ATOM 5451 O O . LEU B 1 348 ? 66.547 74.893 129.646 1.00 112.25 378 LEU B O 1
ATOM 5453 N N . LEU B 1 349 ? 68.705 74.865 130.408 1.00 111.06 379 LEU B N 1
ATOM 5454 C CA . LEU B 1 349 ? 69.223 76.076 129.737 1.00 110.77 379 LEU B CA 1
ATOM 5455 C C . LEU B 1 349 ? 69.038 76.070 128.201 1.00 113.15 379 LEU B C 1
ATOM 5456 O O . LEU B 1 349 ? 68.612 77.096 127.652 1.00 112.62 379 LEU B O 1
ATOM 5458 N N . SER B 1 350 ? 69.340 74.929 127.518 1.00 107.89 380 SER B N 1
ATOM 5459 C CA . SER B 1 350 ? 69.223 74.802 126.060 1.00 105.24 380 SER B CA 1
ATOM 5460 C C . SER B 1 350 ? 67.743 74.856 125.607 1.00 108.10 380 SER B C 1
ATOM 5461 O O . SER B 1 350 ? 67.105 73.833 125.323 1.00 105.65 380 SER B O 1
ATOM 5464 N N . SER B 1 351 ? 67.224 76.112 125.574 1.00 106.09 381 SER B N 1
ATOM 5465 C CA . SER B 1 351 ? 65.890 76.567 125.171 1.00 105.48 381 SER B CA 1
ATOM 5466 C C . SER B 1 351 ? 65.864 78.124 125.089 1.00 109.48 381 SER B C 1
ATOM 5467 O O . SER B 1 351 ? 65.329 78.798 125.974 1.00 110.29 381 SER B O 1
ATOM 5470 N N . SER B 1 352 ? 66.518 78.662 124.020 1.00 104.77 382 SER B N 1
ATOM 5471 C CA . SER B 1 352 ? 66.657 80.063 123.561 1.00 104.57 382 SER B CA 1
ATOM 5472 C C . SER B 1 352 ? 67.388 81.050 124.511 1.00 108.68 382 SER B C 1
ATOM 5473 O O . SER B 1 352 ? 68.319 81.728 124.067 1.00 107.96 382 SER B O 1
ATOM 5475 N N . GLU B 1 353 ? 66.935 81.167 125.773 1.00 106.17 383 GLU B N 1
ATOM 5476 C CA . GLU B 1 353 ? 67.413 82.124 126.787 1.00 107.86 383 GLU B CA 1
ATOM 5477 C C . GLU B 1 353 ? 68.918 82.026 127.158 1.00 110.50 383 GLU B C 1
ATOM 5478 O O . GLU B 1 353 ? 69.474 83.030 127.618 1.00 110.81 383 GLU B O 1
ATOM 5484 N N . TRP B 1 354 ? 69.556 80.839 126.979 1.00 105.09 384 TRP B N 1
ATOM 5485 C CA . TRP B 1 354 ? 70.960 80.570 127.341 1.00 104.74 384 TRP B CA 1
ATOM 5486 C C . TRP B 1 354 ? 72.000 81.445 126.592 1.00 108.54 384 TRP B C 1
ATOM 5487 O O . TRP B 1 354 ? 73.077 81.701 127.140 1.00 108.56 384 TRP B O 1
ATOM 5498 N N . VAL B 1 355 ? 71.677 81.883 125.350 1.00 104.82 385 VAL B N 1
ATOM 5499 C CA . VAL B 1 355 ? 72.538 82.687 124.467 1.00 104.74 385 VAL B CA 1
ATOM 5500 C C . VAL B 1 355 ? 72.877 84.069 125.069 1.00 110.97 385 VAL B C 1
ATOM 5501 O O . VAL B 1 355 ? 73.887 84.663 124.679 1.00 110.13 385 VAL B O 1
ATOM 5503 N N . GLN B 1 356 ? 72.046 84.554 126.025 1.00 110.47 386 GLN B N 1
ATOM 5504 C CA . GLN B 1 356 ? 72.162 85.842 126.726 1.00 113.16 386 GLN B CA 1
ATOM 5505 C C . GLN B 1 356 ? 73.484 85.995 127.520 1.00 120.53 386 GLN B C 1
ATOM 5506 O O . GLN B 1 356 ? 73.998 87.117 127.605 1.00 121.73 386 GLN B O 1
ATOM 5508 N N . SER B 1 357 ? 74.025 84.887 128.095 1.00 117.69 387 SER B N 1
ATOM 5509 C CA . SER B 1 357 ? 75.284 84.897 128.861 1.00 118.97 387 SER B CA 1
ATOM 5510 C C . SER B 1 357 ? 76.485 84.655 127.940 1.00 122.50 387 SER B C 1
ATOM 5511 O O . SER B 1 357 ? 76.547 83.624 127.262 1.00 121.26 387 SER B O 1
ATOM 5513 N N . GLU B 1 358 ? 77.418 85.629 127.906 1.00 119.78 388 GLU B N 1
ATOM 5514 C CA . GLU B 1 358 ? 78.639 85.610 127.087 1.00 119.29 388 GLU B CA 1
ATOM 5515 C C . GLU B 1 358 ? 79.643 84.557 127.593 1.00 122.60 388 GLU B C 1
ATOM 5516 O O . GLU B 1 358 ? 80.409 84.008 126.793 1.00 121.45 388 GLU B O 1
ATOM 5518 N N . LYS B 1 359 ? 79.630 84.285 128.920 1.00 119.22 389 LYS B N 1
ATOM 5519 C CA . LYS B 1 359 ? 80.498 83.305 129.574 1.00 119.22 389 LYS B CA 1
ATOM 5520 C C . LYS B 1 359 ? 80.085 81.869 129.203 1.00 119.88 389 LYS B C 1
ATOM 5521 O O . LYS B 1 359 ? 80.962 81.035 128.968 1.00 119.62 389 LYS B O 1
ATOM 5523 N N . LEU B 1 360 ? 78.761 81.591 129.132 1.00 113.33 390 LEU B N 1
ATOM 5524 C CA . LEU B 1 360 ? 78.213 80.275 128.789 1.00 110.84 390 LEU B CA 1
ATOM 5525 C C . LEU B 1 360 ? 78.443 79.924 127.302 1.00 112.28 390 LEU B C 1
ATOM 5526 O O . LEU B 1 360 ? 78.834 78.790 127.014 1.00 111.72 390 LEU B O 1
ATOM 5528 N N . VAL B 1 361 ? 78.211 80.889 126.370 1.00 106.90 391 VAL B N 1
ATOM 5529 C CA . VAL B 1 361 ? 78.392 80.723 124.913 1.00 104.43 391 VAL B CA 1
ATOM 5530 C C . VAL B 1 361 ? 79.873 80.416 124.612 1.00 107.15 391 VAL B C 1
ATOM 5531 O O . VAL B 1 361 ? 80.155 79.394 123.984 1.00 105.89 391 VAL B O 1
ATOM 5535 N N . ARG B 1 362 ? 80.802 81.269 125.105 1.00 104.15 392 ARG B N 1
ATOM 5536 C CA . ARG B 1 362 ? 82.255 81.133 124.934 1.00 104.52 392 ARG B CA 1
ATOM 5537 C C . ARG B 1 362 ? 82.748 79.736 125.368 1.00 107.14 392 ARG B C 1
ATOM 5538 O O . ARG B 1 362 ? 83.560 79.127 124.668 1.00 106.52 392 ARG B O 1
ATOM 5540 N N . ALA B 1 363 ? 82.214 79.222 126.490 1.00 103.09 393 ALA B N 1
ATOM 5541 C CA . ALA B 1 363 ? 82.552 77.919 127.064 1.00 102.80 393 ALA B CA 1
ATOM 5542 C C . ALA B 1 363 ? 82.037 76.755 126.219 1.00 103.88 393 ALA B C 1
ATOM 5543 O O . ALA B 1 363 ? 82.724 75.734 126.112 1.00 103.74 393 ALA B O 1
ATOM 5545 N N . LEU B 1 364 ? 80.830 76.910 125.629 1.00 97.55 394 LEU B N 1
ATOM 5546 C CA . LEU B 1 364 ? 80.160 75.885 124.832 1.00 94.58 394 LEU B CA 1
ATOM 5547 C C . LEU B 1 364 ? 80.571 75.888 123.346 1.00 97.39 394 LEU B C 1
ATOM 5548 O O . LEU B 1 364 ? 80.007 75.102 122.589 1.00 96.17 394 LEU B O 1
ATOM 5550 N N . GLN B 1 365 ? 81.570 76.709 122.930 1.00 94.43 395 GLN B N 1
ATOM 5551 C CA . GLN B 1 365 ? 82.018 76.804 121.528 1.00 93.22 395 GLN B CA 1
ATOM 5552 C C . GLN B 1 365 ? 82.674 75.502 121.021 1.00 97.13 395 GLN B C 1
ATOM 5553 O O . GLN B 1 365 ? 82.142 74.889 120.097 1.00 95.54 395 GLN B O 1
ATOM 5559 N N . THR B 1 366 ? 83.809 75.089 121.613 1.00 95.30 396 THR B N 1
ATOM 5560 C CA . THR B 1 366 ? 84.536 73.874 121.231 1.00 95.19 396 THR B CA 1
ATOM 5561 C C . THR B 1 366 ? 83.704 72.566 121.513 1.00 95.91 396 THR B C 1
ATOM 5562 O O . THR B 1 366 ? 83.733 71.690 120.631 1.00 94.26 396 THR B O 1
ATOM 5566 N N . PRO B 1 367 ? 82.923 72.410 122.638 1.00 90.83 397 PRO B N 1
ATOM 5567 C CA . PRO B 1 367 ? 82.180 71.147 122.843 1.00 88.93 397 PRO B CA 1
ATOM 5568 C C . PRO B 1 367 ? 81.027 70.924 121.860 1.00 88.59 397 PRO B C 1
ATOM 5569 O O . PRO B 1 367 ? 80.921 69.823 121.304 1.00 86.89 397 PRO B O 1
ATOM 5573 N N . LEU B 1 368 ? 80.162 71.954 121.659 1.00 82.80 398 LEU B N 1
ATOM 5574 C CA . LEU B 1 368 ? 78.998 71.864 120.775 1.00 80.03 398 LEU B CA 1
ATOM 5575 C C . LEU B 1 368 ? 79.393 71.668 119.313 1.00 81.62 398 LEU B C 1
ATOM 5576 O O . LEU B 1 368 ? 78.645 71.015 118.582 1.00 80.09 398 LEU B O 1
ATOM 5581 N N . MET B 1 369 ? 80.562 72.190 118.887 1.00 77.31 399 MET B N 1
ATOM 5582 C CA . MET B 1 369 ? 81.016 72.033 117.501 1.00 75.89 399 MET B CA 1
ATOM 5583 C C . MET B 1 369 ? 81.535 70.616 117.237 1.00 78.23 399 MET B C 1
ATOM 5584 O O . MET B 1 369 ? 81.332 70.097 116.141 1.00 75.71 399 MET B O 1
ATOM 5589 N N . ARG B 1 370 ? 82.164 69.975 118.239 1.00 77.05 400 ARG B N 1
ATOM 5590 C CA . ARG B 1 370 ? 82.651 68.603 118.079 1.00 77.43 400 ARG B CA 1
ATOM 5591 C C . ARG B 1 370 ? 81.451 67.619 118.119 1.00 81.52 400 ARG B C 1
ATOM 5592 O O . ARG B 1 370 ? 81.467 66.616 117.402 1.00 81.15 400 ARG B O 1
ATOM 5600 N N . LEU B 1 371 ? 80.394 67.944 118.900 1.00 77.91 401 LEU B N 1
ATOM 5601 C CA . LEU B 1 371 ? 79.164 67.146 118.997 1.00 76.41 401 LEU B CA 1
ATOM 5602 C C . LEU B 1 371 ? 78.330 67.288 117.725 1.00 79.47 401 LEU B C 1
ATOM 5603 O O . LEU B 1 371 ? 77.638 66.343 117.335 1.00 78.88 401 LEU B O 1
ATOM 5608 N N . CYS B 1 372 ? 78.401 68.477 117.083 1.00 75.19 402 CYS B N 1
ATOM 5609 C CA . CYS B 1 372 ? 77.741 68.795 115.818 1.00 72.91 402 CYS B CA 1
ATOM 5610 C C . CYS B 1 372 ? 78.423 68.016 114.694 1.00 76.68 402 CYS B C 1
ATOM 5611 O O . CYS B 1 372 ? 77.739 67.332 113.935 1.00 75.10 402 CYS B O 1
ATOM 5614 N N . ALA B 1 373 ? 79.780 68.078 114.629 1.00 74.70 403 ALA B N 1
ATOM 5615 C CA . ALA B 1 373 ? 80.612 67.356 113.662 1.00 74.76 403 ALA B CA 1
ATOM 5616 C C . ALA B 1 373 ? 80.276 65.863 113.661 1.00 79.26 403 ALA B C 1
ATOM 5617 O O . ALA B 1 373 ? 80.124 65.281 112.587 1.00 78.18 403 ALA B O 1
ATOM 5619 N N . TRP B 1 374 ? 80.101 65.266 114.866 1.00 76.50 404 TRP B N 1
ATOM 5620 C CA . TRP B 1 374 ? 79.700 63.869 115.013 1.00 75.70 404 TRP B CA 1
ATOM 5621 C C . TRP B 1 374 ? 78.227 63.661 114.563 1.00 75.90 404 TRP B C 1
ATOM 5622 O O . TRP B 1 374 ? 77.934 62.653 113.917 1.00 74.20 404 TRP B O 1
ATOM 5633 N N . TYR B 1 375 ? 77.308 64.598 114.915 1.00 70.58 405 TYR B N 1
ATOM 5634 C CA . TYR B 1 375 ? 75.890 64.504 114.548 1.00 68.57 405 TYR B CA 1
ATOM 5635 C C . TYR B 1 375 ? 75.735 64.462 113.018 1.00 73.42 405 TYR B C 1
ATOM 5636 O O . TYR B 1 375 ? 74.860 63.755 112.502 1.00 73.88 405 TYR B O 1
ATOM 5645 N N . LEU B 1 376 ? 76.609 65.195 112.300 1.00 68.82 406 LEU B N 1
ATOM 5646 C CA . LEU B 1 376 ? 76.588 65.266 110.850 1.00 67.54 406 LEU B CA 1
ATOM 5647 C C . LEU B 1 376 ? 77.342 64.079 110.200 1.00 75.34 406 LEU B C 1
ATOM 5648 O O . LEU B 1 376 ? 76.747 63.363 109.389 1.00 74.59 406 LEU B O 1
ATOM 5653 N N . TYR B 1 377 ? 78.627 63.853 110.578 1.00 76.32 407 TYR B N 1
ATOM 5654 C CA . TYR B 1 377 ? 79.502 62.816 110.005 1.00 78.65 407 TYR B CA 1
ATOM 5655 C C . TYR B 1 377 ? 79.316 61.400 110.585 1.00 83.74 407 TYR B C 1
ATOM 5656 O O . TYR B 1 377 ? 79.362 60.432 109.824 1.00 84.47 407 TYR B O 1
ATOM 5665 N N . GLY B 1 378 ? 79.210 61.280 111.902 1.00 79.37 408 GLY B N 1
ATOM 5666 C CA . GLY B 1 378 ? 79.129 59.975 112.541 1.00 79.68 408 GLY B CA 1
ATOM 5667 C C . GLY B 1 378 ? 77.754 59.407 112.799 1.00 82.75 408 GLY B C 1
ATOM 5668 O O . GLY B 1 378 ? 77.595 58.186 112.810 1.00 83.67 408 GLY B O 1
ATOM 5669 N N . GLU B 1 379 ? 76.768 60.264 113.072 1.00 77.96 409 GLU B N 1
ATOM 5670 C CA . GLU B 1 379 ? 75.422 59.788 113.370 1.00 76.90 409 GLU B CA 1
ATOM 5671 C C . GLU B 1 379 ? 74.748 59.358 112.079 1.00 80.72 409 GLU B C 1
ATOM 5672 O O . GLU B 1 379 ? 74.699 60.118 111.102 1.00 79.75 409 GLU B O 1
ATOM 5678 N N . LYS B 1 380 ? 74.306 58.093 112.063 1.00 77.72 410 LYS B N 1
ATOM 5679 C CA . LYS B 1 380 ? 73.702 57.464 110.898 1.00 76.69 410 LYS B CA 1
ATOM 5680 C C . LYS B 1 380 ? 72.256 57.040 111.149 1.00 81.48 410 LYS B C 1
ATOM 5681 O O . LYS B 1 380 ? 71.817 56.899 112.294 1.00 82.21 410 LYS B O 1
ATOM 5687 N N . HIS B 1 381 ? 71.525 56.865 110.050 1.00 77.47 411 HIS B N 1
ATOM 5688 C CA . HIS B 1 381 ? 70.165 56.374 109.977 1.00 77.45 411 HIS B CA 1
ATOM 5689 C C . HIS B 1 381 ? 70.073 55.534 108.717 1.00 82.10 411 HIS B C 1
ATOM 5690 O O . HIS B 1 381 ? 70.175 56.074 107.605 1.00 80.50 411 HIS B O 1
ATOM 5697 N N . ARG B 1 382 ? 69.921 54.197 108.903 1.00 80.70 412 ARG B N 1
ATOM 5698 C CA . ARG B 1 382 ? 69.877 53.175 107.850 1.00 80.86 412 ARG B CA 1
ATOM 5699 C C . ARG B 1 382 ? 71.181 53.246 107.016 1.00 84.91 412 ARG B C 1
ATOM 5700 O O . ARG B 1 382 ? 71.156 53.077 105.791 1.00 83.70 412 ARG B O 1
ATOM 5702 N N . GLY B 1 383 ? 72.294 53.526 107.714 1.00 82.39 413 GLY B N 1
ATOM 5703 C CA . GLY B 1 383 ? 73.636 53.655 107.152 1.00 83.17 413 GLY B CA 1
ATOM 5704 C C . GLY B 1 383 ? 73.973 55.007 106.547 1.00 86.45 413 GLY B C 1
ATOM 5705 O O . GLY B 1 383 ? 75.151 55.306 106.306 1.00 87.40 413 GLY B O 1
ATOM 5706 N N . TYR B 1 384 ? 72.938 55.817 106.254 1.00 81.24 414 TYR B N 1
ATOM 5707 C CA . TYR B 1 384 ? 73.067 57.148 105.651 1.00 80.07 414 TYR B CA 1
ATOM 5708 C C . TYR B 1 384 ? 73.077 58.211 106.736 1.00 82.54 414 TYR B C 1
ATOM 5709 O O . TYR B 1 384 ? 72.803 57.882 107.889 1.00 83.17 414 TYR B O 1
ATOM 5718 N N . ALA B 1 385 ? 73.405 59.475 106.380 1.00 76.55 415 ALA B N 1
ATOM 5719 C CA . ALA B 1 385 ? 73.474 60.596 107.321 1.00 75.11 415 ALA B CA 1
ATOM 5720 C C . ALA B 1 385 ? 72.132 60.798 108.075 1.00 76.76 415 ALA B C 1
ATOM 5721 O O . ALA B 1 385 ? 71.056 60.786 107.459 1.00 75.33 415 ALA B O 1
ATOM 5723 N N . LEU B 1 386 ? 72.214 60.924 109.424 1.00 72.03 416 LEU B N 1
ATOM 5724 C CA . LEU B 1 386 ? 71.059 61.102 110.314 1.00 69.73 416 LEU B CA 1
ATOM 5725 C C . LEU B 1 386 ? 70.275 62.366 109.951 1.00 71.76 416 LEU B C 1
ATOM 5726 O O . LEU B 1 386 ? 69.049 62.299 109.834 1.00 71.92 416 LEU B O 1
ATOM 5731 N N . ASN B 1 387 ? 70.985 63.495 109.728 1.00 65.69 417 ASN B N 1
ATOM 5732 C CA . ASN B 1 387 ? 70.376 64.776 109.375 1.00 63.40 417 ASN B CA 1
ATOM 5733 C C . ASN B 1 387 ? 69.738 64.729 107.968 1.00 65.79 417 ASN B C 1
ATOM 5734 O O . ASN B 1 387 ? 70.377 64.281 107.010 1.00 67.16 417 ASN B O 1
ATOM 5739 N N . PRO B 1 388 ? 68.470 65.175 107.825 1.00 59.13 418 PRO B N 1
ATOM 5740 C CA . PRO B 1 388 ? 67.822 65.132 106.502 1.00 57.62 418 PRO B CA 1
ATOM 5741 C C . PRO B 1 388 ? 68.434 66.108 105.482 1.00 61.93 418 PRO B C 1
ATOM 5742 O O . PRO B 1 388 ? 68.539 65.762 104.301 1.00 62.59 418 PRO B O 1
ATOM 5746 N N . VAL B 1 389 ? 68.835 67.316 105.940 1.00 57.32 419 VAL B N 1
ATOM 5747 C CA . VAL B 1 389 ? 69.456 68.379 105.133 1.00 56.83 419 VAL B CA 1
ATOM 5748 C C . VAL B 1 389 ? 70.843 67.924 104.640 1.00 62.50 419 VAL B C 1
ATOM 5749 O O . VAL B 1 389 ? 71.197 68.175 103.490 1.00 63.99 419 VAL B O 1
ATOM 5753 N N . ALA B 1 390 ? 71.626 67.282 105.514 1.00 58.75 420 ALA B N 1
ATOM 5754 C CA . ALA B 1 390 ? 72.951 66.781 105.174 1.00 58.95 420 ALA B CA 1
ATOM 5755 C C . ALA B 1 390 ? 72.835 65.661 104.143 1.00 62.52 420 ALA B C 1
ATOM 5756 O O . ALA B 1 390 ? 73.580 65.658 103.162 1.00 63.10 420 ALA B O 1
ATOM 5758 N N . ASN B 1 391 ? 71.857 64.748 104.330 1.00 58.59 421 ASN B N 1
ATOM 5759 C CA . ASN B 1 391 ? 71.591 63.629 103.423 1.00 58.31 421 ASN B CA 1
ATOM 5760 C C . ASN B 1 391 ? 71.248 64.164 102.036 1.00 62.45 421 ASN B C 1
ATOM 5761 O O . ASN B 1 391 ? 71.786 63.661 101.046 1.00 63.31 421 ASN B O 1
ATOM 5766 N N . PHE B 1 392 ? 70.418 65.235 101.975 1.00 57.05 422 PHE B N 1
ATOM 5767 C CA . PHE B 1 392 ? 70.015 65.896 100.738 1.00 55.26 422 PHE B CA 1
ATOM 5768 C C . PHE B 1 392 ? 71.234 66.335 99.939 1.00 60.41 422 PHE B C 1
ATOM 5769 O O . PHE B 1 392 ? 71.397 65.903 98.797 1.00 61.70 422 PHE B O 1
ATOM 5777 N N . HIS B 1 393 ? 72.104 67.156 100.544 1.00 56.18 423 HIS B N 1
ATOM 5778 C CA . HIS B 1 393 ? 73.288 67.704 99.880 1.00 56.47 423 HIS B CA 1
ATOM 5779 C C . HIS B 1 393 ? 74.350 66.669 99.571 1.00 61.12 423 HIS B C 1
ATOM 5780 O O . HIS B 1 393 ? 74.986 66.774 98.535 1.00 60.87 423 HIS B O 1
ATOM 5787 N N . LEU B 1 394 ? 74.539 65.667 100.436 1.00 59.55 424 LEU B N 1
ATOM 5788 C CA . LEU B 1 394 ? 75.543 64.629 100.191 1.00 61.22 424 LEU B CA 1
ATOM 5789 C C . LEU B 1 394 ? 75.134 63.730 99.013 1.00 67.26 424 LEU B C 1
ATOM 5790 O O . LEU B 1 394 ? 76.006 63.304 98.253 1.00 68.87 424 LEU B O 1
ATOM 5795 N N . GLN B 1 395 ? 73.808 63.501 98.837 1.00 63.51 425 GLN B N 1
ATOM 5796 C CA . GLN B 1 395 ? 73.205 62.766 97.713 1.00 63.29 425 GLN B CA 1
ATOM 5797 C C . GLN B 1 395 ? 73.528 63.455 96.402 1.00 68.93 425 GLN B C 1
ATOM 5798 O O . GLN B 1 395 ? 73.769 62.790 95.394 1.00 69.20 425 GLN B O 1
ATOM 5804 N N . ASN B 1 396 ? 73.470 64.812 96.427 1.00 66.19 426 ASN B N 1
ATOM 5805 C CA . ASN B 1 396 ? 73.700 65.722 95.304 1.00 65.99 426 ASN B CA 1
ATOM 5806 C C . ASN B 1 396 ? 75.198 65.825 94.942 1.00 71.02 426 ASN B C 1
ATOM 5807 O O . ASN B 1 396 ? 75.510 66.372 93.882 1.00 71.71 426 ASN B O 1
ATOM 5812 N N . GLY B 1 397 ? 76.090 65.313 95.803 1.00 66.64 427 GLY B N 1
ATOM 5813 C CA . GLY B 1 397 ? 77.535 65.325 95.565 1.00 67.14 427 GLY B CA 1
ATOM 5814 C C . GLY B 1 397 ? 78.328 66.401 96.284 1.00 69.94 427 GLY B C 1
ATOM 5815 O O . GLY B 1 397 ? 79.494 66.652 95.943 1.00 70.19 427 GLY B O 1
ATOM 5816 N N . ALA B 1 398 ? 77.702 67.036 97.298 1.00 65.21 428 ALA B N 1
ATOM 5817 C CA . ALA B 1 398 ? 78.328 68.067 98.128 1.00 65.54 428 ALA B CA 1
ATOM 5818 C C . ALA B 1 398 ? 79.317 67.431 99.117 1.00 72.19 428 ALA B C 1
ATOM 5819 O O . ALA B 1 398 ? 79.316 66.203 99.294 1.00 72.22 428 ALA B O 1
ATOM 5821 N N . VAL B 1 399 ? 80.173 68.266 99.740 1.00 70.58 429 VAL B N 1
ATOM 5822 C CA . VAL B 1 399 ? 81.208 67.860 100.708 1.00 72.18 429 VAL B CA 1
ATOM 5823 C C . VAL B 1 399 ? 80.954 68.575 102.054 1.00 78.25 429 VAL B C 1
ATOM 5824 O O . VAL B 1 399 ? 80.825 69.804 102.037 1.00 79.60 429 VAL B O 1
ATOM 5828 N N . LEU B 1 400 ? 80.884 67.841 103.210 1.00 74.24 430 LEU B N 1
ATOM 5829 C CA . LEU B 1 400 ? 80.711 68.476 104.535 1.00 73.79 430 LEU B CA 1
ATOM 5830 C C . LEU B 1 400 ? 81.980 69.305 104.763 1.00 79.59 430 LEU B C 1
ATOM 5831 O O . LEU B 1 400 ? 82.993 68.788 105.224 1.00 80.93 430 LEU B O 1
ATOM 5833 N N . TRP B 1 401 ? 81.942 70.570 104.295 1.00 76.45 431 TRP B N 1
ATOM 5834 C CA . TRP B 1 401 ? 83.064 71.505 104.218 1.00 77.73 431 TRP B CA 1
ATOM 5835 C C . TRP B 1 401 ? 83.317 72.362 105.493 1.00 80.10 431 TRP B C 1
ATOM 5836 O O . TRP B 1 401 ? 84.476 72.459 105.923 1.00 82.44 431 TRP B O 1
ATOM 5847 N N . ARG B 1 402 ? 82.284 73.001 106.079 1.00 71.85 432 ARG B N 1
ATOM 5848 C CA . ARG B 1 402 ? 82.527 73.835 107.266 1.00 70.85 432 ARG B CA 1
ATOM 5849 C C . ARG B 1 402 ? 81.373 73.818 108.264 1.00 71.36 432 ARG B C 1
ATOM 5850 O O . ARG B 1 402 ? 80.212 73.757 107.861 1.00 68.26 432 ARG B O 1
ATOM 5858 N N . ILE B 1 403 ? 81.705 73.898 109.570 1.00 68.17 433 ILE B N 1
ATOM 5859 C CA . ILE B 1 403 ? 80.731 74.005 110.660 1.00 67.15 433 ILE B CA 1
ATOM 5860 C C . ILE B 1 403 ? 80.871 75.435 111.186 1.00 73.86 433 ILE B C 1
ATOM 5861 O O . ILE B 1 403 ? 81.982 75.867 111.515 1.00 74.31 433 ILE B O 1
ATOM 5866 N N . ASN B 1 404 ? 79.751 76.189 111.170 1.00 71.54 434 ASN B N 1
ATOM 5867 C CA . ASN B 1 404 ? 79.707 77.603 111.544 1.00 73.09 434 ASN B CA 1
ATOM 5868 C C . ASN B 1 404 ? 79.055 77.832 112.913 1.00 80.30 434 ASN B C 1
ATOM 5869 O O . ASN B 1 404 ? 77.882 77.512 113.091 1.00 79.22 434 ASN B O 1
ATOM 5874 N N . TRP B 1 405 ? 79.820 78.406 113.863 1.00 80.45 435 TRP B N 1
ATOM 5875 C CA . TRP B 1 405 ? 79.372 78.738 115.220 1.00 81.85 435 TRP B CA 1
ATOM 5876 C C . TRP B 1 405 ? 78.595 80.062 115.200 1.00 85.56 435 TRP B C 1
ATOM 5877 O O . TRP B 1 405 ? 79.060 81.044 114.608 1.00 86.80 435 TRP B O 1
ATOM 5888 N N . MET B 1 406 ? 77.402 80.072 115.833 1.00 79.45 436 MET B N 1
ATOM 5889 C CA . MET B 1 406 ? 76.493 81.217 115.937 1.00 78.56 436 MET B CA 1
ATOM 5890 C C . MET B 1 406 ? 76.188 81.834 114.544 1.00 83.87 436 MET B C 1
ATOM 5891 O O . MET B 1 406 ? 76.223 83.059 114.373 1.00 85.73 436 MET B O 1
ATOM 5896 N N . ALA B 1 407 ? 75.875 80.967 113.559 1.00 78.48 437 ALA B N 1
ATOM 5897 C CA . ALA B 1 407 ? 75.537 81.369 112.194 1.00 76.96 437 ALA B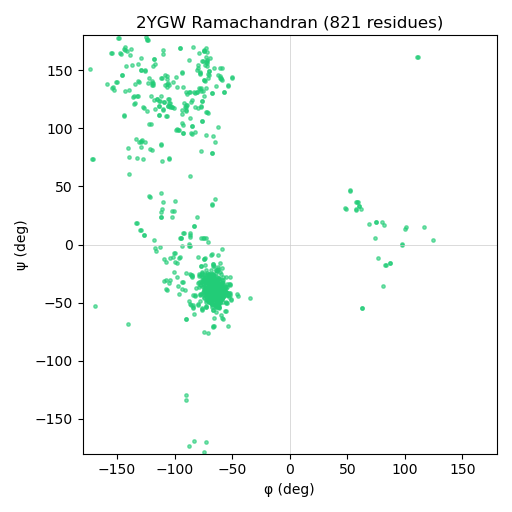 CA 1
ATOM 5898 C C . ALA B 1 407 ? 74.094 81.853 112.115 1.00 79.82 437 ALA B C 1
ATOM 5899 O O . ALA B 1 407 ? 73.797 82.732 111.307 1.00 80.04 437 ALA B O 1
ATOM 5901 N N . ASP B 1 408 ? 73.200 81.287 112.947 1.00 74.96 438 ASP B N 1
ATOM 5902 C CA . ASP B 1 408 ? 71.793 81.685 113.003 1.00 73.84 438 ASP B CA 1
ATOM 5903 C C . ASP B 1 408 ? 71.410 81.959 114.451 1.00 78.28 438 ASP B C 1
ATOM 5904 O O . ASP B 1 408 ? 70.963 81.059 115.170 1.00 78.05 438 ASP B O 1
ATOM 5909 N N . VAL B 1 409 ? 71.597 83.214 114.878 1.00 75.63 439 VAL B N 1
ATOM 5910 C CA . VAL B 1 409 ? 71.306 83.641 116.248 1.00 76.42 439 VAL B CA 1
ATOM 5911 C C . VAL B 1 409 ? 69.802 83.985 116.423 1.00 80.06 439 VAL B C 1
ATOM 5912 O O . VAL B 1 409 ? 69.428 84.576 117.441 1.00 81.54 439 VAL B O 1
ATOM 5916 N N . SER B 1 410 ? 68.944 83.554 115.471 1.00 74.62 440 SER B N 1
ATOM 5917 C CA . SER B 1 410 ? 67.497 83.755 115.538 1.00 74.64 440 SER B CA 1
ATOM 5918 C C . SER B 1 410 ? 66.867 82.803 116.583 1.00 80.86 440 SER B C 1
ATOM 5919 O O . SER B 1 410 ? 67.534 81.868 117.034 1.00 80.49 440 SER B O 1
ATOM 5922 N N . LEU B 1 411 ? 65.585 83.042 116.965 1.00 79.00 441 LEU B N 1
ATOM 5923 C CA . LEU B 1 411 ? 64.850 82.213 117.937 1.00 79.00 441 LEU B CA 1
ATOM 5924 C C . LEU B 1 411 ? 64.778 80.754 117.465 1.00 82.12 441 LEU B C 1
ATOM 5925 O O . LEU B 1 411 ? 65.036 79.849 118.254 1.00 82.60 441 LEU B O 1
ATOM 5927 N N . ARG B 1 412 ? 64.481 80.538 116.172 1.00 76.72 442 ARG B N 1
ATOM 5928 C CA . ARG B 1 412 ? 64.393 79.211 115.559 1.00 74.79 442 ARG B CA 1
ATOM 5929 C C . ARG B 1 412 ? 65.795 78.618 115.333 1.00 75.74 442 ARG B C 1
ATOM 5930 O O . ARG B 1 412 ? 65.947 77.394 115.324 1.00 74.33 442 ARG B O 1
ATOM 5938 N N . GLY B 1 413 ? 66.782 79.502 115.144 1.00 71.08 443 GLY B N 1
ATOM 5939 C CA . GLY B 1 413 ? 68.182 79.156 114.909 1.00 70.32 443 GLY B CA 1
ATOM 5940 C C . GLY B 1 413 ? 68.908 78.636 116.131 1.00 73.49 443 GLY B C 1
ATOM 5941 O O . GLY B 1 413 ? 69.756 77.752 116.007 1.00 72.30 443 GLY B O 1
ATOM 5942 N N . ILE B 1 414 ? 68.578 79.184 117.318 1.00 70.87 444 ILE B N 1
ATOM 5943 C CA . ILE B 1 414 ? 69.146 78.793 118.608 1.00 71.48 444 ILE B CA 1
ATOM 5944 C C . ILE B 1 414 ? 68.378 77.561 119.145 1.00 75.57 444 ILE B C 1
ATOM 5945 O O . ILE B 1 414 ? 69.001 76.610 119.621 1.00 75.29 444 ILE B O 1
ATOM 5950 N N . THR B 1 415 ? 67.044 77.564 119.040 1.00 72.46 445 THR B N 1
ATOM 5951 C CA . THR B 1 415 ? 66.231 76.433 119.505 1.00 72.40 445 THR B CA 1
ATOM 5952 C C . THR B 1 415 ? 66.345 75.210 118.566 1.00 74.45 445 THR B C 1
ATOM 5953 O O . THR B 1 415 ? 66.162 74.083 119.031 1.00 74.40 445 THR B O 1
ATOM 5957 N N . GLY B 1 416 ? 66.663 75.433 117.287 1.00 69.41 446 GLY B N 1
ATOM 5958 C CA . GLY B 1 416 ? 66.784 74.362 116.298 1.00 68.03 446 GLY B CA 1
ATOM 5959 C C . GLY B 1 416 ? 68.124 73.653 116.194 1.00 72.63 446 GLY B C 1
ATOM 5960 O O . GLY B 1 416 ? 68.182 72.415 116.236 1.00 72.60 446 GLY B O 1
ATOM 5961 N N . SER B 1 417 ? 69.212 74.431 116.050 1.00 69.80 447 SER B N 1
ATOM 5962 C CA . SER B 1 417 ? 70.556 73.886 115.876 1.00 70.14 447 SER B CA 1
ATOM 5963 C C . SER B 1 417 ? 71.612 74.553 116.788 1.00 75.43 447 SER B C 1
ATOM 5964 O O . SER B 1 417 ? 72.805 74.397 116.523 1.00 76.22 447 SER B O 1
ATOM 5966 N N . CYS B 1 418 ? 71.181 75.246 117.877 1.00 72.47 448 CYS B N 1
ATOM 5967 C CA . CYS B 1 418 ? 72.029 75.935 118.883 1.00 74.07 448 CYS B CA 1
ATOM 5968 C C . CYS B 1 418 ? 72.909 77.048 118.269 1.00 77.25 448 CYS B C 1
ATOM 5969 O O . CYS B 1 418 ? 74.009 77.321 118.767 1.00 77.73 448 CYS B O 1
ATOM 5972 N N . GLY B 1 419 ? 72.381 77.704 117.233 1.00 72.31 449 GLY B N 1
ATOM 5973 C CA . GLY B 1 419 ? 73.053 78.767 116.492 1.00 71.75 449 GLY B CA 1
ATOM 5974 C C . GLY B 1 419 ? 73.930 78.260 115.357 1.00 73.79 449 GLY B C 1
ATOM 5975 O O . GLY B 1 419 ? 74.296 79.039 114.472 1.00 74.07 449 GLY B O 1
ATOM 5976 N N . LEU B 1 420 ? 74.254 76.941 115.357 1.00 67.55 450 LEU B N 1
ATOM 5977 C CA . LEU B 1 420 ? 75.123 76.297 114.367 1.00 66.02 450 LEU B CA 1
ATOM 5978 C C . LEU B 1 420 ? 74.461 76.086 113.001 1.00 68.23 450 LEU B C 1
ATOM 5979 O O . LEU B 1 420 ? 73.268 75.763 112.909 1.00 67.49 450 LEU B O 1
ATOM 5984 N N . MET B 1 421 ? 75.272 76.293 111.938 1.00 62.14 451 MET B N 1
ATOM 5985 C CA . MET B 1 421 ? 74.924 76.086 110.530 1.00 59.40 451 MET B CA 1
ATOM 5986 C C . MET B 1 421 ? 76.117 75.422 109.853 1.00 63.03 451 MET B C 1
ATOM 5987 O O . MET B 1 421 ? 77.178 75.316 110.470 1.00 63.90 451 MET B O 1
ATOM 5992 N N . ALA B 1 422 ? 75.943 74.925 108.619 1.00 58.53 452 ALA B N 1
ATOM 5993 C CA . ALA B 1 422 ? 77.031 74.242 107.914 1.00 58.47 452 ALA B CA 1
ATOM 5994 C C . ALA B 1 422 ? 77.036 74.562 106.420 1.00 60.03 452 ALA B C 1
ATOM 5995 O O . ALA B 1 422 ? 75.990 74.904 105.848 1.00 56.73 452 ALA B O 1
ATOM 5997 N N . ASN B 1 423 ? 78.235 74.461 105.807 1.00 57.51 453 ASN B N 1
ATOM 5998 C CA . ASN B 1 423 ? 78.458 74.707 104.392 1.00 57.59 453 ASN B CA 1
ATOM 5999 C C . ASN B 1 423 ? 78.708 73.393 103.666 1.00 63.97 453 ASN B C 1
ATOM 6000 O O . ASN B 1 423 ? 79.724 72.742 103.898 1.00 63.87 453 ASN B O 1
ATOM 6005 N N . TYR B 1 424 ? 77.748 72.979 102.816 1.00 62.04 454 TYR B N 1
ATOM 6006 C CA . TYR B 1 424 ? 77.874 71.772 101.989 1.00 62.25 454 TYR B CA 1
ATOM 6007 C C . TYR B 1 424 ? 78.349 72.271 100.644 1.00 68.16 454 TYR B C 1
ATOM 6008 O O . TYR B 1 424 ? 77.553 72.852 99.892 1.00 66.77 454 TYR B O 1
ATOM 6017 N N . ARG B 1 425 ? 79.690 72.172 100.408 1.00 66.51 455 ARG B N 1
ATOM 6018 C CA . ARG B 1 425 ? 80.351 72.703 99.216 1.00 66.84 455 ARG B CA 1
ATOM 6019 C C . ARG B 1 425 ? 80.262 71.791 98.004 1.00 72.20 455 ARG B C 1
ATOM 6020 O O . ARG B 1 425 ? 80.581 70.606 98.070 1.00 71.51 455 ARG B O 1
ATOM 6028 N N . TYR B 1 426 ? 79.853 72.394 96.883 1.00 71.24 456 TYR B N 1
ATOM 6029 C CA . TYR B 1 426 ? 79.678 71.758 95.587 1.00 72.08 456 TYR B CA 1
ATOM 6030 C C . TYR B 1 426 ? 80.892 71.991 94.689 1.00 80.64 456 TYR B C 1
ATOM 6031 O O . TYR B 1 426 ? 81.038 73.062 94.085 1.00 81.44 456 TYR B O 1
ATOM 6040 N N . PHE B 1 427 ? 81.777 70.985 94.621 1.00 78.75 457 PHE B N 1
ATOM 6041 C CA . PHE B 1 427 ? 82.924 71.000 93.717 1.00 80.16 457 PHE B CA 1
ATOM 6042 C C . PHE B 1 427 ? 82.416 70.296 92.475 1.00 84.48 457 PHE B C 1
ATOM 6043 O O . PHE B 1 427 ? 82.336 69.069 92.463 1.00 84.48 457 PHE B O 1
ATOM 6051 N N . LEU B 1 428 ? 81.956 71.071 91.478 1.00 81.01 458 LEU B N 1
ATOM 6052 C CA . LEU B 1 428 ? 81.284 70.573 90.262 1.00 80.27 458 LEU B CA 1
ATOM 6053 C C . LEU B 1 428 ? 82.071 69.488 89.503 1.00 83.95 458 LEU B C 1
ATOM 6054 O O . LEU B 1 428 ? 81.461 68.561 88.951 1.00 81.06 458 LEU B O 1
ATOM 6059 N N . GLU B 1 429 ? 83.411 69.580 89.525 1.00 83.97 459 GLU B N 1
ATOM 6060 C CA . GLU B 1 429 ? 84.311 68.620 88.883 1.00 86.34 459 GLU B CA 1
ATOM 6061 C C . GLU B 1 429 ? 84.198 67.201 89.505 1.00 89.95 459 GLU B C 1
ATOM 6062 O O . GLU B 1 429 ? 84.529 66.227 88.823 1.00 90.52 459 GLU B O 1
ATOM 60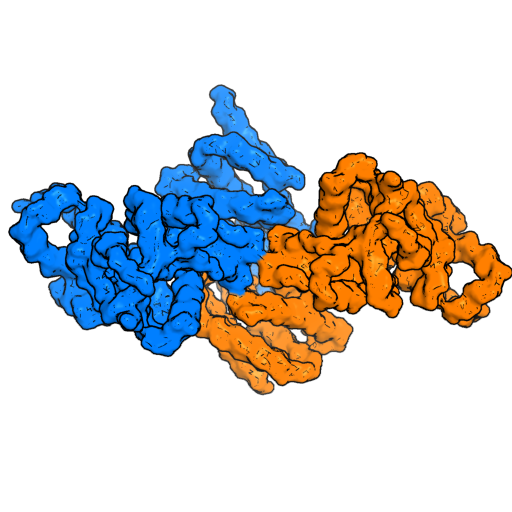68 N N . GLU B 1 430 ? 83.710 67.088 90.771 1.00 84.66 460 GLU B N 1
ATOM 6069 C CA . GLU B 1 430 ? 83.623 65.815 91.484 1.00 83.84 460 GLU B CA 1
ATOM 6070 C C . GLU B 1 430 ? 82.229 65.522 92.107 1.00 84.95 460 GLU B C 1
ATOM 6071 O O . GLU B 1 430 ? 82.120 64.568 92.875 1.00 83.49 460 GLU B O 1
ATOM 6077 N N . THR B 1 431 ? 81.169 66.283 91.749 1.00 80.82 461 THR B N 1
ATOM 6078 C CA . THR B 1 431 ? 79.817 66.044 92.287 1.00 79.13 461 THR B CA 1
ATOM 6079 C C . THR B 1 431 ? 79.303 64.653 91.896 1.00 84.97 461 THR B C 1
ATOM 6080 O O . THR B 1 431 ? 78.639 64.005 92.702 1.00 83.20 461 THR B O 1
ATOM 6084 N N . GLY B 1 432 ? 79.636 64.213 90.678 1.00 84.69 462 GLY B N 1
ATOM 6085 C CA . GLY B 1 432 ? 79.275 62.899 90.148 1.00 84.89 462 GLY B CA 1
ATOM 6086 C C . GLY B 1 432 ? 79.799 61.759 91.005 1.00 89.22 462 GLY B C 1
ATOM 6087 O O . GLY B 1 432 ? 78.993 61.055 91.621 1.00 87.30 462 GLY B O 1
ATOM 6088 N N . PRO B 1 433 ? 81.148 61.602 91.133 1.00 87.68 463 PRO B N 1
ATOM 6089 C CA . PRO B 1 433 ? 81.693 60.518 91.974 1.00 88.34 463 PRO B CA 1
ATOM 6090 C C . PRO B 1 433 ? 81.269 60.589 93.438 1.00 91.04 463 PRO B C 1
ATOM 6091 O O . PRO B 1 433 ? 81.082 59.534 94.041 1.00 91.88 463 PRO B O 1
ATOM 6095 N N . ASN B 1 434 ? 81.114 61.811 94.006 1.00 85.24 464 ASN B N 1
ATOM 6096 C CA . ASN B 1 434 ? 80.696 62.017 95.402 1.00 83.02 464 ASN B CA 1
ATOM 6097 C C . ASN B 1 434 ? 79.264 61.551 95.616 1.00 84.09 464 ASN B C 1
ATOM 6098 O O . ASN B 1 434 ? 78.966 60.958 96.651 1.00 84.10 464 ASN B O 1
ATOM 6103 N N . SER B 1 435 ? 78.389 61.808 94.632 1.00 78.59 465 SER B N 1
ATOM 6104 C CA . SER B 1 435 ? 76.995 61.379 94.639 1.00 76.50 465 SER B CA 1
ATOM 6105 C C . SER B 1 435 ? 76.935 59.848 94.681 1.00 81.31 465 SER B C 1
ATOM 6106 O O . SER B 1 435 ? 76.205 59.283 95.500 1.00 80.06 465 SER B O 1
ATOM 6109 N N . THR B 1 436 ? 77.774 59.192 93.835 1.00 79.07 466 THR B N 1
ATOM 6110 C CA . THR B 1 436 ? 77.916 57.743 93.679 1.00 79.15 466 THR B CA 1
ATOM 6111 C C . THR B 1 436 ? 78.452 57.123 94.984 1.00 83.40 466 THR B C 1
ATOM 6112 O O . THR B 1 436 ? 77.812 56.212 95.509 1.00 82.47 466 THR B O 1
ATOM 6116 N N . SER B 1 437 ? 79.593 57.637 95.516 1.00 80.54 467 SER B N 1
ATOM 6117 C CA . SER B 1 437 ? 80.228 57.180 96.759 1.00 81.05 467 SER B CA 1
ATOM 6118 C C . SER B 1 437 ? 79.279 57.238 97.959 1.00 82.24 467 SER B C 1
ATOM 6119 O O . SER B 1 437 ? 79.336 56.350 98.809 1.00 81.96 467 SER B O 1
ATOM 6122 N N . TYR B 1 438 ? 78.410 58.264 98.027 1.00 76.39 468 TYR B N 1
ATOM 6123 C CA . TYR B 1 438 ? 77.462 58.407 99.125 1.00 74.54 468 TYR B CA 1
ATOM 6124 C C . TYR B 1 438 ? 76.287 57.433 98.973 1.00 79.14 468 TYR B C 1
ATOM 6125 O O . TYR B 1 438 ? 76.012 56.678 99.907 1.00 78.76 468 TYR B O 1
ATOM 6134 N N . LEU B 1 439 ? 75.580 57.459 97.828 1.00 76.05 469 LEU B N 1
ATOM 6135 C CA . LEU B 1 439 ? 74.445 56.559 97.627 1.00 75.89 469 LEU B CA 1
ATOM 6136 C C . LEU B 1 439 ? 74.896 55.084 97.659 1.00 83.78 469 LEU B C 1
ATOM 6137 O O . LEU B 1 439 ? 74.350 54.302 98.441 1.00 84.45 469 LEU B O 1
ATOM 6142 N N . GLY B 1 440 ? 75.930 54.755 96.882 1.00 81.69 470 GLY B N 1
ATOM 6143 C CA . GLY B 1 440 ? 76.490 53.411 96.784 1.00 82.98 470 GLY B CA 1
ATOM 6144 C C . GLY B 1 440 ? 77.173 52.856 98.022 1.00 87.38 470 GLY B C 1
ATOM 6145 O O . GLY B 1 440 ? 76.660 51.911 98.629 1.00 87.25 470 GLY B O 1
ATOM 6146 N N . SER B 1 441 ? 78.355 53.415 98.386 1.00 84.02 471 SER B N 1
ATOM 6147 C CA . SER B 1 441 ? 79.200 52.959 99.500 1.00 84.67 471 SER B CA 1
ATOM 6148 C C . SER B 1 441 ? 78.975 53.708 100.858 1.00 87.82 471 SER B C 1
ATOM 6149 O O . SER B 1 441 ? 79.708 53.444 101.821 1.00 89.03 471 SER B O 1
ATOM 6151 N N . LYS B 1 442 ? 77.965 54.618 100.936 1.00 81.72 472 LYS B N 1
ATOM 6152 C CA . LYS B 1 442 ? 77.556 55.400 102.125 1.00 79.33 472 LYS B CA 1
ATOM 6153 C C . LYS B 1 442 ? 78.709 56.272 102.724 1.00 82.87 472 LYS B C 1
ATOM 6154 O O . LYS B 1 442 ? 78.706 56.582 103.922 1.00 82.29 472 LYS B O 1
ATOM 6160 N N . ILE B 1 443 ? 79.632 56.732 101.853 1.00 79.40 473 ILE B N 1
ATOM 6161 C CA . ILE B 1 443 ? 80.795 57.554 102.201 1.00 80.09 473 ILE B CA 1
ATOM 6162 C C . ILE B 1 443 ? 80.445 59.054 102.190 1.00 82.15 473 ILE B C 1
ATOM 6163 O O . ILE B 1 443 ? 79.869 59.567 101.226 1.00 81.19 473 ILE B O 1
ATOM 6168 N N . ILE B 1 444 ? 80.837 59.745 103.269 1.00 78.13 474 ILE B N 1
ATOM 6169 C CA . ILE B 1 444 ? 80.689 61.187 103.425 1.00 76.73 474 ILE B CA 1
ATOM 6170 C C . ILE B 1 444 ? 82.077 61.798 103.212 1.00 82.78 474 ILE B C 1
ATOM 6171 O O . ILE B 1 444 ? 83.016 61.468 103.950 1.00 83.91 474 ILE B O 1
ATOM 6176 N N . LYS B 1 445 ? 82.212 62.655 102.188 1.00 79.33 475 LYS B N 1
ATOM 6177 C CA . LYS B 1 445 ? 83.459 63.369 101.921 1.00 80.45 475 LYS B CA 1
ATOM 6178 C C . LYS B 1 445 ? 83.447 64.620 102.798 1.00 83.90 475 LYS B C 1
ATOM 6179 O O . LYS B 1 445 ? 82.470 65.372 102.754 1.00 82.31 475 LYS B O 1
ATOM 6181 N N . ALA B 1 446 ? 84.484 64.811 103.643 1.00 81.91 476 ALA B N 1
ATOM 6182 C CA . ALA B 1 446 ? 84.540 65.957 104.564 1.00 81.95 476 ALA B CA 1
ATOM 6183 C C . ALA B 1 446 ? 85.857 66.751 104.506 1.00 89.09 476 ALA B C 1
ATOM 6184 O O . ALA B 1 446 ? 86.875 66.228 104.045 1.00 89.63 476 ALA B O 1
ATOM 6186 N N . SER B 1 447 ? 85.823 68.019 105.000 1.00 87.47 477 SER B N 1
ATOM 6187 C CA . SER B 1 447 ? 86.990 68.900 105.079 1.00 90.23 477 SER B CA 1
ATOM 6188 C C . SER B 1 447 ? 87.845 68.529 106.279 1.00 98.38 477 SER B C 1
ATOM 6189 O O . SER B 1 447 ? 87.353 67.826 107.166 1.00 98.33 477 SER B O 1
ATOM 6191 N N . GLU B 1 448 ? 89.109 69.011 106.333 1.00 97.20 478 GLU B N 1
ATOM 6192 C CA . GLU B 1 448 ? 90.002 68.730 107.461 1.00 98.81 478 GLU B CA 1
ATOM 6193 C C . GLU B 1 448 ? 89.417 69.312 108.756 1.00 101.83 478 GLU B C 1
ATOM 6194 O O . GLU B 1 448 ? 89.476 68.641 109.789 1.00 102.80 478 GLU B O 1
ATOM 6196 N N . GLN B 1 449 ? 88.798 70.525 108.678 1.00 95.81 479 GLN B N 1
ATOM 6197 C CA . GLN B 1 449 ? 88.165 71.237 109.804 1.00 94.01 479 GLN B CA 1
ATOM 6198 C C . GLN B 1 449 ? 87.119 70.356 110.491 1.00 95.07 479 GLN B C 1
ATOM 6199 O O . GLN B 1 449 ? 87.144 70.199 111.716 1.00 94.57 479 GLN B O 1
ATOM 6205 N N . VAL B 1 450 ? 86.222 69.773 109.676 1.00 89.40 480 VAL B N 1
ATOM 6206 C CA . VAL B 1 450 ? 85.128 68.902 110.098 1.00 87.30 480 VAL B CA 1
ATOM 6207 C C . VAL B 1 450 ? 85.684 67.593 110.682 1.00 90.82 480 VAL B C 1
ATOM 6208 O O . VAL B 1 450 ? 85.251 67.197 111.763 1.00 90.59 480 VAL B O 1
ATOM 6212 N N . LEU B 1 451 ? 86.656 66.952 109.992 1.00 86.83 481 LEU B N 1
ATOM 6213 C CA . LEU B 1 451 ? 87.269 65.683 110.408 1.00 86.65 481 LEU B CA 1
ATOM 6214 C C . LEU B 1 451 ? 88.121 65.824 111.681 1.00 90.77 481 LEU B C 1
ATOM 6215 O O . LEU B 1 451 ? 88.273 64.836 112.404 1.00 90.67 481 LEU B O 1
ATOM 6220 N N . SER B 1 452 ? 88.665 67.037 111.954 1.00 87.21 482 SER B N 1
ATOM 6221 C CA . SER B 1 452 ? 89.438 67.342 113.162 1.00 88.39 482 SER B CA 1
ATOM 6222 C C . SER B 1 452 ? 88.521 67.323 114.388 1.00 91.31 482 SER B C 1
ATOM 6223 O O . SER B 1 452 ? 88.914 66.832 115.451 1.00 92.85 482 SER B O 1
ATOM 6225 N N . LEU B 1 453 ? 87.287 67.854 114.224 1.00 84.12 483 LEU B N 1
ATOM 6226 C CA . LEU B 1 453 ? 86.255 67.923 115.261 1.00 81.56 483 LEU B CA 1
ATOM 6227 C C . LEU B 1 453 ? 85.693 66.524 115.580 1.00 84.24 483 LEU B C 1
ATOM 6228 O O . LEU B 1 453 ? 85.211 66.300 116.695 1.00 83.68 483 LEU B O 1
ATOM 6233 N N . VAL B 1 454 ? 85.771 65.586 114.612 1.00 80.19 484 VAL B N 1
ATOM 6234 C CA . VAL B 1 454 ? 85.330 64.195 114.794 1.00 79.52 484 VAL B CA 1
ATOM 6235 C C . VAL B 1 454 ? 86.503 63.416 115.445 1.00 86.89 484 VAL B C 1
ATOM 6236 O O . VAL B 1 454 ? 86.270 62.450 116.174 1.00 87.84 484 VAL B O 1
ATOM 6240 N N . ALA B 1 455 ? 87.756 63.866 115.199 1.00 84.94 485 ALA B N 1
ATOM 6241 C CA . ALA B 1 455 ? 88.973 63.291 115.779 1.00 87.01 485 ALA B CA 1
ATOM 6242 C C . ALA B 1 455 ? 89.033 63.616 117.272 1.00 92.30 485 ALA B C 1
ATOM 6243 O O . ALA B 1 455 ? 89.548 62.812 118.050 1.00 94.34 485 ALA B O 1
ATOM 6245 N N . GLN B 1 456 ? 88.474 64.787 117.666 1.00 87.28 486 GLN B N 1
ATOM 6246 C CA . GLN B 1 456 ? 88.343 65.258 119.050 1.00 87.11 486 GLN B CA 1
ATOM 6247 C C . GLN B 1 456 ? 87.361 64.355 119.807 1.00 88.90 486 GLN B C 1
ATOM 6248 O O . GLN B 1 456 ? 87.624 63.950 120.940 1.00 90.14 486 GLN B O 1
ATOM 6254 N N . PHE B 1 457 ? 86.247 64.020 119.148 1.00 82.06 487 PHE B N 1
ATOM 6255 C CA . PHE B 1 457 ? 85.216 63.099 119.608 1.00 93.02 487 PHE B CA 1
ATOM 6256 C C . PHE B 1 457 ? 85.764 61.656 119.554 1.00 129.24 487 PHE B C 1
ATOM 6257 O O . PHE B 1 457 ? 86.792 61.390 118.919 1.00 95.79 487 PHE B O 1
#

Sequence (830 aa):
GTENLYFQSMDELLRRAVPPTPAYELRAAGQCADFVSFYGGLAETAQRAELLGRLARGFGVDHGQVAEQSAGVLHLRQREAAVLLQAEDRLRYALVPRYRGLFHHISKLDGGVRFLVQLRADLLEAQALKLVEGPDVREMNGVLKGMLSEWFSSGFLNLERVTWHSPCCEVLQKISEAEAVHPVKNWMDMKRRVGPYRRCYFFSHCCSTPGEPLVVLHVALTGDISSNIQAIVKEHPPSKITAAIFYSISLTQQGLQGVELGTFLIKRVVKELQREFPHLGVFSSLSPIPGFTKWLLGLLNNETLKLLLSSSEWVQSEKLVRALQTPLMRLCAWYLYGEKHRGYALNPVANFHLQNGAVLWRINWMADVSLRGITGSCGLMANYRYFLEETGPNSTSYLGSKIIKASEQVLSLVAQFQQSMDELLRRAVPPTPAYELRAATPAPAEGQCCADFVSFYGGLAETAQRAELLGRLARGFGVDHGQVAEQSAGVLHLRQQQREAAVLLQAEDRLRYALVPRYRGLFHHISKLDGGVRFLVQLRADLLEAQALKLVEGPDVREMNGVLKGMLSEWFSSGFLNLERVTWHSPCCEVLQKISEAEAVHPVKNWMDMKRRVGPYRRCYFFSHCCSTPGEPLVVLHVALTGDISSNIQAIVKEHPPKITAAIFYSISLTQQGLQGVELGTFLIKRVVKELQREFPHLGVFSSLSPIPGFTKWLLGLLNETLKLLLSSSEWVQSEKLVRALQTPLMRLCAWYLYGEKHRGYALNPVANFHLQNGAVLWRINWMADVSLRGITGSCGLMANYRYFLEETGPNSTSYLGSKIIKASEQVLSLVAQF

InterPro domains:
  IPR007956 Malonyl-CoA decarboxylase, C-terminal [PF05292] (193-456)
  IPR035372 Malonyl-CoA decarboxylase, N-terminal [PF17408] (95-190)
  IPR038351 Malonyl-CoA decarboxylase, N-terminal domain superfamily [G3DSA:1.20.140.90] (33-191)
  IPR038917 Malonyl-CoA decarboxylase [PTHR28641] (31-488)
  IPR042303 Malonyl-CoA decarboxylase, C-terminal catalytic domain superfamily [G3DSA:3.40.630.150] (192-490)

GO terms:
  GO:0005739 mitochondrion (C, IDA)
  GO:0005777 peroxisome (C, IDA)
  GO:2001294 malonyl-CoA catabolic process (P, IDA)
  GO:0006085 acetyl-CoA biosynthetic process (P, IDA)
  GO:0050080 malonyl-CoA decarboxylase activity (F, IDA)
  GO:0005737 cytoplasm (C, EXP)
  GO:0005759 mitochondrial matrix (C, EXP)
  GO:0050080 malonyl-CoA decarboxylase activity (F, EXP)
  GO:0005739 mitochondrion (C, HTP)
  GO:0005782 peroxisomal matrix (C, TAS)
  GO:0005829 cytosol (C, TAS)
  GO:0006637 acyl-CoA metabolic process (P, TAS)
  GO:0042802 identical protein binding (F, IPI)
  GO:0005737 cytoplasm (C, IDA)
  GO:0006633 fatty acid biosynthetic process (P, IDA)
  GO:0010906 regulation of glucose metabolic process (P, IMP)
  GO:0046321 positive regulation of fatty acid oxidation (P, IMP)
  GO:0005515 protein binding (F, IPI)

Secondary structure (P-SEA, 3-state):
caaaaaaaccaaaaaacbbbbcccccccccaaaaaaaaaaacccaaaaaaaaaaaaaccccaaaaaaaaaaaaaaaccccaaaaaaaaaaaaaaaccaaaaaaaaaaaccaaaaaaaaaaaaaaaaaaacccccaaaaaaaaaaaaaaaaaaccccbbbbbbcccccaaaaaaaaaaccccccccaaaaaaaacccbbbbbcccccccccccbbbbbbbcccccccaaaaaaccccccccbbbbcccccccccccccaaaaaaaaaaaaaaaaacccccbbbbbccccaaaaaaaaacccaaaaaaaccccccccaaaaaaaaaaaaaaaaaaccccccccccccaaaaaaaaaccccccccccccccaaaaaccccbbbbbccccccaaaaaaaaaacbbbbbcaaaaaaaaacc/cccaaaaaaccccccccccccccccaaaaaaaaaaaaaaacccaaaaaaaaaaaaaccccaaaaaaaaaaaaaaaaaccccaaaaaaaaaaaaaaaccaaaaaaaaaaaccaaaaaaaaaaaaaaaaaaacccccaaaaaaaaaaaaaaaaaaccccbbbbbbcccccaaaaaaaaaaccccccccaaaaaaaacccbbbbbcccccccccccbbbbbbbcccccccaaaaaacccccccbbbbcbbbbccccccccaaaaaaaaaaaaaaaaacccccbbbbbccccaaaaaaaaacccaaaaaaccccccccaaaaaaaaaaaaaaaaaaccccccccccccaaaaaaaaaccccccccccccccaaaaaccccbbbbbccccccaaaaaaaaaacbbbbbcaaaaaaaaac